Protein 3WRA (pdb70)

Radius of gyration: 26.6 Å; Cα contacts (8 Å, |Δi|>4): 1737; chains: 2; bounding box: 63×64×81 Å

Secondary structure (DSSP, 8-state):
-EEEEEEEE---HHHHHHHHTTTTS-TTTHHHHHTTHHHHHHHHHH--SEEEEEE---SSSSSSEEESEEEE-SSEE-BPP-SS---S-PPEEB-HHHHHHHHHHHHHTT---EEE-SPPB-HHHHHHHHHHS--SSS-SSEEEEEEE--SSBS---HHHHHHHHHHHHHHHHH-SS--EEEEEEE--SS---SSTTTT---HHHHHHHHHHHHH-GGGGTT--HHHHHHHH-TGGGGGHHHHHHHHTS-SS-EEEEEEEE-SSSS-EEEEEEE----SS--SS-HHHHHHHHTTTTTTGGGSTT----BHHHHHHTHHHHHHHHGGGSHHHHHHHHH-HHHHHHHS---HHHHHHHHTT-HHHHHHHT--HHHHHHHHHHTT--HHHHHHHHHT--HHHHHHTSS--/-EEEEEEEE---HHHHHHHHTT-SSSTTHHHHHHHHHHHHHHHHHH--SEEEEEE---SSSSSSEEESEEEE-SSEE-B--SSS---S---EEB-HHHHHHHHHHHHHTT---EEE-SSPB-HHHHHHHHHHS--SSS-SSEEEEEEE--SSBS---HHHHHHHHHHHHHHHHTSSS--EEEEEEE--SS---SSTTTT---HHHHHHHHHHHHH-GGGGTT--HHHHHHHH-TGGGGGHHHHHHHHTS-SSEEEEEEEEE-SSSS-EEEEEEEE---SS--SS-HHHHHHHHHSTTTTGGGSTT----BHHHHHHTHHHHHHHHGGGSHHHHHHHHH-HHHHHHTS---HHHHHHHHTT-HHHHHHHT--HHHHHHHHHHHT--HHHHHHHHHT--HHHHHT-

Sequence (812 aa):
AKIIGGFAVSHTPTIAFAHDANKYDDPVWAPIFQGFEPVKQWLAEQKPDVTFYVYNDHMTSFFEHYSHFALGVGEEYSPADEGGGQRDLPPIKGDPELAKHIAECLVADEFDLAYWQGMGLDHGAFSPLSVLLPHEHGWPCRIVPLQCGVLQHPIPKARRFWNFGRSLRRAIQSYPRDIKVAIAGTGGLSHQVHGERAGFNNTEWDMEFMERLANDPESLLGATVTDLAKKGGWEGAEVVMWLLMRGALSPEVKTLHQSYFLPSMTAIATMLFEDQGDAAPPAESDEALRARAKRELAGVEEIEGTYPFTIDRAVKGFRINHFLHRLIEPDFRKRFVEDPEGLFAESDLTEEEKSLIRNRDWIGMIHYGVIFFMLEKMAAVLGIGNIDVYAAFRGLSVPEFQKTRNAAAKIIGGFAVSHTPTIAFAHDANKYDDPVWAPIFQGFEPVKQWLAEQKPDVTFYVYNDHMTSFFEHYSHFALGVGEEYSPADEGGGQRDLPPIKGDPELAKHIAECLVADEFDLAYWQGMGLDHGAFSPLSVLLPHEHGWPCRIVPLQCGVLQHPIPKARRFWNFGRSLRRAIQSYPRDIKVAIAGTGGLSHQVHGERAGFNNTEWDMEFMERLANDPESLLGATVTDLAKKGGWEGAEVVMWLLMRGALSPEVKTLHQSYFLPSMTAIATMLFEDQGDAAPPAESDEALRARAKRELAGVEEIEGTYPFTIDRAVKGFRINHFLHRLIEPDFRKRFVEDPEGLFAESDLTEEEKSLIRNRDWIGMIHYGVIFFMLEKMAAVLGIGNIDVYAAFRGLSVPEFQKT

Foldseek 3Di:
DAEFWEKEWAQDPVLQVCVVVVCCVPPACVVVLVQLVVLLVVCVVVQFQEEAEEFADPCFQAPPPFDAKEKEQAQWAAEADPPPDGDPFEIAGAHNLLSQLLVLLLVLVPDDYHYDYDHHDYSRCPSSQVSNFDGPPYTSHHYIYIHGRPPDPPHDALVVLLVSLLSSLLSNVLRPDPGYYYYYFYHDAAFACDDPCHLDAAVPLVVVVVVCLQAPVVVCRPDGLVRRCVRRNNSNSSCSSSSNNSSNAENHWDWPHKDWDDPGRGIIIMTITGGDPYPDDDPDDSVVSSCSSCVVCPPVVVDPLDDDQRSVLCNQCVQLQVLLVCLVPVVSLVCCAPPVVVVVVPGPDDPVSSVCLVVLQLLVCVVRRHDVVSSVSSCVSVVHDVLVSVCSSVVHDSVVSVVVDDDD/DAAFFAKEWAQDLVLVVCVVVPCCPPPACVVVLVQLVVLLVVCVVVQFQEEAEEFADDCFQADPHFDAKEKEQAAWAAAADPPPDGDPFDIAGAHNLLSLLLVLLVVLVPDDYHYDYDHHDYSRPVRVQVSRFPTPPHTRHHYIYIHGRLPDPPHDALLVLLVLLQSSLLSNVLRPDPGYYYYYQYHAAAFACDDPCGQDAAVVCVVVCVVCLQQPVVVCRPQGLVNRCVRRNNRNSSCSSVSNRSSNAANHWDWPHWDWDDPGGGITIMTITGGPPDPDADPAHSVRSSCSSCPVCVPVVVVPLDQDQRSVLCNQCVQLLVLLVCLVPVVSLVCCQVPVPVVVVVGPDDPLRSVCLVVVVLLVSSVRRRDVVSSVSSCVSNVHDCLCSVCSSVVHHSVVSVVD

Organism: Sphingobium sp. (strain NBRC 103272 / SYK-6) (NCBI:txid627192)

B-factor: mean 34.46, std 9.22, range [15.15, 71.27]

CATH classification: 3.40.830.10 (+1 more: 1.10.700.10)

Nearest PDB structures (foldseek):
  3wrb-assembly1_A  TM=1.002E+00  e=1.288E-78  Sphingomonas paucimobilis
  3wrc-assembly1_B  TM=9.990E-01  e=1.531E-75  Sphingomonas paucimobilis
  3wpm-assembly1_A  TM=9.984E-01  e=1.036E-73  Sphingobium sp. SYK-6
  3wrc-assembly1_A  TM=9.960E-01  e=9.859E-70  Sphingomonas paucimobilis
  1bou-assembly1_D  TM=9.571E-01  e=2.715E-32  Sphingomonas paucimobilis

Solvent-accessible surface area: 29568 Å² total; per-residue (Å²): 31,135,10,16,0,0,1,0,2,0,6,28,53,57,0,9,146,2,44,82,52,113,81,82,141,31,127,88,30,33,57,3,9,119,6,4,83,39,0,74,95,17,7,66,134,60,155,7,51,0,2,0,0,0,0,0,0,15,1,6,26,0,22,77,11,0,3,1,2,0,2,1,0,2,99,76,2,45,12,13,24,52,3,73,32,126,61,146,21,24,56,1,116,4,11,19,119,0,0,49,18,1,0,34,1,0,5,8,44,51,10,5,3,1,2,1,12,55,18,18,0,1,22,0,0,4,0,1,1,2,4,1,8,87,33,155,164,38,31,79,9,85,0,0,0,0,0,0,0,10,16,9,7,15,9,4,43,4,108,17,0,20,48,2,0,79,15,0,6,42,0,0,27,0,17,70,136,151,28,75,0,0,0,0,0,0,0,1,1,2,15,0,10,7,0,61,44,0,21,52,43,40,48,132,18,2,89,80,3,0,101,56,0,2,83,76,8,115,52,2,7,55,20,14,11,6,55,9,0,89,76,2,0,20,14,2,12,14,6,6,0,0,5,0,0,1,0,0,0,1,82,134,18,125,48,70,37,82,14,36,58,62,53,67,21,11,0,4,0,2,0,4,0,65,18,102,36,64,115,62,124,51,123,49,55,46,116,48,4,54,67,82,11,126,100,22,34,59,36,14,140,140,11,150,16,14,63,26,16,16,0,61,44,6,14,94,0,34,81,0,0,70,14,0,30,95,0,36,64,83,115,9,39,136,77,4,77,122,67,42,90,23,11,5,84,130,32,106,11,56,115,104,0,25,43,23,0,98,106,88,51,18,40,12,0,5,78,31,2,4,14,5,19,0,0,38,12,0,0,67,26,40,71,49,42,47,39,64,0,8,2,42,4,80,69,67,70,56,99,83,0,59,155,64,27,115,29,130,37,135,8,13,0,0,2,0,2,0,4,24,52,60,0,8,143,1,40,82,50,120,62,90,134,38,120,45,25,33,65,4,9,123,7,2,44,48,1,54,92,23,6,57,131,72,146,10,52,0,3,0,0,0,0,0,0,13,1,4,28,0,22,71,11,0,2,2,1,0,2,2,1,1,93,90,3,39,10,14,27,48,3,73,31,122,56,144,17,29,60,2,137,4,12,28,99,0,0,42,18,0,0,23,2,2,5,12,47,54,9,4,4,0,2,1,14,54,20,22,1,2,20,0,0,4,0,1,2,3,5,2,10,85,27,139,174,38,31,77,11,78,0,1,0,1,0,0,0,8,16,8,5,16,6,3,36,5,108,18,0,16,47,1,0,80,15,0,8,43,0,0,25,0,14,86,132,154,23,79,0,0,0,0,0,0,0,1,2,2,16,0,12,7,0,70,37,0,8,54,33,38,46,138,14,2,72,77,5,0,92,56,0,6,97,75,10,118,52,5,14,43,21,18,8,17,56,10,0,119,78,2,0,18,15,3,8,14,6,7,0,0,4,0,0,1,0,0,0,2,78,124,24,111,55,75,28,79,15,41,59,32,14,31,14,9,0,4,0,1,2,3,0,53,20,88,35,75,121,67,123,54,121,54,56,44,122,44,4,69,66,82,10,145,125,27,29,61,21,13,139,130,14,128,2,11,54,24,13,14,0,67,43,5,13,94,0,33,83,0,0,72,12,0,30,92,0,38,64,88,108,9,32,122,90,4,82,128,70,40,90,28,12,4,80,128,32,106,12,56,112,107,1,28,42,26,0,90,99,79,53,18,40,13,0,5,74,24,2,3,13,5,16,0,0,37,9,0,0,64,29,43,66,56,41,43,65,60,1,11,2,41,3,77,62,67,55,50,94,100,16,116,177,118

Structure (mmCIF, N/CA/C/O backbone):
data_3WRA
#
_entry.id   3WRA
#
_cell.length_a   57.372
_cell.length_b   64.857
_cell.length_c   117.656
_cell.angle_alpha   90.00
_cell.angle_beta   96.24
_cell.angle_gamma   90.00
#
_symmetry.space_group_name_H-M   'P 1 21 1'
#
loop_
_entity.id
_entity.type
_entity.pdbx_description
1 polymer 'Gallate dioxygenase'
2 non-polymer 'FE (II) ION'
3 water water
#
loop_
_atom_site.group_PDB
_atom_site.id
_atom_site.type_symbol
_atom_site.label_atom_id
_atom_site.label_alt_id
_atom_site.label_comp_id
_atom_site.label_asym_id
_atom_site.label_entity_id
_atom_site.label_seq_id
_atom_site.pdbx_PDB_ins_code
_atom_site.Cartn_x
_atom_site.Cartn_y
_atom_site.Cartn_z
_atom_site.occupancy
_atom_site.B_iso_or_equiv
_atom_site.auth_seq_id
_atom_site.auth_comp_id
_atom_site.auth_asym_id
_atom_site.auth_atom_id
_atom_site.pdbx_PDB_model_num
ATOM 1 N N . ALA A 1 2 ? 0.678 -5.624 48.963 1.00 37.90 2 ALA A N 1
ATOM 2 C CA . ALA A 1 2 ? 0.129 -6.885 48.391 1.00 37.16 2 ALA A CA 1
ATOM 3 C C . ALA A 1 2 ? -0.635 -7.710 49.431 1.00 37.05 2 ALA A C 1
ATOM 4 O O . ALA A 1 2 ? -0.962 -8.878 49.170 1.00 36.91 2 ALA A O 1
ATOM 6 N N . LYS A 1 3 ? -0.915 -7.125 50.598 1.00 36.32 3 LYS A N 1
ATOM 7 C CA . LYS A 1 3 ? -1.693 -7.835 51.625 1.00 36.70 3 LYS A CA 1
ATOM 8 C C . LYS A 1 3 ? -3.116 -7.302 51.751 1.00 35.58 3 LYS A C 1
ATOM 9 O O . LYS A 1 3 ? -3.323 -6.091 51.820 1.00 35.83 3 LYS A O 1
ATOM 15 N N . ILE A 1 4 ? -4.093 -8.201 51.777 1.00 34.80 4 ILE A N 1
ATOM 16 C CA . ILE A 1 4 ? -5.489 -7.804 51.955 1.00 33.96 4 ILE A CA 1
ATOM 17 C C . ILE A 1 4 ? -5.796 -7.953 53.426 1.00 35.16 4 ILE A C 1
ATOM 18 O O . ILE A 1 4 ? -5.634 -9.032 53.988 1.00 35.40 4 ILE A O 1
ATOM 23 N N . ILE A 1 5 ? -6.229 -6.886 54.072 1.00 35.61 5 ILE A N 1
ATOM 24 C CA . ILE A 1 5 ? -6.412 -6.958 55.523 1.00 36.20 5 ILE A CA 1
ATOM 25 C C . ILE A 1 5 ? -7.815 -7.380 55.929 1.00 36.01 5 ILE A C 1
ATOM 26 O O . ILE A 1 5 ? -8.020 -7.953 57.001 1.00 35.93 5 ILE A O 1
ATOM 31 N N . GLY A 1 6 ? -8.787 -7.120 55.063 1.00 35.88 6 GLY A N 1
ATOM 32 C CA . GLY A 1 6 ? -10.169 -7.378 55.410 1.00 35.28 6 GLY A CA 1
ATOM 33 C C . GLY A 1 6 ? -11.106 -6.613 54.517 1.00 35.37 6 GLY A C 1
ATOM 34 O O . GLY A 1 6 ? -10.676 -5.986 53.543 1.00 35.50 6 GLY A O 1
ATOM 35 N N . GLY A 1 7 ? -12.389 -6.662 54.837 1.00 35.53 7 GLY A N 1
ATOM 36 C CA . GLY A 1 7 ? -13.369 -6.016 53.994 1.00 35.97 7 GLY A CA 1
ATOM 37 C C . GLY A 1 7 ? -14.527 -5.476 54.776 1.00 36.09 7 GLY A C 1
ATOM 38 O O . GLY A 1 7 ? -14.796 -5.940 55.885 1.00 37.81 7 GLY A O 1
ATOM 39 N N . PHE A 1 8 ? -15.213 -4.488 54.212 1.00 35.22 8 PHE A N 1
ATOM 40 C CA . PHE A 1 8 ? -16.403 -3.955 54.843 1.00 34.50 8 PHE A CA 1
ATOM 41 C C . PHE A 1 8 ? -17.529 -3.749 53.859 1.00 34.55 8 PHE A C 1
ATOM 42 O O . PHE A 1 8 ? -17.319 -3.354 52.701 1.00 33.29 8 PHE A O 1
ATOM 50 N N . ALA A 1 9 ? -18.720 -4.063 54.337 1.00 34.10 9 ALA A N 1
ATOM 51 C CA . ALA A 1 9 ? -19.930 -3.898 53.586 1.00 33.88 9 ALA A CA 1
ATOM 52 C C . ALA A 1 9 ? -20.707 -2.805 54.259 1.00 34.19 9 ALA A C 1
ATOM 53 O O . ALA A 1 9 ? -20.819 -2.774 55.489 1.00 34.45 9 ALA A O 1
ATOM 55 N N . VAL A 1 10 ? -21.249 -1.907 53.457 1.00 34.03 10 VAL A N 1
ATOM 56 C CA . VAL A 1 10 ? -22.061 -0.848 53.983 1.00 34.68 10 VAL A CA 1
ATOM 57 C C . VAL A 1 10 ? -23.025 -0.355 52.921 1.00 34.73 10 VAL A C 1
ATOM 58 O O . VAL A 1 10 ? -22.677 -0.287 51.728 1.00 34.14 10 VAL A O 1
ATOM 62 N N . SER A 1 11 ? -24.240 -0.039 53.354 1.00 35.57 11 SER A N 1
ATOM 63 C CA . SER A 1 11 ? -25.278 0.535 52.491 1.00 37.04 11 SER A CA 1
ATOM 64 C C . SER A 1 11 ? -24.762 1.853 51.926 1.00 37.92 11 SER A C 1
ATOM 65 O O . SER A 1 11 ? -23.836 2.427 52.490 1.00 38.07 11 SER A O 1
ATOM 68 N N . HIS A 1 12 ? -25.295 2.322 50.798 1.00 38.75 12 HIS A N 1
ATOM 69 C CA . HIS A 1 12 ? -24.782 3.597 50.281 1.00 39.67 12 HIS A CA 1
ATOM 70 C C . HIS A 1 12 ? -25.797 4.691 49.952 1.00 40.48 12 HIS A C 1
ATOM 71 O O . HIS A 1 12 ? -25.446 5.638 49.247 1.00 39.90 12 HIS A O 1
ATOM 78 N N . THR A 1 13 ? -27.015 4.573 50.510 1.00 41.89 13 THR A N 1
ATOM 79 C CA . THR A 1 13 ? -28.085 5.586 50.387 1.00 43.72 13 THR A CA 1
ATOM 80 C C . THR A 1 13 ? -27.573 7.015 50.542 1.00 44.43 13 THR A C 1
ATOM 81 O O . THR A 1 13 ? -26.708 7.266 51.402 1.00 44.83 13 THR A O 1
ATOM 85 N N . PRO A 1 14 ? -28.119 7.956 49.732 1.00 45.09 14 PRO A N 1
ATOM 86 C CA . PRO A 1 14 ? -27.921 9.404 49.921 1.00 45.64 14 PRO A CA 1
ATOM 87 C C . PRO A 1 14 ? -28.234 9.907 51.351 1.00 45.81 14 PRO A C 1
ATOM 88 O O . PRO A 1 14 ? -27.680 10.949 51.763 1.00 45.66 14 PRO A O 1
ATOM 92 N N . THR A 1 15 ? -29.087 9.175 52.087 1.00 45.81 15 THR A N 1
ATOM 93 C CA . THR A 1 15 ? -29.584 9.614 53.416 1.00 46.15 15 THR A CA 1
ATOM 94 C C . THR A 1 15 ? -28.517 9.602 54.509 1.00 46.80 15 THR A C 1
ATOM 95 O O . THR A 1 15 ? -28.568 10.415 55.429 1.00 47.15 15 THR A O 1
ATOM 99 N N . ILE A 1 16 ? -27.589 8.650 54.418 1.00 47.45 16 ILE A N 1
ATOM 100 C CA . ILE A 1 16 ? -26.388 8.616 55.253 1.00 48.05 16 ILE A CA 1
ATOM 101 C C . ILE A 1 16 ? -25.646 9.964 55.162 1.00 48.70 16 ILE A C 1
ATOM 102 O O . ILE A 1 16 ? -25.427 10.630 56.180 1.00 48.92 16 ILE A O 1
ATOM 107 N N . ALA A 1 17 ? -25.305 10.369 53.939 1.00 49.18 17 ALA A N 1
ATOM 108 C CA . ALA A 1 17 ? -24.678 11.671 53.675 1.00 49.50 17 ALA A CA 1
ATOM 109 C C . ALA A 1 17 ? -25.510 12.857 54.172 1.00 49.75 17 ALA A C 1
ATOM 110 O O . ALA A 1 17 ? -24.957 13.799 54.747 1.00 49.10 17 ALA A O 1
ATOM 112 N N . PHE A 1 18 ? -26.826 12.818 53.951 1.00 50.61 18 PHE A N 1
ATOM 113 C CA . PHE A 1 18 ? -27.689 13.912 54.419 1.00 51.63 18 PHE A CA 1
ATOM 114 C C . PHE A 1 18 ? -27.591 14.045 55.943 1.00 51.52 18 PHE A C 1
ATOM 115 O O . PHE A 1 18 ? -27.349 15.135 56.459 1.00 50.96 18 PHE A O 1
ATOM 123 N N . ALA A 1 19 ? -27.745 12.916 56.632 1.00 51.90 19 ALA A N 1
ATOM 124 C CA . ALA A 1 19 ? -27.660 12.834 58.088 1.00 52.63 19 ALA A CA 1
ATOM 125 C C . ALA A 1 19 ? -26.283 13.239 58.641 1.00 53.11 19 ALA A C 1
ATOM 126 O O . ALA A 1 19 ? -26.181 13.788 59.740 1.00 53.30 19 ALA A O 1
ATOM 128 N N . HIS A 1 20 ? -25.228 12.967 57.885 1.00 53.75 20 HIS A N 1
ATOM 129 C CA . HIS A 1 20 ? -23.895 13.414 58.266 1.00 54.85 20 HIS A CA 1
ATOM 130 C C . HIS A 1 20 ? -23.836 14.943 58.152 1.00 55.51 20 HIS A C 1
ATOM 131 O O . HIS A 1 20 ? -23.429 15.622 59.094 1.00 55.43 20 HIS A O 1
ATOM 138 N N . ASP A 1 21 ? -24.282 15.459 57.004 1.00 56.54 21 ASP A N 1
ATOM 139 C CA . ASP A 1 21 ? -24.230 16.891 56.663 1.00 57.47 21 ASP A CA 1
ATOM 140 C C . ASP A 1 21 ? -25.126 17.779 57.513 1.00 58.24 21 ASP A C 1
ATOM 141 O O . ASP A 1 21 ? -24.782 18.933 57.771 1.00 58.12 21 ASP A O 1
ATOM 146 N N . ALA A 1 22 ? -26.278 17.245 57.920 1.00 59.25 22 ALA A N 1
ATOM 147 C CA . ALA A 1 22 ? -27.205 17.957 58.804 1.00 60.31 22 ALA A CA 1
ATOM 148 C C . ALA A 1 22 ? -26.790 17.806 60.272 1.00 61.14 22 ALA A C 1
ATOM 149 O O . ALA A 1 22 ? -27.494 18.266 61.179 1.00 61.50 22 ALA A O 1
ATOM 151 N N . ASN A 1 23 ? -25.641 17.158 60.483 1.00 61.83 23 ASN A N 1
ATOM 152 C CA . ASN A 1 23 ? -25.033 16.948 61.801 1.00 62.55 23 ASN A CA 1
ATOM 153 C C . ASN A 1 23 ? -25.906 16.171 62.797 1.00 62.69 23 ASN A C 1
ATOM 154 O O . ASN A 1 23 ? -25.846 16.408 64.007 1.00 62.74 23 ASN A O 1
ATOM 159 N N . LYS A 1 24 ? -26.693 15.228 62.275 1.00 62.83 24 LYS A N 1
ATOM 160 C CA . LYS A 1 24 ? -27.671 14.470 63.073 1.00 62.91 24 LYS A CA 1
ATOM 161 C C . LYS A 1 24 ? -27.036 13.360 63.940 1.00 63.07 24 LYS A C 1
ATOM 162 O O . LYS A 1 24 ? -27.653 12.314 64.183 1.00 62.82 24 LYS A O 1
ATOM 168 N N . TYR A 1 25 ? -25.813 13.595 64.412 1.00 63.35 25 TYR A N 1
ATOM 169 C CA . TYR A 1 25 ? -25.126 12.633 65.274 1.00 63.64 25 TYR A CA 1
ATOM 170 C C . TYR A 1 25 ? -25.766 12.489 66.655 1.00 64.04 25 TYR A C 1
ATOM 171 O O . TYR A 1 25 ? -25.727 11.404 67.244 1.00 64.19 25 TYR A O 1
ATOM 180 N N . ASP A 1 26 ? -26.363 13.577 67.147 1.00 64.37 26 ASP A N 1
ATOM 181 C CA . ASP A 1 26 ? -27.056 13.592 68.442 1.00 64.72 26 ASP A CA 1
ATOM 182 C C . ASP A 1 26 ? -28.481 13.058 68.363 1.00 64.50 26 ASP A C 1
ATOM 183 O O . ASP A 1 26 ? -28.987 12.501 69.340 1.00 64.54 26 ASP A O 1
ATOM 188 N N . ASP A 1 27 ? -29.107 13.242 67.198 1.00 64.28 27 ASP A N 1
ATOM 189 C CA . ASP A 1 27 ? -30.473 12.782 66.879 1.00 63.93 27 ASP A CA 1
ATOM 190 C C . ASP A 1 27 ? -30.908 11.472 67.570 1.00 63.67 27 ASP A C 1
ATOM 191 O O . ASP A 1 27 ? -30.131 10.513 67.638 1.00 63.42 27 ASP A O 1
ATOM 196 N N . PRO A 1 28 ? -32.160 11.427 68.077 1.00 63.35 28 PRO A N 1
ATOM 197 C CA . PRO A 1 28 ? -32.713 10.196 68.668 1.00 62.82 28 PRO A CA 1
ATOM 198 C C . PRO A 1 28 ? -32.787 8.982 67.716 1.00 62.11 28 PRO A C 1
ATOM 199 O O . PRO A 1 28 ? -32.637 7.849 68.173 1.00 62.30 28 PRO A O 1
ATOM 203 N N . VAL A 1 29 ? -33.017 9.207 66.422 1.00 61.18 29 VAL A N 1
ATOM 204 C CA . VAL A 1 29 ? -33.117 8.099 65.451 1.00 60.04 29 VAL A CA 1
ATOM 205 C C . VAL A 1 29 ? -31.767 7.783 64.778 1.00 59.15 29 VAL A C 1
ATOM 206 O O . VAL A 1 29 ? -31.422 6.617 64.575 1.00 59.21 29 VAL A O 1
ATOM 210 N N . TRP A 1 30 ? -30.994 8.824 64.480 1.00 58.01 30 TRP A N 1
ATOM 211 C CA . TRP A 1 30 ? -29.699 8.676 63.799 1.00 56.65 30 TRP A CA 1
ATOM 212 C C . TRP A 1 30 ? -28.463 8.373 64.670 1.00 55.67 30 TRP A C 1
ATOM 213 O O . TRP A 1 30 ? -27.436 7.932 64.149 1.00 55.36 30 TRP A O 1
ATOM 224 N N . ALA A 1 31 ? -28.565 8.599 65.979 1.00 54.14 31 ALA A N 1
ATOM 225 C CA . ALA A 1 31 ? -27.462 8.318 66.903 1.00 52.93 31 ALA A CA 1
ATOM 226 C C . ALA A 1 31 ? -27.043 6.841 66.965 1.00 51.78 31 ALA A C 1
ATOM 227 O O . ALA A 1 31 ? -25.851 6.550 66.910 1.00 51.18 31 ALA A O 1
ATOM 229 N N . PRO A 1 32 ? -28.012 5.905 67.093 1.00 50.96 32 PRO A N 1
ATOM 230 C CA . PRO A 1 32 ? -27.574 4.504 67.108 1.00 50.12 32 PRO A CA 1
ATOM 231 C C . PRO A 1 32 ? -27.173 4.013 65.725 1.00 49.14 32 PRO A C 1
ATOM 232 O O . PRO A 1 32 ? -26.462 3.016 65.622 1.00 49.46 32 PRO A O 1
ATOM 236 N N . ILE A 1 33 ? -27.605 4.728 64.684 1.00 48.46 33 ILE A N 1
ATOM 237 C CA . ILE A 1 33 ? -27.222 4.426 63.295 1.00 47.55 33 ILE A CA 1
ATOM 238 C C . ILE A 1 33 ? -25.752 4.745 63.059 1.00 46.72 33 ILE A C 1
ATOM 239 O O . ILE A 1 33 ? -25.002 3.895 62.585 1.00 46.12 33 ILE A O 1
ATOM 244 N N . PHE A 1 34 ? -25.359 5.976 63.386 1.00 46.44 34 PHE A N 1
ATOM 245 C CA . PHE A 1 34 ? -23.963 6.417 63.263 1.00 46.12 34 PHE A CA 1
ATOM 246 C C . PHE A 1 34 ? -23.021 5.600 64.128 1.00 45.73 34 PHE A C 1
ATOM 247 O O . PHE A 1 34 ? -21.920 5.283 63.710 1.00 46.09 34 PHE A O 1
ATOM 255 N N . GLN A 1 35 ? -23.470 5.264 65.332 1.00 45.66 35 GLN A N 1
ATOM 256 C CA . GLN A 1 35 ? -22.760 4.338 66.217 1.00 45.80 35 GLN A CA 1
ATOM 257 C C . GLN A 1 35 ? -22.477 2.987 65.547 1.00 44.70 35 GLN A C 1
ATOM 258 O O . GLN A 1 35 ? -21.391 2.417 65.721 1.00 44.55 35 GLN A O 1
ATOM 264 N N . GLY A 1 36 ? -23.459 2.477 64.797 1.00 44.07 36 GLY A N 1
ATOM 265 C CA . GLY A 1 36 ? -23.278 1.274 63.960 1.00 43.25 36 GLY A CA 1
ATOM 266 C C . GLY A 1 36 ? -22.098 1.316 62.988 1.00 42.38 36 GLY A C 1
ATOM 267 O O . GLY A 1 36 ? -21.564 0.273 62.600 1.00 42.53 36 GLY A O 1
ATOM 268 N N . PHE A 1 37 ? -21.669 2.520 62.618 1.00 42.05 37 PHE A N 1
ATOM 269 C CA . PHE A 1 37 ? -20.544 2.711 61.682 1.00 41.34 37 PHE A CA 1
ATOM 270 C C . PHE A 1 37 ? -19.202 2.810 62.387 1.00 40.77 37 PHE A C 1
ATOM 271 O O . PHE A 1 37 ? -18.156 2.688 61.749 1.00 40.62 37 PHE A O 1
ATOM 279 N N . GLU A 1 38 ? -19.231 3.060 63.695 1.00 40.27 38 GLU A N 1
ATOM 280 C CA . GLU A 1 38 ? -18.005 3.357 64.447 1.00 40.23 38 GLU A CA 1
ATOM 281 C C . GLU A 1 38 ? -16.932 2.267 64.429 1.00 38.88 38 GLU A C 1
ATOM 282 O O . GLU A 1 38 ? -15.745 2.571 64.317 1.00 38.45 38 GLU A O 1
ATOM 288 N N . PRO A 1 39 ? -17.334 0.996 64.564 1.00 37.82 39 PRO A N 1
ATOM 289 C CA . PRO A 1 39 ? -16.274 -0.020 64.523 1.00 37.98 39 PRO A CA 1
ATOM 290 C C . PRO A 1 39 ? -15.518 -0.071 63.173 1.00 36.93 39 PRO A C 1
ATOM 291 O O . PRO A 1 39 ? -14.297 -0.256 63.152 1.00 37.03 39 PRO A O 1
ATOM 295 N N . VAL A 1 40 ? -16.226 0.146 62.067 1.00 36.45 40 VAL A N 1
ATOM 296 C CA . VAL A 1 40 ? -15.566 0.166 60.755 1.00 35.67 40 VAL A CA 1
ATOM 297 C C . VAL A 1 40 ? -14.577 1.326 60.684 1.00 35.14 40 VAL A C 1
ATOM 298 O O . VAL A 1 40 ? -13.418 1.156 60.299 1.00 35.08 40 VAL A O 1
ATOM 302 N N . LYS A 1 41 ? -15.072 2.499 61.059 1.00 35.75 41 LYS A N 1
ATOM 303 C CA . LYS A 1 41 ? -14.298 3.719 61.170 1.00 36.43 41 LYS A CA 1
ATOM 304 C C . LYS A 1 41 ? -13.074 3.493 62.056 1.00 36.35 41 LYS A C 1
ATOM 305 O O . LYS A 1 41 ? -11.962 3.852 61.681 1.00 35.82 41 LYS A O 1
ATOM 311 N N . GLN A 1 42 ? -13.289 2.883 63.225 1.00 36.87 42 GLN A N 1
ATOM 312 C CA . GLN A 1 42 ? -12.188 2.537 64.139 1.00 37.23 42 GLN A CA 1
ATOM 313 C C . GLN A 1 42 ? -11.227 1.564 63.480 1.00 36.69 42 GLN A C 1
ATOM 314 O O . GLN A 1 42 ? -10.021 1.798 63.448 1.00 36.33 42 GLN A O 1
ATOM 320 N N . TRP A 1 43 ? -11.770 0.473 62.940 1.00 36.20 43 TRP A N 1
ATOM 321 C CA . TRP A 1 43 ? -10.959 -0.498 62.217 1.00 36.04 43 TRP A CA 1
ATOM 322 C C . TRP A 1 43 ? -10.107 0.168 61.132 1.00 35.46 43 TRP A C 1
ATOM 323 O O . TRP A 1 43 ? -8.898 -0.110 61.016 1.00 35.45 43 TRP A O 1
ATOM 334 N N . LEU A 1 44 ? -10.715 1.069 60.361 1.00 34.06 44 LEU A N 1
ATOM 335 C CA . LEU A 1 44 ? -9.989 1.726 59.272 1.00 33.60 44 LEU A CA 1
ATOM 336 C C . LEU A 1 44 ? -8.867 2.632 59.744 1.00 33.97 44 LEU A C 1
ATOM 337 O O . LEU A 1 44 ? -7.812 2.688 59.097 1.00 32.95 44 LEU A O 1
ATOM 342 N N . ALA A 1 45 ? -9.102 3.351 60.847 1.00 35.11 45 ALA A N 1
ATOM 343 C CA . ALA A 1 45 ? -8.083 4.251 61.429 1.00 36.65 45 ALA A CA 1
ATOM 344 C C . ALA A 1 45 ? -6.886 3.463 61.954 1.00 37.60 45 ALA A C 1
ATOM 345 O O . ALA A 1 45 ? -5.727 3.831 61.697 1.00 37.91 45 ALA A O 1
ATOM 347 N N . GLU A 1 46 ? -7.175 2.367 62.665 1.00 38.47 46 GLU A N 1
ATOM 348 C CA . GLU A 1 46 ? -6.140 1.500 63.268 1.00 39.29 46 GLU A CA 1
ATOM 349 C C . GLU A 1 46 ? -5.288 0.786 62.239 1.00 38.85 46 GLU A C 1
ATOM 350 O O . GLU A 1 46 ? -4.068 0.696 62.382 1.00 38.46 46 GLU A O 1
ATOM 356 N N . GLN A 1 47 ? -5.948 0.230 61.226 1.00 38.84 47 GLN A N 1
ATOM 357 C CA . GLN A 1 47 ? -5.281 -0.642 60.260 1.00 38.35 47 GLN A CA 1
ATOM 358 C C . GLN A 1 47 ? -4.552 0.154 59.196 1.00 37.92 47 GLN A C 1
ATOM 359 O O . GLN A 1 47 ? -3.538 -0.297 58.653 1.00 38.32 47 GLN A O 1
ATOM 365 N N . LYS A 1 48 ? -5.068 1.347 58.908 1.00 37.35 48 LYS A N 1
ATOM 366 C CA . LYS A 1 48 ? -4.498 2.234 57.893 1.00 36.66 48 LYS A CA 1
ATOM 367 C C . LYS A 1 48 ? -4.188 1.551 56.540 1.00 35.00 48 LYS A C 1
ATOM 368 O O . LYS A 1 48 ? -3.035 1.466 56.141 1.00 33.65 48 LYS A O 1
ATOM 374 N N . PRO A 1 49 ? -5.226 1.059 55.838 1.00 33.49 49 PRO A N 1
ATOM 375 C CA . PRO A 1 49 ? -4.985 0.580 54.476 1.00 33.22 49 PRO A CA 1
ATOM 376 C C . PRO A 1 49 ? -4.399 1.689 53.607 1.00 32.51 49 PRO A C 1
ATOM 377 O O . PRO A 1 49 ? -4.796 2.836 53.734 1.00 32.47 49 PRO A O 1
ATOM 381 N N . ASP A 1 50 ? -3.436 1.345 52.763 1.00 32.24 50 ASP A N 1
ATOM 382 C CA . ASP A 1 50 ? -2.933 2.240 51.732 1.00 32.13 50 ASP A CA 1
ATOM 383 C C . ASP A 1 50 ? -3.997 2.516 50.650 1.00 32.02 50 ASP A C 1
ATOM 384 O O . ASP A 1 50 ? -4.173 3.669 50.202 1.00 30.88 50 ASP A O 1
ATOM 389 N N . VAL A 1 51 ? -4.697 1.450 50.244 1.00 30.99 51 VAL A N 1
ATOM 390 C CA . VAL A 1 51 ? -5.725 1.540 49.214 1.00 30.64 51 VAL A CA 1
ATOM 391 C C . VAL A 1 51 ? -6.991 0.858 49.718 1.00 30.25 51 VAL A C 1
ATOM 392 O O . VAL A 1 51 ? -6.906 -0.181 50.356 1.00 30.32 51 VAL A O 1
ATOM 396 N N . THR A 1 52 ? -8.155 1.452 49.440 1.00 29.97 52 THR A N 1
ATOM 397 C CA . THR A 1 52 ? -9.443 0.740 49.491 1.00 29.51 52 THR A CA 1
ATOM 398 C C . THR A 1 52 ? -9.947 0.462 48.062 1.00 29.44 52 THR A C 1
ATOM 399 O O . THR A 1 52 ? -10.175 1.403 47.258 1.00 29.06 52 THR A O 1
ATOM 403 N N . PHE A 1 53 ? -10.143 -0.819 47.753 1.00 28.39 53 PHE A N 1
ATOM 404 C CA . PHE A 1 53 ? -10.798 -1.209 46.512 1.00 27.85 53 PHE A CA 1
ATOM 405 C C . PHE A 1 53 ? -12.304 -1.131 46.764 1.00 28.20 53 PHE A C 1
ATOM 406 O O . PHE A 1 53 ? -12.882 -1.896 47.552 1.00 26.92 53 PHE A O 1
ATOM 414 N N . TYR A 1 54 ? -12.938 -0.176 46.093 1.00 27.71 54 TYR A N 1
ATOM 415 C CA . TYR A 1 54 ? -14.259 0.228 46.478 1.00 27.53 54 TYR A CA 1
ATOM 416 C C . TYR A 1 54 ? -15.289 -0.087 45.396 1.00 27.68 54 TYR A C 1
ATOM 417 O O . TYR A 1 54 ? -15.225 0.461 44.293 1.00 27.35 54 TYR A O 1
ATOM 426 N N . VAL A 1 55 ? -16.255 -0.950 45.747 1.00 27.93 55 VAL A N 1
ATOM 427 C CA . VAL A 1 55 ? -17.264 -1.488 44.823 1.00 27.89 55 VAL A CA 1
ATOM 428 C C . VAL A 1 55 ? -18.585 -0.803 45.070 1.00 27.44 55 VAL A C 1
ATOM 429 O O . VAL A 1 55 ? -19.109 -0.843 46.193 1.00 27.80 55 VAL A O 1
ATOM 433 N N . TYR A 1 56 ? -19.134 -0.179 44.031 1.00 26.50 56 TYR A N 1
ATOM 434 C CA . TYR A 1 56 ? -20.371 0.572 44.154 1.00 26.42 56 TYR A CA 1
ATOM 435 C C . TYR A 1 56 ? -21.094 0.591 42.814 1.00 26.67 56 TYR A C 1
ATOM 436 O O . TYR A 1 56 ? -20.565 0.100 41.809 1.00 25.08 56 TYR A O 1
ATOM 445 N N . ASN A 1 57 ? -22.307 1.142 42.795 1.00 27.17 57 ASN A N 1
ATOM 446 C CA . ASN A 1 57 ? -22.928 1.483 41.516 1.00 27.87 57 ASN A CA 1
ATOM 447 C C . ASN A 1 57 ? -23.242 2.961 41.454 1.00 27.28 57 ASN A C 1
ATOM 448 O O . ASN A 1 57 ? -23.529 3.594 42.476 1.00 27.90 57 ASN A O 1
ATOM 453 N N . ASP A 1 58 ? -23.110 3.509 40.257 1.00 26.19 58 ASP A N 1
ATOM 454 C CA . ASP A 1 58 ? -23.383 4.903 39.957 1.00 25.93 58 ASP A CA 1
ATOM 455 C C . ASP A 1 58 ? -24.893 4.960 39.749 1.00 25.96 58 ASP A C 1
ATOM 456 O O . ASP A 1 58 ? -25.462 4.052 39.179 1.00 25.34 58 ASP A O 1
ATOM 461 N N . HIS A 1 59 ? -25.548 6.008 40.223 1.00 26.89 59 HIS A N 1
ATOM 462 C CA . HIS A 1 59 ? -27.004 6.027 40.127 1.00 27.90 59 HIS A CA 1
ATOM 463 C C . HIS A 1 59 ? -27.504 6.861 38.947 1.00 28.11 59 HIS A C 1
ATOM 464 O O . HIS A 1 59 ? -28.263 7.837 39.086 1.00 28.38 59 HIS A O 1
ATOM 471 N N . MET A 1 60 ? -27.060 6.425 37.773 1.00 28.28 60 MET A N 1
ATOM 472 C CA . MET A 1 60 ? -27.363 7.066 36.486 1.00 29.23 60 MET A CA 1
ATOM 473 C C . MET A 1 60 ? -26.895 8.502 36.429 1.00 28.47 60 MET A C 1
ATOM 474 O O . MET A 1 60 ? -27.644 9.387 36.008 1.00 29.44 60 MET A O 1
ATOM 479 N N . THR A 1 61 ? -25.662 8.723 36.886 1.00 28.00 61 THR A N 1
ATOM 480 C CA . THR A 1 61 ? -25.067 10.038 36.893 1.00 26.53 61 THR A CA 1
ATOM 481 C C . THR A 1 61 ? -23.901 10.043 35.906 1.00 26.46 61 THR A C 1
ATOM 482 O O . THR A 1 61 ? -23.999 10.657 34.839 1.00 26.76 61 THR A O 1
ATOM 486 N N . SER A 1 62 ? -22.797 9.378 36.262 1.00 24.67 62 SER A N 1
ATOM 487 C CA . SER A 1 62 ? -21.641 9.338 35.389 1.00 24.12 62 SER A CA 1
ATOM 488 C C . SER A 1 62 ? -21.740 8.196 34.390 1.00 23.71 62 SER A C 1
ATOM 489 O O . SER A 1 62 ? -20.949 8.121 33.451 1.00 22.79 62 SER A O 1
ATOM 492 N N . PHE A 1 63 ? -22.702 7.291 34.603 1.00 22.82 63 PHE A N 1
ATOM 493 C CA . PHE A 1 63 ? -22.860 6.136 33.721 1.00 22.80 63 PHE A CA 1
ATOM 494 C C . PHE A 1 63 ? -24.324 6.051 33.275 1.00 24.14 63 PHE A C 1
ATOM 49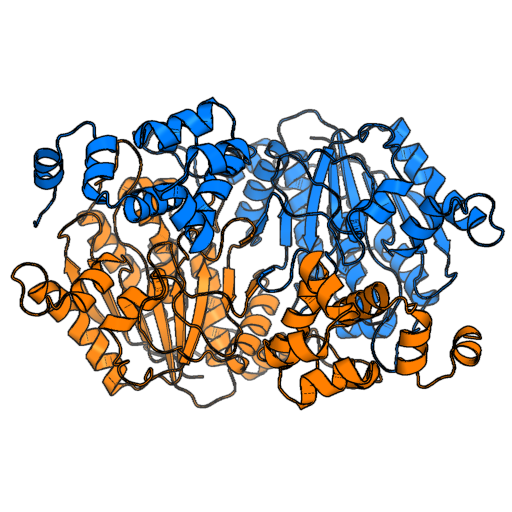5 O O . PHE A 1 63 ? -25.216 5.762 34.103 1.00 23.93 63 PHE A O 1
ATOM 503 N N . PHE A 1 64 ? -24.561 6.365 31.996 1.00 24.30 64 PHE A N 1
ATOM 504 C CA . PHE A 1 64 ? -25.923 6.357 31.433 1.00 25.32 64 PHE A CA 1
ATOM 505 C C . PHE A 1 64 ? -25.985 5.875 29.972 1.00 26.03 64 PHE A C 1
ATOM 506 O O . PHE A 1 64 ? -26.398 4.732 29.690 1.00 25.99 64 PHE A O 1
ATOM 514 N N . GLU A 1 65 ? -25.561 6.747 29.060 1.00 26.10 65 GLU A N 1
ATOM 515 C CA . GLU A 1 65 ? -25.644 6.485 27.623 1.00 26.57 65 GLU A CA 1
ATOM 516 C C . GLU A 1 65 ? -24.703 5.361 27.215 1.00 25.95 65 GLU A C 1
ATOM 517 O O . GLU A 1 65 ? -24.977 4.681 26.231 1.00 25.12 65 GLU A O 1
ATOM 523 N N . HIS A 1 66 ? -23.612 5.166 27.989 1.00 25.38 66 HIS A N 1
ATOM 524 C CA . HIS A 1 66 ? -22.638 4.071 27.798 1.00 24.02 66 HIS A CA 1
ATOM 525 C C . HIS A 1 66 ? -22.480 3.432 29.183 1.00 24.39 66 HIS A C 1
ATOM 526 O O . HIS A 1 66 ? -21.863 4.016 30.104 1.00 23.50 66 HIS A O 1
ATOM 533 N N . TYR A 1 67 ? -23.073 2.247 29.330 1.00 23.06 67 TYR A N 1
ATOM 534 C CA . TYR A 1 67 ? -23.343 1.683 30.628 1.00 23.26 67 TYR A CA 1
ATOM 535 C C . TYR A 1 67 ? -22.717 0.289 30.666 1.00 23.84 67 TYR A C 1
ATOM 536 O O . TYR A 1 67 ? -23.196 -0.642 29.976 1.00 24.30 67 TYR A O 1
ATOM 545 N N . SER A 1 68 ? -21.646 0.153 31.448 1.00 23.18 68 SER A N 1
ATOM 546 C CA . SER A 1 68 ? -20.863 -1.091 31.504 1.00 23.75 68 SER A CA 1
ATOM 547 C C . SER A 1 68 ? -21.067 -1.942 32.752 1.00 23.95 68 SER A C 1
ATOM 548 O O . SER A 1 68 ? -21.433 -1.445 33.806 1.00 22.76 68 SER A O 1
ATOM 551 N N . HIS A 1 69 ? -20.798 -3.237 32.636 1.00 25.12 69 HIS A N 1
ATOM 552 C CA . HIS A 1 69 ? -20.919 -4.132 33.798 1.00 26.07 69 HIS A CA 1
ATOM 553 C C . HIS A 1 69 ? -19.871 -3.896 34.884 1.00 26.11 69 HIS A C 1
ATOM 554 O O . HIS A 1 69 ? -20.227 -3.650 36.038 1.00 26.90 69 HIS A O 1
ATOM 561 N N . PHE A 1 70 ? -18.600 -3.938 34.510 1.00 25.29 70 PHE A N 1
ATOM 562 C CA . PHE A 1 70 ? -17.501 -3.786 35.462 1.00 25.27 70 PHE A CA 1
ATOM 563 C C . PHE A 1 70 ? -16.574 -2.644 35.050 1.00 24.37 70 PHE A C 1
ATOM 564 O O . PHE A 1 70 ? -15.677 -2.848 34.257 1.00 24.95 70 PHE A O 1
ATOM 572 N N . ALA A 1 71 ? -16.789 -1.452 35.599 1.00 24.26 71 ALA A N 1
ATOM 573 C CA . ALA A 1 71 ? -16.012 -0.269 35.207 1.00 23.55 71 ALA A CA 1
ATOM 574 C C . ALA A 1 71 ? -14.915 0.129 36.231 1.00 23.39 71 ALA A C 1
ATOM 575 O O . ALA A 1 71 ? -15.166 0.775 37.254 1.00 24.02 71 ALA A O 1
ATOM 577 N N . LEU A 1 72 ? -13.695 -0.258 35.925 1.00 22.76 72 LEU A N 1
ATOM 578 C CA . LEU A 1 72 ? -12.554 0.016 36.783 1.00 22.14 72 LEU A CA 1
ATOM 579 C C . LEU A 1 72 ? -12.100 1.488 36.609 1.00 21.51 72 LEU A C 1
ATOM 580 O O . LEU A 1 72 ? -11.765 1.904 35.513 1.00 21.17 72 LEU A O 1
ATOM 585 N N . GLY A 1 73 ? -12.136 2.264 37.686 1.00 21.07 73 GLY A N 1
ATOM 586 C CA . GLY A 1 73 ? -11.561 3.614 37.715 1.00 21.48 73 GLY A CA 1
ATOM 587 C C . GLY A 1 73 ? -10.026 3.525 37.767 1.00 21.55 73 GLY A C 1
ATOM 588 O O . GLY A 1 73 ? -9.448 3.001 38.731 1.00 22.69 73 GLY A O 1
ATOM 589 N N . VAL A 1 74 ? -9.356 4.015 36.733 1.00 21.01 74 VAL A N 1
ATOM 590 C CA . VAL A 1 74 ? -7.900 3.879 36.667 1.00 19.76 74 VAL A CA 1
ATOM 591 C C . VAL A 1 74 ? -7.152 5.200 36.926 1.00 21.55 74 VAL A C 1
ATOM 592 O O . VAL A 1 74 ? -5.905 5.259 36.915 1.00 22.55 74 VAL A O 1
ATOM 596 N N . GLY A 1 75 ? -7.910 6.256 37.185 1.00 23.20 75 GLY A N 1
ATOM 597 C CA . GLY A 1 75 ? -7.386 7.617 37.182 1.00 25.21 75 GLY A CA 1
ATOM 598 C C . GLY A 1 75 ? -6.690 8.064 38.448 1.00 26.80 75 GLY A C 1
ATOM 599 O O . GLY A 1 75 ? -6.686 7.353 39.482 1.00 27.25 75 GLY A O 1
ATOM 600 N N . GLU A 1 76 ? -6.106 9.256 38.364 1.00 27.89 76 GLU A N 1
ATOM 601 C CA . GLU A 1 76 ? -5.321 9.825 39.472 1.00 29.47 76 GLU A CA 1
ATOM 602 C C . GLU A 1 76 ? -6.135 10.302 40.680 1.00 29.11 76 GLU A C 1
ATOM 603 O O . GLU A 1 76 ? -5.644 10.281 41.803 1.00 29.88 76 GLU A O 1
ATOM 609 N N . GLU A 1 77 ? -7.380 10.718 40.460 1.00 29.41 77 GLU A N 1
ATOM 610 C CA . GLU A 1 77 ? -8.214 11.243 41.550 1.00 29.09 77 GLU A CA 1
ATOM 611 C C . GLU A 1 77 ? -9.662 11.382 41.121 1.00 28.50 77 GLU A C 1
ATOM 612 O O . GLU A 1 77 ? -9.952 11.454 39.940 1.00 28.32 77 GLU A O 1
ATOM 618 N N . TYR A 1 78 ? -10.558 11.435 42.093 1.00 28.30 78 TYR A N 1
ATOM 619 C CA . TYR A 1 78 ? -11.993 11.529 41.824 1.00 28.98 78 TYR A CA 1
ATOM 620 C C . TYR A 1 78 ? -12.588 12.593 42.725 1.00 29.63 78 TYR A C 1
ATOM 621 O O . TYR A 1 78 ? -12.224 12.674 43.907 1.00 28.78 78 TYR A O 1
ATOM 630 N N . SER A 1 79 ? -13.459 13.432 42.144 1.00 29.52 79 SER A N 1
ATOM 631 C CA . SER A 1 79 ? -14.180 14.466 42.880 1.00 30.10 79 SER A CA 1
ATOM 632 C C . SER A 1 79 ? -15.653 14.058 42.979 1.00 30.10 79 SER A C 1
ATOM 633 O O . SER A 1 79 ? -16.120 13.244 42.169 1.00 29.82 79 SER A O 1
ATOM 636 N N . PRO A 1 80 ? -16.396 14.600 43.963 1.00 29.79 80 PRO A N 1
ATOM 637 C CA . PRO A 1 80 ? -17.790 14.164 44.030 1.00 29.77 80 PRO A CA 1
ATOM 638 C C . PRO A 1 80 ? -18.602 14.631 42.789 1.00 30.09 80 PRO A C 1
ATOM 639 O O . PRO A 1 80 ? -18.490 15.780 42.379 1.00 29.16 80 PRO A O 1
ATOM 643 N N . ALA A 1 81 ? -19.383 13.725 42.190 1.00 30.57 81 ALA A N 1
ATOM 644 C CA . ALA A 1 81 ? -20.169 14.034 40.986 1.00 31.14 81 ALA A CA 1
ATOM 645 C C . ALA A 1 81 ? -21.332 14.980 41.303 1.00 31.86 81 ALA A C 1
ATOM 646 O O . ALA A 1 81 ? -21.908 14.906 42.391 1.00 31.77 81 ALA A O 1
ATOM 648 N N . ASP A 1 82 ? -21.649 15.883 40.372 1.00 32.12 82 ASP A N 1
ATOM 649 C CA . ASP A 1 82 ? -22.871 16.684 40.469 1.00 33.36 82 ASP A CA 1
ATOM 650 C C . ASP A 1 82 ? -24.023 15.768 40.069 1.00 34.02 82 ASP A C 1
ATOM 651 O O . ASP A 1 82 ? -24.059 15.278 38.941 1.00 34.16 82 ASP A O 1
ATOM 656 N N . GLU A 1 83 ? -24.937 15.521 41.000 1.00 34.69 83 GLU A N 1
ATOM 657 C CA . GLU A 1 83 ? -26.035 14.578 40.760 1.00 35.81 83 GLU A CA 1
ATOM 658 C C . GLU A 1 83 ? -27.365 15.298 40.575 1.00 36.56 83 GLU A C 1
ATOM 659 O O . GLU A 1 83 ? -28.428 14.661 40.632 1.00 37.11 83 GLU A O 1
ATOM 665 N N . GLY A 1 84 ? -27.309 16.610 40.342 1.00 36.95 84 GLY A N 1
ATOM 666 C CA . GLY A 1 84 ? -28.520 17.410 40.164 1.00 38.00 84 GLY A CA 1
ATOM 667 C C . GLY A 1 84 ? -28.689 18.539 41.178 1.00 38.64 84 GLY A C 1
ATOM 668 O O . GLY A 1 84 ? -29.579 19.378 41.040 1.00 39.14 84 GLY A O 1
ATOM 669 N N . GLY A 1 85 ? -27.853 18.549 42.210 1.00 39.42 85 GLY A N 1
ATOM 670 C CA . GLY A 1 85 ? -27.920 19.584 43.240 1.00 39.95 85 GLY A CA 1
ATOM 671 C C . GLY A 1 85 ? -26.581 20.234 43.542 1.00 40.10 85 GLY A C 1
ATOM 672 O O . GLY A 1 85 ? -26.333 20.624 44.682 1.00 40.14 85 GLY A O 1
ATOM 673 N N . GLY A 1 86 ? -25.713 20.344 42.537 1.00 40.27 86 GLY A N 1
ATOM 674 C CA . GLY A 1 86 ? -24.373 20.931 42.727 1.00 40.74 86 GLY A CA 1
ATOM 675 C C . GLY A 1 86 ? -23.428 19.909 43.331 1.00 41.19 86 GLY A C 1
ATOM 676 O O . GLY A 1 86 ? -23.860 18.817 43.698 1.00 41.19 86 GLY A O 1
ATOM 677 N N . GLN A 1 87 ? -22.145 20.256 43.428 1.00 41.67 87 GLN A N 1
ATOM 678 C CA . GLN A 1 87 ? -21.105 19.313 43.856 1.00 42.66 87 GLN A CA 1
ATOM 679 C C . GLN A 1 87 ? -20.895 19.363 45.357 1.00 42.93 87 GLN A C 1
ATOM 680 O O . GLN A 1 87 ? -20.612 20.432 45.888 1.00 43.98 87 GLN A O 1
ATOM 686 N N . ARG A 1 88 ? -21.007 18.224 46.042 1.00 42.91 88 ARG A N 1
ATOM 687 C CA . ARG A 1 88 ? -20.810 18.188 47.502 1.00 42.85 88 ARG A CA 1
ATOM 688 C C . ARG A 1 88 ? -19.406 18.697 47.891 1.00 42.51 88 ARG A C 1
ATOM 689 O O . ARG A 1 88 ? -18.420 18.384 47.223 1.00 42.37 88 ARG A O 1
ATOM 697 N N . ASP A 1 89 ? -19.316 19.510 48.941 1.00 41.74 89 ASP A N 1
ATOM 698 C CA . ASP A 1 89 ? -18.011 20.060 49.336 1.00 41.04 89 ASP A CA 1
ATOM 699 C C . ASP A 1 89 ? -17.195 19.026 50.124 1.00 39.42 89 ASP A C 1
ATOM 700 O O . ASP A 1 89 ? -17.243 18.978 51.351 1.00 38.61 89 ASP A O 1
ATOM 705 N N . LEU A 1 90 ? -16.481 18.180 49.386 1.00 37.74 90 LEU A N 1
ATOM 706 C CA . LEU A 1 90 ? -15.586 17.185 49.966 1.00 35.97 90 LEU A CA 1
ATOM 707 C C . LEU A 1 90 ? -14.332 17.246 49.130 1.00 35.01 90 LEU A C 1
ATOM 708 O O . LEU A 1 90 ? -14.415 17.520 47.940 1.00 34.58 90 LEU A O 1
ATOM 713 N N . PRO A 1 91 ? -13.162 16.966 49.734 1.00 34.27 91 PRO A N 1
ATOM 714 C CA . PRO A 1 91 ? -11.959 17.018 48.917 1.00 33.31 91 PRO A CA 1
ATOM 715 C C . PRO A 1 91 ? -11.908 15.805 47.970 1.00 32.80 91 PRO A C 1
ATOM 716 O O . PRO A 1 91 ? -12.598 14.793 48.230 1.00 31.90 91 PRO A O 1
ATOM 720 N N . PRO A 1 92 ? -11.118 15.907 46.876 1.00 32.34 92 PRO A N 1
ATOM 721 C CA . PRO A 1 92 ? -11.041 14.773 45.962 1.00 32.30 92 PRO A CA 1
ATOM 722 C C . PRO A 1 92 ? -10.257 13.667 46.647 1.00 31.68 92 PRO A C 1
ATOM 723 O O . PRO A 1 92 ? -9.415 13.958 47.496 1.00 31.67 92 PRO A O 1
ATOM 727 N N . ILE A 1 93 ? -10.588 12.418 46.332 1.00 31.24 93 ILE A N 1
ATOM 728 C CA . ILE A 1 93 ? -9.882 11.258 46.859 1.00 30.64 93 ILE A CA 1
ATOM 729 C C . ILE A 1 93 ? -8.941 10.746 45.770 1.00 30.89 93 ILE A C 1
ATOM 730 O O . ILE A 1 93 ? -9.331 10.639 44.604 1.00 31.20 93 ILE A O 1
ATOM 735 N N . LYS A 1 94 ? -7.700 10.451 46.146 1.00 29.58 94 LYS A N 1
ATOM 736 C CA . LYS A 1 94 ? -6.713 9.988 45.191 1.00 29.51 94 LYS A CA 1
ATOM 737 C C . LYS A 1 94 ? -7.021 8.562 44.737 1.00 28.01 94 LYS A C 1
ATOM 738 O O . LYS A 1 94 ? -7.500 7.774 45.518 1.00 27.46 94 LYS A O 1
ATOM 744 N N . GLY A 1 95 ? -6.750 8.256 43.471 1.00 26.86 95 GLY A N 1
ATOM 745 C CA . GLY A 1 95 ? -6.878 6.889 42.968 1.00 25.91 95 GLY A CA 1
ATOM 746 C C . GLY A 1 95 ? -5.539 6.171 43.036 1.00 25.22 95 GLY A C 1
ATOM 747 O O . GLY A 1 95 ? -4.592 6.724 43.539 1.00 24.95 95 GLY A O 1
ATOM 748 N N . ASP A 1 96 ? -5.475 4.945 42.510 1.00 25.03 96 ASP A N 1
ATOM 749 C CA . ASP A 1 96 ? -4.209 4.220 42.343 1.00 25.00 96 ASP A CA 1
ATOM 750 C C . ASP A 1 96 ? -4.035 3.621 40.926 1.00 24.95 96 ASP A C 1
ATOM 751 O O . ASP A 1 96 ? -4.306 2.417 40.709 1.00 24.89 96 ASP A O 1
ATOM 756 N N . PRO A 1 97 ? -3.585 4.457 39.949 1.00 24.75 97 PRO A N 1
ATOM 757 C CA . PRO A 1 97 ? -3.428 3.981 38.571 1.00 24.39 97 PRO A CA 1
ATOM 758 C C . PRO A 1 97 ? -2.549 2.751 38.471 1.00 25.09 97 PRO A C 1
ATOM 759 O O . PRO A 1 97 ? -2.807 1.897 37.614 1.00 23.57 97 PRO A O 1
ATOM 763 N N . GLU A 1 98 ? -1.521 2.654 39.322 1.00 25.41 98 GLU A N 1
ATOM 764 C CA . GLU A 1 98 ? -0.614 1.509 39.249 1.00 26.61 98 GLU A CA 1
ATOM 765 C C . GLU A 1 98 ? -1.267 0.237 39.753 1.00 25.21 98 GLU A C 1
ATOM 766 O O . GLU A 1 98 ? -1.249 -0.777 39.079 1.00 25.88 98 GLU A O 1
ATOM 772 N N . LEU A 1 99 ? -1.877 0.278 40.922 1.00 25.19 99 LEU A N 1
ATOM 773 C CA . LEU A 1 99 ? -2.628 -0.900 41.344 1.00 25.45 99 LEU A CA 1
ATOM 774 C C . LEU A 1 99 ? -3.732 -1.236 40.325 1.00 25.33 99 LEU A C 1
ATOM 775 O O . LEU A 1 99 ? -3.923 -2.414 39.990 1.00 25.14 99 LEU A O 1
ATOM 780 N N . ALA A 1 100 ? -4.440 -0.216 39.830 1.00 25.58 100 ALA A N 1
ATOM 781 C CA . ALA A 1 100 ? -5.591 -0.453 38.934 1.00 26.19 100 ALA A CA 1
ATOM 782 C C . ALA A 1 100 ? -5.159 -1.202 37.693 1.00 26.47 100 ALA A C 1
ATOM 783 O O . ALA A 1 100 ? -5.858 -2.124 37.233 1.00 26.34 100 ALA A O 1
ATOM 785 N N . LYS A 1 101 ? -3.994 -0.818 37.172 1.00 25.67 101 LYS A N 1
ATOM 786 C CA . LYS A 1 101 ? -3.455 -1.411 35.962 1.00 25.31 101 LYS A CA 1
ATOM 787 C C . LYS A 1 101 ? -3.031 -2.861 36.199 1.00 25.08 101 LYS A C 1
ATOM 788 O O . LYS A 1 101 ? -3.335 -3.729 35.376 1.00 25.16 101 LYS A O 1
ATOM 794 N N . HIS A 1 102 ? -2.321 -3.109 37.303 1.00 25.02 102 HIS A N 1
ATOM 795 C CA . HIS A 1 102 ? -2.066 -4.498 37.755 1.00 24.93 102 HIS A CA 1
ATOM 796 C C . HIS A 1 102 ? -3.362 -5.285 37.861 1.00 24.00 102 HIS A C 1
ATOM 797 O O . HIS A 1 102 ? -3.438 -6.400 37.363 1.00 25.02 102 HIS A O 1
ATOM 804 N N . ILE A 1 103 ? -4.400 -4.709 38.451 1.00 23.48 103 ILE A N 1
ATOM 805 C CA . ILE A 1 103 ? -5.660 -5.434 38.543 1.00 22.87 103 ILE A CA 1
ATOM 806 C C . ILE A 1 103 ? -6.289 -5.749 37.170 1.00 23.78 103 ILE A C 1
ATOM 807 O O . ILE A 1 103 ? -6.753 -6.868 36.943 1.00 23.76 103 ILE A O 1
ATOM 812 N N . ALA A 1 104 ? -6.266 -4.769 36.253 1.00 23.74 104 ALA A N 1
ATOM 813 C CA . ALA A 1 104 ? -6.798 -4.954 34.915 1.00 23.73 104 ALA A CA 1
ATOM 814 C C . ALA A 1 104 ? -6.100 -6.098 34.200 1.00 23.96 104 ALA A C 1
ATOM 815 O O . ALA A 1 104 ? -6.762 -6.896 33.588 1.00 24.04 104 ALA A O 1
ATOM 817 N N . GLU A 1 105 ? -4.765 -6.143 34.276 1.00 24.24 105 GLU A N 1
ATOM 818 C CA . GLU A 1 105 ? -3.985 -7.173 33.628 1.00 25.63 105 GLU A CA 1
ATOM 819 C C . GLU A 1 105 ? -4.339 -8.560 34.138 1.00 25.93 105 GLU A C 1
ATOM 820 O O . GLU A 1 105 ? -4.539 -9.486 33.328 1.00 25.47 105 GLU A O 1
ATOM 826 N N . CYS A 1 106 ? -4.450 -8.697 35.465 1.00 25.93 106 CYS A N 1
ATOM 827 C CA . CYS A 1 106 ? -4.822 -9.986 36.053 1.00 26.71 106 CYS A CA 1
ATOM 828 C C . CYS A 1 106 ? -6.223 -10.405 35.670 1.00 26.89 106 CYS A C 1
ATOM 829 O O . CYS A 1 106 ? -6.447 -11.579 35.341 1.00 27.51 106 CYS A O 1
ATOM 832 N N . LEU A 1 107 ? -7.154 -9.455 35.676 1.00 26.10 107 LEU A N 1
ATOM 833 C CA . LEU A 1 107 ? -8.557 -9.786 35.430 1.00 26.42 107 LEU A CA 1
ATOM 834 C C . LEU A 1 107 ? -8.839 -10.152 33.960 1.00 26.28 107 LEU A C 1
ATOM 835 O O . LEU A 1 107 ? -9.643 -11.043 33.680 1.00 26.51 107 LEU A O 1
ATOM 840 N N . VAL A 1 108 ? -8.157 -9.474 33.040 1.00 26.11 108 VAL A N 1
ATOM 841 C CA . VAL A 1 108 ? -8.212 -9.818 31.619 1.00 26.01 108 VAL A CA 1
ATOM 842 C C . VAL A 1 108 ? -7.599 -11.197 31.361 1.00 26.97 108 VAL A C 1
ATOM 843 O O . VAL A 1 108 ? -8.153 -11.983 30.589 1.00 27.38 108 VAL A O 1
ATOM 847 N N . ALA A 1 109 ? -6.473 -11.484 32.013 1.00 27.47 109 ALA A N 1
ATOM 848 C CA . ALA A 1 109 ? -5.822 -12.787 31.893 1.00 28.07 109 ALA A CA 1
ATOM 849 C C . ALA A 1 109 ? -6.777 -13.889 32.347 1.00 28.23 109 ALA A C 1
ATOM 850 O O . ALA A 1 109 ? -6.758 -14.984 31.795 1.00 28.74 109 ALA A O 1
ATOM 852 N N . ASP A 1 110 ? -7.659 -13.557 33.291 1.00 28.22 110 ASP A N 1
ATOM 853 C CA . ASP A 1 110 ? -8.672 -14.477 33.791 1.00 28.40 110 ASP A CA 1
ATOM 854 C C . ASP A 1 110 ? -9.981 -14.336 33.038 1.00 28.04 110 ASP A C 1
ATOM 855 O O . ASP A 1 110 ? -10.999 -14.831 33.482 1.00 26.86 110 ASP A O 1
ATOM 860 N N . GLU A 1 111 ? -9.937 -13.631 31.900 1.00 28.70 111 GLU A N 1
ATOM 861 C CA . GLU A 1 111 ? -11.061 -13.527 30.958 1.00 28.70 111 GLU A CA 1
ATOM 862 C C . GLU A 1 111 ? -12.319 -12.863 31.528 1.00 28.30 111 GLU A C 1
ATOM 863 O O . GLU A 1 111 ? -13.447 -13.317 31.307 1.00 27.68 111 GLU A O 1
ATOM 869 N N . PHE A 1 112 ? -12.100 -11.765 32.252 1.00 27.74 112 PHE A N 1
ATOM 870 C CA . PHE A 1 112 ? -13.179 -10.877 32.636 1.00 27.50 112 PHE A CA 1
ATOM 871 C C . PHE A 1 112 ? -13.094 -9.703 31.668 1.00 27.40 112 PHE A C 1
ATOM 872 O O . PHE A 1 112 ? -12.013 -9.349 31.206 1.00 27.21 112 PHE A O 1
ATOM 880 N N . ASP A 1 113 ? -14.228 -9.139 31.312 1.00 27.01 113 ASP A N 1
ATOM 881 C CA . ASP A 1 113 ? -14.221 -8.078 30.306 1.00 27.25 113 ASP A CA 1
ATOM 882 C C . ASP A 1 113 ? -14.545 -6.755 30.977 1.00 27.28 113 ASP A C 1
ATOM 883 O O . ASP A 1 113 ? -15.598 -6.612 31.592 1.00 27.50 113 ASP A O 1
ATOM 888 N N . LEU A 1 114 ? -13.614 -5.810 30.865 1.00 26.69 114 LEU A N 1
ATOM 889 C CA . LEU A 1 114 ? -13.609 -4.593 31.671 1.00 25.87 114 LEU A CA 1
ATOM 890 C C . LEU A 1 114 ? -13.920 -3.341 30.875 1.00 25.73 114 LEU A C 1
ATOM 891 O O . LEU A 1 114 ? -13.890 -3.346 29.639 1.00 25.38 114 LEU A O 1
ATOM 896 N N . ALA A 1 115 ? -14.228 -2.270 31.601 1.00 24.17 115 ALA A N 1
ATOM 897 C CA . ALA A 1 115 ? -14.128 -0.931 31.069 1.00 23.51 115 ALA A CA 1
ATOM 898 C C . ALA A 1 115 ? -13.171 -0.150 31.976 1.00 23.32 115 ALA A C 1
ATOM 899 O O . ALA A 1 115 ? -13.018 -0.480 33.161 1.00 24.01 115 ALA A O 1
ATOM 901 N N . TYR A 1 116 ? -12.510 0.855 31.409 1.00 22.50 116 TYR A N 1
ATOM 902 C CA . TYR A 1 116 ? -11.623 1.743 32.159 1.00 21.07 116 TYR A CA 1
ATOM 903 C C . TYR A 1 116 ? -12.115 3.164 32.073 1.00 21.28 116 TYR A C 1
ATOM 904 O O . TYR A 1 116 ? -12.510 3.617 31.005 1.00 21.82 116 TYR A O 1
ATOM 913 N N . TRP A 1 117 ? -12.060 3.893 33.183 1.00 20.59 117 TRP A N 1
ATOM 914 C CA . TRP A 1 117 ? -12.492 5.274 33.132 1.00 21.30 117 TRP A CA 1
ATOM 915 C C . TRP A 1 117 ? -11.688 6.152 34.056 1.00 20.93 117 TRP A C 1
ATOM 916 O O . TRP A 1 117 ? -11.194 5.701 35.058 1.00 20.88 117 TRP A O 1
ATOM 927 N N . GLN A 1 118 ? -11.658 7.430 33.713 1.00 22.63 118 GLN A N 1
ATOM 928 C CA . GLN A 1 118 ? -10.977 8.496 34.438 1.00 23.84 118 GLN A CA 1
ATOM 929 C C . GLN A 1 118 ? -11.814 9.769 34.302 1.00 24.22 118 GLN A C 1
ATOM 930 O O . GLN A 1 118 ? -12.556 9.936 33.319 1.00 24.77 118 GLN A O 1
ATOM 936 N N . GLY A 1 119 ? -11.652 10.672 35.269 1.00 25.35 119 GLY A N 1
ATOM 937 C CA . GLY A 1 119 ? -12.090 12.069 35.144 1.00 26.33 119 GLY A CA 1
ATOM 938 C C . GLY A 1 119 ? -13.544 12.300 35.490 1.00 27.88 119 GLY A C 1
ATOM 939 O O . GLY A 1 119 ? -13.971 13.437 35.649 1.00 28.36 119 GLY A O 1
ATOM 940 N N . MET A 1 120 ? -14.319 11.229 35.621 1.00 28.16 120 MET A N 1
ATOM 941 C CA . MET A 1 120 ? -15.743 11.393 35.872 1.00 28.99 120 MET A CA 1
ATOM 942 C C . MET A 1 120 ? -15.967 11.468 37.374 1.00 28.99 120 MET A C 1
ATOM 943 O O . MET A 1 120 ? -15.145 10.989 38.152 1.00 29.32 120 MET A O 1
ATOM 948 N N . GLY A 1 121 ? -17.067 12.068 37.799 1.00 29.47 121 GLY A N 1
ATOM 949 C CA . GLY A 1 121 ? -17.300 12.204 39.232 1.00 29.79 121 GLY A CA 1
ATOM 950 C C . GLY A 1 121 ? -17.731 10.863 39.791 1.00 30.44 121 GLY A C 1
ATOM 951 O O . GLY A 1 121 ? -18.335 10.065 39.057 1.00 30.42 121 GLY A O 1
ATOM 952 N N . LEU A 1 122 ? -17.385 10.611 41.061 1.00 30.22 122 LEU A N 1
ATOM 953 C CA . LEU A 1 122 ? -17.903 9.501 41.854 1.00 30.80 122 LEU A CA 1
ATOM 954 C C . LEU A 1 122 ? -19.171 10.004 42.516 1.00 31.03 122 LEU A C 1
ATOM 955 O O . LEU A 1 122 ? -19.169 11.075 43.124 1.00 30.63 122 LEU A O 1
ATOM 960 N N . ASP A 1 123 ? -20.261 9.266 42.406 1.00 31.03 123 ASP A N 1
ATOM 961 C CA . ASP A 1 123 ? -21.496 9.779 43.004 1.00 32.62 123 ASP A CA 1
ATOM 962 C C . ASP A 1 123 ? -21.636 9.328 44.474 1.00 33.01 123 ASP A C 1
ATOM 963 O O . ASP A 1 123 ? -20.679 8.813 45.062 1.00 32.98 123 ASP A O 1
ATOM 968 N N . HIS A 1 124 ? -22.823 9.507 45.056 1.00 34.21 124 HIS A N 1
ATOM 969 C CA . HIS A 1 124 ? -23.071 9.164 46.455 1.00 34.95 124 HIS A CA 1
ATOM 970 C C . HIS A 1 124 ? -22.836 7.676 46.771 1.00 35.38 124 HIS A C 1
ATOM 971 O O . HIS A 1 124 ? -22.813 7.273 47.938 1.00 36.14 124 HIS A O 1
ATOM 978 N N . GLY A 1 125 ? -22.672 6.854 45.745 1.00 35.18 125 GLY A N 1
ATOM 979 C CA . GLY A 1 125 ? -22.411 5.434 45.974 1.00 34.55 125 GLY A CA 1
ATOM 980 C C . GLY A 1 125 ? -21.087 5.271 46.700 1.00 34.82 125 GLY A C 1
ATOM 981 O O . GLY A 1 125 ? -20.910 4.332 47.488 1.00 34.37 125 GLY A O 1
ATOM 982 N N . ALA A 1 126 ? -20.175 6.208 46.432 1.00 34.50 126 ALA A N 1
ATOM 983 C CA . ALA A 1 126 ? -18.858 6.240 47.037 1.00 34.56 126 ALA A CA 1
ATOM 984 C C . ALA A 1 126 ? -18.805 7.247 48.175 1.00 34.55 126 ALA A C 1
ATOM 985 O O . ALA A 1 126 ? -18.565 6.879 49.324 1.00 35.54 126 ALA A O 1
ATOM 987 N N . PHE A 1 127 ? -19.076 8.509 47.870 1.00 33.63 127 PHE A N 1
ATOM 988 C CA . PHE A 1 127 ? -18.951 9.561 48.856 1.00 33.33 127 PHE A CA 1
ATOM 989 C C . PHE A 1 127 ? -19.914 9.580 50.026 1.00 33.68 127 PHE A C 1
ATOM 990 O O . PHE A 1 127 ? -19.653 10.266 50.998 1.00 34.52 127 PHE A O 1
ATOM 998 N N . SER A 1 128 ? -21.020 8.859 49.958 1.00 33.65 128 SER A N 1
ATOM 999 C CA . SER A 1 128 ? -21.911 8.868 51.100 1.00 34.22 128 SER A CA 1
ATOM 1000 C C . SER A 1 128 ? -21.351 8.005 52.234 1.00 34.21 128 SER A C 1
ATOM 1001 O O . SER A 1 128 ? -21.137 8.512 53.330 1.00 34.73 128 SER A O 1
ATOM 1004 N N . PRO A 1 129 ? -21.119 6.700 51.990 1.00 34.02 129 PRO A N 1
ATOM 1005 C CA . PRO A 1 129 ? -20.489 5.971 53.085 1.00 34.49 129 PRO A CA 1
ATOM 1006 C C . PRO A 1 129 ? -19.073 6.439 53.433 1.00 34.72 129 PRO A C 1
ATOM 1007 O O . PRO A 1 129 ? -18.726 6.457 54.614 1.00 34.95 129 PRO A O 1
ATOM 1011 N N . LEU A 1 130 ? -18.271 6.808 52.438 1.00 34.48 130 LEU A N 1
ATOM 1012 C CA . LEU A 1 130 ? -16.884 7.159 52.694 1.00 35.32 130 LEU A CA 1
ATOM 1013 C C . LEU A 1 130 ? -16.731 8.402 53.553 1.00 35.85 130 LEU A C 1
ATOM 1014 O O . LEU A 1 130 ? -15.776 8.514 54.311 1.00 36.85 130 LEU A O 1
ATOM 1019 N N . SER A 1 131 ? -17.676 9.328 53.433 1.00 36.60 131 SER A N 1
ATOM 1020 C CA . SER A 1 131 ? -17.655 10.551 54.217 1.00 37.27 131 SER A CA 1
ATOM 1021 C C . SER A 1 131 ? -17.846 10.233 55.695 1.00 37.34 131 SER A C 1
ATOM 1022 O O . SER A 1 131 ? -17.306 10.924 56.558 1.00 37.16 131 SER A O 1
ATOM 1025 N N . VAL A 1 132 ? -18.612 9.178 55.973 1.00 37.23 132 VAL A N 1
ATOM 1026 C CA . VAL A 1 132 ? -18.913 8.785 57.340 1.00 37.38 132 VAL A CA 1
ATOM 1027 C C . VAL A 1 132 ? -17.852 7.836 57.924 1.00 37.22 132 VAL A C 1
ATOM 1028 O O . VAL A 1 132 ? -17.726 7.734 59.143 1.00 37.58 132 VAL A O 1
ATOM 1032 N N . LEU A 1 133 ? -17.081 7.158 57.072 1.00 36.55 133 LEU A N 1
ATOM 1033 C CA . LEU A 1 133 ? -16.107 6.178 57.547 1.00 36.60 133 LEU A CA 1
ATOM 1034 C C . LEU A 1 133 ? -14.690 6.705 57.613 1.00 36.29 133 LEU A C 1
ATOM 1035 O O . LEU A 1 133 ? -13.818 6.081 58.212 1.00 36.89 133 LEU A O 1
ATOM 1040 N N . LEU A 1 134 ? -14.449 7.839 56.981 1.00 36.22 134 LEU A N 1
ATOM 1041 C CA . LEU A 1 134 ? -13.105 8.374 56.881 1.00 36.03 134 LEU A CA 1
ATOM 1042 C C . LEU A 1 134 ? -13.086 9.887 57.082 1.00 36.33 134 LEU A C 1
ATOM 1043 O O . LEU A 1 134 ? -13.861 10.616 56.461 1.00 36.67 134 LEU A O 1
ATOM 1048 N N . PRO A 1 135 ? -12.213 10.362 57.979 1.00 36.60 135 PRO A N 1
ATOM 1049 C CA . PRO A 1 135 ? -11.952 11.791 58.147 1.00 36.43 135 PRO A CA 1
ATOM 1050 C C . PRO A 1 135 ? -11.375 12.378 56.865 1.00 36.40 135 PRO A C 1
ATOM 1051 O O . PRO A 1 135 ? -10.512 11.768 56.228 1.00 36.40 135 PRO A O 1
ATOM 1055 N N . HIS A 1 136 ? -11.855 13.555 56.495 1.00 36.40 136 HIS A N 1
ATOM 1056 C CA . HIS A 1 136 ? -11.554 14.132 55.187 1.00 37.23 136 HIS A CA 1
ATOM 1057 C C . HIS A 1 136 ? -11.521 15.657 55.297 1.00 37.94 136 HIS A C 1
ATOM 1058 O O . HIS A 1 136 ? -11.995 16.365 54.400 1.00 37.69 136 HIS A O 1
ATOM 1065 N N . GLU A 1 137 ? -10.962 16.162 56.400 1.00 38.68 137 GLU A N 1
ATOM 1066 C CA . GLU A 1 137 ? -10.900 17.602 56.615 1.00 39.64 137 GLU A CA 1
ATOM 1067 C C . GLU A 1 137 ? -10.185 18.227 55.420 1.00 39.15 137 GLU A C 1
ATOM 1068 O O . GLU A 1 137 ? -10.730 19.141 54.798 1.00 39.16 137 GLU A O 1
ATOM 1074 N N . HIS A 1 138 ? -9.000 17.717 55.081 1.00 38.41 138 HIS A N 1
ATOM 1075 C CA . HIS A 1 138 ? -8.266 18.218 53.914 1.00 38.67 138 HIS A CA 1
ATOM 1076 C C . HIS A 1 138 ? -7.995 17.177 52.823 1.00 37.72 138 HIS A C 1
ATOM 1077 O O . HIS A 1 138 ? -7.888 17.508 51.640 1.00 38.38 138 HIS A O 1
ATOM 1084 N N . GLY A 1 139 ? -7.886 15.928 53.213 1.00 36.34 139 GLY A N 1
ATOM 1085 C CA . GLY A 1 139 ? -7.561 14.862 52.273 1.00 35.36 139 GLY A CA 1
ATOM 1086 C C . GLY A 1 139 ? -8.216 13.639 52.845 1.00 34.11 139 GLY A C 1
ATOM 1087 O O . GLY A 1 139 ? -8.930 13.736 53.843 1.00 34.68 139 GLY A O 1
ATOM 1088 N N . TRP A 1 140 ? -7.983 12.490 52.232 1.00 33.03 140 TRP A N 1
ATOM 1089 C CA . TRP A 1 140 ? -8.526 11.245 52.753 1.00 31.34 140 TRP A CA 1
ATOM 1090 C C . TRP A 1 140 ? -7.382 10.383 53.237 1.00 31.12 140 TRP A C 1
ATOM 1091 O O . TRP A 1 140 ? -6.262 10.536 52.761 1.00 31.08 140 TRP A O 1
ATOM 1102 N N . PRO A 1 141 ? -7.651 9.463 54.173 1.00 30.94 141 PRO A N 1
ATOM 1103 C CA . PRO A 1 141 ? -6.511 8.709 54.711 1.00 31.01 141 PRO A CA 1
ATOM 1104 C C . PRO A 1 141 ? -6.006 7.590 53.794 1.00 31.30 141 PRO A C 1
ATOM 1105 O O . PRO A 1 141 ? -4.870 7.129 53.956 1.00 30.48 141 PRO A O 1
ATOM 1109 N N . CYS A 1 142 ? -6.822 7.152 52.830 1.00 31.03 142 CYS A N 1
ATOM 1110 C CA . CYS A 1 142 ? -6.341 6.138 51.868 1.00 30.26 142 CYS A CA 1
ATOM 1111 C C . CYS A 1 142 ? -6.528 6.543 50.398 1.00 29.22 142 CYS A C 1
ATOM 1112 O O . CYS A 1 142 ? -7.317 7.421 50.099 1.00 28.32 142 CYS A O 1
ATOM 1115 N N . ARG A 1 143 ? -5.802 5.892 49.492 1.00 28.87 143 ARG A N 1
ATOM 1116 C CA . ARG A 1 143 ? -6.155 5.935 48.061 1.00 28.97 143 ARG A CA 1
ATOM 1117 C C . ARG A 1 143 ? -7.407 5.087 47.737 1.00 29.38 143 ARG A C 1
ATOM 1118 O O . ARG A 1 143 ? -7.902 4.335 48.592 1.00 29.66 143 ARG A O 1
ATOM 1126 N N . ILE A 1 144 ? -7.949 5.221 46.521 1.00 28.97 144 ILE A N 1
ATOM 1127 C CA . ILE A 1 144 ? -9.129 4.421 46.152 1.00 28.40 144 ILE A CA 1
ATOM 1128 C C . ILE A 1 144 ? -8.959 3.819 44.757 1.00 27.96 144 ILE A C 1
ATOM 1129 O O . ILE A 1 144 ? -8.421 4.451 43.867 1.00 27.86 144 ILE A O 1
ATOM 1134 N N . VAL A 1 145 ? -9.381 2.574 44.573 1.00 27.71 145 VAL A N 1
ATOM 1135 C CA . VAL A 1 145 ? -9.565 2.057 43.220 1.00 26.48 145 VAL A CA 1
ATOM 1136 C C . VAL A 1 145 ? -11.071 1.771 43.098 1.00 26.10 145 VAL A C 1
ATOM 1137 O O . VAL A 1 145 ? -11.556 0.870 43.745 1.00 25.89 145 VAL A O 1
ATOM 1141 N N . PRO A 1 146 ? -11.830 2.612 42.345 1.00 25.70 146 PRO A N 1
ATOM 1142 C CA . PRO A 1 146 ? -13.272 2.368 42.314 1.00 25.60 146 PRO A CA 1
ATOM 1143 C C . PRO A 1 146 ? -13.641 1.313 41.273 1.00 25.86 146 PRO A C 1
ATOM 1144 O O . PRO A 1 146 ? -12.960 1.175 40.257 1.00 26.18 146 PRO A O 1
ATOM 1148 N N . LEU A 1 147 ? -14.666 0.521 41.575 1.00 24.66 147 LEU A N 1
ATOM 1149 C CA . LEU A 1 147 ? -15.190 -0.436 40.612 1.00 24.11 147 LEU A CA 1
ATOM 1150 C C . LEU A 1 147 ? -16.685 -0.214 40.557 1.00 23.97 147 LEU A C 1
ATOM 1151 O O . LEU A 1 147 ? -17.421 -0.544 41.514 1.00 22.35 147 LEU A O 1
ATOM 1156 N N . GLN A 1 148 ? -17.110 0.425 39.472 1.00 23.54 148 GLN A N 1
ATOM 1157 C CA . GLN A 1 148 ? -18.509 0.747 39.280 1.00 24.21 148 GLN A CA 1
ATOM 1158 C C . GLN A 1 148 ? -19.143 -0.436 38.565 1.00 24.62 148 GLN A C 1
ATOM 1159 O O . GLN A 1 148 ? -18.660 -0.893 37.518 1.00 24.60 148 GLN A O 1
ATOM 1165 N N . CYS A 1 149 ? -20.211 -0.940 39.151 1.00 25.45 149 CYS A N 1
ATOM 1166 C CA . CYS A 1 149 ? -20.884 -2.119 38.654 1.00 26.14 149 CYS A CA 1
ATOM 1167 C C . CYS A 1 149 ? -22.210 -1.729 38.090 1.00 26.51 149 CYS A C 1
ATOM 1168 O O . CYS A 1 149 ? -23.016 -1.126 38.787 1.00 25.92 149 CYS A O 1
ATOM 1171 N N . GLY A 1 150 ? -22.440 -2.091 36.821 1.00 28.08 150 GLY A N 1
ATOM 1172 C CA . GLY A 1 150 ? -23.683 -1.788 36.154 1.00 27.95 150 GLY A CA 1
ATOM 1173 C C . GLY A 1 150 ? -24.804 -2.728 36.546 1.00 30.00 150 GLY A C 1
ATOM 1174 O O . GLY A 1 150 ? -25.113 -3.676 35.819 1.00 29.75 150 GLY A O 1
ATOM 1175 N N . VAL A 1 151 ? -25.444 -2.440 37.679 1.00 30.49 151 VAL A N 1
ATOM 1176 C CA . VAL A 1 151 ? -26.411 -3.357 38.288 1.00 31.56 151 VAL A CA 1
ATOM 1177 C C . VAL A 1 151 ? -27.839 -2.973 37.962 1.00 31.44 151 VAL A C 1
ATOM 1178 O O . VAL A 1 151 ? -28.763 -3.679 38.347 1.00 31.71 151 VAL A O 1
ATOM 1182 N N . LEU A 1 152 ? -28.003 -1.851 37.262 1.00 31.18 152 LEU A N 1
ATOM 1183 C CA . LEU A 1 152 ? -29.313 -1.260 37.005 1.00 31.51 152 LEU A CA 1
ATOM 1184 C C . LEU A 1 152 ? -30.019 -1.609 35.667 1.00 32.53 152 LEU A C 1
ATOM 1185 O O . LEU A 1 152 ? -31.260 -1.601 35.602 1.00 32.99 152 LEU A O 1
ATOM 1190 N N . GLN A 1 153 ? -29.244 -1.878 34.610 1.00 32.68 153 GLN A N 1
ATOM 1191 C CA . GLN A 1 153 ? -29.805 -2.168 33.280 1.00 32.68 153 GLN A CA 1
ATOM 1192 C C . GLN A 1 153 ? -29.642 -3.642 32.917 1.00 32.60 153 GLN A C 1
ATOM 1193 O O . GLN A 1 153 ? -28.532 -4.144 32.777 1.00 32.06 153 GLN A O 1
ATOM 1199 N N . HIS A 1 154 ? -30.755 -4.330 32.746 1.00 33.09 154 HIS A N 1
ATOM 1200 C CA . HIS A 1 154 ? -30.701 -5.780 32.542 1.00 33.42 154 HIS A CA 1
ATOM 1201 C C . HIS A 1 154 ? -30.617 -6.153 31.067 1.00 32.90 154 HIS A C 1
ATOM 1202 O O . HIS A 1 154 ? -31.135 -5.434 30.224 1.00 33.48 154 HIS A O 1
ATOM 1209 N N . PRO A 1 155 ? -29.900 -7.246 30.755 1.00 32.28 155 PRO A N 1
ATOM 1210 C CA . PRO A 1 155 ? -29.216 -8.136 31.724 1.00 32.00 155 PRO A CA 1
ATOM 1211 C C . PRO A 1 155 ? -27.912 -7.623 32.378 1.00 31.85 155 PRO A C 1
ATOM 1212 O O . PRO A 1 155 ? -27.138 -6.898 31.746 1.00 31.34 155 PRO A O 1
ATOM 1216 N N . ILE A 1 156 ? -27.680 -8.044 33.625 1.00 31.16 156 ILE A N 1
ATOM 1217 C CA . ILE A 1 156 ? -26.425 -7.788 34.348 1.00 30.74 156 ILE A CA 1
ATOM 1218 C C . ILE A 1 156 ? -25.689 -9.113 34.608 1.00 31.78 156 ILE A C 1
ATOM 1219 O O . ILE A 1 156 ? -26.269 -10.186 34.438 1.00 31.82 156 ILE A O 1
ATOM 1224 N N . PRO A 1 157 ? -24.397 -9.068 34.985 1.00 32.06 157 PRO A N 1
ATOM 1225 C CA . PRO A 1 157 ? -23.788 -10.374 35.213 1.00 32.59 157 PRO A CA 1
ATOM 1226 C C . PRO A 1 157 ? -24.512 -11.108 36.350 1.00 33.64 157 PRO A C 1
ATOM 1227 O O . PRO A 1 157 ? -25.215 -10.483 37.163 1.00 33.20 157 PRO A O 1
ATOM 1231 N N . LYS A 1 158 ? -24.388 -12.425 36.392 1.00 34.13 158 LYS A N 1
ATOM 1232 C CA . LYS A 1 158 ? -25.089 -13.161 37.418 1.00 34.65 158 LYS A CA 1
ATOM 1233 C C . LYS A 1 158 ? -24.236 -13.242 38.684 1.00 34.32 158 LYS A C 1
ATOM 1234 O O . LYS A 1 158 ? -23.040 -12.948 38.661 1.00 34.51 158 LYS A O 1
ATOM 1240 N N . ALA A 1 159 ? -24.861 -13.670 39.778 1.00 34.47 159 ALA A N 1
ATOM 1241 C CA . ALA A 1 159 ? -24.253 -13.646 41.099 1.00 33.89 159 ALA A CA 1
ATOM 1242 C C . ALA A 1 159 ? -22.898 -14.311 41.085 1.00 34.00 159 ALA A C 1
ATOM 1243 O O . ALA A 1 159 ? -21.908 -13.751 41.594 1.00 33.54 159 ALA A O 1
ATOM 1245 N N . ARG A 1 160 ? -22.844 -15.484 40.461 1.00 33.34 160 ARG A N 1
ATOM 1246 C CA . ARG A 1 160 ? -21.621 -16.257 40.419 1.00 33.48 160 ARG A CA 1
ATOM 1247 C C . ARG A 1 160 ? -20.502 -15.508 39.709 1.00 32.34 160 ARG A C 1
ATOM 1248 O O . ARG A 1 160 ? -19.325 -15.662 40.065 1.00 32.26 160 ARG A O 1
ATOM 1256 N N . ARG A 1 161 ? -20.870 -14.697 38.713 1.00 31.61 161 ARG A N 1
ATOM 1257 C CA . ARG A 1 161 ? -19.881 -13.905 37.950 1.00 30.99 161 ARG A CA 1
ATOM 1258 C C . ARG A 1 161 ? -19.272 -12.834 38.851 1.00 30.29 161 ARG A C 1
ATOM 1259 O O . ARG A 1 161 ? -18.051 -12.683 38.914 1.00 30.33 161 ARG A O 1
ATOM 1267 N N . PHE A 1 162 ? -20.142 -12.103 39.547 1.00 30.37 162 PHE A N 1
ATOM 1268 C CA . PHE A 1 162 ? -19.724 -11.142 40.586 1.00 30.68 162 PHE A CA 1
ATOM 1269 C C . PHE A 1 162 ? -18.808 -11.828 41.594 1.00 30.32 162 PHE A C 1
ATOM 1270 O O . PHE A 1 162 ? -17.717 -11.344 41.893 1.00 29.46 162 PHE A O 1
ATOM 1278 N N . TRP A 1 163 ? -19.232 -13.002 42.063 1.00 31.03 163 TRP A N 1
ATOM 1279 C CA . TRP A 1 163 ? -18.384 -13.799 42.965 1.00 31.40 163 TRP A CA 1
ATOM 1280 C C . TRP A 1 163 ? -17.052 -14.150 42.317 1.00 30.58 163 TRP A C 1
ATOM 1281 O O . TRP A 1 163 ? -15.977 -13.938 42.898 1.00 32.17 163 TRP A O 1
ATOM 1292 N N . ASN A 1 164 ? -17.091 -14.677 41.105 1.00 30.45 164 ASN A N 1
ATOM 1293 C CA . ASN A 1 164 ? -15.841 -15.086 40.452 1.00 29.59 164 ASN A CA 1
ATOM 1294 C C . ASN A 1 164 ? -14.927 -13.898 40.176 1.00 28.65 164 ASN A C 1
ATOM 1295 O O . ASN A 1 164 ? -13.703 -14.026 40.190 1.00 28.15 164 ASN A O 1
ATOM 1300 N N . PHE A 1 165 ? -15.520 -12.737 39.944 1.00 27.92 165 PHE A N 1
ATOM 1301 C CA . PHE A 1 165 ? -14.719 -11.524 39.778 1.00 28.08 165 PHE A CA 1
ATOM 1302 C C . PHE A 1 165 ? -13.850 -11.333 41.041 1.00 27.77 165 PHE A C 1
ATOM 1303 O O . PHE A 1 165 ? -12.615 -11.193 40.958 1.00 28.82 165 PHE A O 1
ATOM 1311 N N . GLY A 1 166 ? -14.489 -11.398 42.204 1.00 28.14 166 GLY A N 1
ATOM 1312 C CA . GLY A 1 166 ? -13.809 -11.215 43.489 1.00 28.11 166 GLY A CA 1
ATOM 1313 C C . GLY A 1 166 ? -12.699 -12.213 43.743 1.00 27.87 166 GLY A C 1
ATOM 1314 O O . GLY A 1 166 ? -11.606 -11.843 44.193 1.00 27.43 166 GLY A O 1
ATOM 1315 N N . ARG A 1 167 ? -12.970 -13.481 43.436 1.00 28.58 167 ARG A N 1
ATOM 1316 C CA . ARG A 1 167 ? -11.964 -14.536 43.555 1.00 29.05 167 ARG A CA 1
ATOM 1317 C C . ARG A 1 167 ? -10.746 -14.187 42.733 1.00 29.04 167 ARG A C 1
ATOM 1318 O O . ARG A 1 167 ? -9.612 -14.309 43.202 1.00 28.72 167 ARG A O 1
ATOM 1326 N N . SER A 1 168 ? -10.986 -13.727 41.504 1.00 29.03 168 SER A N 1
ATOM 1327 C CA . SER A 1 168 ? -9.906 -13.290 40.652 1.00 29.60 168 SER A CA 1
ATOM 1328 C C . SER A 1 168 ? -9.228 -12.070 41.240 1.00 28.96 168 SER A C 1
ATOM 1329 O O . SER A 1 168 ? -7.996 -11.973 41.237 1.00 29.19 168 SER A O 1
ATOM 1332 N N . LEU A 1 169 ? -10.042 -11.169 41.785 1.00 29.63 169 LEU A N 1
ATOM 1333 C CA . LEU A 1 169 ? -9.553 -9.891 42.330 1.00 29.31 169 LEU A CA 1
ATOM 1334 C C . LEU A 1 169 ? -8.620 -10.112 43.523 1.00 29.49 169 LEU A C 1
ATOM 1335 O O . LEU A 1 169 ? -7.564 -9.462 43.660 1.00 29.00 169 LEU A O 1
ATOM 1340 N N . ARG A 1 170 ? -8.992 -11.067 44.364 1.00 30.25 170 ARG A N 1
ATOM 1341 C CA . ARG A 1 170 ? -8.130 -11.494 45.464 1.00 30.68 170 ARG A CA 1
ATOM 1342 C C . ARG A 1 170 ? -6.691 -11.783 45.008 1.00 30.46 170 ARG A C 1
ATOM 1343 O O . ARG A 1 170 ? -5.721 -11.202 45.510 1.00 30.47 170 ARG A O 1
ATOM 1351 N N . ARG A 1 171 ? -6.550 -12.673 44.036 1.00 30.33 171 ARG A N 1
ATOM 1352 C CA . ARG A 1 171 ? -5.232 -13.046 43.554 1.00 29.95 171 ARG A CA 1
ATOM 1353 C C . ARG A 1 171 ? -4.529 -11.857 42.866 1.00 29.89 171 ARG A C 1
ATOM 1354 O O . ARG A 1 171 ? -3.325 -11.641 43.021 1.00 30.06 171 ARG A O 1
ATOM 1362 N N . ALA A 1 172 ? -5.301 -11.105 42.092 1.00 30.35 172 ALA A N 1
ATOM 1363 C CA . ALA A 1 172 ? -4.843 -9.858 41.491 1.00 30.35 172 ALA A CA 1
ATOM 1364 C C . ALA A 1 172 ? -4.127 -8.972 42.517 1.00 29.92 172 ALA A C 1
ATOM 1365 O O . ALA A 1 172 ? -2.942 -8.674 42.365 1.00 30.74 172 ALA A O 1
ATOM 1367 N N . ILE A 1 173 ? -4.845 -8.576 43.560 1.00 30.31 173 ILE A N 1
ATOM 1368 C CA . ILE A 1 173 ? -4.286 -7.753 44.666 1.00 30.55 173 ILE A CA 1
ATOM 1369 C C . ILE A 1 173 ? -3.048 -8.378 45.344 1.00 30.82 173 ILE A C 1
ATOM 1370 O O . ILE A 1 173 ? -2.034 -7.699 45.573 1.00 30.36 173 ILE A O 1
ATOM 1375 N N . GLN A 1 174 ? -3.114 -9.677 45.646 1.00 31.00 174 GLN A N 1
ATOM 1376 C CA . GLN A 1 174 ? -2.020 -10.358 46.359 1.00 30.95 174 GLN A CA 1
ATOM 1377 C C . GLN A 1 174 ? -0.770 -10.448 45.527 1.00 30.99 174 GLN A C 1
ATOM 1378 O O . GLN A 1 174 ? 0.320 -10.428 46.067 1.00 31.06 174 GLN A O 1
ATOM 1384 N N . SER A 1 175 ? -0.931 -10.588 44.210 1.00 31.39 175 SER A N 1
ATOM 1385 C CA . SER A 1 175 ? 0.217 -10.626 43.311 1.00 30.65 175 SER A CA 1
ATOM 1386 C C . SER A 1 175 ? 0.792 -9.245 43.024 1.00 30.55 175 SER A C 1
ATOM 1387 O O . SER A 1 175 ? 1.863 -9.160 42.442 1.00 29.69 175 SER A O 1
ATOM 1390 N N . TYR A 1 176 ? 0.099 -8.167 43.419 1.00 31.54 176 TYR A N 1
ATOM 1391 C CA . TYR A 1 176 ? 0.652 -6.803 43.226 1.00 32.32 176 TYR A CA 1
ATOM 1392 C C . TYR A 1 176 ? 2.017 -6.702 43.916 1.00 33.39 176 TYR A C 1
ATOM 1393 O O . TYR A 1 176 ? 2.115 -6.927 45.116 1.00 33.09 176 TYR A O 1
ATOM 1402 N N . PRO A 1 177 ? 3.087 -6.386 43.160 1.00 35.23 177 PRO A N 1
ATOM 1403 C CA . PRO A 1 177 ? 4.401 -6.441 43.791 1.00 36.12 177 PRO A CA 1
ATOM 1404 C C . PRO A 1 177 ? 4.802 -5.252 44.685 1.00 37.34 177 PRO A C 1
ATOM 1405 O O . PRO A 1 177 ? 5.993 -4.962 44.762 1.00 38.12 177 PRO A O 1
ATOM 1409 N N . ARG A 1 178 ? 3.855 -4.590 45.350 1.00 38.04 178 ARG A N 1
ATOM 1410 C CA . ARG A 1 178 ? 4.195 -3.624 46.411 1.00 39.46 178 ARG A CA 1
ATOM 1411 C C . ARG A 1 178 ? 3.728 -4.126 47.773 1.00 39.61 178 ARG A C 1
ATOM 1412 O O . ARG A 1 178 ? 2.690 -4.767 47.899 1.00 39.73 178 ARG A O 1
ATOM 1420 N N . ASP A 1 179 ? 4.484 -3.794 48.803 1.00 40.04 179 ASP A N 1
ATOM 1421 C CA . ASP A 1 179 ? 4.171 -4.265 50.125 1.00 40.11 179 ASP A CA 1
ATOM 1422 C C . ASP A 1 179 ? 3.239 -3.215 50.725 1.00 39.33 179 ASP A C 1
ATOM 1423 O O . ASP A 1 179 ? 3.616 -2.433 51.591 1.00 39.54 179 ASP A O 1
ATOM 1428 N N . ILE A 1 180 ? 2.011 -3.175 50.211 1.00 37.85 180 ILE A N 1
ATOM 1429 C CA . ILE A 1 180 ? 0.994 -2.263 50.732 1.00 35.97 180 ILE A CA 1
ATOM 1430 C C . ILE A 1 180 ? -0.179 -3.047 51.308 1.00 35.03 180 ILE A C 1
ATOM 1431 O O . ILE A 1 180 ? -0.332 -4.235 51.036 1.00 35.02 180 ILE A O 1
ATOM 1436 N N . LYS A 1 181 ? -1.002 -2.370 52.092 1.00 33.74 181 LYS A N 1
ATOM 1437 C CA . LYS A 1 181 ? -2.188 -2.977 52.680 1.00 33.51 181 LYS A CA 1
ATOM 1438 C C . LYS A 1 181 ? -3.453 -2.508 51.951 1.00 32.69 181 LYS A C 1
ATOM 1439 O O . LYS A 1 181 ? -3.644 -1.307 51.703 1.00 31.99 181 LYS A O 1
ATOM 1445 N N . VAL A 1 182 ? -4.325 -3.456 51.615 1.00 31.93 182 VAL A N 1
ATOM 1446 C CA . VAL A 1 182 ? -5.548 -3.127 50.883 1.00 30.89 182 VAL A CA 1
ATOM 1447 C C . VAL A 1 182 ? -6.796 -3.603 51.605 1.00 30.25 182 VAL A C 1
ATOM 1448 O O . VAL A 1 182 ? -6.888 -4.757 52.024 1.00 29.52 182 VAL A O 1
ATOM 1452 N N . ALA A 1 183 ? -7.764 -2.708 51.738 1.00 30.13 183 ALA A N 1
ATOM 1453 C CA . ALA A 1 183 ? -9.095 -3.095 52.167 1.00 30.07 183 ALA A CA 1
ATOM 1454 C C . ALA A 1 183 ? -10.033 -3.193 50.974 1.00 30.45 183 ALA A C 1
ATOM 1455 O O . ALA A 1 183 ? -9.898 -2.438 50.000 1.00 30.70 183 ALA A O 1
ATOM 1457 N N . ILE A 1 184 ? -10.992 -4.113 51.051 1.00 29.86 184 ILE A N 1
ATOM 1458 C CA . ILE A 1 184 ? -11.991 -4.230 50.009 1.00 29.48 184 ILE A CA 1
ATOM 1459 C C . ILE A 1 184 ? -13.359 -3.844 50.574 1.00 29.42 184 ILE A C 1
ATOM 1460 O O . ILE A 1 184 ? -13.762 -4.341 51.641 1.00 28.79 184 ILE A O 1
ATOM 1465 N N . ALA A 1 185 ? -14.030 -2.924 49.879 1.00 28.58 185 ALA A N 1
ATOM 1466 C CA . ALA A 1 185 ? -15.353 -2.433 50.271 1.00 28.75 185 ALA A CA 1
ATOM 1467 C C . ALA A 1 185 ? -16.477 -2.856 49.318 1.00 29.33 185 ALA A C 1
ATOM 1468 O O . ALA A 1 185 ? -16.314 -2.819 48.097 1.00 28.76 185 ALA A O 1
ATOM 1470 N N . GLY A 1 186 ? -17.625 -3.219 49.883 1.00 29.28 186 GLY A N 1
ATOM 1471 C CA . GLY A 1 186 ? -18.771 -3.649 49.120 1.00 29.64 186 GLY A CA 1
ATOM 1472 C C . GLY A 1 186 ? -19.914 -2.784 49.583 1.00 30.44 186 GLY A C 1
ATOM 1473 O O . GLY A 1 186 ? -20.208 -2.760 50.777 1.00 31.05 186 GLY A O 1
ATOM 1474 N N . THR A 1 187 ? -20.557 -2.067 48.668 1.00 30.04 187 THR A N 1
ATOM 1475 C CA . THR A 1 187 ? -21.594 -1.122 49.078 1.00 31.07 187 THR A CA 1
ATOM 1476 C C . THR A 1 187 ? -22.973 -1.311 48.459 1.00 30.84 187 THR A C 1
ATOM 1477 O O . THR A 1 187 ? -23.169 -2.163 47.620 1.00 31.36 187 THR A O 1
ATOM 1481 N N . GLY A 1 188 ? -23.927 -0.499 48.894 1.00 31.45 188 GLY A N 1
ATOM 1482 C CA . GLY A 1 188 ? -25.315 -0.671 48.504 1.00 32.68 188 GLY A CA 1
ATOM 1483 C C . GLY A 1 188 ? -25.980 -1.693 49.413 1.00 33.60 188 GLY A C 1
ATOM 1484 O O . GLY A 1 188 ? -25.351 -2.229 50.348 1.00 33.16 188 GLY A O 1
ATOM 1485 N N . GLY A 1 189 ? -27.247 -1.956 49.127 1.00 33.96 189 GLY A N 1
ATOM 1486 C CA . GLY A 1 189 ? -28.060 -2.852 49.940 1.00 35.94 189 GLY A CA 1
ATOM 1487 C C . GLY A 1 189 ? -28.573 -2.122 51.175 1.00 36.49 189 GLY A C 1
ATOM 1488 O O . GLY A 1 189 ? -28.202 -0.977 51.401 1.00 36.43 189 GLY A O 1
ATOM 1489 N N . LEU A 1 190 ? -29.420 -2.771 51.976 1.00 37.40 190 LEU A N 1
ATOM 1490 C CA . LEU A 1 190 ? -29.907 -4.127 51.710 1.00 37.99 190 LEU A CA 1
ATOM 1491 C C . LEU A 1 190 ? -31.312 -4.072 51.121 1.00 38.55 190 LEU A C 1
ATOM 1492 O O . LEU A 1 190 ? -31.537 -3.357 50.128 1.00 39.08 190 LEU A O 1
ATOM 1497 N N . SER A 1 191 ? -32.267 -4.794 51.714 1.00 38.69 191 SER A N 1
ATOM 1498 C CA . SER A 1 191 ? -33.629 -4.799 51.175 1.00 38.55 191 SER A CA 1
ATOM 1499 C C . SER A 1 191 ? -34.116 -3.382 50.899 1.00 38.48 191 SER A C 1
ATOM 1500 O O . SER A 1 191 ? -33.980 -2.494 51.754 1.00 38.73 191 SER A O 1
ATOM 1503 N N . HIS A 1 192 ? -34.630 -3.169 49.687 1.00 37.73 192 HIS A N 1
ATOM 1504 C CA . HIS A 1 192 ? -35.379 -1.958 49.334 1.00 37.20 192 HIS A CA 1
ATOM 1505 C C . HIS A 1 192 ? -35.896 -1.994 47.895 1.00 37.29 192 HIS A C 1
ATOM 1506 O O . HIS A 1 192 ? -35.349 -2.691 47.030 1.00 37.66 192 HIS A O 1
ATOM 1513 N N . GLN A 1 193 ? -36.938 -1.218 47.656 1.00 36.60 193 GLN A N 1
ATOM 1514 C CA . GLN A 1 193 ? -37.454 -0.977 46.315 1.00 35.99 193 GLN A CA 1
ATOM 1515 C C . GLN A 1 193 ? -37.962 0.444 46.271 1.00 35.59 193 GLN A C 1
ATOM 1516 O O . GLN A 1 193 ? -38.739 0.854 47.137 1.00 34.23 193 GLN A O 1
ATOM 1522 N N . VAL A 1 194 ? -37.510 1.197 45.264 1.00 35.49 194 VAL A N 1
ATOM 1523 C CA . VAL A 1 194 ? -37.752 2.639 45.222 1.00 35.49 194 VAL A CA 1
ATOM 1524 C C . VAL A 1 194 ? -38.557 3.118 44.018 1.00 35.63 194 VAL A C 1
ATOM 1525 O O . VAL A 1 194 ? -38.769 4.317 43.846 1.00 35.91 194 VAL A O 1
ATOM 1529 N N . HIS A 1 195 ? -39.039 2.182 43.203 1.00 35.67 195 HIS A N 1
ATOM 1530 C CA . HIS A 1 195 ? -39.858 2.524 42.049 1.00 35.40 195 HIS A CA 1
ATOM 1531 C C . HIS A 1 195 ? -41.130 1.686 42.000 1.00 35.87 195 HIS A C 1
ATOM 1532 O O . HIS A 1 195 ? -41.162 0.556 42.499 1.00 35.89 195 HIS A O 1
ATOM 1539 N N . GLY A 1 196 ? -42.156 2.241 41.365 1.00 36.77 196 GLY A N 1
ATOM 1540 C CA . GLY A 1 196 ? -43.391 1.498 41.065 1.00 38.46 196 GLY A CA 1
ATOM 1541 C C . GLY A 1 196 ? -44.280 1.320 42.285 1.00 39.09 196 GLY A C 1
ATOM 1542 O O . GLY A 1 196 ? -43.983 1.833 43.359 1.00 38.41 196 GLY A O 1
ATOM 1543 N N . GLU A 1 197 ? -45.372 0.582 42.107 1.00 40.19 197 GLU A N 1
ATOM 1544 C CA . GLU A 1 197 ? -46.361 0.362 43.165 1.00 40.82 197 GLU A CA 1
ATOM 1545 C C . GLU A 1 197 ? -45.837 -0.493 44.323 1.00 40.89 197 GLU A C 1
ATOM 1546 O O . GLU A 1 197 ? -46.387 -0.436 45.430 1.00 41.89 197 GLU A O 1
ATOM 1552 N N . ARG A 1 198 ? -44.793 -1.284 44.079 1.00 39.96 198 ARG A N 1
ATOM 1553 C CA . ARG A 1 198 ? -44.175 -2.071 45.136 1.00 39.55 198 ARG A CA 1
ATOM 1554 C C . ARG A 1 198 ? -43.179 -1.234 45.976 1.00 39.51 198 ARG A C 1
ATOM 1555 O O . ARG A 1 198 ? -42.573 -1.771 46.918 1.00 39.26 198 ARG A O 1
ATOM 1563 N N . ALA A 1 199 ? -43.015 0.055 45.641 1.00 38.99 199 ALA A N 1
ATOM 1564 C CA . ALA A 1 199 ? -42.030 0.953 46.317 1.00 39.48 199 ALA A CA 1
ATOM 1565 C C . ALA A 1 199 ? -42.270 1.067 47.833 1.00 39.68 199 ALA A C 1
ATOM 1566 O O . ALA A 1 199 ? -43.369 1.387 48.278 1.00 39.55 199 ALA A O 1
ATOM 1568 N N . GLY A 1 200 ? -41.241 0.796 48.618 1.00 39.81 200 GLY A N 1
ATOM 1569 C CA . GLY A 1 200 ? -41.375 0.847 50.056 1.00 40.78 200 GLY A CA 1
ATOM 1570 C C . GLY A 1 200 ? -41.223 -0.537 50.625 1.00 41.17 200 GLY A C 1
ATOM 1571 O O . GLY A 1 200 ? -41.303 -0.711 51.834 1.00 41.42 200 GLY A O 1
ATOM 1572 N N . PHE A 1 201 ? -40.994 -1.517 49.748 1.00 41.58 201 PHE A N 1
ATOM 1573 C CA . PHE A 1 201 ? -40.794 -2.906 50.167 1.00 41.98 201 PHE A CA 1
ATOM 1574 C C . PHE A 1 201 ? -39.506 -3.096 50.975 1.00 42.79 201 PHE A C 1
ATOM 1575 O O . PHE A 1 201 ? -38.471 -2.495 50.665 1.00 42.48 201 PHE A O 1
ATOM 1583 N N . ASN A 1 202 ? -39.594 -3.960 51.996 1.00 43.25 202 ASN A N 1
ATOM 1584 C CA . ASN A 1 202 ? -38.457 -4.360 52.822 1.00 43.62 202 ASN A CA 1
ATOM 1585 C C . ASN A 1 202 ? -38.587 -5.785 53.328 1.00 44.10 202 ASN A C 1
ATOM 1586 O O . ASN A 1 202 ? -39.685 -6.314 53.418 1.00 44.39 202 ASN A O 1
ATOM 1591 N N . ASN A 1 203 ? -37.460 -6.398 53.668 1.00 44.76 203 ASN A N 1
ATOM 1592 C CA . ASN A 1 203 ? -37.454 -7.763 54.183 1.00 45.48 203 ASN A CA 1
ATOM 1593 C C . ASN A 1 203 ? -36.316 -8.031 55.162 1.00 45.67 203 ASN A C 1
ATOM 1594 O O . ASN A 1 203 ? -35.288 -8.648 54.804 1.00 45.70 203 ASN A O 1
ATOM 1599 N N . THR A 1 204 ? -36.516 -7.582 56.408 1.00 46.16 204 THR A N 1
ATOM 1600 C CA . THR A 1 204 ? -35.507 -7.721 57.476 1.00 46.15 204 THR A CA 1
ATOM 1601 C C . THR A 1 204 ? -35.008 -9.157 57.641 1.00 46.04 204 THR A C 1
ATOM 1602 O O . THR A 1 204 ? -33.803 -9.390 57.823 1.00 45.93 204 THR A O 1
ATOM 1606 N N . GLU A 1 205 ? -35.939 -10.105 57.548 1.00 46.14 205 GLU A N 1
ATOM 1607 C CA . GLU A 1 205 ? -35.647 -11.539 57.686 1.00 46.63 205 GLU A CA 1
ATOM 1608 C C . GLU A 1 205 ? -34.739 -12.040 56.574 1.00 45.62 205 GLU A C 1
ATOM 1609 O O . GLU A 1 205 ? -33.820 -12.820 56.825 1.00 45.58 205 GLU A O 1
ATOM 1615 N N . TRP A 1 206 ? -34.993 -11.601 55.344 1.00 44.86 206 TRP A N 1
ATOM 1616 C CA . TRP A 1 206 ? -34.046 -11.900 54.263 1.00 44.08 206 TRP A CA 1
ATOM 1617 C C . TRP A 1 206 ? -32.711 -11.172 54.494 1.00 44.00 206 TRP A C 1
ATOM 1618 O O . TRP A 1 206 ? -31.632 -11.734 54.264 1.00 43.60 206 TRP A O 1
ATOM 1629 N N . ASP A 1 207 ? -32.790 -9.932 54.979 1.00 43.88 207 ASP A N 1
ATOM 1630 C CA . ASP A 1 207 ? -31.579 -9.150 55.246 1.00 43.49 207 ASP A CA 1
ATOM 1631 C C . ASP A 1 207 ? -30.678 -9.843 56.244 1.00 43.35 207 ASP A C 1
ATOM 1632 O O . ASP A 1 207 ? -29.475 -9.968 55.990 1.00 42.94 207 ASP A O 1
ATOM 1637 N N . MET A 1 208 ? -31.256 -10.332 57.350 1.00 43.09 208 MET A N 1
ATOM 1638 C CA . MET A 1 208 ? -30.457 -11.026 58.373 1.00 43.41 208 MET A CA 1
ATOM 1639 C C . MET A 1 208 ? -29.854 -12.298 57.831 1.00 43.07 208 MET A C 1
ATOM 1640 O O . MET A 1 208 ? -28.683 -12.597 58.078 1.00 43.45 208 MET A O 1
ATOM 1645 N N . GLU A 1 209 ? -30.664 -13.056 57.097 1.00 43.41 209 GLU A N 1
ATOM 1646 C CA . GLU A 1 209 ? -30.213 -14.314 56.496 1.00 43.37 209 GLU A CA 1
ATOM 1647 C C . GLU A 1 209 ? -29.081 -14.027 55.512 1.00 42.95 209 GLU A C 1
ATOM 1648 O O . GLU A 1 209 ? -28.010 -14.681 55.533 1.00 42.49 209 GLU A O 1
ATOM 1654 N N . PHE A 1 210 ? -29.322 -13.022 54.668 1.00 42.65 210 PHE A N 1
ATOM 1655 C CA . PHE A 1 210 ? -28.332 -12.605 53.690 1.00 42.76 210 PHE A CA 1
ATOM 1656 C C . PHE A 1 210 ? -27.005 -12.291 54.362 1.00 42.35 210 PHE A C 1
ATOM 1657 O O . PHE A 1 210 ? -25.951 -12.731 53.908 1.00 41.89 210 PHE A O 1
ATOM 1665 N N . MET A 1 211 ? -27.066 -11.547 55.463 1.00 43.20 211 MET A N 1
ATOM 1666 C CA . MET A 1 211 ? -25.852 -11.168 56.185 1.00 43.70 211 MET A CA 1
ATOM 1667 C C . MET A 1 211 ? -25.117 -12.393 56.759 1.00 43.85 211 MET A C 1
ATOM 1668 O O . MET A 1 211 ? -23.895 -12.465 56.684 1.00 43.44 211 MET A O 1
ATOM 1673 N N . GLU A 1 212 ? -25.863 -13.362 57.292 1.00 44.40 212 GLU A N 1
ATOM 1674 C CA . GLU A 1 212 ? -25.257 -14.587 57.844 1.00 44.88 212 GLU A CA 1
ATOM 1675 C C . GLU A 1 212 ? -24.568 -15.417 56.756 1.00 44.64 212 GLU A C 1
ATOM 1676 O O . GLU A 1 212 ? -23.401 -15.812 56.882 1.00 44.57 212 GLU A O 1
ATOM 1682 N N . ARG A 1 213 ? -25.305 -15.674 55.686 1.00 45.20 213 ARG A N 1
ATOM 1683 C CA . ARG A 1 213 ? -24.789 -16.457 54.574 1.00 45.04 213 ARG A CA 1
ATOM 1684 C C . ARG A 1 213 ? -23.574 -15.783 53.927 1.00 44.70 213 ARG A C 1
ATOM 1685 O O . ARG A 1 213 ? -22.566 -16.437 53.700 1.00 44.76 213 ARG A O 1
ATOM 1693 N N . LEU A 1 214 ? -23.634 -14.470 53.695 1.00 44.50 214 LEU A N 1
ATOM 1694 C CA . LEU A 1 214 ? -22.486 -13.755 53.093 1.00 44.00 214 LEU A CA 1
ATOM 1695 C C . LEU A 1 214 ? -21.270 -13.866 53.984 1.00 43.72 214 LEU A C 1
ATOM 1696 O O . LEU A 1 214 ? -20.144 -14.077 53.507 1.00 43.32 214 LEU A O 1
ATOM 1701 N N . ALA A 1 215 ? -21.509 -13.770 55.291 1.00 43.72 215 ALA A N 1
ATOM 1702 C CA . ALA A 1 215 ? -20.444 -13.894 56.279 1.00 43.33 215 ALA A CA 1
ATOM 1703 C C . ALA A 1 215 ? -19.799 -15.288 56.302 1.00 43.19 215 ALA A C 1
ATOM 1704 O O . ALA A 1 215 ? -18.568 -15.410 56.209 1.00 43.23 215 ALA A O 1
ATOM 1706 N N . ASN A 1 216 ? -20.625 -16.330 56.386 1.00 43.20 216 ASN A N 1
ATOM 1707 C CA . ASN A 1 216 ? -20.126 -17.675 56.755 1.00 43.61 216 ASN A CA 1
ATOM 1708 C C . ASN A 1 216 ? -20.321 -18.818 55.745 1.00 43.18 216 ASN A C 1
ATOM 1709 O O . ASN A 1 216 ? -19.611 -19.825 55.797 1.00 43.55 216 ASN A O 1
ATOM 1714 N N . ASP A 1 217 ? -21.270 -18.647 54.834 1.00 42.86 217 ASP A N 1
ATOM 1715 C CA . ASP A 1 217 ? -21.503 -19.611 53.756 1.00 43.06 217 ASP A CA 1
ATOM 1716 C C . ASP A 1 217 ? -21.887 -18.870 52.450 1.00 42.58 217 ASP A C 1
ATOM 1717 O O . ASP A 1 217 ? -23.023 -18.964 51.969 1.00 41.82 217 ASP A O 1
ATOM 1722 N N . PRO A 1 218 ? -20.942 -18.082 51.904 1.00 42.37 218 PRO A N 1
ATOM 1723 C CA . PRO A 1 218 ? -21.254 -17.254 50.731 1.00 42.47 218 PRO A CA 1
ATOM 1724 C C . PRO A 1 218 ? -21.567 -18.087 49.482 1.00 42.19 218 PRO A C 1
ATOM 1725 O O . PRO A 1 218 ? -22.405 -17.693 48.671 1.00 42.34 218 PRO A O 1
ATOM 1729 N N . GLU A 1 219 ? -20.937 -19.249 49.360 1.00 42.19 219 GLU A N 1
ATOM 1730 C CA . GLU A 1 219 ? -21.222 -20.145 48.243 1.00 42.48 219 GLU A CA 1
ATOM 1731 C C . GLU A 1 219 ? -22.700 -20.536 48.079 1.00 41.64 219 GLU A C 1
ATOM 1732 O O . GLU A 1 219 ? -23.151 -20.784 46.968 1.00 41.83 219 GLU A O 1
ATOM 1738 N N . SER A 1 220 ? -23.455 -20.549 49.173 1.00 40.84 220 SER A N 1
ATOM 1739 C CA . SER A 1 220 ? -24.872 -20.913 49.141 1.00 40.11 220 SER A CA 1
ATOM 1740 C C . SER A 1 220 ? -25.746 -19.849 48.502 1.00 39.89 220 SER A C 1
ATOM 1741 O O . SER A 1 220 ? -26.936 -20.079 48.235 1.00 39.25 220 SER A O 1
ATOM 1744 N N . LEU A 1 221 ? -25.168 -18.675 48.265 1.00 39.60 221 LEU A N 1
ATOM 1745 C CA . LEU A 1 221 ? -25.888 -17.595 47.581 1.00 39.65 221 LEU A CA 1
ATOM 1746 C C . LEU A 1 221 ? -25.712 -17.605 46.056 1.00 39.59 221 LEU A C 1
ATOM 1747 O O . LEU A 1 221 ? -26.516 -17.045 45.334 1.00 39.48 221 LEU A O 1
ATOM 1752 N N . LEU A 1 222 ? -24.654 -18.243 45.583 1.00 40.20 222 LEU A N 1
ATOM 1753 C CA . LEU A 1 222 ? -24.203 -18.086 44.197 1.00 40.78 222 LEU A CA 1
ATOM 1754 C C . LEU A 1 222 ? -25.162 -18.572 43.104 1.00 41.88 222 LEU A C 1
ATOM 1755 O O . LEU A 1 222 ? -24.955 -18.305 41.907 1.00 42.17 222 LEU A O 1
ATOM 1760 N N . GLY A 1 223 ? -26.214 -19.276 43.518 1.00 42.61 223 GLY A N 1
ATOM 1761 C CA . GLY A 1 223 ? -27.214 -19.792 42.589 1.00 43.01 223 GLY A CA 1
ATOM 1762 C C . GLY A 1 223 ? -28.446 -18.907 42.504 1.00 43.26 223 GLY A C 1
ATOM 1763 O O . GLY A 1 223 ? -29.345 -19.159 41.697 1.00 43.46 223 GLY A O 1
ATOM 1764 N N . ALA A 1 224 ? -28.498 -17.867 43.329 1.00 43.10 224 ALA A N 1
ATOM 1765 C CA . ALA A 1 224 ? -29.643 -16.965 43.299 1.00 43.27 224 ALA A CA 1
ATOM 1766 C C . ALA A 1 224 ? -29.716 -16.221 41.972 1.00 43.24 224 ALA A C 1
ATOM 1767 O O . ALA A 1 224 ? -28.692 -15.821 41.420 1.00 43.48 224 ALA A O 1
ATOM 1769 N N . THR A 1 225 ? -30.937 -16.036 41.488 1.00 43.24 225 THR A N 1
ATOM 1770 C CA . THR A 1 225 ? -31.210 -15.296 40.270 1.00 43.12 225 THR A CA 1
ATOM 1771 C C . THR A 1 225 ? -31.707 -13.894 40.593 1.00 43.04 225 THR A C 1
ATOM 1772 O O . THR A 1 225 ? -32.152 -13.625 41.714 1.00 43.09 225 THR A O 1
ATOM 1776 N N . VAL A 1 226 ? -31.667 -13.008 39.600 1.00 42.60 226 VAL A N 1
ATOM 1777 C CA . VAL A 1 226 ? -32.227 -11.671 39.763 1.00 42.27 226 VAL A CA 1
ATOM 1778 C C . VAL A 1 226 ? -33.666 -11.715 40.300 1.00 42.12 226 VAL A C 1
ATOM 1779 O O . VAL A 1 226 ? -34.001 -10.961 41.207 1.00 42.21 226 VAL A O 1
ATOM 1783 N N . THR A 1 227 ? -34.504 -12.585 39.737 1.00 42.26 227 THR A N 1
ATOM 1784 C CA . THR A 1 227 ? -35.902 -12.722 40.163 1.00 42.24 227 THR A CA 1
ATOM 1785 C C . THR A 1 227 ? -35.981 -13.097 41.652 1.00 42.57 227 THR A C 1
ATOM 1786 O O . THR A 1 227 ? -36.790 -12.533 42.385 1.00 42.76 227 THR A O 1
ATOM 1790 N N . ASP A 1 228 ? -35.134 -14.034 42.081 1.00 42.77 228 ASP A N 1
ATOM 1791 C CA . ASP A 1 228 ? -35.029 -14.419 43.489 1.00 43.25 228 ASP A CA 1
ATOM 1792 C C . ASP A 1 228 ? -34.678 -13.229 44.387 1.00 42.95 228 ASP A C 1
ATOM 1793 O O . ASP A 1 228 ? -35.404 -12.934 45.340 1.00 42.85 228 ASP A O 1
ATOM 1798 N N . LEU A 1 229 ? -33.564 -12.559 44.073 1.00 42.68 229 LEU A N 1
ATOM 1799 C CA . LEU A 1 229 ? -33.050 -11.464 44.890 1.00 42.12 229 LEU A CA 1
ATOM 1800 C C . LEU A 1 229 ? -34.012 -10.318 44.944 1.00 42.27 229 LEU A C 1
ATOM 1801 O O . LEU A 1 229 ? -34.160 -9.695 45.989 1.00 42.79 229 LEU A O 1
ATOM 1806 N N . ALA A 1 230 ? -34.686 -10.042 43.836 1.00 42.08 230 ALA A N 1
ATOM 1807 C CA . ALA A 1 230 ? -35.663 -8.967 43.805 1.00 42.03 230 ALA A CA 1
ATOM 1808 C C . ALA A 1 230 ? -36.971 -9.342 44.522 1.00 42.73 230 ALA A C 1
ATOM 1809 O O . ALA A 1 230 ? -37.687 -8.469 45.039 1.00 42.20 230 ALA A O 1
ATOM 1811 N N . LYS A 1 231 ? -37.295 -10.635 44.530 1.00 43.17 231 LYS A N 1
ATOM 1812 C CA . LYS A 1 231 ? -38.485 -11.111 45.247 1.00 44.12 231 LYS A CA 1
ATOM 1813 C C . LYS A 1 231 ? -38.229 -10.902 46.738 1.00 43.51 231 LYS A C 1
ATOM 1814 O O . LYS A 1 231 ? -39.001 -10.234 47.420 1.00 43.33 231 LYS A O 1
ATOM 1820 N N . LYS A 1 232 ? -37.117 -11.459 47.206 1.00 43.50 232 LYS A N 1
ATOM 1821 C CA . LYS A 1 232 ? -36.688 -11.347 48.597 1.00 43.44 232 LYS A CA 1
ATOM 1822 C C . LYS A 1 232 ? -36.330 -9.925 49.055 1.00 43.26 232 LYS A C 1
ATOM 1823 O O . LYS A 1 232 ? -36.876 -9.447 50.053 1.00 43.18 232 LYS A O 1
ATOM 1829 N N . GLY A 1 233 ? -35.447 -9.240 48.322 1.00 42.50 233 GLY A N 1
ATOM 1830 C CA . GLY A 1 233 ? -34.899 -7.957 48.787 1.00 41.37 233 GLY A CA 1
ATOM 1831 C C . GLY A 1 233 ? -35.348 -6.677 48.096 1.00 41.04 233 GLY A C 1
ATOM 1832 O O . GLY A 1 233 ? -34.719 -5.624 48.261 1.00 40.62 233 GLY A O 1
ATOM 1833 N N . GLY A 1 234 ? -36.439 -6.737 47.334 1.00 40.62 234 GLY A N 1
ATOM 1834 C CA . GLY A 1 234 ? -36.874 -5.567 46.546 1.00 40.28 234 GLY A CA 1
ATOM 1835 C C . GLY A 1 234 ? -36.086 -5.417 45.250 1.00 39.79 234 GLY A C 1
ATOM 1836 O O . GLY A 1 234 ? -35.041 -6.063 45.076 1.00 40.22 234 GLY A O 1
ATOM 1837 N N . TRP A 1 235 ? -36.566 -4.566 44.337 1.00 39.12 235 TRP A N 1
ATOM 1838 C CA . TRP A 1 235 ? -35.920 -4.447 43.029 1.00 38.73 235 TRP A CA 1
ATOM 1839 C C . TRP A 1 235 ? -34.462 -3.955 43.116 1.00 37.98 235 TRP A C 1
ATOM 1840 O O . TRP A 1 235 ? -33.544 -4.637 42.676 1.00 37.33 235 TRP A O 1
ATOM 1851 N N . GLU A 1 236 ? -34.277 -2.779 43.708 1.00 37.52 236 GLU A N 1
ATOM 1852 C CA . GLU A 1 236 ? -32.961 -2.158 43.816 1.00 37.19 236 GLU A CA 1
ATOM 1853 C C . GLU A 1 236 ? -32.126 -2.866 44.891 1.00 36.84 236 GLU A C 1
ATOM 1854 O O . GLU A 1 236 ? -30.892 -2.821 44.876 1.00 36.86 236 GLU A O 1
ATOM 1860 N N . GLY A 1 237 ? -32.813 -3.586 45.777 1.00 36.17 237 GLY A N 1
ATOM 1861 C CA . GLY A 1 237 ? -32.170 -4.401 46.799 1.00 35.73 237 GLY A CA 1
ATOM 1862 C C . GLY A 1 237 ? -31.293 -5.493 46.225 1.00 35.21 237 GLY A C 1
ATOM 1863 O O . GLY A 1 237 ? -30.359 -5.960 46.887 1.00 35.32 237 GLY A O 1
ATOM 1864 N N . ALA A 1 238 ? -31.584 -5.883 44.982 1.00 35.05 238 ALA A N 1
ATOM 1865 C CA . ALA A 1 238 ? -30.803 -6.894 44.252 1.00 34.33 238 ALA A CA 1
ATOM 1866 C C . ALA A 1 238 ? -29.344 -6.485 43.996 1.00 34.04 238 ALA A C 1
ATOM 1867 O O . ALA A 1 238 ? -28.543 -7.290 43.538 1.00 33.75 238 ALA A O 1
ATOM 1869 N N . GLU A 1 239 ? -29.004 -5.235 44.296 1.00 33.84 239 GLU A N 1
ATOM 1870 C CA . GLU A 1 239 ? -27.631 -4.744 44.141 1.00 33.83 239 GLU A CA 1
ATOM 1871 C C . GLU A 1 239 ? -26.658 -5.390 45.131 1.00 33.71 239 GLU A C 1
ATOM 1872 O O . GLU A 1 239 ? -25.453 -5.145 45.062 1.00 34.38 239 GLU A O 1
ATOM 1878 N N . VAL A 1 240 ? -27.168 -6.229 46.038 1.00 33.90 240 VAL A N 1
ATOM 1879 C CA . VAL A 1 240 ? -26.310 -6.939 47.003 1.00 33.31 240 VAL A CA 1
ATOM 1880 C C . VAL A 1 240 ? -25.307 -7.872 46.338 1.00 33.25 240 VAL A C 1
ATOM 1881 O O . VAL A 1 240 ? -24.354 -8.336 46.976 1.00 33.72 240 VAL A O 1
ATOM 1885 N N . VAL A 1 241 ? -25.494 -8.127 45.045 1.00 32.94 241 VAL A N 1
ATOM 1886 C CA . VAL A 1 241 ? -24.503 -8.891 44.281 1.00 31.99 241 VAL A CA 1
ATOM 1887 C C . VAL A 1 241 ? -23.135 -8.290 44.416 1.00 31.36 241 VAL A C 1
ATOM 1888 O O . VAL A 1 241 ? -22.155 -9.006 44.400 1.00 31.39 241 VAL A O 1
ATOM 1892 N N . MET A 1 242 ? -23.088 -6.974 44.585 1.00 31.26 242 MET A N 1
ATOM 1893 C CA . MET A 1 242 ? -21.848 -6.249 44.834 1.00 30.96 242 MET A CA 1
ATOM 1894 C C . MET A 1 242 ? -21.149 -6.666 46.118 1.00 31.07 242 MET A C 1
ATOM 1895 O O . MET A 1 242 ? -19.924 -6.737 46.148 1.00 31.56 242 MET A O 1
ATOM 1900 N N . TRP A 1 243 ? -21.915 -6.947 47.173 1.00 31.48 243 TRP A N 1
ATOM 1901 C CA . TRP A 1 243 ? -21.346 -7.486 48.417 1.00 32.18 243 TRP A CA 1
ATOM 1902 C C . TRP A 1 243 ? -20.692 -8.843 48.159 1.00 32.11 243 TRP A C 1
ATOM 1903 O O . TRP A 1 243 ? -19.631 -9.154 48.727 1.00 32.31 243 TRP A O 1
ATOM 1914 N N . LEU A 1 244 ? -21.324 -9.645 47.304 1.00 32.33 244 LEU A N 1
ATOM 1915 C CA . LEU A 1 244 ? -20.760 -10.948 46.916 1.00 33.23 244 LEU A CA 1
ATOM 1916 C C . LEU A 1 244 ? -19.409 -10.815 46.231 1.00 33.51 244 LEU A C 1
ATOM 1917 O O . LEU A 1 244 ? -18.497 -11.657 46.428 1.00 33.49 244 LEU A O 1
ATOM 1922 N N . LEU A 1 245 ? -19.250 -9.765 45.424 1.00 32.83 245 LEU A N 1
ATOM 1923 C CA . LEU A 1 245 ? -17.954 -9.573 44.775 1.00 32.63 245 LEU A CA 1
ATOM 1924 C C . LEU A 1 245 ? -16.882 -9.230 45.838 1.00 32.17 245 LEU A C 1
ATOM 1925 O O . LEU A 1 245 ? -15.754 -9.745 45.807 1.00 31.59 245 LEU A O 1
ATOM 1930 N N . MET A 1 246 ? -17.241 -8.370 46.788 1.00 32.18 246 MET A N 1
ATOM 1931 C CA . MET A 1 246 ? -16.314 -8.049 47.874 1.00 32.65 246 MET A CA 1
ATOM 1932 C C . MET A 1 246 ? -16.009 -9.304 48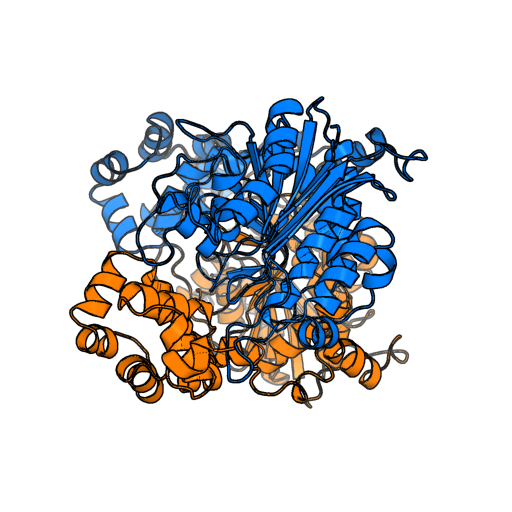.705 1.00 32.14 246 MET A C 1
ATOM 1933 O O . MET A 1 246 ? -14.856 -9.588 49.003 1.00 31.99 246 MET A O 1
ATOM 1938 N N . ARG A 1 247 ? -17.054 -10.038 49.074 1.00 32.64 247 ARG A N 1
ATOM 1939 C CA . ARG A 1 247 ? -16.893 -11.203 49.932 1.00 33.18 247 ARG A CA 1
ATOM 1940 C C . ARG A 1 247 ? -15.991 -12.170 49.222 1.00 32.77 247 ARG A C 1
ATOM 1941 O O . ARG A 1 247 ? -15.045 -12.692 49.815 1.00 34.06 247 ARG A O 1
ATOM 1949 N N . GLY A 1 248 ? -16.225 -12.320 47.921 1.00 31.88 248 GLY A N 1
ATOM 1950 C CA . GLY A 1 248 ? -15.406 -13.162 47.077 1.00 30.50 248 GLY A CA 1
ATOM 1951 C C . GLY A 1 248 ? -13.928 -12.847 47.042 1.00 30.44 248 GLY A C 1
ATOM 1952 O O . GLY A 1 248 ? -13.152 -13.723 46.736 1.00 29.94 248 GLY A O 1
ATOM 1953 N N . ALA A 1 249 ? -13.527 -11.605 47.324 1.00 29.84 249 ALA A N 1
ATOM 1954 C CA . ALA A 1 249 ? -12.090 -11.263 47.348 1.00 29.79 249 ALA A CA 1
ATOM 1955 C C . ALA A 1 249 ? -11.380 -11.533 48.685 1.00 29.87 249 ALA A C 1
ATOM 1956 O O . ALA A 1 249 ? -10.167 -11.372 48.782 1.00 29.18 249 ALA A O 1
ATOM 1958 N N . LEU A 1 250 ? -12.154 -11.897 49.709 1.00 30.97 250 LEU A N 1
ATOM 1959 C CA . LEU A 1 250 ? -11.634 -12.156 51.047 1.00 32.20 250 LEU A CA 1
ATOM 1960 C C . LEU A 1 250 ? -11.269 -13.621 51.189 1.00 33.29 250 LEU A C 1
ATOM 1961 O O . LEU A 1 250 ? -11.657 -14.433 50.353 1.00 32.68 250 LEU A O 1
ATOM 1966 N N . SER A 1 251 ? -10.522 -13.951 52.246 1.00 34.37 251 SER A N 1
ATOM 1967 C CA . SER A 1 251 ? -10.248 -15.353 52.585 1.00 35.94 251 SER A CA 1
ATOM 1968 C C . SER A 1 251 ? -11.553 -16.181 52.639 1.00 36.64 251 SER A C 1
ATOM 1969 O O . SER A 1 251 ? -12.602 -15.651 53.007 1.00 36.48 251 SER A O 1
ATOM 1972 N N . PRO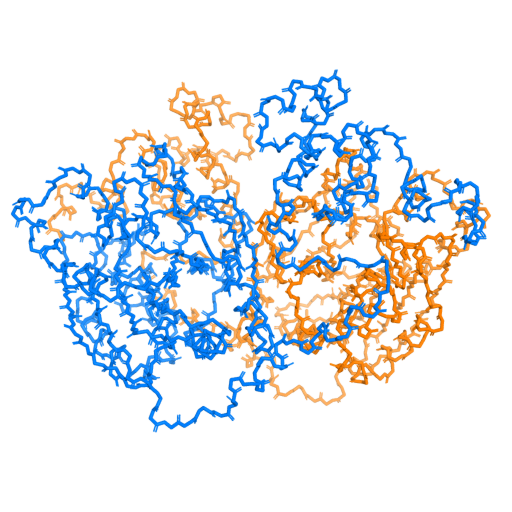 A 1 252 ? -11.498 -17.473 52.222 1.00 38.00 252 PRO A N 1
ATOM 1973 C CA . PRO A 1 252 ? -12.691 -18.346 52.217 1.00 38.72 252 PRO A CA 1
ATOM 1974 C C . PRO A 1 252 ? -13.403 -18.386 53.578 1.00 40.00 252 PRO A C 1
ATOM 1975 O O . PRO A 1 252 ? -14.625 -18.422 53.628 1.00 40.02 252 PRO A O 1
ATOM 1979 N N . GLU A 1 253 ? -12.655 -18.356 54.675 1.00 40.93 253 GLU A N 1
ATOM 1980 C CA . GLU A 1 253 ? -13.312 -18.060 55.958 1.00 42.61 253 GLU A CA 1
ATOM 1981 C C . GLU A 1 253 ? -12.950 -16.681 56.494 1.00 41.82 253 GLU A C 1
ATOM 1982 O O . GLU A 1 253 ? -11.796 -16.277 56.437 1.00 41.88 253 GLU A O 1
ATOM 1988 N N . VAL A 1 254 ? -13.941 -15.969 57.015 1.00 41.88 254 VAL A N 1
ATOM 1989 C CA . VAL A 1 254 ? -13.667 -14.674 57.644 1.00 42.18 254 VAL A CA 1
ATOM 1990 C C . VAL A 1 254 ? -14.138 -14.595 59.100 1.00 42.71 254 VAL A C 1
ATOM 1991 O O . VAL A 1 254 ? -15.086 -15.296 59.497 1.00 43.05 254 VAL A O 1
ATOM 1995 N N . LYS A 1 255 ? -13.463 -13.745 59.882 1.00 42.82 255 LYS A N 1
ATOM 1996 C CA . LYS A 1 255 ? -13.983 -13.329 61.189 1.00 42.78 255 LYS A CA 1
ATOM 1997 C C . LYS A 1 255 ? -14.806 -12.033 61.071 1.00 42.44 255 LYS A C 1
ATOM 1998 O O . LYS A 1 255 ? -14.313 -11.008 60.585 1.00 42.14 255 LYS A O 1
ATOM 2004 N N . THR A 1 256 ? -16.050 -12.107 61.527 1.00 42.05 256 THR A N 1
ATOM 2005 C CA . THR A 1 256 ? -17.007 -11.020 61.445 1.00 42.60 256 THR A CA 1
ATOM 2006 C C . THR A 1 256 ? -16.894 -10.121 62.672 1.00 43.09 256 THR A C 1
ATOM 2007 O O . THR A 1 256 ? -17.586 -10.341 63.672 1.00 43.36 256 THR A O 1
ATOM 2011 N N . LEU A 1 257 ? -16.042 -9.100 62.565 1.00 42.91 257 LEU A N 1
ATOM 2012 C CA . LEU A 1 257 ? -15.662 -8.241 63.678 1.00 42.93 257 LEU A CA 1
ATOM 2013 C C . LEU A 1 257 ? -16.745 -7.283 64.113 1.00 42.91 257 LEU A C 1
ATOM 2014 O O . LEU A 1 257 ? -16.648 -6.719 65.197 1.00 42.76 257 LEU A O 1
ATOM 2019 N N . HIS A 1 258 ? -17.744 -7.074 63.251 1.00 43.18 258 HIS A N 1
ATOM 2020 C CA . HIS A 1 258 ? -18.891 -6.218 63.545 1.00 43.15 258 HIS A CA 1
ATOM 2021 C C . HIS A 1 258 ? -19.962 -6.327 62.466 1.00 43.59 258 HIS A C 1
ATOM 2022 O O . HIS A 1 258 ? -19.648 -6.365 61.276 1.00 43.81 258 HIS A O 1
ATOM 2029 N N . GLN A 1 259 ? -21.220 -6.406 62.889 1.00 43.59 259 GLN A N 1
ATOM 2030 C CA . GLN A 1 259 ? -22.342 -6.189 61.999 1.00 44.25 259 GLN A CA 1
ATOM 2031 C C . GLN A 1 259 ? -23.391 -5.336 62.705 1.00 44.19 259 GLN A C 1
ATOM 2032 O O . GLN A 1 259 ? -23.481 -5.351 63.929 1.00 44.90 259 GLN A O 1
ATOM 2038 N N . SER A 1 260 ? -24.148 -4.566 61.934 1.00 44.27 260 SER A N 1
ATOM 2039 C CA . SER A 1 260 ? -25.216 -3.708 62.472 1.00 44.28 260 SER A CA 1
ATOM 2040 C C . SER A 1 260 ? -26.298 -3.530 61.423 1.00 44.15 260 SER A C 1
ATOM 2041 O O . SER A 1 260 ? -26.022 -3.595 60.223 1.00 43.99 260 SER A O 1
ATOM 2044 N N . TYR A 1 261 ? -27.522 -3.304 61.880 1.00 44.30 261 TYR A N 1
ATOM 2045 C CA . TYR A 1 261 ? -28.671 -3.218 60.996 1.00 44.95 261 TYR A CA 1
ATOM 2046 C C . TYR A 1 261 ? -29.683 -2.235 61.542 1.00 45.24 261 TYR A C 1
ATOM 2047 O O . TYR A 1 261 ? -30.051 -2.305 62.719 1.00 45.62 261 TYR A O 1
ATOM 2056 N N . PHE A 1 262 ? -30.128 -1.316 60.686 1.00 45.63 262 PHE A N 1
ATOM 2057 C CA . PHE A 1 262 ? -31.131 -0.320 61.055 1.00 46.01 262 PHE A CA 1
ATOM 2058 C C . PHE A 1 262 ? -32.031 -0.034 59.871 1.00 46.25 262 PHE A C 1
ATOM 2059 O O . PHE A 1 262 ? -31.564 0.112 58.743 1.00 46.99 262 PHE A O 1
ATOM 2067 N N . LEU A 1 263 ? -33.325 0.064 60.118 1.00 46.07 263 LEU A N 1
ATOM 2068 C CA . LEU A 1 263 ? -34.265 0.295 59.039 1.00 46.02 263 LEU A CA 1
ATOM 2069 C C . LEU A 1 263 ? -35.160 1.487 59.335 1.00 45.85 263 LEU A C 1
ATOM 2070 O O . LEU A 1 263 ? -36.369 1.332 59.516 1.00 46.43 263 LEU A O 1
ATOM 2075 N N . PRO A 1 264 ? -34.571 2.693 59.357 1.00 45.89 264 PRO A N 1
ATOM 2076 C CA . PRO A 1 264 ? -35.305 3.874 59.767 1.00 45.42 264 PRO A CA 1
ATOM 2077 C C . PRO A 1 264 ? -36.273 4.377 58.725 1.00 45.59 264 PRO A C 1
ATOM 2078 O O . PRO A 1 264 ? -37.206 5.098 59.074 1.00 45.93 264 PRO A O 1
ATOM 2082 N N . SER A 1 265 ? -36.070 4.003 57.459 1.00 45.07 265 SER A N 1
ATOM 2083 C CA . SER A 1 265 ? -36.789 4.651 56.364 1.00 44.49 265 SER A CA 1
ATOM 2084 C C . SER A 1 265 ? -37.035 3.708 55.168 1.00 43.93 265 SER A C 1
ATOM 2085 O O . SER A 1 265 ? -37.573 2.614 55.348 1.00 43.82 265 SER A O 1
ATOM 2088 N N . MET A 1 266 ? -36.643 4.114 53.961 1.00 42.97 266 MET A N 1
ATOM 2089 C CA . MET A 1 266 ? -36.812 3.255 52.769 1.00 42.74 266 MET A CA 1
ATOM 2090 C C . MET A 1 266 ? -35.810 2.102 52.711 1.00 42.67 266 MET A C 1
ATOM 2091 O O . MET A 1 266 ? -36.143 0.998 52.279 1.00 42.98 266 MET A O 1
ATOM 2096 N N . THR A 1 267 ? -34.590 2.353 53.174 1.00 42.68 267 THR A N 1
ATOM 2097 C CA . THR A 1 267 ? -33.503 1.402 52.994 1.00 42.79 267 THR A CA 1
ATOM 2098 C C . THR A 1 267 ? -32.937 0.814 54.284 1.00 42.46 267 THR A C 1
ATOM 2099 O O . THR A 1 267 ? -32.686 1.524 55.256 1.00 43.02 267 THR A O 1
ATOM 2103 N N . ALA A 1 268 ? -32.743 -0.500 54.258 1.00 41.78 268 ALA A N 1
ATOM 2104 C CA . ALA A 1 268 ? -32.029 -1.220 55.289 1.00 41.16 268 ALA A CA 1
ATOM 2105 C C . ALA A 1 268 ? -30.566 -0.814 55.309 1.00 40.83 268 ALA A C 1
ATOM 2106 O O . ALA A 1 268 ? -29.803 -1.174 54.398 1.00 40.49 268 ALA A O 1
ATOM 2108 N N . ILE A 1 269 ? -30.191 -0.071 56.357 1.00 40.29 269 ILE A N 1
ATOM 2109 C CA . ILE A 1 269 ? -28.815 0.353 56.588 1.00 39.81 269 ILE A CA 1
ATOM 2110 C C . ILE A 1 269 ? -28.065 -0.686 57.395 1.00 39.93 269 ILE A C 1
ATOM 2111 O O . ILE A 1 269 ? -28.310 -0.885 58.594 1.00 40.30 269 ILE A O 1
ATOM 2116 N N . ALA A 1 270 ? -27.139 -1.345 56.718 1.00 39.46 270 ALA A N 1
ATOM 2117 C CA . ALA A 1 270 ? -26.410 -2.440 57.300 1.00 39.38 270 ALA A CA 1
ATOM 2118 C C . ALA A 1 270 ? -24.941 -2.229 57.127 1.00 39.02 270 ALA A C 1
ATOM 2119 O O . ALA A 1 270 ? -24.499 -1.576 56.181 1.00 39.08 270 ALA A O 1
ATOM 2121 N N . THR A 1 271 ? -24.179 -2.812 58.041 1.00 38.68 271 THR A N 1
ATOM 2122 C CA . THR A 1 271 ? -22.747 -2.867 57.875 1.00 38.24 271 THR A CA 1
ATOM 2123 C C . THR A 1 271 ? -22.190 -4.185 58.405 1.00 37.68 271 THR A C 1
ATOM 2124 O O . THR A 1 271 ? -22.759 -4.810 59.309 1.00 37.56 271 THR A O 1
ATOM 2128 N N . MET A 1 272 ? -21.091 -4.606 57.804 1.00 36.95 272 MET A N 1
ATOM 2129 C CA . MET A 1 272 ? -20.418 -5.834 58.152 1.00 36.63 272 MET A CA 1
ATOM 2130 C C . MET A 1 272 ? -18.935 -5.584 58.035 1.00 36.09 272 MET A C 1
ATOM 2131 O O . MET A 1 272 ? -18.463 -5.011 57.051 1.00 35.62 272 MET A O 1
ATOM 2136 N N . LEU A 1 273 ? -18.188 -6.023 59.031 1.00 35.09 273 LEU A N 1
ATOM 2137 C CA . LEU A 1 273 ? -16.764 -5.818 58.999 1.00 35.01 273 LEU A CA 1
ATOM 2138 C C . LEU A 1 273 ? -16.126 -7.191 59.043 1.00 35.24 273 LEU A C 1
ATOM 2139 O O . LEU A 1 273 ? -16.445 -8.003 59.905 1.00 35.02 273 LEU A O 1
ATOM 2144 N N . PHE A 1 274 ? -15.234 -7.446 58.093 1.00 35.88 274 PHE A N 1
ATOM 2145 C CA . PHE A 1 274 ? -14.579 -8.730 57.987 1.00 36.69 274 PHE A CA 1
ATOM 2146 C C . PHE A 1 274 ? -13.079 -8.640 58.074 1.00 37.39 274 PHE A C 1
ATOM 2147 O O . PHE A 1 274 ? -12.448 -7.841 57.374 1.00 38.12 274 PHE A O 1
ATOM 2155 N N . GLU A 1 275 ? -12.508 -9.500 58.904 1.00 37.73 275 GLU A N 1
ATOM 2156 C CA . GLU A 1 275 ? -11.068 -9.624 59.012 1.00 38.13 275 GLU A CA 1
ATOM 2157 C C . GLU A 1 275 ? -10.629 -10.778 58.125 1.00 38.62 275 GLU A C 1
ATOM 2158 O O . GLU A 1 275 ? -11.128 -11.900 58.263 1.00 38.21 275 GLU A O 1
ATOM 2164 N N . ASP A 1 276 ? -9.723 -10.482 57.197 1.00 38.82 276 ASP A N 1
ATOM 2165 C CA . ASP A 1 276 ? -9.088 -11.510 56.390 1.00 39.67 276 ASP A CA 1
ATOM 2166 C C . ASP A 1 276 ? -8.182 -12.380 57.259 1.00 40.25 276 ASP A C 1
ATOM 2167 O O . ASP A 1 276 ? -7.534 -11.866 58.176 1.00 40.57 276 ASP A O 1
ATOM 2172 N N . GLN A 1 277 ? -8.105 -13.669 56.914 1.00 40.93 277 GLN A N 1
ATOM 2173 C CA . GLN A 1 277 ? -7.371 -14.676 57.694 1.00 41.42 277 GLN A CA 1
ATOM 2174 C C . GLN A 1 277 ? -6.072 -15.155 57.042 1.00 41.97 277 GLN A C 1
ATOM 2175 O O . GLN A 1 277 ? -5.342 -15.960 57.624 1.00 42.04 277 GLN A O 1
ATOM 2181 N N . GLY A 1 278 ? -5.770 -14.631 55.856 1.00 41.98 278 GLY A N 1
ATOM 2182 C CA . GLY A 1 278 ? -4.716 -15.184 55.022 1.00 42.44 278 GLY A CA 1
ATOM 2183 C C . GLY A 1 278 ? -5.268 -16.395 54.291 1.00 42.41 278 GLY A C 1
ATOM 2184 O O . GLY A 1 278 ? -6.456 -16.679 54.341 1.00 42.73 278 GLY A O 1
ATOM 2185 N N . ASP A 1 279 ? -4.404 -17.129 53.623 1.00 42.74 279 ASP A N 1
ATOM 2186 C CA . ASP A 1 279 ? -4.845 -18.330 52.951 1.00 43.35 279 ASP A CA 1
ATOM 2187 C C . ASP A 1 279 ? -4.532 -19.568 53.793 1.00 43.20 279 ASP A C 1
ATOM 2188 O O . ASP A 1 279 ? -3.395 -19.782 54.192 1.00 42.76 279 ASP A O 1
ATOM 2193 N N . ALA A 1 280 ? -5.561 -20.362 54.073 1.00 43.51 280 ALA A N 1
ATOM 2194 C CA . ALA A 1 280 ? -5.395 -21.641 54.764 1.00 43.37 280 ALA A CA 1
ATOM 2195 C C . ALA A 1 280 ? -4.403 -22.574 54.038 1.00 43.60 280 ALA A C 1
ATOM 2196 O O . ALA A 1 280 ? -3.841 -23.488 54.646 1.00 43.38 280 ALA A O 1
ATOM 2198 N N . ALA A 1 281 ? -4.190 -22.327 52.742 1.00 43.57 281 ALA A N 1
ATOM 2199 C CA . ALA A 1 281 ? -3.341 -23.166 51.893 1.00 43.52 281 ALA A CA 1
ATOM 2200 C C . ALA A 1 281 ? -2.782 -22.294 50.790 1.00 43.79 281 ALA A C 1
ATOM 2201 O O . ALA A 1 281 ? -3.396 -21.290 50.459 1.00 43.84 281 ALA A O 1
ATOM 2203 N N . PRO A 1 282 ? -1.621 -22.671 50.210 1.00 43.82 282 PRO A N 1
ATOM 2204 C CA . PRO A 1 282 ? -1.148 -21.933 49.043 1.00 43.76 282 PRO A CA 1
ATOM 2205 C C . PRO A 1 282 ? -2.211 -21.897 47.939 1.00 43.33 282 PRO A C 1
ATOM 2206 O O . PRO A 1 282 ? -2.955 -22.863 47.752 1.00 42.83 282 PRO A O 1
ATOM 2210 N N . PRO A 1 283 ? -2.290 -20.773 47.214 1.00 43.32 283 PRO A N 1
ATOM 2211 C CA . PRO A 1 283 ? -3.222 -20.689 46.101 1.00 42.89 283 PRO A CA 1
ATOM 2212 C C . PRO A 1 283 ? -2.761 -21.588 44.958 1.00 42.17 283 PRO A C 1
ATOM 2213 O O . PRO A 1 283 ? -1.575 -21.926 44.879 1.00 41.86 283 PRO A O 1
ATOM 2217 N N . ALA A 1 284 ? -3.705 -21.956 44.093 1.00 41.43 284 ALA A N 1
ATOM 2218 C CA . ALA A 1 284 ? -3.440 -22.764 42.893 1.00 40.78 284 ALA A CA 1
ATOM 2219 C C . ALA A 1 284 ? -2.263 -22.280 42.041 1.00 40.44 284 ALA A C 1
ATOM 2220 O O . ALA A 1 284 ? -1.495 -23.085 41.518 1.00 40.99 284 ALA A O 1
ATOM 2222 N N . GLU A 1 285 ? -2.111 -20.966 41.917 1.00 39.72 285 GLU A N 1
ATOM 2223 C CA . GLU A 1 285 ? -1.044 -20.390 41.116 1.00 38.50 285 GLU A CA 1
ATOM 2224 C C . GLU A 1 285 ? -0.244 -19.408 41.961 1.00 37.66 285 GLU A C 1
ATOM 2225 O O . GLU A 1 285 ? -0.824 -18.588 42.668 1.00 37.46 285 GLU A O 1
ATOM 2231 N N . SER A 1 286 ? 1.080 -19.478 41.883 1.00 37.10 286 SER A N 1
ATOM 2232 C CA . SER A 1 286 ? 1.933 -18.587 42.686 1.00 37.52 286 SER A CA 1
ATOM 2233 C C . SER A 1 286 ? 1.870 -17.118 42.262 1.00 37.87 286 SER A C 1
ATOM 2234 O O . SER A 1 286 ? 1.570 -16.796 41.105 1.00 37.23 286 SER A O 1
ATOM 2237 N N . ASP A 1 287 ? 2.185 -16.238 43.211 1.00 38.43 287 ASP A N 1
ATOM 2238 C CA . ASP A 1 287 ? 2.211 -14.809 42.953 1.00 38.69 287 ASP A CA 1
ATOM 2239 C C . ASP A 1 287 ? 3.104 -14.531 41.752 1.00 39.10 287 ASP A C 1
ATOM 2240 O O . ASP A 1 287 ? 2.801 -13.674 40.937 1.00 39.59 287 ASP A O 1
ATOM 2245 N N . GLU A 1 288 ? 4.184 -15.292 41.634 1.00 39.36 288 GLU A N 1
ATOM 2246 C CA . GLU A 1 288 ? 5.205 -15.052 40.640 1.00 40.44 288 GLU A CA 1
ATOM 2247 C C . GLU A 1 288 ? 4.704 -15.494 39.290 1.00 40.13 288 GLU A C 1
ATOM 2248 O O . GLU A 1 288 ? 5.038 -14.882 38.270 1.00 40.68 288 GLU A O 1
ATOM 2254 N N . ALA A 1 289 ? 3.939 -16.583 39.274 1.00 39.56 289 ALA A N 1
ATOM 2255 C CA . ALA A 1 289 ? 3.496 -17.147 38.015 1.00 38.77 289 ALA A CA 1
ATOM 2256 C C . ALA A 1 289 ? 2.313 -16.343 37.508 1.00 38.27 289 ALA A C 1
ATOM 2257 O O . ALA A 1 289 ? 2.140 -16.224 36.298 1.00 38.07 289 ALA A O 1
ATOM 2259 N N . LEU A 1 290 ? 1.508 -15.797 38.430 1.00 37.23 290 LEU A N 1
ATOM 2260 C CA . LEU A 1 290 ? 0.378 -14.949 38.038 1.00 36.87 290 LEU A CA 1
ATOM 2261 C C . LEU A 1 290 ? 0.897 -13.644 37.433 1.00 36.75 290 LEU A C 1
ATOM 2262 O O . LEU A 1 290 ? 0.367 -13.164 36.443 1.00 37.40 290 LEU A O 1
ATOM 2267 N N . ARG A 1 291 ? 1.955 -13.105 38.011 1.00 36.64 291 ARG A N 1
ATOM 2268 C CA . ARG A 1 291 ? 2.573 -11.918 37.482 1.00 36.41 291 ARG A CA 1
ATOM 2269 C C . ARG A 1 291 ? 3.043 -12.155 36.059 1.00 36.50 291 ARG A C 1
ATOM 2270 O O . ARG A 1 291 ? 2.645 -11.412 35.168 1.00 36.59 291 ARG A O 1
ATOM 2278 N N . ALA A 1 292 ? 3.853 -13.195 35.835 1.00 35.95 292 ALA A N 1
ATOM 2279 C CA . ALA A 1 292 ? 4.325 -13.539 34.478 1.00 35.42 292 ALA A CA 1
ATOM 2280 C C . ALA A 1 292 ? 3.175 -13.789 33.479 1.00 35.64 292 ALA A C 1
ATOM 2281 O O . ALA A 1 292 ? 3.288 -13.416 32.294 1.00 35.29 292 ALA A O 1
ATOM 2283 N N . ARG A 1 293 ? 2.089 -14.408 33.955 1.00 34.71 293 ARG A N 1
ATOM 2284 C CA . ARG A 1 293 ? 0.889 -14.597 33.139 1.00 34.34 293 ARG A CA 1
ATOM 2285 C C . ARG A 1 293 ? 0.109 -13.294 32.793 1.00 34.43 293 ARG A C 1
ATOM 2286 O O . ARG A 1 293 ? -0.345 -13.129 31.660 1.00 33.93 293 ARG A O 1
ATOM 2294 N N . ALA A 1 294 ? -0.074 -12.398 33.768 1.00 34.18 294 ALA A N 1
ATOM 2295 C CA . ALA A 1 294 ? -0.713 -11.101 33.535 1.00 33.00 294 ALA A CA 1
ATOM 2296 C C . ALA A 1 294 ? 0.075 -10.282 32.518 1.00 32.77 294 ALA A C 1
ATOM 2297 O O . ALA A 1 294 ? -0.504 -9.463 31.787 1.00 32.53 294 ALA A O 1
ATOM 2299 N N . LYS A 1 295 ? 1.382 -10.529 32.480 1.00 31.34 295 LYS A N 1
ATOM 2300 C CA . LYS A 1 295 ? 2.307 -9.873 31.574 1.00 31.81 295 LYS A CA 1
ATOM 2301 C C . LYS A 1 295 ? 2.441 -10.539 30.216 1.00 30.87 295 LYS A C 1
ATOM 2302 O O . LYS A 1 295 ? 3.084 -9.989 29.312 1.00 30.20 295 LYS A O 1
ATOM 2308 N N . ARG A 1 296 ? 1.872 -11.725 30.085 1.00 30.49 296 ARG A N 1
ATOM 2309 C CA . ARG A 1 296 ? 2.064 -12.553 28.895 1.00 31.20 296 ARG A CA 1
ATOM 2310 C C . ARG A 1 296 ? 1.655 -11.897 27.552 1.00 30.46 296 ARG A C 1
ATOM 2311 O O . ARG A 1 296 ? 2.372 -12.000 26.563 1.00 29.59 296 ARG A O 1
ATOM 2319 N N . GLU A 1 297 ? 0.510 -11.224 27.536 1.00 30.91 297 GLU A N 1
ATOM 2320 C CA . GLU A 1 297 ? 0.018 -10.549 26.335 1.00 30.92 297 GLU A CA 1
ATOM 2321 C C . GLU A 1 297 ? 1.012 -9.551 25.758 1.00 30.80 297 GLU A C 1
ATOM 2322 O O . GLU A 1 297 ? 1.207 -9.505 24.540 1.00 30.68 297 GLU A O 1
ATOM 2328 N N . LEU A 1 298 ? 1.650 -8.767 26.623 1.00 29.99 298 LEU A N 1
ATOM 2329 C CA . LEU A 1 298 ? 2.588 -7.751 26.158 1.00 30.00 298 LEU A CA 1
ATOM 2330 C C . LEU A 1 298 ? 4.051 -8.108 26.439 1.00 29.73 298 LEU A C 1
ATOM 2331 O O . LEU A 1 298 ? 4.934 -7.247 26.332 1.00 30.01 298 LEU A O 1
ATOM 2336 N N . ALA A 1 299 ? 4.333 -9.371 26.776 1.00 29.88 299 ALA A N 1
ATOM 2337 C CA . ALA A 1 299 ? 5.749 -9.750 27.022 1.00 29.87 299 ALA A CA 1
ATOM 2338 C C . ALA A 1 299 ? 6.594 -9.522 25.779 1.00 30.02 299 ALA A C 1
ATOM 2339 O O . ALA A 1 299 ? 6.200 -9.873 24.669 1.00 30.13 299 ALA A O 1
ATOM 2341 N N . GLY A 1 300 ? 7.760 -8.922 25.955 1.00 30.44 300 GLY A N 1
ATOM 2342 C CA . GLY A 1 300 ? 8.637 -8.678 24.820 1.00 31.64 300 GLY A CA 1
ATOM 2343 C C . GLY A 1 300 ? 8.125 -7.579 23.889 1.00 31.84 300 GLY A C 1
ATOM 2344 O O . GLY A 1 300 ? 8.591 -7.453 22.763 1.00 32.19 300 GLY A O 1
ATOM 2345 N N . VAL A 1 301 ? 7.169 -6.781 24.346 1.00 32.34 301 VAL A N 1
ATOM 2346 C CA . VAL A 1 301 ? 6.688 -5.677 23.512 1.00 32.38 301 VAL A CA 1
ATOM 2347 C C . VAL A 1 301 ? 7.750 -4.586 23.388 1.00 33.08 301 VAL A C 1
ATOM 2348 O O . VAL A 1 301 ? 7.799 -3.856 22.389 1.00 31.97 301 VAL A O 1
ATOM 2352 N N . GLU A 1 302 ? 8.634 -4.507 24.381 1.00 33.90 302 GLU A N 1
ATOM 2353 C CA . GLU A 1 302 ? 9.665 -3.481 24.391 1.00 34.69 302 GLU A CA 1
ATOM 2354 C C . GLU A 1 302 ? 10.671 -3.662 23.255 1.00 34.52 302 GLU A C 1
ATOM 2355 O O . GLU A 1 302 ? 11.380 -2.721 22.926 1.00 34.37 302 GLU A O 1
ATOM 2361 N N . GLU A 1 303 ? 10.724 -4.849 22.648 1.00 34.92 303 GLU A N 1
ATOM 2362 C CA . GLU A 1 303 ? 11.681 -5.093 21.538 1.00 35.61 303 GLU A CA 1
ATOM 2363 C C . GLU A 1 303 ? 11.186 -4.482 20.234 1.00 34.93 303 GLU A C 1
ATOM 2364 O O . GLU A 1 303 ? 11.943 -4.321 19.281 1.00 35.90 303 GLU A O 1
ATOM 2370 N N . ILE A 1 304 ? 9.904 -4.149 20.184 1.00 34.09 304 ILE A N 1
ATOM 2371 C CA . ILE A 1 304 ? 9.370 -3.442 19.024 1.00 32.90 304 ILE A CA 1
ATOM 2372 C C . ILE A 1 304 ? 9.755 -1.957 19.105 1.00 32.67 304 ILE A C 1
ATOM 2373 O O . ILE A 1 304 ? 9.228 -1.204 19.942 1.00 32.46 304 ILE A O 1
ATOM 2378 N N . GLU A 1 305 ? 10.697 -1.545 18.256 1.00 31.95 305 GLU A N 1
ATOM 2379 C CA . GLU A 1 305 ? 11.199 -0.179 18.304 1.00 32.18 305 GLU A CA 1
ATOM 2380 C C . GLU A 1 305 ? 10.149 0.790 17.734 1.00 30.20 305 GLU A C 1
ATOM 2381 O O . GLU A 1 305 ? 9.282 0.380 16.989 1.00 30.13 305 GLU A O 1
ATOM 2387 N N . GLY A 1 306 ? 10.246 2.068 18.075 1.00 28.96 306 GLY A N 1
ATOM 2388 C CA . GLY A 1 306 ? 9.381 3.109 17.494 1.00 26.72 306 GLY A CA 1
ATOM 2389 C C . GLY A 1 306 ? 7.884 2.942 17.767 1.00 26.31 306 GLY A C 1
ATOM 2390 O O . GLY A 1 306 ? 7.058 3.435 16.981 1.00 26.11 306 GLY A O 1
ATOM 2391 N N . THR A 1 307 ? 7.557 2.299 18.894 1.00 24.15 307 THR A N 1
ATOM 2392 C CA . THR A 1 307 ? 6.191 1.883 19.269 1.00 25.11 307 THR A CA 1
ATOM 2393 C C . THR A 1 307 ? 5.941 2.250 20.743 1.00 24.61 307 THR A C 1
ATOM 2394 O O . THR A 1 307 ? 6.840 2.146 21.581 1.00 25.50 307 THR A O 1
ATOM 2398 N N . TYR A 1 308 ? 4.755 2.768 21.049 1.00 24.08 308 TYR A N 1
ATOM 2399 C CA . TYR A 1 308 ? 4.461 3.245 22.394 1.00 22.72 308 TYR A CA 1
ATOM 2400 C C . TYR A 1 308 ? 3.081 2.733 22.768 1.00 23.03 308 TYR A C 1
ATOM 2401 O O . TYR A 1 308 ? 2.105 3.448 22.678 1.00 23.12 308 TYR A O 1
ATOM 2410 N N . PRO A 1 309 ? 3.007 1.475 23.200 1.00 22.95 309 PRO A N 1
ATOM 2411 C CA . PRO A 1 309 ? 1.709 0.849 23.480 1.00 22.60 309 PRO A CA 1
ATOM 2412 C C . PRO A 1 309 ? 0.879 1.741 24.386 1.00 22.50 309 PRO A C 1
ATOM 2413 O O . PRO A 1 309 ? 1.381 2.255 25.381 1.00 21.79 309 PRO A O 1
ATOM 2417 N N . PHE A 1 310 ? -0.375 1.968 24.036 1.00 23.73 310 PHE A N 1
ATOM 2418 C CA . PHE A 1 310 ? -1.260 2.779 24.893 1.00 23.75 310 PHE A CA 1
ATOM 2419 C C . PHE A 1 310 ? -1.860 1.934 26.023 1.00 24.36 310 PHE A C 1
ATOM 2420 O O . PHE A 1 310 ? -3.028 1.546 25.995 1.00 25.53 310 PHE A O 1
ATOM 2428 N N . THR A 1 311 ? -1.045 1.681 27.031 1.00 25.64 311 THR A N 1
ATOM 2429 C CA . THR A 1 311 ? -1.424 0.922 28.231 1.00 25.83 311 THR A CA 1
ATOM 2430 C C . THR A 1 311 ? -1.976 1.918 29.252 1.00 26.24 311 THR A C 1
ATOM 2431 O O . THR A 1 311 ? -1.758 3.125 29.122 1.00 27.21 311 THR A O 1
ATOM 2435 N N . ILE A 1 312 ? -2.652 1.418 30.282 1.00 25.85 312 ILE A N 1
ATOM 2436 C CA . ILE A 1 312 ? -3.284 2.268 31.297 1.00 26.39 312 ILE A CA 1
ATOM 2437 C C . ILE A 1 312 ? -2.401 3.392 31.838 1.00 26.80 312 ILE A C 1
ATOM 2438 O O . ILE A 1 312 ? -2.846 4.549 31.879 1.00 27.38 312 ILE A O 1
ATOM 2443 N N . ASP A 1 313 ? -1.174 3.063 32.255 1.00 26.26 313 ASP A N 1
ATOM 2444 C CA . ASP A 1 313 ? -0.249 4.067 32.748 1.00 26.50 313 ASP A CA 1
ATOM 2445 C C . ASP A 1 313 ? -0.125 5.239 31.767 1.00 25.60 313 ASP A C 1
ATOM 2446 O O . ASP A 1 313 ? -0.191 6.378 32.162 1.00 26.83 313 ASP A O 1
ATOM 2451 N N . ARG A 1 314 ? 0.011 4.938 30.483 1.00 25.40 314 ARG A N 1
ATOM 2452 C CA . ARG A 1 314 ? 0.084 5.952 29.425 1.00 24.26 314 ARG A CA 1
ATOM 2453 C C . ARG A 1 314 ? -1.224 6.753 29.279 1.00 24.03 314 ARG A C 1
ATOM 2454 O O . ARG A 1 314 ? -1.186 7.964 29.044 1.00 23.42 314 ARG A O 1
ATOM 2462 N N . ALA A 1 315 ? -2.366 6.085 29.444 1.00 23.03 315 ALA A N 1
ATOM 2463 C CA . ALA A 1 315 ? -3.651 6.750 29.375 1.00 24.39 315 ALA A CA 1
ATOM 2464 C C . ALA A 1 315 ? -3.791 7.734 30.531 1.00 24.80 315 ALA A C 1
ATOM 2465 O O . ALA A 1 315 ? -4.310 8.819 30.346 1.00 24.96 315 ALA A O 1
ATOM 2467 N N . VAL A 1 316 ? -3.310 7.345 31.716 1.00 24.48 316 VAL A N 1
ATOM 2468 C CA . VAL A 1 316 ? -3.368 8.210 32.880 1.00 24.05 316 VAL A CA 1
ATOM 2469 C C . VAL A 1 316 ? -2.414 9.381 32.746 1.00 24.17 316 VAL A C 1
ATOM 2470 O O . VAL A 1 316 ? -2.793 10.521 33.029 1.00 23.83 316 VAL A O 1
ATOM 2474 N N . LYS A 1 317 ? -1.187 9.108 32.300 1.00 23.68 317 LYS A N 1
ATOM 2475 C CA . LYS A 1 317 ? -0.210 10.153 32.086 1.00 22.47 317 LYS A CA 1
ATOM 2476 C C . LYS A 1 317 ? -0.668 11.167 31.034 1.00 22.56 317 LYS A C 1
ATOM 2477 O O . LYS A 1 317 ? -0.540 12.367 31.238 1.00 21.92 317 LYS A O 1
ATOM 2483 N N . GLY A 1 318 ? -1.169 10.681 29.895 1.00 22.18 318 GLY A N 1
ATOM 2484 C CA . GLY A 1 318 ? -1.630 11.562 28.828 1.00 21.86 318 GLY A CA 1
ATOM 2485 C C . GLY A 1 318 ? -3.102 12.006 28.943 1.00 22.66 318 GLY A C 1
ATOM 2486 O O . GLY A 1 318 ? -3.656 12.566 27.998 1.00 22.47 318 GLY A O 1
ATOM 2487 N N . PHE A 1 319 ? -3.735 11.801 30.089 1.00 22.11 319 PHE A N 1
ATOM 2488 C CA . PHE A 1 319 ? -5.187 12.063 30.184 1.00 23.22 319 PHE A CA 1
ATOM 2489 C C . PHE A 1 319 ? -5.608 13.526 29.918 1.00 23.69 319 PHE A C 1
ATOM 2490 O O . PHE A 1 319 ? -6.510 13.771 29.122 1.00 23.46 319 PHE A O 1
ATOM 2498 N N . ARG A 1 320 ? -4.971 14.481 30.605 1.00 23.91 320 ARG A N 1
ATOM 2499 C CA . ARG A 1 320 ? -5.309 15.886 30.424 1.00 25.05 320 ARG A CA 1
ATOM 2500 C C . ARG A 1 320 ? -5.196 16.298 28.965 1.00 24.31 320 ARG A C 1
ATOM 2501 O O . ARG A 1 320 ? -6.156 16.824 28.399 1.00 24.75 320 ARG A O 1
ATOM 2509 N N . ILE A 1 321 ? -4.053 16.003 28.343 1.00 23.90 321 ILE A N 1
ATOM 2510 C CA . ILE A 1 321 ? -3.831 16.418 26.972 1.00 23.44 321 ILE A CA 1
ATOM 2511 C C . ILE A 1 321 ? -4.756 15.652 26.028 1.00 23.26 321 ILE A C 1
ATOM 2512 O O . ILE A 1 321 ? -5.333 16.259 25.111 1.00 22.71 321 ILE A O 1
ATOM 2517 N N . ASN A 1 322 ? -4.968 14.354 26.278 1.00 22.49 322 ASN A N 1
ATOM 2518 C CA . ASN A 1 322 ? -5.885 13.577 25.403 1.00 22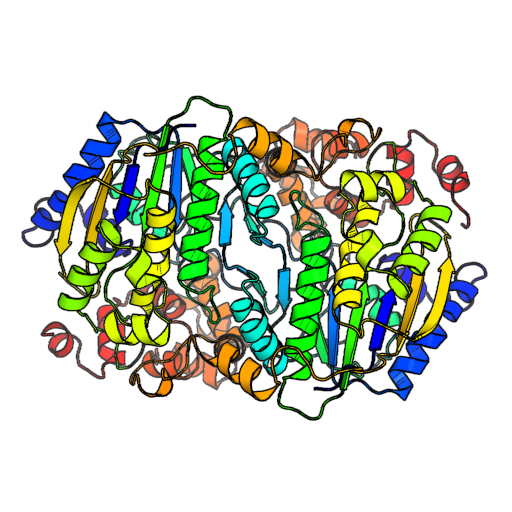.53 322 ASN A CA 1
ATOM 2519 C C . ASN A 1 322 ? -7.328 14.044 25.526 1.00 22.61 322 ASN A C 1
ATOM 2520 O O . ASN A 1 322 ? -8.047 14.107 24.544 1.00 22.86 322 ASN A O 1
ATOM 2525 N N . HIS A 1 323 ? -7.736 14.389 26.739 1.00 23.37 323 HIS A N 1
ATOM 2526 C CA . HIS A 1 323 ? -9.091 14.900 26.987 1.00 23.95 323 HIS A CA 1
ATOM 2527 C C . HIS A 1 323 ? -9.320 16.243 26.260 1.00 23.75 323 HIS A C 1
ATOM 2528 O O . HIS A 1 323 ? -10.356 16.473 25.643 1.00 24.27 323 HIS A O 1
ATOM 2535 N N . PHE A 1 324 ? -8.339 17.121 26.350 1.00 24.74 324 PHE A N 1
ATOM 2536 C CA . PHE A 1 324 ? -8.336 18.415 25.645 1.00 24.49 324 PHE A CA 1
ATOM 2537 C C . PHE A 1 324 ? -8.504 18.253 24.106 1.00 24.65 324 PHE A C 1
ATOM 2538 O O . PHE A 1 324 ? -9.448 18.805 23.519 1.00 23.68 324 PHE A O 1
ATOM 2546 N N . LEU A 1 325 ? -7.646 17.444 23.469 1.00 24.09 325 LEU A N 1
ATOM 2547 C CA . LEU A 1 325 ? -7.707 17.265 22.026 1.00 23.82 325 LEU A CA 1
ATOM 2548 C C . LEU A 1 325 ? -8.954 16.501 21.587 1.00 24.43 325 LEU A C 1
ATOM 2549 O O . LEU A 1 325 ? -9.447 16.650 20.462 1.00 24.18 325 LEU A O 1
ATOM 2554 N N . HIS A 1 326 ? -9.470 15.671 22.484 1.00 24.48 326 HIS A N 1
ATOM 2555 C CA . HIS A 1 326 ? -10.683 14.909 22.201 1.00 24.32 326 HIS A CA 1
ATOM 2556 C C . HIS A 1 326 ? -11.861 15.873 22.003 1.00 24.36 326 HIS A C 1
ATOM 2557 O O . HIS A 1 326 ? -12.740 15.609 21.203 1.00 24.13 326 HIS A O 1
ATOM 2564 N N . ARG A 1 327 ? -11.838 17.000 22.700 1.00 24.36 327 ARG A N 1
ATOM 2565 C CA . ARG A 1 327 ? -12.885 18.025 22.562 1.00 25.07 327 ARG A CA 1
ATOM 2566 C C . ARG A 1 327 ? -12.942 18.737 21.202 1.00 24.50 327 ARG A C 1
ATOM 2567 O O . ARG A 1 327 ? -13.930 19.403 20.922 1.00 24.32 327 ARG A O 1
ATOM 2575 N N . LEU A 1 328 ? -11.916 18.582 20.359 1.00 23.62 328 LEU A N 1
ATOM 2576 C CA . LEU A 1 328 ? -11.975 18.996 18.947 1.00 23.67 328 LEU A CA 1
ATOM 2577 C C . LEU A 1 328 ? -13.135 18.427 18.131 1.00 24.72 328 LEU A C 1
ATOM 2578 O O . LEU A 1 328 ? -13.423 18.919 17.028 1.00 24.27 328 LEU A O 1
ATOM 2583 N N . ILE A 1 329 ? -13.778 17.377 18.648 1.00 25.62 329 ILE A N 1
ATOM 2584 C CA . ILE A 1 329 ? -14.997 16.844 18.024 1.00 26.51 329 ILE A CA 1
ATOM 2585 C C . ILE A 1 329 ? -16.198 17.774 18.260 1.00 27.62 329 ILE A C 1
ATOM 2586 O O . ILE A 1 329 ? -17.266 17.549 17.723 1.00 28.51 329 ILE A O 1
ATOM 2591 N N . GLU A 1 330 ? -16.017 18.786 19.101 1.00 28.51 330 GLU A N 1
ATOM 2592 C CA . GLU A 1 330 ? -17.042 19.806 19.345 1.00 30.35 330 GLU A CA 1
ATOM 2593 C C . GLU A 1 330 ? -16.805 21.015 18.410 1.00 30.03 330 GLU A C 1
ATOM 2594 O O . GLU A 1 330 ? -15.725 21.629 18.441 1.00 30.19 330 GLU A O 1
ATOM 2600 N N . PRO A 1 331 ? -17.802 21.347 17.572 1.00 30.64 331 PRO A N 1
ATOM 2601 C CA . PRO A 1 331 ? -17.662 22.493 16.666 1.00 30.96 331 PRO A CA 1
ATOM 2602 C C . PRO A 1 331 ? -17.170 23.776 17.349 1.00 30.84 331 PRO A C 1
ATOM 2603 O O . PRO A 1 331 ? -16.286 24.423 16.816 1.00 31.42 331 PRO A O 1
ATOM 2607 N N . ASP A 1 332 ? -17.708 24.144 18.512 1.00 30.95 332 ASP A N 1
ATOM 2608 C CA . ASP A 1 332 ? -17.308 25.424 19.117 1.00 31.36 332 ASP A CA 1
ATOM 2609 C C . ASP A 1 332 ? -15.865 25.334 19.592 1.00 30.93 332 ASP A C 1
ATOM 2610 O O . ASP A 1 332 ? -15.068 26.266 19.389 1.00 30.13 332 ASP A O 1
ATOM 2615 N N . PHE A 1 333 ? -15.540 24.219 20.246 1.00 29.91 333 PHE A N 1
ATOM 2616 C CA . PHE A 1 333 ? -14.211 24.042 20.787 1.00 30.28 333 PHE A CA 1
ATOM 2617 C C . PHE A 1 333 ? -13.164 24.092 19.665 1.00 30.69 333 PHE A C 1
ATOM 2618 O O . PHE A 1 333 ? -12.161 24.775 19.804 1.00 32.17 333 PHE A O 1
ATOM 2626 N N . ARG A 1 334 ? -13.407 23.416 18.549 1.00 30.78 334 ARG A N 1
ATOM 2627 C CA . ARG A 1 334 ? -12.409 23.381 17.489 1.00 31.77 334 ARG A CA 1
ATOM 2628 C C . ARG A 1 334 ? -12.261 24.729 16.758 1.00 32.37 334 ARG A C 1
ATOM 2629 O O . ARG A 1 334 ? -11.159 25.090 16.319 1.00 31.04 334 ARG A O 1
ATOM 2637 N N . LYS A 1 335 ? -13.382 25.449 16.629 1.00 32.80 335 LYS A N 1
ATOM 2638 C CA . LYS A 1 335 ? -13.369 26.808 16.100 1.00 33.40 335 LYS A CA 1
ATOM 2639 C C . LYS A 1 335 ? -12.423 27.625 16.959 1.00 33.51 335 LYS A C 1
ATOM 2640 O O . LYS A 1 335 ? -11.489 28.219 16.434 1.00 34.23 335 LYS A O 1
ATOM 2646 N N . ARG A 1 336 ? -12.618 27.596 18.280 1.00 33.85 336 ARG A N 1
ATOM 2647 C CA . ARG A 1 336 ? -11.722 28.282 19.219 1.00 34.20 336 ARG A CA 1
ATOM 2648 C C . ARG A 1 336 ? -10.272 27.789 19.142 1.00 34.09 336 ARG A C 1
ATOM 2649 O O . ARG A 1 336 ? -9.338 28.559 19.382 1.00 34.32 336 ARG A O 1
ATOM 2657 N N . PHE A 1 337 ? -10.074 26.508 18.854 1.00 33.53 337 PHE A N 1
ATOM 2658 C CA . PHE A 1 337 ? -8.712 25.981 18.812 1.00 33.44 337 PHE A CA 1
ATOM 2659 C C . PHE A 1 337 ? -7.901 26.646 17.693 1.00 33.50 337 PHE A C 1
ATOM 2660 O O . PHE A 1 337 ? -6.706 26.848 17.844 1.00 33.50 337 PHE A O 1
ATOM 2668 N N . VAL A 1 338 ? -8.559 26.966 16.586 1.00 34.19 338 VAL A N 1
ATOM 2669 C CA . VAL A 1 338 ? -7.906 27.535 15.409 1.00 35.01 338 VAL A CA 1
ATOM 2670 C C . VAL A 1 338 ? -7.768 29.057 15.529 1.00 36.57 338 VAL A C 1
ATOM 2671 O O . VAL A 1 338 ? -6.736 29.625 15.186 1.00 36.97 338 VAL A O 1
ATOM 2675 N N . GLU A 1 339 ? -8.805 29.705 16.048 1.00 38.32 339 GLU A N 1
ATOM 2676 C CA . GLU A 1 339 ? -8.908 31.181 16.044 1.00 39.72 339 GLU A CA 1
ATOM 2677 C C . GLU A 1 339 ? -8.311 31.858 17.277 1.00 39.83 339 GLU A C 1
ATOM 2678 O O . GLU A 1 339 ? -7.737 32.950 17.181 1.00 40.42 339 GLU A O 1
ATOM 2684 N N . ASP A 1 340 ? -8.458 31.207 18.425 1.00 39.98 340 ASP A N 1
ATOM 2685 C CA . ASP A 1 340 ? -8.067 31.770 19.710 1.00 40.41 340 ASP A CA 1
ATOM 2686 C C . ASP A 1 340 ? -7.441 30.690 20.613 1.00 40.39 340 ASP A C 1
ATOM 2687 O O . ASP A 1 340 ? -7.938 30.443 21.719 1.00 40.06 340 ASP A O 1
ATOM 2692 N N . PRO A 1 341 ? -6.340 30.050 20.156 1.00 40.39 341 PRO A N 1
ATOM 2693 C CA . PRO A 1 341 ? -5.837 28.899 20.925 1.00 40.18 341 PRO A CA 1
ATOM 2694 C C . PRO A 1 341 ? -5.318 29.275 22.322 1.00 39.90 341 PRO A C 1
ATOM 2695 O O . PRO A 1 341 ? -5.508 28.520 23.278 1.00 39.21 341 PRO A O 1
ATOM 2699 N N . GLU A 1 342 ? -4.696 30.444 22.436 1.00 39.52 342 GLU A N 1
ATOM 2700 C CA . GLU A 1 342 ? -4.115 30.880 23.699 1.00 39.83 342 GLU A CA 1
ATOM 2701 C C . GLU A 1 342 ? -5.162 31.109 24.797 1.00 39.45 342 GLU A C 1
ATOM 2702 O O . GLU A 1 342 ? -4.914 30.773 25.959 1.00 39.90 342 GLU A O 1
ATOM 2708 N N . GLY A 1 343 ? -6.319 31.658 24.423 1.00 38.81 343 GLY A N 1
ATOM 2709 C CA . GLY A 1 343 ? -7.473 31.786 25.330 1.00 37.91 343 GLY A CA 1
ATOM 2710 C C . GLY A 1 343 ? -8.027 30.443 25.794 1.00 37.33 343 GLY A C 1
ATOM 2711 O O . GLY A 1 343 ? -8.465 30.291 26.941 1.00 37.28 343 GLY A O 1
ATOM 2712 N N . LEU A 1 344 ? -8.008 29.464 24.895 1.00 36.39 344 LEU A N 1
ATOM 2713 C CA . LEU A 1 344 ? -8.402 28.113 25.230 1.00 35.70 344 LEU A CA 1
ATOM 2714 C C . LEU A 1 344 ? -7.389 27.433 26.161 1.00 35.65 344 LEU A C 1
ATOM 2715 O O . LEU A 1 344 ? -7.779 26.677 27.044 1.00 35.44 344 LEU A O 1
ATOM 2720 N N . PHE A 1 345 ? -6.096 27.708 25.962 1.00 35.50 345 PHE A N 1
ATOM 2721 C CA . PHE A 1 345 ? -5.059 27.179 26.843 1.00 35.88 345 PHE A CA 1
ATOM 2722 C C . PHE A 1 345 ? -5.179 27.737 28.249 1.00 36.72 345 PHE A C 1
ATOM 2723 O O . PHE A 1 345 ? -5.029 27.004 29.235 1.00 35.91 345 PHE A O 1
ATOM 2731 N N . ALA A 1 346 ? -5.473 29.038 28.332 1.00 37.75 346 ALA A N 1
ATOM 2732 C CA . ALA A 1 346 ? -5.444 29.746 29.613 1.00 38.40 346 ALA A CA 1
ATOM 2733 C C . ALA A 1 346 ? -6.627 29.333 30.469 1.00 38.71 346 ALA A C 1
ATOM 2734 O O . ALA A 1 346 ? -6.551 29.374 31.689 1.00 39.23 346 ALA A O 1
ATOM 2736 N N . GLU A 1 347 ? -7.705 28.883 29.833 1.00 39.17 347 GLU A N 1
ATOM 2737 C CA . GLU A 1 347 ? -8.828 28.336 30.589 1.00 39.30 347 GLU A CA 1
ATOM 2738 C C . GLU A 1 347 ? -8.591 26.895 31.011 1.00 38.82 347 GLU A C 1
ATOM 2739 O O . GLU A 1 347 ? -9.226 26.422 31.959 1.00 38.74 347 GLU A O 1
ATOM 2745 N N . SER A 1 348 ? -7.665 26.215 30.328 1.00 37.74 348 SER A N 1
ATOM 2746 C CA . SER A 1 348 ? -7.490 24.769 30.488 1.00 36.66 348 SER A CA 1
ATOM 2747 C C . SER A 1 348 ? -6.703 24.379 31.729 1.00 36.05 348 SER A C 1
ATOM 2748 O O . SER A 1 348 ? -6.149 25.219 32.435 1.00 35.94 348 SER A O 1
ATOM 2751 N N . ASP A 1 349 ? -6.661 23.084 31.993 1.00 35.30 349 ASP A N 1
ATOM 2752 C CA . ASP A 1 349 ? -5.839 22.579 33.070 1.00 35.44 349 ASP A CA 1
ATOM 2753 C C . ASP A 1 349 ? -4.519 21.958 32.559 1.00 34.18 349 ASP A C 1
ATOM 2754 O O . ASP A 1 349 ? -3.908 21.163 33.257 1.00 34.10 349 ASP A O 1
ATOM 2759 N N . LEU A 1 350 ? -4.110 22.312 31.339 1.00 33.70 350 LEU A N 1
ATOM 2760 C CA . LEU A 1 350 ? -2.878 21.771 30.728 1.00 33.33 350 LEU A CA 1
ATOM 2761 C C . LEU A 1 350 ? -1.627 22.306 31.425 1.00 33.29 350 LEU A C 1
ATOM 2762 O O . LEU A 1 350 ? -1.618 23.457 31.871 1.00 32.66 350 LEU A O 1
ATOM 2767 N N . THR A 1 351 ? -0.568 21.496 31.507 1.00 33.49 351 THR A N 1
ATOM 2768 C CA . THR A 1 351 ? 0.723 22.009 31.990 1.00 33.29 351 THR A CA 1
ATOM 2769 C C . THR A 1 351 ? 1.328 22.887 30.899 1.00 33.09 351 THR A C 1
ATOM 2770 O O . THR A 1 351 ? 0.911 22.813 29.746 1.00 32.00 351 THR A O 1
ATOM 2774 N N . GLU A 1 352 ? 2.302 23.723 31.257 1.00 33.36 352 GLU A N 1
ATOM 2775 C CA . GLU A 1 352 ? 2.987 24.553 30.267 1.00 33.52 352 GLU A CA 1
ATOM 2776 C C . GLU A 1 352 ? 3.647 23.681 29.214 1.00 32.77 352 GLU A C 1
ATOM 2777 O O . GLU A 1 352 ? 3.754 24.048 28.043 1.00 32.15 352 GLU A O 1
ATOM 2783 N N . GLU A 1 353 ? 4.087 22.516 29.649 1.00 32.63 353 GLU A N 1
ATOM 2784 C CA . GLU A 1 353 ? 4.745 21.569 28.757 1.00 32.56 353 GLU A CA 1
ATOM 2785 C C . GLU A 1 353 ? 3.760 20.956 27.769 1.00 31.36 353 GLU A C 1
ATOM 2786 O O . GLU A 1 353 ? 4.061 20.825 26.582 1.00 31.36 353 GLU A O 1
ATOM 2792 N N . GLU A 1 354 ? 2.565 20.620 28.245 1.00 30.86 354 GLU A N 1
ATOM 2793 C CA . GLU A 1 354 ? 1.506 20.144 27.352 1.00 29.81 354 GLU A CA 1
ATOM 2794 C C . GLU A 1 354 ? 1.103 21.237 26.344 1.00 29.95 354 GLU A C 1
ATOM 2795 O O . GLU A 1 354 ? 0.964 20.974 25.137 1.00 29.14 354 GLU A O 1
ATOM 2801 N N . LYS A 1 355 ? 0.962 22.477 26.820 1.00 29.63 355 LYS A N 1
ATOM 2802 C CA . LYS A 1 355 ? 0.594 23.575 25.915 1.00 30.13 355 LYS A CA 1
ATOM 2803 C C . LYS A 1 355 ? 1.652 23.699 24.840 1.00 30.08 355 LYS A C 1
ATOM 2804 O O . LYS A 1 355 ? 1.348 23.872 23.661 1.00 30.56 355 LYS A O 1
ATOM 2810 N N . SER A 1 356 ? 2.898 23.552 25.269 1.00 30.04 356 SER A N 1
ATOM 2811 C CA . SER A 1 356 ? 4.065 23.726 24.410 1.00 30.46 356 SER A CA 1
ATOM 2812 C C . SER A 1 356 ? 4.114 22.688 23.280 1.00 29.32 356 SER A C 1
ATOM 2813 O O . SER A 1 356 ? 4.360 23.037 22.108 1.00 28.98 356 SER A O 1
ATOM 2816 N N . LEU A 1 357 ? 3.850 21.426 23.634 1.00 28.89 357 LEU A N 1
ATOM 2817 C CA . LEU A 1 357 ? 3.730 20.332 22.654 1.00 28.22 357 LEU A CA 1
ATOM 2818 C C . LEU A 1 357 ? 2.689 20.650 21.602 1.00 27.61 357 LEU A C 1
ATOM 2819 O O . LEU A 1 357 ? 2.939 20.458 20.417 1.00 27.55 357 LEU A O 1
ATOM 2824 N N . ILE A 1 358 ? 1.535 21.159 22.025 1.00 26.88 358 ILE A N 1
ATOM 2825 C CA . ILE A 1 358 ? 0.497 21.540 21.062 1.00 27.10 358 ILE A CA 1
ATOM 2826 C C . ILE A 1 358 ? 0.885 22.722 20.173 1.00 27.64 358 ILE A C 1
ATOM 2827 O O . ILE A 1 358 ? 0.772 22.640 18.948 1.00 27.66 358 ILE A O 1
ATOM 2832 N N . ARG A 1 359 ? 1.366 23.799 20.785 1.00 28.25 359 ARG A N 1
ATOM 2833 C CA . ARG A 1 359 ? 1.797 24.993 20.038 1.00 28.96 359 ARG A CA 1
ATOM 2834 C C . ARG A 1 359 ? 2.871 24.721 19.000 1.00 28.74 359 ARG A C 1
ATOM 2835 O O . ARG A 1 359 ? 2.882 25.365 17.955 1.00 28.27 359 ARG A O 1
ATOM 2843 N N . ASN A 1 360 ? 3.801 23.816 19.309 1.00 29.37 360 ASN A N 1
ATOM 2844 C CA . ASN A 1 360 ? 4.889 23.490 18.370 1.00 30.40 360 ASN A CA 1
ATOM 2845 C C . ASN A 1 360 ? 4.537 22.425 17.360 1.00 29.87 360 ASN A C 1
ATOM 2846 O O . ASN A 1 360 ? 5.391 22.046 16.558 1.00 29.92 360 ASN A O 1
ATOM 2851 N N . ARG A 1 361 ? 3.295 21.930 17.402 1.00 30.09 361 ARG A N 1
ATOM 2852 C CA . ARG A 1 361 ? 2.859 20.812 16.553 1.00 29.33 361 ARG A CA 1
ATOM 2853 C C . ARG A 1 361 ? 3.921 19.689 16.608 1.00 29.13 361 ARG A C 1
ATOM 2854 O O . ARG A 1 361 ? 4.349 19.154 15.575 1.00 29.51 361 ARG A O 1
ATOM 2862 N N . ASP A 1 362 ? 4.368 19.365 17.820 1.00 27.81 362 ASP A N 1
ATOM 2863 C CA . ASP A 1 362 ? 5.437 18.390 17.997 1.00 27.63 362 ASP A CA 1
ATOM 2864 C C . ASP A 1 362 ? 4.833 17.004 17.982 1.00 26.93 362 ASP A C 1
ATOM 2865 O O . ASP A 1 362 ? 4.491 16.445 19.028 1.00 26.33 362 ASP A O 1
ATOM 2870 N N . TRP A 1 363 ? 4.639 16.491 16.774 1.00 26.04 363 TRP A N 1
ATOM 2871 C CA . TRP A 1 363 ? 3.895 15.248 16.616 1.00 25.60 363 TRP A CA 1
ATOM 2872 C C . TRP A 1 363 ? 4.568 14.096 17.341 1.00 25.60 363 TRP A C 1
ATOM 2873 O O . TRP A 1 363 ? 3.944 13.466 18.207 1.00 26.47 363 TRP A O 1
ATOM 2884 N N . ILE A 1 364 ? 5.849 13.838 17.052 1.00 24.03 364 ILE A N 1
ATOM 2885 C CA . ILE A 1 364 ? 6.532 12.733 17.723 1.00 24.14 364 ILE A CA 1
ATOM 2886 C C . ILE A 1 364 ? 6.592 12.967 19.236 1.00 23.80 364 ILE A C 1
ATOM 2887 O O . ILE A 1 364 ? 6.384 12.047 20.040 1.00 24.22 364 ILE A O 1
ATOM 2892 N N . GLY A 1 365 ? 6.797 14.218 19.624 1.00 22.80 365 GLY A N 1
ATOM 2893 C CA . GLY A 1 365 ? 6.921 14.543 21.018 1.00 22.16 365 GLY A CA 1
ATOM 2894 C C . GLY A 1 365 ? 5.644 14.263 21.765 1.00 22.26 365 GLY A C 1
ATOM 2895 O O . GLY A 1 365 ? 5.677 13.909 22.933 1.00 22.00 365 GLY A O 1
ATOM 2896 N N . MET A 1 366 ? 4.511 14.465 21.094 1.00 22.77 366 MET A N 1
ATOM 2897 C CA . MET A 1 366 ? 3.212 14.125 21.692 1.00 23.83 366 MET A CA 1
ATOM 2898 C C . MET A 1 366 ? 3.037 12.607 21.811 1.00 23.51 366 MET A C 1
ATOM 2899 O O . MET A 1 366 ? 2.579 12.103 22.845 1.00 23.94 366 MET A O 1
ATOM 2904 N N . ILE A 1 367 ? 3.452 11.880 20.781 1.00 23.62 367 ILE A N 1
ATOM 2905 C CA . ILE A 1 367 ? 3.487 10.406 20.875 1.00 24.33 367 ILE A CA 1
ATOM 2906 C C . ILE A 1 367 ? 4.317 9.948 22.067 1.00 24.77 367 ILE A C 1
ATOM 2907 O O . ILE A 1 367 ? 3.870 9.084 22.853 1.00 25.30 367 ILE A O 1
ATOM 2912 N N . HIS A 1 368 ? 5.507 10.548 22.235 1.00 24.75 368 HIS A N 1
ATOM 2913 C CA . HIS A 1 368 ? 6.397 10.182 23.337 1.00 25.40 368 HIS A CA 1
ATOM 2914 C C . HIS A 1 368 ? 5.770 10.466 24.707 1.00 25.76 368 HIS A C 1
ATOM 2915 O O . HIS A 1 368 ? 5.871 9.673 25.655 1.00 25.10 368 HIS A O 1
ATOM 2922 N N . TYR A 1 369 ? 5.089 11.599 24.782 1.00 25.76 369 TYR A N 1
ATOM 2923 C CA . TYR A 1 369 ? 4.526 12.074 26.034 1.00 25.78 369 TYR A CA 1
ATOM 2924 C C . TYR A 1 369 ? 3.345 11.237 26.491 1.00 25.40 369 TYR A C 1
ATOM 2925 O O . TYR A 1 369 ? 3.074 11.162 27.675 1.00 25.55 369 TYR A O 1
ATOM 2934 N N . GLY A 1 370 ? 2.657 10.597 25.554 1.00 25.69 370 GLY A N 1
ATOM 2935 C CA . GLY A 1 370 ? 1.475 9.797 25.896 1.00 24.99 370 GLY A CA 1
ATOM 2936 C C . GLY A 1 370 ? 0.198 10.244 25.228 1.00 24.96 370 GLY A C 1
ATOM 2937 O O . GLY A 1 370 ? -0.880 9.809 25.617 1.00 25.29 370 GLY A O 1
ATOM 2938 N N . VAL A 1 371 ? 0.297 11.102 24.212 1.00 24.48 371 VAL A N 1
ATOM 2939 C CA . VAL A 1 371 ? -0.883 11.447 23.410 1.00 23.63 371 VAL A CA 1
ATOM 2940 C C . VAL A 1 371 ? -1.184 10.261 22.508 1.00 22.82 371 VAL A C 1
ATOM 2941 O O . VAL A 1 371 ? -0.286 9.764 21.830 1.00 21.55 371 VAL A O 1
ATOM 2945 N N . ILE A 1 372 ? -2.428 9.766 22.494 1.00 22.58 372 ILE A N 1
ATOM 2946 C CA . ILE A 1 372 ? -2.722 8.630 21.582 1.00 22.11 372 ILE A CA 1
ATOM 2947 C C . ILE A 1 372 ? -2.844 9.204 20.160 1.00 22.52 372 ILE A C 1
ATOM 2948 O O . ILE A 1 372 ? -3.294 10.331 19.981 1.00 23.09 372 ILE A O 1
ATOM 2953 N N . PHE A 1 373 ? -2.397 8.455 19.161 1.00 22.49 373 PHE A N 1
ATOM 2954 C CA . PHE A 1 373 ? -2.393 8.932 17.798 1.00 22.50 373 PHE A CA 1
ATOM 2955 C C . PHE A 1 373 ? -3.725 9.523 17.330 1.00 22.82 373 PHE A C 1
ATOM 2956 O O . PHE A 1 373 ? -3.746 10.553 16.672 1.00 22.52 373 PHE A O 1
ATOM 2964 N N . PHE A 1 374 ? -4.832 8.874 17.668 1.00 23.44 374 PHE A N 1
ATOM 2965 C CA . PHE A 1 374 ? -6.144 9.364 17.187 1.00 24.38 374 PHE A CA 1
ATOM 2966 C C . PHE A 1 374 ? -6.507 10.771 17.658 1.00 24.18 374 PHE A C 1
ATOM 2967 O O . PHE A 1 374 ? -7.267 11.451 16.995 1.00 25.46 374 PHE A O 1
ATOM 2975 N N . MET A 1 375 ? -5.951 11.214 18.777 1.00 23.92 375 MET A N 1
ATOM 2976 C CA . MET A 1 375 ? -6.201 12.578 19.225 1.00 23.75 375 MET A CA 1
ATOM 2977 C C . MET A 1 375 ? -5.358 13.546 18.451 1.00 24.02 375 MET A C 1
ATOM 2978 O O . MET A 1 375 ? -5.817 14.640 18.159 1.00 23.13 375 MET A O 1
ATOM 2983 N N . LEU A 1 376 ? -4.126 13.144 18.134 1.00 25.40 376 LEU A N 1
ATOM 2984 C CA . LEU A 1 376 ? -3.231 13.946 17.294 1.00 27.54 376 LEU A CA 1
ATOM 2985 C C . LEU A 1 376 ? -3.795 14.129 15.917 1.00 27.95 376 LEU A C 1
ATOM 2986 O O . LEU A 1 376 ? -3.611 15.188 15.283 1.00 28.55 376 LEU A O 1
ATOM 2991 N N . GLU A 1 377 ? -4.438 13.071 15.437 1.00 28.13 377 GLU A N 1
ATOM 2992 C CA . GLU A 1 377 ? -5.035 13.044 14.111 1.00 29.19 377 GLU A CA 1
ATOM 2993 C C . GLU A 1 377 ? -6.224 14.005 13.977 1.00 28.71 377 GLU A C 1
ATOM 2994 O O . GLU A 1 377 ? -6.437 14.570 12.891 1.00 27.77 377 GLU A O 1
ATOM 3000 N N . LYS A 1 378 ? -7.008 14.153 15.059 1.00 27.77 378 LYS A N 1
ATOM 3001 C CA . LYS A 1 378 ? -8.022 15.214 15.143 1.00 26.75 378 LYS A CA 1
ATOM 3002 C C . LYS A 1 378 ? -7.366 16.592 15.088 1.00 26.49 378 LYS A C 1
ATOM 3003 O O . LYS A 1 378 ? -7.842 17.477 14.404 1.00 26.21 378 LYS A O 1
ATOM 3009 N N . MET A 1 379 ? -6.271 16.772 15.816 1.00 26.21 379 MET A N 1
ATOM 3010 C CA . MET A 1 379 ? -5.572 18.048 15.832 1.00 26.58 379 MET A CA 1
ATOM 3011 C C . MET A 1 379 ? -5.064 18.401 14.417 1.00 27.36 379 MET A C 1
ATOM 3012 O O . MET A 1 379 ? -5.290 19.515 13.924 1.00 27.25 379 MET A O 1
ATOM 3017 N N . ALA A 1 380 ? -4.436 17.434 13.752 1.00 26.85 380 ALA A N 1
ATOM 3018 C CA . ALA A 1 380 ? -3.959 17.625 12.379 1.00 27.08 380 ALA A CA 1
ATOM 3019 C C . ALA A 1 380 ? -5.084 18.053 11.411 1.00 26.97 380 ALA A C 1
ATOM 3020 O O . ALA A 1 380 ? -4.988 19.096 10.763 1.00 26.75 380 ALA A O 1
ATOM 3022 N N . ALA A 1 381 ? -6.146 17.257 11.330 1.00 27.04 381 ALA A N 1
ATOM 3023 C CA . ALA A 1 381 ? -7.303 17.579 10.487 1.00 27.55 381 ALA A CA 1
ATOM 3024 C C . ALA A 1 381 ? -7.850 19.004 10.751 1.00 27.53 381 ALA A C 1
ATOM 3025 O O . ALA A 1 381 ? -8.098 19.755 9.816 1.00 27.93 381 ALA A O 1
ATOM 3027 N N . VAL A 1 382 ? -7.999 19.369 12.016 1.00 27.26 382 VAL A N 1
ATOM 3028 C CA . VAL A 1 382 ? -8.545 20.660 12.404 1.00 27.62 382 VAL A CA 1
ATOM 3029 C C . VAL A 1 382 ? -7.650 21.816 11.882 1.00 28.37 382 VAL A C 1
ATOM 3030 O O . VAL A 1 382 ? -8.174 22.845 11.395 1.00 27.61 382 VAL A O 1
ATOM 3034 N N . LEU A 1 383 ? -6.326 21.608 11.945 1.00 28.14 383 LEU A N 1
ATOM 3035 C CA . LEU A 1 383 ? -5.310 22.542 11.452 1.00 28.34 383 LEU A CA 1
ATOM 3036 C C . LEU A 1 383 ? -5.045 22.481 9.936 1.00 28.68 383 LEU A C 1
ATOM 3037 O O . LEU A 1 383 ? -4.160 23.176 9.441 1.00 28.69 383 LEU A O 1
ATOM 3042 N N . GLY A 1 384 ? -5.799 21.657 9.212 1.00 29.04 384 GLY A N 1
ATOM 3043 C CA . GLY A 1 384 ? -5.560 21.399 7.792 1.00 29.69 384 GLY A CA 1
ATOM 3044 C C . GLY A 1 384 ? -4.253 20.693 7.421 1.00 31.15 384 GLY A C 1
ATOM 3045 O O . GLY A 1 384 ? -3.799 20.818 6.285 1.00 31.61 384 GLY A O 1
ATOM 3046 N N . ILE A 1 385 ? -3.637 19.952 8.351 1.00 31.36 385 ILE A N 1
ATOM 3047 C CA . ILE A 1 385 ? -2.355 19.261 8.084 1.00 31.51 385 ILE A CA 1
ATOM 3048 C C . ILE A 1 385 ? -2.611 17.786 7.724 1.00 31.35 385 ILE A C 1
ATOM 3049 O O . ILE A 1 385 ? -3.233 17.068 8.493 1.00 31.20 385 ILE A O 1
ATOM 3054 N N . GLY A 1 386 ? -2.186 17.344 6.541 1.00 31.01 386 GLY A N 1
ATOM 3055 C CA . GLY A 1 386 ? -2.425 15.942 6.127 1.00 30.63 386 GLY A CA 1
ATOM 3056 C C . GLY A 1 386 ? -1.795 14.923 7.085 1.00 30.14 386 GLY A C 1
ATOM 3057 O O . GLY A 1 386 ? -0.797 15.212 7.739 1.00 30.12 386 GLY A O 1
ATOM 3058 N N . ASN A 1 387 ? -2.389 13.739 7.199 1.00 30.22 387 ASN A N 1
ATOM 3059 C CA . ASN A 1 387 ? -1.790 12.661 8.003 1.00 29.90 387 ASN A CA 1
ATOM 3060 C C . ASN A 1 387 ? -0.362 12.345 7.544 1.00 29.92 387 ASN A C 1
ATOM 3061 O O . ASN A 1 387 ? 0.497 12.028 8.354 1.00 29.79 387 ASN A O 1
ATOM 3066 N N . ILE A 1 388 ? -0.129 12.458 6.237 1.00 29.99 388 ILE A N 1
ATOM 3067 C CA . ILE A 1 388 ? 1.164 12.191 5.620 1.00 30.43 388 ILE A CA 1
ATOM 3068 C C . ILE A 1 388 ? 2.251 13.067 6.237 1.00 30.49 388 ILE A C 1
ATOM 3069 O O . ILE A 1 388 ? 3.342 12.590 6.540 1.00 31.00 388 ILE A O 1
ATOM 3074 N N . ASP A 1 389 ? 1.939 14.337 6.472 1.00 29.71 389 ASP A N 1
ATOM 3075 C CA . ASP A 1 389 ? 2.867 15.210 7.180 1.00 29.86 389 ASP A CA 1
ATOM 3076 C C . ASP A 1 389 ? 3.226 14.679 8.584 1.00 28.91 389 ASP A C 1
ATOM 3077 O O . ASP A 1 389 ? 4.355 14.838 9.054 1.00 28.45 389 ASP A O 1
ATOM 3082 N N . VAL A 1 390 ? 2.242 14.089 9.265 1.00 28.24 390 VAL A N 1
ATOM 3083 C CA . VAL A 1 390 ? 2.417 13.563 10.623 1.00 26.53 390 VAL A CA 1
ATOM 3084 C C . VAL A 1 390 ? 3.331 12.330 10.576 1.00 25.98 390 VAL A C 1
ATOM 3085 O O . VAL A 1 390 ? 4.270 12.196 11.377 1.00 25.64 390 VAL A O 1
ATOM 3089 N N . TYR A 1 391 ? 3.055 11.439 9.626 1.00 25.21 391 TYR A N 1
ATOM 3090 C CA . TYR A 1 391 ? 3.850 10.224 9.463 1.00 24.54 391 TYR A CA 1
ATOM 3091 C C . TYR A 1 391 ? 5.300 10.570 9.097 1.00 24.77 391 TYR A C 1
ATOM 3092 O O . TYR A 1 391 ? 6.225 10.042 9.681 1.00 24.85 391 TYR A O 1
ATOM 3101 N N . ALA A 1 392 ? 5.483 11.486 8.156 1.00 24.68 392 ALA A N 1
ATOM 3102 C CA . ALA A 1 392 ? 6.820 11.954 7.803 1.00 25.13 392 ALA A CA 1
ATOM 3103 C C . ALA A 1 392 ? 7.532 12.538 9.013 1.00 24.96 392 ALA A C 1
ATOM 3104 O O . ALA A 1 392 ? 8.708 12.245 9.239 1.00 25.26 392 ALA A O 1
ATOM 3106 N N . ALA A 1 393 ? 6.823 13.344 9.809 1.00 25.25 393 ALA A N 1
ATOM 3107 C CA . ALA A 1 393 ? 7.379 13.855 11.056 1.00 25.76 393 ALA A CA 1
ATOM 3108 C C . ALA A 1 393 ? 7.868 12.686 11.923 1.00 26.28 393 ALA A C 1
ATOM 3109 O O . ALA A 1 393 ? 9.043 12.642 12.330 1.00 25.58 393 ALA A O 1
ATOM 3111 N N . PHE A 1 394 ? 6.969 11.738 12.187 1.00 26.26 394 PHE A N 1
ATOM 3112 C CA . PHE A 1 394 ? 7.311 10.586 13.036 1.00 25.77 394 PHE A CA 1
ATOM 3113 C C . PHE A 1 394 ? 8.598 9.955 12.514 1.00 25.74 394 PHE A C 1
ATOM 3114 O O . PHE A 1 394 ? 9.416 9.508 13.284 1.00 25.15 394 PHE A O 1
ATOM 3122 N N . ARG A 1 395 ? 8.739 9.896 11.198 1.00 25.93 395 ARG A N 1
ATOM 3123 C CA . ARG A 1 395 ? 9.794 9.095 10.607 1.00 26.89 395 ARG A CA 1
ATOM 3124 C C . ARG A 1 395 ? 11.072 9.888 10.439 1.00 26.95 395 ARG A C 1
ATOM 3125 O O . ARG A 1 395 ? 12.068 9.332 10.020 1.00 27.91 395 ARG A O 1
ATOM 3133 N N . GLY A 1 396 ? 11.029 11.185 10.739 1.00 27.24 396 GLY A N 1
ATOM 3134 C CA . GLY A 1 396 ? 12.166 12.071 10.505 1.00 28.17 396 GLY A CA 1
ATOM 3135 C C . GLY A 1 396 ? 12.446 12.245 9.017 1.00 28.23 396 GLY A C 1
ATOM 3136 O O . GLY A 1 396 ? 13.588 12.412 8.619 1.00 28.00 396 GLY A O 1
ATOM 3137 N N . LEU A 1 397 ? 11.413 12.182 8.182 1.00 27.51 397 LEU A N 1
ATOM 3138 C CA . LEU A 1 397 ? 11.640 12.304 6.749 1.00 27.03 397 LEU A CA 1
ATOM 3139 C C . LEU A 1 397 ? 10.893 13.496 6.167 1.00 27.46 397 LEU A C 1
ATOM 3140 O O . LEU A 1 397 ? 9.938 14.008 6.775 1.00 27.51 397 LEU A O 1
ATOM 3145 N N . SER A 1 398 ? 11.322 13.919 4.980 1.00 27.29 398 SER A N 1
ATOM 3146 C CA . SER A 1 398 ? 10.527 14.815 4.165 1.00 27.49 398 SER A CA 1
ATOM 3147 C C . SER A 1 398 ? 9.261 14.088 3.677 1.00 27.56 398 SER A C 1
ATOM 3148 O O . SER A 1 398 ? 9.193 12.838 3.593 1.00 27.49 398 SER A O 1
ATOM 3151 N N . VAL A 1 399 ? 8.234 14.878 3.387 1.00 27.43 399 VAL A N 1
ATOM 3152 C CA . VAL A 1 399 ? 6.968 14.319 2.940 1.00 26.45 399 VAL A CA 1
ATOM 3153 C C . VAL A 1 399 ? 7.159 13.453 1.691 1.00 26.36 399 VAL A C 1
ATOM 3154 O O . VAL A 1 399 ? 6.759 12.293 1.699 1.00 26.65 399 VAL A O 1
ATOM 3158 N N . PRO A 1 400 ? 7.798 13.989 0.629 1.00 25.98 400 PRO A N 1
ATOM 3159 C CA . PRO A 1 400 ? 8.007 13.115 -0.512 1.00 25.83 400 PRO A CA 1
ATOM 3160 C C . PRO A 1 400 ? 8.805 11.850 -0.161 1.00 26.08 400 PRO A C 1
ATOM 3161 O O . PRO A 1 400 ? 8.500 10.777 -0.692 1.00 25.30 400 PRO A O 1
ATOM 3165 N N . GLU A 1 401 ? 9.797 11.957 0.720 1.00 26.09 401 GLU A N 1
ATOM 3166 C CA . GLU A 1 401 ? 10.615 10.771 1.004 1.00 26.73 401 GLU A CA 1
ATOM 3167 C C . GLU A 1 401 ? 9.791 9.773 1.794 1.00 27.18 401 GLU A C 1
ATOM 3168 O O . GLU A 1 401 ? 9.839 8.571 1.498 1.00 26.94 401 GLU A O 1
ATOM 3174 N N . PHE A 1 402 ? 8.960 10.249 2.731 1.00 27.41 402 PHE A N 1
ATOM 3175 C CA . PHE A 1 402 ? 7.983 9.321 3.312 1.00 28.44 402 PHE A CA 1
ATOM 3176 C C . PHE A 1 402 ? 7.068 8.731 2.263 1.00 28.86 402 PHE A C 1
ATOM 3177 O O . PHE A 1 402 ? 6.840 7.517 2.255 1.00 29.25 402 PHE A O 1
ATOM 3185 N N . GLN A 1 403 ? 6.547 9.572 1.369 1.00 29.89 403 GLN A N 1
ATOM 3186 C CA . GLN A 1 403 ? 5.638 9.091 0.317 1.00 30.22 403 GLN A CA 1
ATOM 3187 C C . GLN A 1 403 ? 6.274 8.033 -0.575 1.00 29.59 403 GLN A C 1
ATOM 3188 O O . GLN A 1 403 ? 5.579 7.127 -1.041 1.00 27.76 403 GLN A O 1
ATOM 3194 N N . LYS A 1 404 ? 7.583 8.157 -0.803 1.00 29.41 404 LYS A N 1
ATOM 3195 C CA . LYS A 1 404 ? 8.353 7.130 -1.524 1.00 30.43 404 LYS A CA 1
ATOM 3196 C C . LYS A 1 404 ? 8.245 5.730 -0.901 1.00 30.52 404 LYS A C 1
ATOM 3197 O O . LYS A 1 404 ? 8.386 4.732 -1.613 1.00 30.16 404 LYS A O 1
ATOM 3203 N N . THR A 1 405 ? 8.056 5.662 0.424 1.00 31.28 405 THR A N 1
ATOM 3204 C CA . THR A 1 405 ? 7.960 4.369 1.133 1.00 31.89 405 THR A CA 1
ATOM 3205 C C . THR A 1 405 ? 6.631 3.692 0.898 1.00 33.43 405 THR A C 1
ATOM 3206 O O . THR A 1 405 ? 6.492 2.496 1.195 1.00 34.17 405 THR A O 1
ATOM 3210 N N . ARG A 1 406 ? 5.660 4.460 0.385 1.00 34.75 406 ARG A N 1
ATOM 3211 C CA . ARG A 1 406 ? 4.342 3.946 0.004 1.00 36.49 406 ARG A CA 1
ATOM 3212 C C . ARG A 1 406 ? 4.360 3.285 -1.400 1.00 38.79 406 ARG A C 1
ATOM 3213 O O . ARG A 1 406 ? 5.399 3.247 -2.086 1.00 39.05 406 ARG A O 1
ATOM 3221 N N . ASN A 1 407 ? 3.207 2.759 -1.808 1.00 41.13 407 ASN A N 1
ATOM 3222 C CA . ASN A 1 407 ? 3.047 2.170 -3.135 1.00 43.78 407 ASN A CA 1
ATOM 3223 C C . ASN A 1 407 ? 2.433 3.095 -4.182 1.00 45.42 407 ASN A C 1
ATOM 3224 O O . ASN A 1 407 ? 2.799 3.019 -5.361 1.00 46.06 407 ASN A O 1
ATOM 3229 N N . ALA A 1 408 ? 1.513 3.964 -3.754 1.00 46.74 408 ALA A N 1
ATOM 3230 C CA . ALA A 1 408 ? 0.768 4.822 -4.672 1.00 48.02 408 ALA A CA 1
ATOM 3231 C C . ALA A 1 408 ? 0.526 6.226 -4.098 1.00 49.13 408 ALA A C 1
ATOM 3232 O O . ALA A 1 408 ? 0.371 6.411 -2.870 1.00 49.59 408 ALA A O 1
ATOM 3234 N N . ALA A 1 409 ? 0.499 7.209 -4.998 1.00 49.87 409 ALA A N 1
ATOM 3235 C CA . ALA A 1 409 ? 0.373 8.609 -4.617 1.00 50.23 409 ALA A CA 1
ATOM 3236 C C . ALA A 1 409 ? -1.050 8.912 -4.132 1.00 50.46 409 ALA A C 1
ATOM 3237 O O . ALA A 1 409 ? -1.343 8.821 -2.931 1.00 50.30 409 ALA A O 1
ATOM 3239 N N . ALA B 1 2 ? -32.520 -15.476 13.027 1.00 34.40 2 ALA B N 1
ATOM 3240 C CA . ALA B 1 2 ? -32.119 -16.894 13.238 1.00 34.28 2 ALA B CA 1
ATOM 3241 C C . ALA B 1 2 ? -31.238 -17.554 12.162 1.00 33.97 2 ALA B C 1
ATOM 3242 O O . ALA B 1 2 ? -30.611 -18.578 12.459 1.00 33.89 2 ALA B O 1
ATOM 3244 N N . LYS B 1 3 ? -31.146 -17.010 10.945 1.00 32.86 3 LYS B N 1
ATOM 3245 C CA . LYS B 1 3 ? -30.176 -17.613 10.016 1.00 32.59 3 LYS B CA 1
ATOM 3246 C C . LYS B 1 3 ? -28.925 -16.772 9.729 1.00 31.47 3 LYS B C 1
ATOM 3247 O O . LYS B 1 3 ? -29.024 -15.628 9.270 1.00 30.96 3 LYS B O 1
ATOM 3253 N N . ILE B 1 4 ? -27.758 -17.356 9.984 1.00 30.51 4 ILE B N 1
ATOM 3254 C CA . ILE B 1 4 ? -26.489 -16.686 9.653 1.00 30.37 4 ILE B CA 1
ATOM 3255 C C . ILE B 1 4 ? -26.076 -17.043 8.211 1.00 30.27 4 ILE B C 1
ATOM 3256 O O . ILE B 1 4 ? -25.742 -18.188 7.917 1.00 30.97 4 ILE B O 1
ATOM 3261 N N . ILE B 1 5 ? -26.144 -16.072 7.311 1.00 29.37 5 ILE B N 1
ATOM 3262 C CA . ILE B 1 5 ? -25.870 -16.352 5.903 1.00 30.10 5 ILE B CA 1
ATOM 3263 C C . ILE B 1 5 ? -24.375 -16.402 5.618 1.00 30.06 5 ILE B C 1
ATOM 3264 O O . ILE B 1 5 ? -23.930 -17.070 4.688 1.00 31.22 5 ILE B O 1
ATOM 3269 N N . GLY B 1 6 ? -23.603 -15.705 6.445 1.00 29.43 6 GLY B N 1
ATOM 3270 C CA . GLY B 1 6 ? -22.171 -15.574 6.239 1.00 28.88 6 GLY B CA 1
ATOM 3271 C C . GLY B 1 6 ? -21.644 -14.304 6.871 1.00 28.97 6 GLY B C 1
ATOM 3272 O O . GLY B 1 6 ? -22.356 -13.604 7.592 1.00 27.74 6 GLY B O 1
ATOM 3273 N N . GLY B 1 7 ? -20.375 -14.013 6.600 1.00 29.30 7 GLY B N 1
ATOM 3274 C CA . GLY B 1 7 ? -19.759 -12.807 7.084 1.00 29.13 7 GLY B CA 1
ATOM 3275 C C . GLY B 1 7 ? -18.797 -12.219 6.092 1.00 29.36 7 GLY B C 1
ATOM 3276 O O . GLY B 1 7 ? -18.310 -12.918 5.188 1.00 29.83 7 GLY B O 1
ATOM 3277 N N . PHE B 1 8 ? -18.526 -10.928 6.250 1.00 28.52 8 PHE B N 1
ATOM 3278 C CA . PHE B 1 8 ? -17.430 -10.333 5.520 1.00 27.61 8 PHE B CA 1
ATOM 3279 C C . PHE B 1 8 ? -16.439 -9.735 6.493 1.00 27.28 8 PHE B C 1
ATOM 3280 O O . PHE B 1 8 ? -16.785 -9.380 7.636 1.00 26.90 8 PHE B O 1
ATOM 3288 N N . ALA B 1 9 ? -15.196 -9.695 6.034 1.00 26.27 9 ALA B N 1
ATOM 3289 C CA . ALA B 1 9 ? -14.106 -9.046 6.719 1.00 25.72 9 ALA B CA 1
ATOM 3290 C C . ALA B 1 9 ? -13.683 -7.910 5.772 1.00 25.39 9 ALA B C 1
ATOM 3291 O O . ALA B 1 9 ? -13.597 -8.121 4.569 1.00 24.95 9 ALA B O 1
ATOM 3293 N N . VAL B 1 10 ? -13.453 -6.711 6.306 1.00 25.52 10 VAL B N 1
ATOM 3294 C CA . VAL B 1 10 ? -13.076 -5.570 5.473 1.00 25.10 10 VAL B CA 1
ATOM 3295 C C . VAL B 1 10 ? -12.335 -4.517 6.293 1.00 25.02 10 VAL B C 1
ATOM 3296 O O . VAL B 1 10 ? -12.642 -4.291 7.473 1.00 24.76 10 VAL B O 1
ATOM 3300 N N . SER B 1 11 ? -11.350 -3.890 5.667 1.00 23.88 11 SER B N 1
ATOM 3301 C CA . SER B 1 11 ? -10.597 -2.826 6.293 1.00 24.13 11 SER B CA 1
ATOM 3302 C C . SER B 1 11 ? -11.567 -1.685 6.618 1.00 24.94 11 SER B C 1
ATOM 3303 O O . SER B 1 11 ? -12.619 -1.566 5.979 1.00 24.03 11 SER B O 1
ATOM 3306 N N . HIS B 1 12 ? -11.265 -0.893 7.649 1.00 24.96 12 HIS B N 1
ATOM 3307 C CA . HIS B 1 12 ? -12.147 0.226 7.931 1.00 26.14 12 HIS B CA 1
ATOM 3308 C C . HIS B 1 12 ? -11.524 1.637 7.997 1.00 26.72 12 HIS B C 1
ATOM 3309 O O . HIS B 1 12 ? -12.153 2.556 8.542 1.00 26.15 12 HIS B O 1
ATOM 3316 N N . THR B 1 13 ? -10.319 1.796 7.420 1.00 27.80 13 THR B N 1
ATOM 3317 C CA . THR B 1 13 ? -9.682 3.116 7.207 1.00 29.54 13 THR B CA 1
ATOM 3318 C C . THR B 1 13 ? -10.683 4.153 6.726 1.00 29.89 13 THR B C 1
ATOM 3319 O O . THR B 1 13 ? -11.478 3.848 5.818 1.00 29.63 13 THR B O 1
ATOM 3323 N N . PRO B 1 14 ? -10.599 5.400 7.258 1.00 30.46 14 PRO B N 1
ATOM 3324 C CA . PRO B 1 14 ? -11.425 6.446 6.665 1.00 30.91 14 PRO B CA 1
ATOM 3325 C C . PRO B 1 14 ? -10.996 6.781 5.210 1.00 31.48 14 PRO B C 1
ATOM 3326 O O . PRO B 1 14 ? -11.790 7.373 4.471 1.00 32.12 14 PRO B O 1
ATOM 3330 N N . THR B 1 15 ? -9.784 6.397 4.784 1.00 30.54 15 THR B N 1
ATOM 3331 C CA . THR B 1 15 ? -9.357 6.675 3.400 1.00 29.77 15 THR B CA 1
ATOM 3332 C C . THR B 1 15 ? -10.345 6.102 2.359 1.00 30.52 15 THR B C 1
ATOM 3333 O O . THR B 1 15 ? -10.538 6.679 1.296 1.00 30.70 15 THR B O 1
ATOM 3337 N N . ILE B 1 16 ? -10.974 4.974 2.684 1.00 30.37 16 ILE B N 1
ATOM 3338 C CA . ILE B 1 16 ? -12.031 4.386 1.841 1.00 31.10 16 ILE B CA 1
ATOM 3339 C C . ILE B 1 16 ? -13.212 5.354 1.621 1.00 31.90 16 ILE B C 1
ATOM 3340 O O . ILE B 1 16 ? -13.629 5.570 0.485 1.00 32.08 16 ILE B O 1
ATOM 3345 N N . ALA B 1 17 ? -13.717 5.931 2.711 1.00 32.26 17 ALA B N 1
ATOM 3346 C CA . ALA B 1 17 ? -14.802 6.901 2.680 1.00 32.76 17 ALA B CA 1
ATOM 3347 C C . ALA B 1 17 ? -14.354 8.152 1.936 1.00 33.14 17 ALA B C 1
ATOM 3348 O O . ALA B 1 17 ? -15.111 8.722 1.141 1.00 32.79 17 ALA B O 1
ATOM 3350 N N . PHE B 1 18 ? -13.123 8.573 2.199 1.00 33.50 18 PHE B N 1
ATOM 3351 C CA . PHE B 1 18 ? -12.580 9.756 1.548 1.00 34.78 18 PHE B CA 1
ATOM 3352 C C . PHE B 1 18 ? -12.524 9.552 0.046 1.00 34.93 18 PHE B C 1
ATOM 3353 O O . PHE B 1 18 ? -12.884 10.443 -0.688 1.00 34.68 18 PHE B O 1
ATOM 3361 N N . ALA B 1 19 ? -12.061 8.381 -0.402 1.00 35.05 19 ALA B N 1
ATOM 3362 C CA . ALA B 1 19 ? -12.007 8.062 -1.839 1.00 35.61 19 ALA B CA 1
ATOM 3363 C C . ALA B 1 19 ? -13.393 7.975 -2.462 1.00 36.24 19 ALA B C 1
ATOM 3364 O O . ALA B 1 19 ? -13.598 8.425 -3.590 1.00 36.76 19 ALA B O 1
ATOM 3366 N N . HIS B 1 20 ? -14.337 7.387 -1.729 1.00 36.86 20 HIS B N 1
ATOM 3367 C CA . HIS B 1 20 ? -15.724 7.248 -2.196 1.00 38.10 20 HIS B CA 1
ATOM 3368 C C . HIS B 1 20 ? -16.426 8.606 -2.310 1.00 39.09 20 HIS B C 1
ATOM 3369 O O . HIS B 1 20 ? -17.129 8.881 -3.284 1.00 39.73 20 HIS B O 1
ATOM 3376 N N . ASP B 1 21 ? -16.221 9.449 -1.314 1.00 40.32 21 ASP B N 1
ATOM 3377 C CA . ASP B 1 21 ? -16.811 10.776 -1.272 1.00 41.55 21 ASP B CA 1
ATOM 3378 C C . ASP B 1 21 ? -16.192 11.720 -2.306 1.00 43.28 21 ASP B C 1
ATOM 3379 O O . ASP B 1 21 ? -16.840 12.659 -2.740 1.00 43.77 21 ASP B O 1
ATOM 3384 N N . ALA B 1 22 ? -14.942 11.478 -2.695 1.00 45.09 22 ALA B N 1
ATOM 3385 C CA . ALA B 1 22 ? -14.263 12.342 -3.662 1.00 46.92 22 ALA B CA 1
ATOM 3386 C C . ALA B 1 22 ? -14.438 11.895 -5.123 1.00 48.22 22 ALA B C 1
ATOM 3387 O O . ALA B 1 22 ? -13.906 12.531 -6.032 1.00 48.41 22 ALA B O 1
ATOM 3389 N N . ASN B 1 23 ? -15.190 10.813 -5.332 1.00 49.86 23 ASN B N 1
ATOM 3390 C CA . ASN B 1 23 ? -15.390 10.208 -6.667 1.00 51.50 23 ASN B CA 1
ATOM 3391 C C . ASN B 1 23 ? -14.113 9.695 -7.314 1.00 52.15 23 ASN B C 1
ATOM 3392 O O . ASN B 1 23 ? -13.592 10.312 -8.254 1.00 52.32 23 ASN B O 1
ATOM 3397 N N . LYS B 1 24 ? -13.612 8.568 -6.807 1.00 52.93 24 LYS B N 1
ATOM 3398 C CA . LYS B 1 24 ? -12.393 7.955 -7.353 1.00 53.62 24 LYS B CA 1
ATOM 3399 C C . LYS B 1 24 ? -12.611 6.547 -7.912 1.00 53.42 24 LYS B C 1
ATOM 3400 O O . LYS B 1 24 ? -11.654 5.787 -8.076 1.00 53.79 24 LYS B O 1
ATOM 3406 N N . TYR B 1 25 ? -13.858 6.208 -8.233 1.00 53.37 25 TYR B N 1
ATOM 3407 C CA . TYR B 1 25 ? -14.161 4.939 -8.906 1.00 53.01 25 TYR B CA 1
ATOM 3408 C C . TYR B 1 25 ? -13.506 4.928 -10.274 1.00 53.05 25 TYR B C 1
ATOM 3409 O O . TYR B 1 25 ? -13.348 3.880 -10.903 1.00 52.75 25 TYR B O 1
ATOM 3418 N N . ASP B 1 26 ? -13.109 6.131 -10.683 1.00 53.14 26 ASP B N 1
ATOM 3419 C CA . ASP B 1 26 ? -12.461 6.450 -11.951 1.00 53.32 26 ASP B CA 1
ATOM 3420 C C . ASP B 1 26 ? -10.919 6.342 -11.900 1.00 52.29 26 ASP B C 1
ATOM 3421 O O . ASP B 1 26 ? -10.283 5.967 -12.886 1.00 52.34 26 ASP B O 1
ATOM 3426 N N . ASP B 1 27 ? -10.343 6.652 -10.736 1.00 50.96 27 ASP B N 1
ATOM 3427 C CA . ASP B 1 27 ? -8.905 6.895 -10.546 1.00 49.70 27 ASP B CA 1
ATOM 3428 C C . ASP B 1 27 ? -7.999 5.642 -10.688 1.00 48.44 27 ASP B C 1
ATOM 3429 O O . ASP B 1 27 ? -8.397 4.558 -10.294 1.00 48.58 27 ASP B O 1
ATOM 3434 N N . PRO B 1 28 ? -6.783 5.800 -11.261 1.00 47.25 28 PRO B N 1
ATOM 3435 C CA . PRO B 1 28 ? -5.820 4.703 -11.475 1.00 45.92 28 PRO B CA 1
ATOM 3436 C C . PRO B 1 28 ? -5.518 3.860 -10.218 1.00 44.57 28 PRO B C 1
ATOM 3437 O O . PRO B 1 28 ? -5.382 2.638 -10.297 1.00 44.31 28 PRO B O 1
ATOM 3441 N N . VAL B 1 29 ? -5.413 4.522 -9.071 1.00 42.68 29 VAL B N 1
ATOM 3442 C CA . VAL B 1 29 ? -5.127 3.851 -7.811 1.00 40.77 29 VAL B CA 1
ATOM 3443 C C . VAL B 1 29 ? -6.380 3.164 -7.265 1.00 39.06 29 VAL B C 1
ATOM 3444 O O . VAL B 1 29 ? -6.369 1.956 -7.007 1.00 37.60 29 VAL B O 1
ATOM 3448 N N . TRP B 1 30 ? -7.452 3.936 -7.128 1.00 36.94 30 TRP B N 1
ATOM 3449 C CA . TRP B 1 30 ? -8.639 3.479 -6.423 1.00 36.40 30 TRP B CA 1
ATOM 3450 C C . TRP B 1 30 ? -9.620 2.609 -7.195 1.00 35.40 30 TRP B C 1
ATOM 3451 O O . TRP B 1 30 ? -10.415 1.912 -6.575 1.00 35.28 30 TRP B O 1
ATOM 3462 N N . ALA B 1 31 ? -9.543 2.615 -8.527 1.00 34.12 31 ALA B N 1
ATOM 3463 C CA . ALA B 1 31 ? -10.447 1.806 -9.348 1.00 32.64 31 ALA B CA 1
ATOM 3464 C C . ALA B 1 31 ? -10.332 0.296 -9.111 1.00 31.37 31 ALA B C 1
ATOM 3465 O O . ALA B 1 31 ? -11.344 -0.326 -8.855 1.00 31.54 31 ALA B O 1
ATOM 3467 N N . PRO B 1 32 ? -9.113 -0.291 -9.189 1.00 30.56 32 PRO B N 1
ATOM 3468 C CA . PRO B 1 32 ? -8.933 -1.688 -8.753 1.00 29.91 32 PRO B CA 1
ATOM 3469 C C . PRO B 1 32 ? -9.412 -1.912 -7.310 1.00 29.47 32 PRO B C 1
ATOM 3470 O O . PRO B 1 32 ? -10.008 -2.942 -7.032 1.00 29.90 32 PRO B O 1
ATOM 3474 N N . ILE B 1 33 ? -9.171 -0.959 -6.406 1.00 28.63 33 ILE B N 1
ATOM 3475 C CA . ILE B 1 33 ? -9.538 -1.177 -5.008 1.00 28.82 33 ILE B CA 1
ATOM 3476 C C . ILE B 1 33 ? -11.057 -1.266 -4.878 1.00 29.04 33 ILE B C 1
ATOM 3477 O O . ILE B 1 33 ? -11.568 -2.193 -4.246 1.00 27.95 33 ILE B O 1
ATOM 3482 N N . PHE B 1 34 ? -11.779 -0.347 -5.517 1.00 29.68 34 PHE B N 1
ATOM 3483 C CA . PHE B 1 34 ? -13.243 -0.429 -5.501 1.00 31.63 34 PHE B CA 1
ATOM 3484 C C . PHE B 1 34 ? -13.792 -1.710 -6.154 1.00 32.02 34 PHE B C 1
ATOM 3485 O O . PHE B 1 34 ? -14.763 -2.291 -5.676 1.00 33.16 34 PHE B O 1
ATOM 3493 N N . GLN B 1 35 ? -13.165 -2.163 -7.236 1.00 32.63 35 GLN B N 1
ATOM 3494 C CA . GLN B 1 35 ? -13.584 -3.417 -7.879 1.00 33.17 35 GLN B CA 1
ATOM 3495 C C . GLN B 1 35 ? -13.453 -4.581 -6.887 1.00 32.19 35 GLN B C 1
ATOM 3496 O O . GLN B 1 35 ? -14.220 -5.559 -6.938 1.00 32.14 35 GLN B O 1
ATOM 3502 N N . GLY B 1 36 ? -12.511 -4.440 -5.958 1.00 31.15 36 GLY B N 1
ATOM 3503 C CA . GLY B 1 36 ? -12.290 -5.423 -4.898 1.00 31.00 36 GLY B CA 1
ATOM 3504 C C . GLY B 1 36 ? -13.440 -5.562 -3.909 1.00 30.73 36 GLY B C 1
ATOM 3505 O O . GLY B 1 36 ? -13.592 -6.619 -3.282 1.00 30.91 36 GLY B O 1
ATOM 3506 N N . PHE B 1 37 ? -14.232 -4.496 -3.756 1.00 29.82 37 PHE B N 1
ATOM 3507 C CA . PHE B 1 37 ? -15.369 -4.486 -2.824 1.00 29.50 37 PHE B CA 1
ATOM 3508 C C . PHE B 1 37 ? -16.598 -5.045 -3.498 1.00 29.43 37 PHE B C 1
ATOM 3509 O O . PHE B 1 37 ? -17.560 -5.443 -2.831 1.00 27.90 37 PHE B O 1
ATOM 3517 N N . GLU B 1 38 ? -16.560 -5.072 -4.833 1.00 30.00 38 GLU B N 1
ATOM 3518 C CA . GLU B 1 38 ? -17.758 -5.377 -5.610 1.00 30.76 38 GLU B CA 1
ATOM 3519 C C . GLU B 1 38 ? -18.349 -6.769 -5.296 1.00 30.41 38 GLU B C 1
ATOM 3520 O O . GLU B 1 38 ? -19.554 -6.890 -5.161 1.00 30.36 38 GLU B O 1
ATOM 3526 N N . PRO B 1 39 ? -17.512 -7.813 -5.162 1.00 30.17 39 PRO B N 1
ATOM 3527 C CA . PRO B 1 39 ? -18.139 -9.103 -4.833 1.00 30.29 39 PRO B CA 1
ATOM 3528 C C . PRO B 1 39 ? -18.897 -9.107 -3.499 1.00 30.25 39 PRO B C 1
ATOM 3529 O O . PRO B 1 39 ? -19.907 -9.797 -3.378 1.00 29.65 39 PRO B O 1
ATOM 3533 N N . VAL B 1 40 ? -18.413 -8.354 -2.511 1.00 29.87 40 VAL B N 1
ATOM 3534 C CA . VAL B 1 40 ? -19.125 -8.254 -1.234 1.00 29.54 40 VAL B CA 1
ATOM 3535 C C . VAL B 1 40 ? -20.409 -7.435 -1.406 1.00 29.16 40 VAL B C 1
ATOM 3536 O O . VAL B 1 40 ? -21.477 -7.837 -0.942 1.00 28.23 40 VAL B O 1
ATOM 3540 N N . LYS B 1 41 ? -20.296 -6.297 -2.083 1.00 29.49 41 LYS B N 1
ATOM 3541 C CA . LYS B 1 41 ? -21.456 -5.448 -2.368 1.00 30.42 41 LYS B CA 1
ATOM 3542 C C . LYS B 1 41 ? -22.589 -6.231 -3.074 1.00 30.87 41 LYS B C 1
ATOM 3543 O O . LYS B 1 41 ? -23.768 -6.140 -2.681 1.00 30.97 41 LYS B O 1
ATOM 3549 N N . GLN B 1 42 ? -22.236 -7.004 -4.097 1.00 30.89 42 GLN B N 1
ATOM 3550 C CA . GLN B 1 42 ? -23.250 -7.738 -4.852 1.00 32.21 42 GLN B CA 1
ATOM 3551 C C . GLN B 1 42 ? -23.843 -8.826 -4.005 1.00 31.36 42 GLN B C 1
ATOM 3552 O O . GLN B 1 42 ? -25.048 -9.075 -4.077 1.00 31.24 42 GLN B O 1
ATOM 3558 N N . TRP B 1 43 ? -22.996 -9.457 -3.195 1.00 30.40 43 TRP B N 1
ATOM 3559 C CA . TRP B 1 43 ? -23.424 -10.527 -2.321 1.00 30.05 43 TRP B CA 1
ATOM 3560 C C . TRP B 1 43 ? -24.426 -10.008 -1.308 1.00 30.35 43 TRP B C 1
ATOM 3561 O O . TRP B 1 43 ? -25.425 -10.674 -1.034 1.00 29.96 43 TRP B O 1
ATOM 3572 N N . LEU B 1 44 ? -24.172 -8.817 -0.764 1.00 30.13 44 LEU B N 1
ATOM 3573 C CA . LEU B 1 44 ? -25.089 -8.266 0.230 1.00 30.67 44 LEU B CA 1
ATOM 3574 C C . LEU B 1 44 ? -26.383 -7.850 -0.439 1.00 31.06 44 LEU B C 1
ATOM 3575 O O . LEU B 1 44 ? -27.441 -8.005 0.152 1.00 31.02 44 LEU B O 1
ATOM 3580 N N . ALA B 1 45 ? -26.286 -7.327 -1.667 1.00 31.92 45 ALA B N 1
ATOM 3581 C CA . ALA B 1 45 ? -27.466 -6.866 -2.406 1.00 33.63 45 ALA B CA 1
ATOM 3582 C C . ALA B 1 45 ? -28.344 -8.040 -2.880 1.00 34.42 45 ALA B C 1
ATOM 3583 O O . ALA B 1 45 ? -29.568 -7.908 -2.936 1.00 34.28 45 ALA B O 1
ATOM 3585 N N . GLU B 1 46 ? -27.716 -9.184 -3.167 1.00 35.83 46 GLU B N 1
ATOM 3586 C CA . GLU B 1 46 ? -28.420 -10.403 -3.602 1.00 37.03 46 GLU B CA 1
ATOM 3587 C C . GLU B 1 46 ? -29.000 -11.142 -2.411 1.00 37.09 46 GLU B C 1
ATOM 3588 O O . GLU B 1 46 ? -30.135 -11.596 -2.466 1.00 36.98 46 GLU B O 1
ATOM 3594 N N . GLN B 1 47 ? -28.218 -11.268 -1.333 1.00 36.80 47 GLN B N 1
ATOM 3595 C CA . GLN B 1 47 ? -28.642 -12.082 -0.189 1.00 36.76 47 GLN B CA 1
ATOM 3596 C C . GLN B 1 47 ? -29.653 -11.390 0.728 1.00 36.18 47 GLN B C 1
ATOM 3597 O O . GLN B 1 47 ? -30.372 -12.054 1.463 1.00 35.77 47 GLN B O 1
ATOM 3603 N N . LYS B 1 48 ? -29.693 -10.061 0.674 1.00 35.94 48 LYS B N 1
ATOM 3604 C CA . LYS B 1 48 ? -30.649 -9.234 1.432 1.00 36.08 48 LYS B CA 1
ATOM 3605 C C . LYS B 1 48 ? -30.706 -9.544 2.949 1.00 35.07 48 LYS B C 1
ATOM 3606 O O . LYS B 1 48 ? -31.727 -10.005 3.453 1.00 34.33 48 LYS B O 1
ATOM 3612 N N . PRO B 1 49 ? -29.597 -9.312 3.677 1.00 34.62 49 PRO B N 1
ATOM 3613 C CA . PRO B 1 49 ? -29.692 -9.505 5.141 1.00 33.99 49 PRO B CA 1
ATOM 3614 C C . PRO B 1 49 ? -30.647 -8.503 5.777 1.00 33.45 49 PRO B C 1
ATOM 3615 O O . PRO B 1 49 ? -30.693 -7.338 5.374 1.00 32.52 49 PRO B O 1
ATOM 3619 N N . ASP B 1 50 ? -31.449 -8.977 6.729 1.00 33.10 50 ASP B N 1
ATOM 3620 C CA . ASP B 1 50 ? -32.312 -8.094 7.518 1.00 32.12 50 ASP B CA 1
ATOM 3621 C C . ASP B 1 50 ? -31.441 -7.234 8.449 1.00 31.74 50 ASP B C 1
ATOM 3622 O O . ASP B 1 50 ? -31.701 -6.035 8.664 1.00 31.39 50 ASP B O 1
ATOM 3627 N N . VAL B 1 51 ? -30.387 -7.853 8.972 1.00 31.60 51 VAL B N 1
ATOM 3628 C CA . VAL B 1 51 ? -29.524 -7.219 9.969 1.00 31.30 51 VAL B CA 1
ATOM 3629 C C . VAL B 1 51 ? -28.074 -7.603 9.686 1.00 31.25 51 VAL B C 1
ATOM 3630 O O . VAL B 1 51 ? -27.784 -8.757 9.346 1.00 30.97 51 VAL B O 1
ATOM 3634 N N . THR B 1 52 ? -27.167 -6.643 9.843 1.00 30.60 52 THR B N 1
ATOM 3635 C CA . THR B 1 52 ? -25.739 -6.983 9.962 1.00 30.06 52 THR B CA 1
ATOM 3636 C C . THR B 1 52 ? -25.292 -6.804 11.405 1.00 29.32 52 THR B C 1
ATOM 3637 O O . THR B 1 52 ? -25.395 -5.697 11.930 1.00 29.62 52 THR B O 1
ATOM 3641 N N . PHE B 1 53 ? -24.791 -7.865 12.043 1.00 28.33 53 PHE B N 1
ATOM 3642 C CA . PHE B 1 53 ? -24.099 -7.689 13.327 1.00 28.00 53 PHE B CA 1
ATOM 3643 C C . P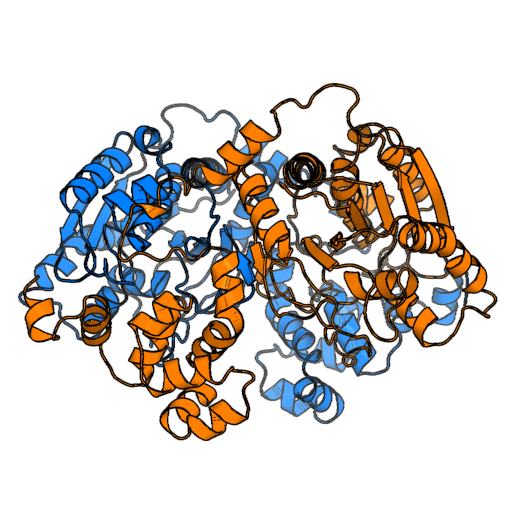HE B 1 53 ? -22.745 -7.108 12.984 1.00 27.39 53 PHE B C 1
ATOM 3644 O O . PHE B 1 53 ? -21.950 -7.740 12.260 1.00 28.20 53 PHE B O 1
ATOM 3652 N N . TYR B 1 54 ? -22.458 -5.919 13.497 1.00 26.32 54 TYR B N 1
ATOM 3653 C CA . TYR B 1 54 ? -21.328 -5.163 12.955 1.00 25.16 54 TYR B CA 1
ATOM 3654 C C . TYR B 1 54 ? -20.168 -4.943 13.938 1.00 23.86 54 TYR B C 1
ATOM 3655 O O . TYR B 1 54 ? -20.248 -4.112 14.824 1.00 23.79 54 TYR B O 1
ATOM 3664 N N . VAL B 1 55 ? -19.064 -5.645 13.750 1.00 24.21 55 VAL B N 1
ATOM 3665 C CA . VAL B 1 55 ? -17.938 -5.544 14.678 1.00 22.74 55 VAL B CA 1
ATOM 3666 C C . VAL B 1 55 ? -16.898 -4.512 14.215 1.00 22.91 55 VAL B C 1
ATOM 3667 O O . VAL B 1 55 ? -16.286 -4.671 13.156 1.00 22.25 55 VAL B O 1
ATOM 3671 N N . TYR B 1 56 ? -16.694 -3.463 15.018 1.00 22.83 56 TYR B N 1
ATOM 3672 C CA . TYR B 1 56 ? -15.719 -2.388 14.710 1.00 22.20 56 TYR B CA 1
ATOM 3673 C C . TYR B 1 56 ? -15.064 -1.863 15.992 1.00 22.13 56 TYR B C 1
ATOM 3674 O O . TYR B 1 56 ? -15.442 -2.268 17.095 1.00 21.22 56 TYR B O 1
ATOM 3683 N N . ASN B 1 57 ? -14.070 -0.971 15.856 1.00 21.79 57 ASN B N 1
ATOM 3684 C CA . ASN B 1 57 ? -13.660 -0.150 16.991 1.00 21.21 57 ASN B CA 1
ATOM 3685 C C . ASN B 1 57 ? -13.848 1.323 16.658 1.00 22.10 57 ASN B C 1
ATOM 3686 O O . ASN B 1 57 ? -13.754 1.717 15.510 1.00 22.05 57 ASN B O 1
ATOM 3691 N N . ASP B 1 58 ? -14.186 2.100 17.675 1.00 22.66 58 ASP B N 1
ATOM 3692 C CA . ASP B 1 58 ? -14.315 3.535 17.600 1.00 22.56 58 ASP B CA 1
ATOM 3693 C C . ASP B 1 58 ? -12.921 4.107 17.828 1.00 23.22 58 ASP B C 1
ATOM 3694 O O . ASP B 1 58 ? -12.147 3.569 18.612 1.00 23.22 58 ASP B O 1
ATOM 3699 N N . HIS B 1 59 ? -12.616 5.211 17.159 1.00 23.65 59 HIS B N 1
ATOM 3700 C CA . HIS B 1 59 ? -11.259 5.738 17.122 1.00 23.53 59 HIS B CA 1
ATOM 3701 C C . HIS B 1 59 ? -11.126 6.992 17.956 1.00 23.34 59 HIS B C 1
ATOM 3702 O O . HIS B 1 59 ? -10.768 8.058 17.466 1.00 22.61 59 HIS B O 1
ATOM 3709 N N . MET B 1 60 ? -11.386 6.792 19.250 1.00 23.15 60 MET B N 1
ATOM 3710 C CA . MET B 1 60 ? -11.368 7.811 20.279 1.00 23.56 60 MET B CA 1
ATOM 3711 C C . MET B 1 60 ? -12.280 8.967 19.913 1.00 23.28 60 MET B C 1
ATOM 3712 O O . MET B 1 60 ? -11.864 10.118 19.942 1.00 22.56 60 MET B O 1
ATOM 3717 N N . THR B 1 61 ? -13.523 8.642 19.569 1.00 21.92 61 THR B N 1
ATOM 3718 C CA . THR B 1 61 ? -14.511 9.672 19.324 1.00 22.16 61 THR B CA 1
ATOM 3719 C C . THR B 1 61 ? -15.623 9.541 20.365 1.00 21.68 61 THR B C 1
ATOM 3720 O O . THR B 1 61 ? -15.684 10.328 21.312 1.00 22.19 61 THR B O 1
ATOM 3724 N N . SER B 1 62 ? -16.449 8.513 20.233 1.00 20.83 62 SER B N 1
ATOM 3725 C CA . SER B 1 62 ? -17.567 8.333 21.133 1.00 21.37 62 SER B CA 1
ATOM 3726 C C . SER B 1 62 ? -17.157 7.522 22.354 1.00 20.66 62 SER B C 1
ATOM 3727 O O . SER B 1 62 ? -17.881 7.492 23.339 1.00 19.48 62 SER B O 1
ATOM 3730 N N . PHE B 1 63 ? -15.985 6.856 22.274 1.00 20.66 63 PHE B N 1
ATOM 3731 C CA . PHE B 1 63 ? -15.441 6.093 23.402 1.00 20.83 63 PHE B CA 1
ATOM 3732 C C . PHE B 1 63 ? -14.055 6.649 23.792 1.00 21.59 63 PHE B C 1
ATOM 3733 O O . PHE B 1 63 ? -13.115 6.556 22.995 1.00 19.95 63 PHE B O 1
ATOM 3741 N N . PHE B 1 64 ? -13.952 7.245 24.986 1.00 22.15 64 PHE B N 1
ATOM 3742 C CA . PHE B 1 64 ? -12.667 7.796 25.443 1.00 23.83 64 PHE B CA 1
ATOM 3743 C C . PHE B 1 64 ? -12.491 7.805 26.950 1.00 24.11 64 PHE B C 1
ATOM 3744 O O . PHE B 1 64 ? -11.688 7.043 27.463 1.00 24.15 64 PHE B O 1
ATOM 3752 N N . GLU B 1 65 ? -13.217 8.671 27.654 1.00 25.18 65 GLU B N 1
ATOM 3753 C CA . GLU B 1 65 ? -13.123 8.745 29.111 1.00 25.89 65 GLU B CA 1
ATOM 3754 C C . GLU B 1 65 ? -13.678 7.499 29.781 1.00 25.36 65 GLU B C 1
ATOM 3755 O O . GLU B 1 65 ? -13.317 7.173 30.905 1.00 25.56 65 GLU B O 1
ATOM 3761 N N . HIS B 1 66 ? -14.579 6.822 29.093 1.00 25.48 66 HIS B N 1
ATOM 3762 C CA . HIS B 1 66 ? -15.141 5.587 29.592 1.00 24.47 66 HIS B CA 1
ATOM 3763 C C . HIS B 1 66 ? -15.071 4.594 28.444 1.00 24.20 66 HIS B C 1
ATOM 3764 O O . HIS B 1 66 ? -15.841 4.695 27.483 1.00 23.83 66 HIS B O 1
ATOM 3771 N N . TYR B 1 67 ? -14.139 3.641 28.567 1.00 22.85 67 TYR B N 1
ATOM 3772 C CA . TYR B 1 67 ? -13.673 2.822 27.465 1.00 22.07 67 TYR B CA 1
ATOM 3773 C C . TYR B 1 67 ? -13.896 1.343 27.789 1.00 21.92 67 TYR B C 1
ATOM 3774 O O . TYR B 1 67 ? -13.277 0.801 28.699 1.00 21.60 67 TYR B O 1
ATOM 3783 N N . SER B 1 68 ? -14.780 0.684 27.052 1.00 21.46 68 SER B N 1
ATOM 3784 C CA . SER B 1 68 ? -15.183 -0.676 27.438 1.00 22.06 68 SER B CA 1
ATOM 3785 C C . SER B 1 68 ? -14.690 -1.726 26.447 1.00 21.54 68 SER B C 1
ATOM 3786 O O . SER B 1 68 ? -14.354 -1.425 25.317 1.00 21.03 68 SER B O 1
ATOM 3789 N N . HIS B 1 69 ? -14.664 -2.972 26.871 1.00 22.65 69 HIS B N 1
ATOM 3790 C CA . HIS B 1 69 ? -14.187 -4.031 25.986 1.00 23.22 69 HIS B CA 1
ATOM 3791 C C . HIS B 1 69 ? -15.178 -4.455 24.895 1.00 23.12 69 HIS B C 1
ATOM 3792 O O . HIS B 1 69 ? -14.837 -4.482 23.712 1.00 23.98 69 HIS B O 1
ATOM 3799 N N . PHE B 1 70 ? -16.408 -4.746 25.275 1.00 23.08 70 PHE B N 1
ATOM 3800 C CA . PHE B 1 70 ? -17.398 -5.148 24.302 1.00 22.98 70 PHE B CA 1
ATOM 3801 C C . PHE B 1 70 ? -18.635 -4.307 24.489 1.00 22.97 70 PHE B C 1
ATOM 3802 O O . PHE B 1 70 ? -19.463 -4.600 25.354 1.00 24.08 70 PHE B O 1
ATOM 3810 N N . ALA B 1 71 ? -18.772 -3.274 23.668 1.00 23.43 71 ALA B N 1
ATOM 3811 C CA . ALA B 1 71 ? -19.856 -2.300 23.801 1.00 24.09 71 ALA B CA 1
ATOM 3812 C C . ALA B 1 71 ? -20.931 -2.546 22.758 1.00 24.61 71 ALA B C 1
ATOM 3813 O O . ALA B 1 71 ? -20.737 -2.279 21.558 1.00 24.43 71 ALA B O 1
ATOM 3815 N N . LEU B 1 72 ? -22.062 -3.070 23.220 1.00 25.03 72 LEU B N 1
ATOM 3816 C CA . LEU B 1 72 ? -23.161 -3.467 22.331 1.00 25.00 72 LEU B CA 1
ATOM 3817 C C . LEU B 1 72 ? -24.097 -2.290 22.110 1.00 24.54 72 LEU B C 1
ATOM 3818 O O . LEU B 1 72 ? -24.606 -1.708 23.058 1.00 23.95 72 LEU B O 1
ATOM 3823 N N . GLY B 1 73 ? -24.298 -1.922 20.845 1.00 24.14 73 GLY B N 1
ATOM 3824 C CA . GLY B 1 73 ? -25.172 -0.827 20.511 1.00 24.71 73 GLY B CA 1
ATOM 3825 C C . GLY B 1 73 ? -26.603 -1.363 20.513 1.00 24.58 73 GLY B C 1
ATOM 3826 O O . GLY B 1 73 ? -26.933 -2.229 19.727 1.00 25.14 73 GLY B O 1
ATOM 3827 N N . VAL B 1 74 ? -27.435 -0.883 21.427 1.00 26.33 74 VAL B N 1
ATOM 3828 C CA . VAL B 1 74 ? -28.792 -1.453 21.589 1.00 26.65 74 VAL B CA 1
ATOM 3829 C C . VAL B 1 74 ? -29.878 -0.479 21.137 1.00 28.14 74 VAL B C 1
ATOM 3830 O O . VAL B 1 74 ? -31.093 -0.761 21.262 1.00 28.82 74 VAL B O 1
ATOM 3834 N N . GLY B 1 75 ? -29.459 0.652 20.581 1.00 28.43 75 GLY B N 1
ATOM 3835 C CA . GLY B 1 75 ? -30.387 1.754 20.278 1.00 29.86 75 GLY B CA 1
ATOM 3836 C C . GLY B 1 75 ? -31.185 1.646 18.984 1.00 30.71 75 GLY B C 1
ATOM 3837 O O . GLY B 1 75 ? -30.996 0.703 18.202 1.00 30.50 75 GLY B O 1
ATOM 3838 N N . GLU B 1 76 ? -32.064 2.630 18.756 1.00 31.00 76 GLU B N 1
ATOM 3839 C CA . GLU B 1 76 ? -32.959 2.611 17.619 1.00 32.51 76 GLU B CA 1
ATOM 3840 C C . GLU B 1 76 ? -32.266 2.954 16.311 1.00 31.84 76 GLU B C 1
ATOM 3841 O O . GLU B 1 76 ? -32.538 2.339 15.283 1.00 31.99 76 GLU B O 1
ATOM 3847 N N . GLU B 1 77 ? -31.389 3.946 16.341 1.00 31.37 77 GLU B N 1
ATOM 3848 C CA . GLU B 1 77 ? -30.685 4.346 15.124 1.00 31.10 77 GLU B CA 1
ATOM 3849 C C . GLU B 1 77 ? -29.306 4.925 15.420 1.00 30.32 77 GLU B C 1
ATOM 3850 O O . GLU B 1 77 ? -29.043 5.340 16.549 1.00 30.41 77 GLU B O 1
ATOM 3856 N N . TYR B 1 78 ? -28.449 4.952 14.397 1.00 28.77 78 TYR B N 1
ATOM 3857 C CA . TYR B 1 78 ? -27.124 5.569 14.478 1.00 28.56 78 TYR B CA 1
ATOM 3858 C C . TYR B 1 78 ? -26.832 6.480 13.306 1.00 28.23 78 TYR B C 1
ATOM 3859 O O . TYR B 1 78 ? -27.034 6.122 12.153 1.00 28.74 78 TYR B O 1
ATOM 3868 N N . SER B 1 79 ? -26.293 7.640 13.624 1.00 28.10 79 SER B N 1
ATOM 3869 C CA . SER B 1 79 ? -25.918 8.631 12.634 1.00 28.39 79 SER B CA 1
ATOM 3870 C C . SER B 1 79 ? -24.407 8.819 12.664 1.00 27.70 79 SER B C 1
ATOM 3871 O O . SER B 1 79 ? -23.790 8.492 13.681 1.00 27.94 79 SER B O 1
ATOM 3874 N N . PRO B 1 80 ? -23.800 9.335 11.574 1.00 27.48 80 PRO B N 1
ATOM 3875 C CA . PRO B 1 80 ? -22.337 9.560 11.631 1.00 27.96 80 PRO B CA 1
ATOM 3876 C C . PRO B 1 80 ? -21.900 10.489 12.761 1.00 27.70 80 PRO B C 1
ATOM 3877 O O . PRO B 1 80 ? -22.503 11.558 12.981 1.00 28.95 80 PRO B O 1
ATOM 3881 N N . ALA B 1 81 ? -20.863 10.083 13.481 1.00 27.77 81 ALA B N 1
ATOM 3882 C CA . ALA B 1 81 ? -20.244 10.943 14.487 1.00 26.68 81 ALA B CA 1
ATOM 3883 C C . ALA B 1 81 ? -19.355 12.009 13.868 1.00 26.45 81 ALA B C 1
ATOM 3884 O O . ALA B 1 81 ? -18.738 11.822 12.807 1.00 25.59 81 ALA B O 1
ATOM 3886 N N . ASP B 1 82 ? -19.335 13.149 14.537 1.00 26.17 82 ASP B N 1
ATOM 3887 C CA . ASP B 1 82 ? -18.378 14.169 14.268 1.00 26.74 82 ASP B CA 1
ATOM 3888 C C . ASP B 1 82 ? -17.080 13.741 14.941 1.00 26.70 82 ASP B C 1
ATOM 3889 O O . ASP B 1 82 ? -17.010 13.622 16.179 1.00 26.90 82 ASP B O 1
ATOM 3894 N N . GLU B 1 83 ? -16.074 13.485 14.110 1.00 27.79 83 GLU B N 1
ATOM 3895 C CA . GLU B 1 83 ? -14.736 13.019 14.541 1.00 27.68 83 GLU B CA 1
ATOM 3896 C C . GLU B 1 83 ? -13.790 14.196 14.571 1.00 28.45 83 GLU B C 1
ATOM 3897 O O . GLU B 1 83 ? -12.557 14.046 14.744 1.00 28.25 83 GLU B O 1
ATOM 3903 N N . GLY B 1 84 ? -14.356 15.384 14.374 1.00 28.06 84 GLY B N 1
ATOM 3904 C CA . GLY B 1 84 ? -13.554 16.591 14.396 1.00 28.93 84 GLY B CA 1
ATOM 3905 C C . GLY B 1 84 ? -13.568 17.345 13.078 1.00 29.63 84 GLY B C 1
ATOM 3906 O O . GLY B 1 84 ? -13.066 18.471 13.012 1.00 29.86 84 GLY B O 1
ATOM 3907 N N . GLY B 1 85 ? -14.128 16.720 12.043 1.00 30.03 85 GLY B N 1
ATOM 3908 C CA . GLY B 1 85 ? -14.280 17.335 10.716 1.00 31.10 85 GLY B CA 1
ATOM 3909 C C . GLY B 1 85 ? -15.740 17.467 10.261 1.00 31.69 85 GLY B C 1
ATOM 3910 O O . GLY B 1 85 ? -16.029 17.502 9.066 1.00 31.53 85 GLY B O 1
ATOM 3911 N N . GLY B 1 86 ? -16.669 17.526 11.209 1.00 31.57 86 GLY B N 1
ATOM 3912 C CA . GLY B 1 86 ? -18.087 17.623 10.852 1.00 32.00 86 GLY B CA 1
ATOM 3913 C C . GLY B 1 86 ? -18.744 16.278 10.659 1.00 32.20 86 GLY B C 1
ATOM 3914 O O . GLY B 1 86 ? -18.070 15.247 10.657 1.00 32.03 86 GLY B O 1
ATOM 3915 N N . GLN B 1 87 ? -20.070 16.301 10.518 1.00 32.45 87 GLN B N 1
ATOM 3916 C CA . GLN B 1 87 ? -20.896 15.106 10.361 1.00 32.89 87 GLN B CA 1
ATOM 3917 C C . GLN B 1 87 ? -21.059 14.714 8.898 1.00 33.11 87 GLN B C 1
ATOM 3918 O O . GLN B 1 87 ? -21.795 15.384 8.150 1.00 33.37 87 GLN B O 1
ATOM 3924 N N . ARG B 1 88 ? -20.454 13.592 8.511 1.00 32.57 88 ARG B N 1
ATOM 3925 C CA . ARG B 1 88 ? -20.559 13.082 7.147 1.00 32.79 88 ARG B CA 1
ATOM 3926 C C . ARG B 1 88 ? -22.028 12.965 6.720 1.00 32.67 88 ARG B C 1
ATOM 3927 O O . ARG B 1 88 ? -22.888 12.565 7.510 1.00 31.82 88 ARG B O 1
ATOM 3935 N N . ASP B 1 89 ? -22.299 13.317 5.471 1.00 32.66 89 ASP B N 1
ATOM 3936 C CA . ASP B 1 89 ? -23.670 13.328 4.983 1.00 33.41 89 ASP B CA 1
ATOM 3937 C C . ASP B 1 89 ? -24.158 11.940 4.550 1.00 32.24 89 ASP B C 1
ATOM 3938 O O . ASP B 1 89 ? -24.122 11.582 3.383 1.00 32.53 89 ASP B O 1
ATOM 3943 N N . LEU B 1 90 ? -24.640 11.173 5.512 1.00 31.44 90 LEU B N 1
ATOM 3944 C CA . LEU B 1 90 ? -25.226 9.857 5.247 1.00 30.88 90 LEU B CA 1
ATOM 3945 C C . LEU B 1 90 ? -26.491 9.777 6.085 1.00 30.13 90 LEU B C 1
ATOM 3946 O O . LEU B 1 90 ? -26.547 10.394 7.121 1.00 30.25 90 LEU B O 1
ATOM 3951 N N . PRO B 1 91 ? -27.493 8.992 5.672 1.00 30.81 91 PRO B N 1
ATOM 3952 C CA . PRO B 1 91 ? -28.688 8.921 6.524 1.00 31.18 91 PRO B CA 1
ATOM 3953 C C . PRO B 1 91 ? -28.412 8.043 7.732 1.00 31.98 91 PRO B C 1
ATOM 3954 O O . PRO B 1 91 ? -27.480 7.230 7.670 1.00 31.98 91 PRO B O 1
ATOM 3958 N N . PRO B 1 92 ? -29.179 8.234 8.838 1.00 31.95 92 PRO B N 1
ATOM 3959 C CA . PRO B 1 92 ? -29.124 7.333 9.982 1.00 31.62 92 PRO B CA 1
ATOM 3960 C C . PRO B 1 92 ? -29.355 5.900 9.517 1.00 31.22 92 PRO B C 1
ATOM 3961 O O . PRO B 1 92 ? -30.130 5.677 8.599 1.00 31.94 92 PRO B O 1
ATOM 3965 N N . ILE B 1 93 ? -28.684 4.943 10.136 1.00 30.31 93 ILE B N 1
ATOM 3966 C CA . ILE B 1 93 ? -28.946 3.537 9.855 1.00 29.78 93 ILE B CA 1
ATOM 3967 C C . ILE B 1 93 ? -29.687 3.009 11.065 1.00 29.85 93 ILE B C 1
ATOM 3968 O O . ILE B 1 93 ? -29.429 3.439 12.177 1.00 30.09 93 ILE B O 1
ATOM 3973 N N . LYS B 1 94 ? -30.615 2.101 10.851 1.00 29.34 94 LYS B N 1
ATOM 3974 C CA . LYS B 1 94 ? -31.418 1.596 11.948 1.00 30.28 94 LYS B CA 1
ATOM 3975 C C . LYS B 1 94 ? -30.748 0.454 12.714 1.00 29.51 94 LYS B C 1
ATOM 3976 O O . LYS B 1 94 ? -30.143 -0.455 12.144 1.00 29.47 94 LYS B O 1
ATOM 3982 N N . GLY B 1 95 ? -30.894 0.498 14.023 1.00 28.92 95 GLY B N 1
ATOM 3983 C CA . GLY B 1 95 ? -30.475 -0.592 14.834 1.00 28.95 95 GLY B CA 1
ATOM 3984 C C . GLY B 1 95 ? -31.534 -1.660 14.898 1.00 29.72 95 GLY B C 1
ATOM 3985 O O . GLY B 1 95 ? -32.531 -1.628 14.167 1.00 29.14 95 GLY B O 1
ATOM 3986 N N . ASP B 1 96 ? -31.291 -2.627 15.766 1.00 30.00 96 ASP B N 1
ATOM 3987 C CA . ASP B 1 96 ? -32.275 -3.654 16.063 1.00 31.06 96 ASP B CA 1
ATOM 3988 C C . ASP B 1 96 ? -32.244 -3.924 17.566 1.00 30.30 96 ASP B C 1
ATOM 3989 O O . ASP B 1 96 ? -31.454 -4.733 18.025 1.00 30.90 96 ASP B O 1
ATOM 3994 N N . PRO B 1 97 ? -33.071 -3.197 18.336 1.00 30.26 97 PRO B N 1
ATOM 3995 C CA . PRO B 1 97 ? -33.067 -3.350 19.787 1.00 30.37 97 PRO B CA 1
ATOM 3996 C C . PRO B 1 97 ? -33.493 -4.713 20.257 1.00 30.82 97 PRO B C 1
ATOM 3997 O O . PRO B 1 97 ? -33.001 -5.157 21.293 1.00 30.01 97 PRO B O 1
ATOM 4001 N N . GLU B 1 98 ? -34.370 -5.380 19.492 1.00 30.91 98 GLU B N 1
ATOM 4002 C CA . GLU B 1 98 ? -34.884 -6.690 19.886 1.00 31.71 98 GLU B CA 1
ATOM 4003 C C . GLU B 1 98 ? -33.820 -7.755 19.745 1.00 30.87 98 GLU B C 1
ATOM 4004 O O . GLU B 1 98 ? -33.684 -8.618 20.608 1.00 31.38 98 GLU B O 1
ATOM 4010 N N . LEU B 1 99 ? -33.066 -7.712 18.652 1.00 29.74 99 LEU B N 1
ATOM 4011 C CA . LEU B 1 99 ? -31.994 -8.696 18.464 1.00 29.20 99 LEU B CA 1
ATOM 4012 C C . LEU B 1 99 ? -30.815 -8.438 19.426 1.00 27.82 99 LEU B C 1
ATOM 4013 O O . LEU B 1 99 ? -30.202 -9.372 19.949 1.00 26.81 99 LEU B O 1
ATOM 4018 N N . ALA B 1 100 ? -30.523 -7.160 19.636 1.00 27.45 100 ALA B N 1
ATOM 4019 C CA . ALA B 1 100 ? -29.506 -6.712 20.589 1.00 26.99 100 ALA B CA 1
ATOM 4020 C C . ALA B 1 100 ? -29.815 -7.226 22.003 1.00 26.94 100 ALA B C 1
ATOM 4021 O O . ALA B 1 100 ? -28.945 -7.756 22.685 1.00 26.68 100 ALA B O 1
ATOM 4023 N N . LYS B 1 101 ? -31.071 -7.074 22.415 1.00 28.15 101 LYS B N 1
ATOM 4024 C CA . LYS B 1 101 ? -31.560 -7.544 23.718 1.00 28.44 101 LYS B CA 1
ATOM 4025 C C . LYS B 1 101 ? -31.317 -9.058 23.819 1.00 28.96 101 LYS B C 1
ATOM 4026 O O . LYS B 1 101 ? -30.669 -9.538 24.752 1.00 29.36 101 LYS B O 1
ATOM 4032 N N . HIS B 1 102 ? -31.825 -9.804 22.835 1.00 28.89 102 HIS B N 1
ATOM 4033 C CA . HIS B 1 102 ? -31.596 -11.237 22.795 1.00 29.21 102 HIS B CA 1
ATOM 4034 C C . HIS B 1 102 ? -30.106 -11.586 22.900 1.00 28.65 102 HIS B C 1
ATOM 4035 O O . HIS B 1 102 ? -29.706 -12.425 23.703 1.00 28.95 102 HIS B O 1
ATOM 4042 N N . ILE B 1 103 ? -29.283 -10.951 22.076 1.00 28.39 103 ILE B N 1
ATOM 4043 C CA . ILE B 1 103 ? -27.849 -11.234 22.085 1.00 27.74 103 ILE B CA 1
ATOM 4044 C C . ILE B 1 103 ? -27.210 -11.015 23.478 1.00 27.41 103 ILE B C 1
ATOM 4045 O O . ILE B 1 103 ? -26.400 -11.828 23.967 1.00 28.16 103 ILE B O 1
ATOM 4050 N N . ALA B 1 104 ? -27.590 -9.924 24.115 1.00 27.20 104 ALA B N 1
ATOM 4051 C CA . ALA B 1 104 ? -27.076 -9.583 25.430 1.00 27.57 104 ALA B CA 1
ATOM 4052 C C . ALA B 1 104 ? -27.446 -10.648 26.481 1.00 27.79 104 ALA B C 1
ATOM 4053 O O . ALA B 1 104 ? -26.605 -11.091 27.234 1.00 27.37 104 ALA B O 1
ATOM 4055 N N . GLU B 1 105 ? -28.712 -11.040 26.522 1.00 28.87 105 GLU B N 1
ATOM 4056 C CA . GLU B 1 105 ? -29.163 -12.096 27.418 1.00 29.89 105 GLU B CA 1
ATOM 4057 C C . GLU B 1 105 ? -28.352 -13.383 27.218 1.00 30.18 105 GLU B C 1
ATOM 4058 O O . GLU B 1 105 ? -27.957 -14.034 28.182 1.00 31.27 105 GLU B O 1
ATOM 4064 N N . CYS B 1 106 ? -28.047 -13.738 25.977 1.00 30.17 106 CYS B N 1
ATOM 4065 C CA . CYS B 1 106 ? -27.321 -14.977 25.724 1.00 29.97 106 CYS B CA 1
ATOM 4066 C C . CYS B 1 106 ? -25.869 -14.877 26.153 1.00 29.64 106 CYS B C 1
ATOM 4067 O O . CYS B 1 106 ? -25.350 -15.745 26.863 1.00 30.40 106 CYS B O 1
ATOM 4070 N N . LEU B 1 107 ? -25.208 -13.821 25.707 1.00 28.28 107 LEU B N 1
ATOM 4071 C CA . LEU B 1 107 ? -23.801 -13.623 26.028 1.00 27.85 107 LEU B CA 1
ATOM 4072 C C . LEU B 1 107 ? -23.549 -13.477 27.551 1.00 27.05 107 LEU B C 1
ATOM 4073 O O . LEU B 1 107 ? -22.573 -14.006 28.070 1.00 26.69 107 LEU B O 1
ATOM 4078 N N . VAL B 1 108 ? -24.435 -12.773 28.249 1.00 26.99 108 VAL B N 1
ATOM 4079 C CA . VAL B 1 108 ? -24.354 -12.693 29.730 1.00 27.40 108 VAL B CA 1
ATOM 4080 C C . VAL B 1 108 ? -24.516 -14.068 30.386 1.00 28.20 108 VAL B C 1
ATOM 4081 O O . VAL B 1 108 ? -23.712 -14.435 31.260 1.00 28.47 108 VAL B O 1
ATOM 4085 N N . ALA B 1 109 ? -25.490 -14.861 29.911 1.00 28.52 109 ALA B N 1
ATOM 4086 C CA . ALA B 1 109 ? -25.640 -16.251 30.380 1.00 28.52 109 ALA B CA 1
ATOM 4087 C C . ALA B 1 109 ? -24.363 -17.037 30.170 1.00 28.81 109 ALA B C 1
ATOM 4088 O O . ALA B 1 109 ? -24.060 -17.937 30.959 1.00 28.76 109 ALA B O 1
ATOM 4090 N N . ASP B 1 110 ? -23.580 -16.649 29.151 1.00 29.36 110 ASP B N 1
ATOM 4091 C CA . ASP B 1 110 ? -22.321 -17.317 28.801 1.00 29.80 110 ASP B CA 1
ATOM 4092 C C . ASP B 1 110 ? -21.126 -16.646 29.453 1.00 29.45 110 ASP B C 1
ATOM 4093 O O . ASP B 1 110 ? -19.963 -16.939 29.117 1.00 29.33 110 ASP B O 1
ATOM 4098 N N . GLU B 1 111 ? -21.433 -15.728 30.371 1.00 29.25 111 GLU B N 1
ATOM 4099 C CA . GLU B 1 111 ? -20.459 -15.066 31.244 1.00 28.70 111 GLU B CA 1
ATOM 4100 C C . GLU B 1 111 ? -19.468 -14.206 30.472 1.00 28.04 111 GLU B C 1
ATOM 4101 O O . GLU B 1 111 ? -18.270 -14.269 30.679 1.00 27.54 111 GLU B O 1
ATOM 4107 N N . PHE B 1 112 ? -20.010 -13.376 29.582 1.00 28.35 112 PHE B N 1
ATOM 4108 C CA . PHE B 1 112 ? -19.235 -12.309 28.945 1.00 27.63 112 PHE B CA 1
ATOM 4109 C C . PHE B 1 112 ? -19.774 -11.055 29.583 1.00 27.36 112 PHE B C 1
ATOM 4110 O O . PHE B 1 112 ? -20.985 -10.965 29.835 1.00 26.52 112 PHE B O 1
ATOM 4118 N N . ASP B 1 113 ? -18.889 -10.103 29.865 1.00 26.25 113 ASP B N 1
ATOM 4119 C CA . ASP B 1 113 ? -19.335 -8.878 30.507 1.00 26.15 113 ASP B CA 1
ATOM 4120 C C . ASP B 1 113 ? -19.383 -7.787 29.440 1.00 25.82 113 ASP B C 1
ATOM 4121 O O . ASP B 1 113 ? -18.404 -7.564 28.694 1.00 24.87 113 ASP B O 1
ATOM 4126 N N . LEU B 1 114 ? -20.511 -7.097 29.391 1.00 25.33 114 LEU B N 1
ATOM 4127 C CA . LEU B 1 114 ? -20.845 -6.247 28.256 1.00 25.43 114 LEU B CA 1
ATOM 4128 C C . LEU B 1 114 ? -21.002 -4.806 28.664 1.00 24.90 114 LEU B C 1
ATOM 4129 O O . LEU B 1 114 ? -20.973 -4.462 29.847 1.00 25.75 114 LEU B O 1
ATOM 4134 N N . ALA B 1 115 ? -21.108 -3.948 27.666 1.00 24.13 115 ALA B N 1
ATOM 4135 C CA . ALA B 1 115 ? -21.545 -2.603 27.898 1.00 22.77 115 ALA B CA 1
ATOM 4136 C C . ALA B 1 115 ? -22.696 -2.367 26.946 1.00 22.41 115 ALA B C 1
ATOM 4137 O O . ALA B 1 115 ? -22.727 -2.933 25.854 1.00 23.23 115 ALA B O 1
ATOM 4139 N N . TYR B 1 116 ? -23.652 -1.541 27.351 1.00 22.37 116 TYR B N 1
ATOM 4140 C CA . TYR B 1 116 ? -24.771 -1.164 26.475 1.00 21.65 116 TYR B CA 1
ATOM 4141 C C . TYR B 1 116 ? -24.715 0.325 26.192 1.00 21.40 116 TYR B C 1
ATOM 4142 O O . TYR B 1 116 ? -24.534 1.111 27.106 1.00 21.07 116 TYR B O 1
ATOM 4151 N N . TRP B 1 117 ? -24.894 0.712 24.933 1.00 20.87 117 TRP B N 1
ATOM 4152 C CA . TRP B 1 117 ? -24.858 2.118 24.577 1.00 21.43 117 TRP B CA 1
ATOM 4153 C C . TRP B 1 117 ? -25.872 2.475 23.529 1.00 21.68 117 TRP B C 1
ATOM 4154 O O . TRP B 1 117 ? -26.145 1.662 22.670 1.00 22.66 117 TRP B O 1
ATOM 4165 N N . GLN B 1 118 ? -26.422 3.691 23.621 1.00 22.30 118 GLN B N 1
ATOM 4166 C CA . GLN B 1 118 ? -27.385 4.247 22.649 1.00 23.70 118 GLN B CA 1
ATOM 4167 C C . GLN B 1 118 ? -27.054 5.683 22.399 1.00 23.75 118 GLN B C 1
ATOM 4168 O O . GLN B 1 118 ? -26.684 6.409 23.326 1.00 25.08 118 GLN B O 1
ATOM 4174 N N . GLY B 1 119 ? -27.231 6.117 21.165 1.00 25.21 119 GLY B N 1
ATOM 4175 C CA . GLY B 1 119 ? -27.420 7.532 20.899 1.00 26.59 119 GLY B CA 1
ATOM 4176 C C . GLY B 1 119 ? -26.165 8.259 20.511 1.00 27.88 119 GLY B C 1
ATOM 4177 O O . GLY B 1 119 ? -26.245 9.353 19.986 1.00 29.18 119 GLY B O 1
ATOM 4178 N N . MET B 1 120 ? -25.007 7.652 20.746 1.00 28.23 120 MET B N 1
ATOM 4179 C CA . MET B 1 120 ? -23.718 8.271 20.402 1.00 28.01 120 MET B CA 1
ATOM 4180 C C . MET B 1 120 ? -23.393 8.050 18.933 1.00 28.04 120 MET B C 1
ATOM 4181 O O . MET B 1 120 ? -23.859 7.097 18.351 1.00 28.59 120 MET B O 1
ATOM 4186 N N . GLY B 1 121 ? -22.620 8.927 18.309 1.00 28.20 121 GLY B N 1
ATOM 4187 C CA . GLY B 1 121 ? -22.307 8.733 16.879 1.00 29.29 121 GLY B CA 1
ATOM 4188 C C . GLY B 1 121 ? -21.570 7.435 16.539 1.00 30.01 121 GLY B C 1
ATOM 4189 O O . GLY B 1 121 ? -20.738 6.957 17.344 1.00 30.67 121 GLY B O 1
ATOM 4190 N N . LEU B 1 122 ? -21.869 6.837 15.381 1.00 29.24 122 LEU B N 1
ATOM 4191 C CA . LEU B 1 122 ? -20.997 5.788 14.847 1.00 28.89 122 LEU B CA 1
ATOM 4192 C C . LEU B 1 122 ? -19.889 6.458 14.069 1.00 27.93 122 LEU B C 1
ATOM 4193 O O . LEU B 1 122 ? -20.154 7.253 13.169 1.00 27.80 122 LEU B O 1
ATOM 4198 N N . ASP B 1 123 ? -18.636 6.147 14.393 1.00 27.06 123 ASP B N 1
ATOM 4199 C CA . ASP B 1 123 ? -17.541 6.819 13.716 1.00 25.44 123 ASP B CA 1
ATOM 4200 C C . ASP B 1 123 ? -17.237 6.124 12.373 1.00 25.36 123 ASP B C 1
ATOM 4201 O O . ASP B 1 123 ? -18.023 5.294 11.916 1.00 23.77 123 ASP B O 1
ATOM 4206 N N . HIS B 1 124 ? -16.096 6.436 11.752 1.00 24.31 124 HIS B N 1
ATOM 4207 C CA . HIS B 1 124 ? -15.793 5.852 10.453 1.00 24.49 124 HIS B CA 1
ATOM 4208 C C . HIS B 1 124 ? -15.523 4.338 10.469 1.00 24.40 124 HIS B C 1
ATOM 4209 O O . HIS B 1 124 ? -15.596 3.704 9.409 1.00 24.98 124 HIS B O 1
ATOM 4216 N N . GLY B 1 125 ? -15.188 3.771 11.631 1.00 23.84 125 GLY B N 1
ATOM 4217 C CA . GLY B 1 125 ? -15.065 2.304 11.758 1.00 25.13 125 GLY B CA 1
ATOM 4218 C C . GLY B 1 125 ? -16.297 1.558 11.218 1.00 24.88 125 GLY B C 1
ATOM 4219 O O . GLY B 1 125 ? -16.223 0.407 10.756 1.00 25.10 125 GLY B O 1
ATOM 4220 N N . ALA B 1 126 ? -17.441 2.217 11.285 1.00 24.56 126 ALA B N 1
ATOM 4221 C CA . ALA B 1 126 ? -18.648 1.690 10.666 1.00 24.65 126 ALA B CA 1
ATOM 4222 C C . ALA B 1 126 ? -18.902 2.326 9.303 1.00 24.86 126 ALA B C 1
ATOM 4223 O O . ALA B 1 126 ? -18.909 1.623 8.298 1.00 24.89 126 ALA B O 1
ATOM 4225 N N . PHE B 1 127 ? -19.059 3.657 9.262 1.00 24.99 127 PHE B N 1
ATOM 4226 C CA . PHE B 1 127 ? -19.517 4.334 8.050 1.00 25.31 127 PHE B CA 1
ATOM 4227 C C . PHE B 1 127 ? -18.581 4.330 6.846 1.00 25.65 127 PHE B C 1
ATOM 4228 O O . PHE B 1 127 ? -19.020 4.489 5.706 1.00 24.91 127 PHE B O 1
ATOM 4236 N N . SER B 1 128 ? -17.297 4.130 7.084 1.00 26.25 128 SER B N 1
ATOM 4237 C CA . SER B 1 128 ? -16.370 4.043 5.970 1.00 26.56 128 SER B CA 1
ATOM 4238 C C . SER B 1 128 ? -16.651 2.836 5.057 1.00 26.40 128 SER B C 1
ATOM 4239 O O . SER B 1 128 ? -17.086 3.013 3.905 1.00 26.54 128 SER B O 1
ATOM 4242 N N . PRO B 1 129 ? -16.407 1.603 5.541 1.00 27.06 129 PRO B N 1
ATOM 4243 C CA . PRO B 1 129 ? -16.671 0.509 4.602 1.00 27.00 129 PRO B CA 1
ATOM 4244 C C . PRO B 1 129 ? -18.166 0.334 4.245 1.00 27.68 129 PRO B C 1
ATOM 4245 O O . PRO B 1 129 ? -18.479 -0.134 3.146 1.00 26.89 129 PRO B O 1
ATOM 4249 N N . LEU B 1 130 ? -19.068 0.668 5.175 1.00 27.89 130 LEU B N 1
ATOM 4250 C CA . LEU B 1 130 ? -20.500 0.456 4.934 1.00 28.11 130 LEU B CA 1
ATOM 4251 C C . LEU B 1 130 ? -20.994 1.279 3.731 1.00 28.18 130 LEU B C 1
ATOM 4252 O O . LEU B 1 130 ? -21.863 0.845 2.966 1.00 27.21 130 LEU B O 1
ATOM 4257 N N . SER B 1 131 ? -20.422 2.473 3.589 1.00 28.66 131 SER B N 1
ATOM 4258 C CA . SER B 1 131 ? -20.876 3.431 2.594 1.00 29.00 131 SER B CA 1
ATOM 4259 C C . SER B 1 131 ? -20.422 3.016 1.189 1.00 29.24 131 SER B C 1
ATOM 4260 O O . SER B 1 131 ? -20.997 3.461 0.191 1.00 29.15 131 SER B O 1
ATOM 4263 N N . VAL B 1 132 ? -19.405 2.154 1.133 1.00 28.63 132 VAL B N 1
ATOM 4264 C CA . VAL B 1 132 ? -18.970 1.533 -0.113 1.00 28.34 132 VAL B CA 1
ATOM 4265 C C . VAL B 1 132 ? -19.678 0.198 -0.351 1.00 27.50 132 VAL B C 1
ATOM 4266 O O . VAL B 1 132 ? -19.801 -0.236 -1.481 1.00 27.62 132 VAL B O 1
ATOM 4270 N N . LEU B 1 133 ? -20.149 -0.467 0.696 1.00 26.54 133 LEU B N 1
ATOM 4271 C CA . LEU B 1 133 ? -20.730 -1.802 0.486 1.00 26.31 133 LEU B CA 1
ATOM 4272 C C . LEU B 1 133 ? -22.249 -1.815 0.353 1.00 27.26 133 LEU B C 1
ATOM 4273 O O . LEU B 1 133 ? -22.850 -2.836 -0.011 1.00 27.55 133 LEU B O 1
ATOM 4278 N N . LEU B 1 134 ? -22.878 -0.711 0.708 1.00 28.43 134 LEU B N 1
ATOM 4279 C CA . LEU B 1 134 ? -24.341 -0.653 0.718 1.00 29.79 134 LEU B CA 1
ATOM 4280 C C . LEU B 1 134 ? -24.799 0.630 0.065 1.00 30.89 134 LEU B C 1
ATOM 4281 O O . LEU B 1 134 ? -24.167 1.657 0.256 1.00 30.17 134 LEU B O 1
ATOM 4286 N N . PRO B 1 135 ? -25.898 0.566 -0.721 1.00 32.66 135 PRO B N 1
ATOM 4287 C CA . PRO B 1 135 ? -26.573 1.788 -1.216 1.00 33.77 135 PRO B CA 1
ATOM 4288 C C . PRO B 1 135 ? -27.158 2.542 -0.027 1.00 34.66 135 PRO B C 1
ATOM 4289 O O . PRO B 1 135 ? -27.670 1.922 0.903 1.00 34.60 135 PRO B O 1
ATOM 4293 N N . HIS B 1 136 ? -27.104 3.862 -0.059 1.00 36.42 136 HIS B N 1
ATOM 4294 C CA . HIS B 1 136 ? -27.449 4.661 1.119 1.00 37.65 136 HIS B CA 1
ATOM 4295 C C . HIS B 1 136 ? -27.926 6.054 0.735 1.00 39.29 136 HIS B C 1
ATOM 4296 O O . HIS B 1 136 ? -27.965 6.958 1.569 1.00 39.82 136 HIS B O 1
ATOM 4303 N N . GLU B 1 137 ? -28.267 6.245 -0.535 1.00 41.14 137 GLU B N 1
ATOM 4304 C CA . GLU B 1 137 ? -28.805 7.532 -0.998 1.00 42.74 137 GLU B CA 1
ATOM 4305 C C . GLU B 1 137 ? -29.923 8.060 -0.096 1.00 43.25 137 GLU B C 1
ATOM 4306 O O . GLU B 1 137 ? -29.902 9.221 0.340 1.00 42.88 137 GLU B O 1
ATOM 4312 N N . HIS B 1 138 ? -30.886 7.190 0.189 1.00 44.09 138 HIS B N 1
ATOM 4313 C CA . HIS B 1 138 ? -32.116 7.597 0.880 1.00 45.32 138 HIS B CA 1
ATOM 4314 C C . HIS B 1 138 ? -32.279 6.882 2.225 1.00 44.59 138 HIS B C 1
ATOM 4315 O O . HIS B 1 138 ? -32.745 7.473 3.215 1.00 45.32 138 HIS B O 1
ATOM 4322 N N . GLY B 1 139 ? -31.837 5.633 2.259 1.00 42.91 139 GLY B N 1
ATOM 4323 C CA . GLY B 1 139 ? -31.652 4.908 3.504 1.00 40.42 139 GLY B CA 1
ATOM 4324 C C . GLY B 1 139 ? -30.801 3.681 3.247 1.00 38.67 139 GLY B C 1
ATOM 4325 O O . GLY B 1 139 ? -30.398 3.410 2.118 1.00 38.82 139 GLY B O 1
ATOM 4326 N N . TRP B 1 140 ? -30.545 2.918 4.294 1.00 36.85 140 TRP B N 1
ATOM 4327 C CA . TRP B 1 140 ? -29.693 1.748 4.189 1.00 34.59 140 TRP B CA 1
ATOM 4328 C C . TRP B 1 140 ? -30.544 0.507 3.936 1.00 33.89 140 TRP B C 1
ATOM 4329 O O . TRP B 1 140 ? -31.684 0.456 4.376 1.00 33.68 140 TRP B O 1
ATOM 4340 N N . PRO B 1 141 ? -29.997 -0.500 3.230 1.00 33.46 141 PRO B N 1
ATOM 4341 C CA . PRO B 1 141 ? -30.827 -1.683 2.974 1.00 33.38 141 PRO B CA 1
ATOM 4342 C C . PRO B 1 141 ? -31.099 -2.589 4.182 1.00 33.31 141 PRO B C 1
ATOM 4343 O O . PRO B 1 141 ? -32.084 -3.302 4.165 1.00 33.33 141 PRO B O 1
ATOM 4347 N N . CYS B 1 142 ? -30.240 -2.605 5.200 1.00 33.31 142 CYS B N 1
ATOM 4348 C CA . CYS B 1 142 ? -30.468 -3.499 6.364 1.00 33.19 142 CYS B CA 1
ATOM 4349 C C . CYS B 1 142 ? -30.309 -2.765 7.673 1.00 32.30 142 CYS B C 1
ATOM 4350 O O . CYS B 1 142 ? -29.892 -1.614 7.678 1.00 32.18 142 CYS B O 1
ATOM 4353 N N . ARG B 1 143 ? -30.648 -3.440 8.776 1.00 31.73 143 ARG B N 1
ATOM 4354 C CA . ARG B 1 143 ? -30.479 -2.887 10.106 1.00 31.02 143 ARG B CA 1
ATOM 4355 C C . ARG B 1 143 ? -29.093 -3.281 10.603 1.00 30.60 143 ARG B C 1
ATOM 4356 O O . ARG B 1 143 ? -28.452 -4.159 10.040 1.00 30.19 143 ARG B O 1
ATOM 4364 N N . ILE B 1 144 ? -28.646 -2.637 11.673 1.00 29.98 144 ILE B N 1
ATOM 4365 C CA . ILE B 1 144 ? -27.313 -2.887 12.200 1.00 29.57 144 ILE B CA 1
ATOM 4366 C C . ILE B 1 144 ? -27.385 -3.135 13.706 1.00 28.37 144 ILE B C 1
ATOM 4367 O O . ILE B 1 144 ? -28.162 -2.483 14.426 1.00 28.19 144 ILE B O 1
ATOM 4372 N N . VAL B 1 145 ? -26.613 -4.112 14.164 1.00 26.71 145 VAL B N 1
ATOM 4373 C CA . VAL B 1 145 ? -26.329 -4.223 15.585 1.00 25.26 145 VAL B CA 1
ATOM 4374 C C . VAL B 1 145 ? -24.821 -4.021 15.742 1.00 24.46 145 VAL B C 1
ATOM 4375 O O . VAL B 1 145 ? -24.040 -4.887 15.391 1.00 23.53 145 VAL B O 1
ATOM 4379 N N . PRO B 1 146 ? -24.405 -2.843 16.230 1.00 24.58 146 PRO B N 1
ATOM 4380 C CA . PRO B 1 146 ? -22.951 -2.678 16.289 1.00 24.48 146 PRO B CA 1
ATOM 4381 C C . PRO B 1 146 ? -22.319 -3.169 17.602 1.00 24.43 146 PRO B C 1
ATOM 4382 O O . PRO B 1 146 ? -22.889 -3.076 18.685 1.00 23.60 146 PRO B O 1
ATOM 4386 N N . LEU B 1 147 ? -21.136 -3.728 17.466 1.00 23.94 147 LEU B N 1
ATOM 4387 C CA . LEU B 1 147 ? -20.377 -4.078 18.594 1.00 22.92 147 LEU B CA 1
ATOM 4388 C C . LEU B 1 147 ? -19.051 -3.337 18.466 1.00 23.44 147 LEU B C 1
ATOM 4389 O O . LEU B 1 147 ? -18.205 -3.651 17.606 1.00 22.10 147 LEU B O 1
ATOM 4394 N N . GLN B 1 148 ? -18.922 -2.312 19.305 1.00 23.79 148 GLN B N 1
ATOM 4395 C CA . GLN B 1 148 ? -17.699 -1.555 19.439 1.00 24.29 148 GLN B CA 1
ATOM 4396 C C . GLN B 1 148 ? -16.782 -2.330 20.363 1.00 24.70 148 GLN B C 1
ATOM 4397 O O . GLN B 1 148 ? -17.143 -2.640 21.501 1.00 25.44 148 GLN B O 1
ATOM 4403 N N . CYS B 1 149 ? -15.605 -2.652 19.858 1.00 24.89 149 CYS B N 1
ATOM 4404 C CA . CYS B 1 149 ? -14.602 -3.373 20.636 1.00 25.22 149 CYS B CA 1
ATOM 4405 C C . CYS B 1 149 ? -13.498 -2.432 21.094 1.00 24.86 149 CYS B C 1
ATOM 4406 O O . CYS B 1 149 ? -12.950 -1.676 20.300 1.00 25.09 149 CYS B O 1
ATOM 4409 N N . GLY B 1 150 ? -13.171 -2.488 22.384 1.00 24.91 150 GLY B N 1
ATOM 4410 C CA . GLY B 1 150 ? -12.157 -1.604 22.946 1.00 23.78 150 GLY B CA 1
ATOM 4411 C C . GLY B 1 150 ? -10.747 -2.110 22.764 1.00 24.10 150 GLY B C 1
ATOM 4412 O O . GLY B 1 150 ? -10.145 -2.573 23.719 1.00 24.89 150 GLY B O 1
ATOM 4413 N N . VAL B 1 151 ? -10.214 -1.991 21.552 1.00 23.92 151 VAL B N 1
ATOM 4414 C CA . VAL B 1 151 ? -8.932 -2.606 21.184 1.00 23.70 151 VAL B CA 1
ATOM 4415 C C . VAL B 1 151 ? -7.732 -1.658 21.344 1.00 24.39 151 VAL B C 1
ATOM 4416 O O . VAL B 1 151 ? -6.616 -2.024 21.020 1.00 24.31 151 VAL B O 1
ATOM 4420 N N . LEU B 1 152 ? -7.963 -0.443 21.834 1.00 23.69 152 LEU B N 1
ATOM 4421 C CA . LEU B 1 152 ? -6.944 0.594 21.724 1.00 24.33 152 LEU B CA 1
ATOM 4422 C C . LEU B 1 152 ? -6.226 0.898 23.036 1.00 24.21 152 LEU B C 1
ATOM 4423 O O . LEU B 1 152 ? -5.171 1.494 23.014 1.00 25.00 152 LEU B O 1
ATOM 4428 N N . GLN B 1 153 ? -6.822 0.504 24.156 1.00 24.20 153 GLN B N 1
ATOM 4429 C CA . GLN B 1 153 ? -6.292 0.814 25.471 1.00 24.85 153 GLN B CA 1
ATOM 4430 C C . GLN B 1 153 ? -6.012 -0.487 26.215 1.00 24.65 153 GLN B C 1
ATOM 4431 O O . GLN B 1 153 ? -6.936 -1.185 26.658 1.00 24.17 153 GLN B O 1
ATOM 4437 N N . HIS B 1 154 ? -4.728 -0.803 26.359 1.00 23.22 154 HIS B N 1
ATOM 4438 C CA . HIS B 1 154 ? -4.358 -2.078 26.908 1.00 23.12 154 HIS B CA 1
ATOM 4439 C C . HIS B 1 154 ? -4.330 -2.051 28.444 1.00 22.69 154 HIS B C 1
ATOM 4440 O O . HIS B 1 154 ? -4.013 -1.040 29.041 1.00 21.97 154 HIS B O 1
ATOM 4447 N N . PRO B 1 155 ? -4.685 -3.163 29.082 1.00 23.26 155 PRO B N 1
ATOM 4448 C CA . PRO B 1 155 ? -4.926 -4.476 28.457 1.00 23.61 155 PRO B CA 1
ATOM 4449 C C . PRO B 1 155 ? -6.327 -4.641 27.822 1.00 24.06 155 PRO B C 1
ATOM 4450 O O . PRO B 1 155 ? -7.323 -4.083 28.311 1.00 23.69 155 PRO B O 1
ATOM 4454 N N . ILE B 1 156 ? -6.365 -5.373 26.709 1.00 23.51 156 ILE B N 1
ATOM 4455 C CA . ILE B 1 156 ? -7.603 -5.629 25.978 1.00 23.63 156 ILE B CA 1
ATOM 4456 C C . ILE B 1 156 ? -7.838 -7.142 26.045 1.00 24.61 156 ILE B C 1
ATOM 4457 O O . ILE B 1 156 ? -6.916 -7.875 26.410 1.00 24.28 156 ILE B O 1
ATOM 4462 N N . PRO B 1 157 ? -9.049 -7.619 25.685 1.00 25.23 157 PRO B N 1
ATOM 4463 C CA . PRO B 1 157 ? -9.282 -9.071 25.737 1.00 25.49 157 PRO B CA 1
ATOM 4464 C C . PRO B 1 157 ? -8.253 -9.877 24.917 1.00 26.80 157 PRO B C 1
ATOM 4465 O O . PRO B 1 157 ? -7.764 -9.418 23.884 1.00 27.14 157 PRO B O 1
ATOM 4469 N N . LYS B 1 158 ? -7.897 -11.056 25.412 1.00 27.31 158 LYS B N 1
ATOM 4470 C CA . LYS B 1 158 ? -7.013 -11.960 24.702 1.00 27.44 158 LYS B CA 1
ATOM 4471 C C . LYS B 1 158 ? -7.653 -12.354 23.366 1.00 26.44 158 LYS B C 1
ATOM 4472 O O . LYS B 1 158 ? -8.873 -12.300 23.217 1.00 25.38 158 LYS B O 1
ATOM 4478 N N . ALA B 1 159 ? -6.831 -12.736 22.398 1.00 25.48 159 ALA B N 1
ATOM 4479 C CA . ALA B 1 159 ? -7.344 -13.246 21.125 1.00 25.39 159 ALA B CA 1
ATOM 4480 C C . ALA B 1 159 ? -8.404 -14.350 21.299 1.00 25.68 159 ALA B C 1
ATOM 4481 O O . ALA B 1 159 ? -9.485 -14.281 20.690 1.00 25.95 159 ALA B O 1
ATOM 4483 N N . ARG B 1 160 ? -8.111 -15.357 22.127 1.00 26.07 160 ARG B N 1
ATOM 4484 C CA . ARG B 1 160 ? -9.081 -16.450 22.364 1.00 26.54 160 ARG B CA 1
ATOM 4485 C C . ARG B 1 160 ? -10.393 -15.940 22.907 1.00 25.90 160 ARG B C 1
ATOM 4486 O O . ARG B 1 160 ? -11.451 -16.507 22.626 1.00 25.94 160 ARG B O 1
ATOM 4494 N N . ARG B 1 161 ? -10.337 -14.852 23.665 1.00 26.35 161 ARG B N 1
ATOM 4495 C CA . ARG B 1 161 ? -11.557 -14.247 24.212 1.00 26.49 161 ARG B CA 1
ATOM 4496 C C . ARG B 1 161 ? -12.466 -13.648 23.131 1.00 26.94 161 ARG B C 1
ATOM 4497 O O . ARG B 1 161 ? -13.689 -13.813 23.167 1.00 27.32 161 ARG B O 1
ATOM 4505 N N . PHE B 1 162 ? -11.865 -12.936 22.181 1.00 27.61 162 PHE B N 1
ATOM 4506 C CA . PHE B 1 162 ? -12.571 -12.497 20.963 1.00 28.09 162 PHE B CA 1
ATOM 4507 C C . PHE B 1 162 ? -13.230 -13.674 20.221 1.00 28.29 162 PHE B C 1
ATOM 4508 O O . PHE B 1 162 ? -14.444 -13.671 19.956 1.00 27.17 162 PHE B O 1
ATOM 4516 N N . TRP B 1 163 ? -12.412 -14.675 19.907 1.00 28.98 163 TRP B N 1
ATOM 4517 C CA . TRP B 1 163 ? -12.880 -15.905 19.277 1.00 29.92 163 TRP B CA 1
ATOM 4518 C C . TRP B 1 163 ? -14.035 -16.508 20.093 1.00 29.87 163 TRP B C 1
ATOM 4519 O O . TRP B 1 163 ? -15.114 -16.769 19.541 1.00 29.42 163 TRP B O 1
ATOM 4530 N N . ASN B 1 164 ? -13.826 -16.702 21.400 1.00 30.05 164 ASN B N 1
ATOM 4531 C CA . ASN B 1 164 ? -14.890 -17.257 22.253 1.00 30.41 164 ASN B CA 1
ATOM 4532 C C . ASN B 1 164 ? -16.150 -16.427 22.223 1.00 29.55 164 ASN B C 1
ATOM 4533 O O . ASN B 1 164 ? -17.229 -16.990 22.110 1.00 29.65 164 ASN B O 1
ATOM 4538 N N . PHE B 1 165 ? -16.021 -15.096 22.280 1.00 28.37 165 PHE B N 1
ATOM 4539 C CA . PHE B 1 165 ? -17.183 -14.195 22.074 1.00 27.14 165 PHE B CA 1
ATOM 4540 C C . PHE B 1 165 ? -17.934 -14.545 20.789 1.00 27.06 165 PHE B C 1
ATOM 4541 O O . PHE B 1 165 ? -19.164 -14.593 20.782 1.00 26.23 165 PHE B O 1
ATOM 4549 N N . GLY B 1 166 ? -17.185 -14.737 19.695 1.00 26.46 166 GLY B N 1
ATOM 4550 C CA . GLY B 1 166 ? -17.770 -15.097 18.417 1.00 26.63 166 GLY B CA 1
ATOM 4551 C C . GLY B 1 166 ? -18.571 -16.380 18.507 1.00 27.48 166 GLY B C 1
ATOM 4552 O O . GLY B 1 166 ? -19.680 -16.436 18.019 1.00 27.85 166 GLY B O 1
ATOM 4553 N N . ARG B 1 167 ? -18.001 -17.405 19.150 1.00 28.13 167 ARG B N 1
ATOM 4554 C CA . ARG B 1 167 ? -18.672 -18.694 19.353 1.00 28.92 167 ARG B CA 1
ATOM 4555 C C . ARG B 1 167 ? -20.056 -18.555 20.017 1.00 28.85 167 ARG B C 1
ATOM 4556 O O . ARG B 1 167 ? -21.013 -19.128 19.526 1.00 28.33 167 ARG B O 1
ATOM 4564 N N . SER B 1 168 ? -20.150 -17.784 21.108 1.00 28.92 168 SER B N 1
ATOM 4565 C CA . SER B 1 168 ? -21.419 -17.581 21.817 1.00 29.69 168 SER B CA 1
ATOM 4566 C C . SER B 1 168 ? -22.353 -16.713 21.027 1.00 29.25 168 SER B C 1
ATOM 4567 O O . SER B 1 168 ? -23.575 -16.932 21.051 1.00 28.98 168 SER B O 1
ATOM 4570 N N . LEU B 1 169 ? -21.793 -15.705 20.355 1.00 28.63 169 LEU B N 1
ATOM 4571 C CA . LEU B 1 169 ? -22.602 -14.872 19.464 1.00 29.00 169 LEU B CA 1
ATOM 4572 C C . LEU B 1 169 ? -23.344 -15.724 18.406 1.00 28.80 169 LEU B C 1
ATOM 4573 O O . LEU B 1 169 ? -24.525 -15.485 18.127 1.00 27.72 169 LEU B O 1
ATOM 4578 N N . ARG B 1 170 ? -22.645 -16.702 17.817 1.00 29.41 170 ARG B N 1
ATOM 4579 C CA . ARG B 1 170 ? -23.264 -17.566 16.790 1.00 30.93 170 ARG B CA 1
ATOM 4580 C C . ARG B 1 170 ? -24.527 -18.202 17.353 1.00 31.12 170 ARG B C 1
ATOM 4581 O O . ARG B 1 170 ? -25.591 -18.100 16.757 1.00 31.64 170 ARG B O 1
ATOM 4589 N N . ARG B 1 171 ? -24.394 -18.821 18.528 1.00 31.86 171 ARG B N 1
ATOM 4590 C CA . ARG B 1 171 ? -25.522 -19.466 19.197 1.00 32.69 171 ARG B CA 1
ATOM 4591 C C . ARG B 1 171 ? -26.633 -18.475 19.551 1.00 32.67 171 ARG B C 1
ATOM 4592 O O . ARG B 1 171 ? -27.819 -18.776 19.370 1.00 32.53 171 ARG B O 1
ATOM 4600 N N . ALA B 1 172 ? -26.253 -17.275 19.999 1.00 32.70 172 ALA B N 1
ATOM 4601 C CA . ALA B 1 172 ? -27.228 -16.208 20.332 1.00 32.18 172 ALA B CA 1
ATOM 4602 C C . ALA B 1 172 ? -28.052 -15.770 19.145 1.00 32.35 172 ALA B C 1
ATOM 4603 O O . ALA B 1 172 ? -29.262 -15.576 19.256 1.00 32.97 172 ALA B O 1
ATOM 4605 N N . ILE B 1 173 ? -27.405 -15.584 18.001 1.00 32.38 173 ILE B N 1
ATOM 4606 C CA . ILE B 1 173 ? -28.142 -15.165 16.798 1.00 32.11 173 ILE B CA 1
ATOM 4607 C C . ILE B 1 173 ? -29.007 -16.324 16.256 1.00 32.34 173 ILE B C 1
ATOM 4608 O O . ILE B 1 173 ? -30.144 -16.131 15.837 1.00 31.29 173 ILE B O 1
ATOM 4613 N N . GLN B 1 174 ? -28.445 -17.526 16.257 1.00 32.70 174 GLN B N 1
ATOM 4614 C CA . GLN B 1 174 ? -29.192 -18.676 15.765 1.00 33.74 174 GLN B CA 1
ATOM 4615 C C . GLN B 1 174 ? -30.499 -18.852 16.540 1.00 34.53 174 GLN B C 1
ATOM 4616 O O . GLN B 1 174 ? -31.588 -18.867 15.947 1.00 34.89 174 GLN B O 1
ATOM 4622 N N . SER B 1 175 ? -30.382 -18.882 17.866 1.00 35.01 175 SER B N 1
ATOM 4623 C CA . SER B 1 175 ? -31.494 -19.175 18.759 1.00 35.63 175 SER B CA 1
ATOM 4624 C C . SER B 1 175 ? -32.509 -18.049 18.805 1.00 35.89 175 SER B C 1
ATOM 4625 O O . SER B 1 175 ? -33.536 -18.164 19.470 1.00 36.02 175 SER B O 1
ATOM 4628 N N . TYR B 1 176 ? -32.226 -16.960 18.098 1.00 35.85 176 TYR B N 1
ATOM 4629 C CA . TYR B 1 176 ? -33.116 -15.812 18.097 1.00 35.94 176 TYR B CA 1
ATOM 4630 C C . TYR B 1 176 ? -34.428 -16.185 17.423 1.00 37.17 176 TYR B C 1
ATOM 4631 O O . TYR B 1 176 ? -34.450 -16.404 16.215 1.00 36.11 176 TYR B O 1
ATOM 4640 N N . PRO B 1 177 ? -35.532 -16.233 18.196 1.00 38.39 177 PRO B N 1
ATOM 4641 C CA . PRO B 1 177 ? -36.782 -16.821 17.687 1.00 39.26 177 PRO B CA 1
ATOM 4642 C C . PRO B 1 177 ? -37.496 -16.019 16.585 1.00 40.50 177 PRO B C 1
ATOM 4643 O O . PRO B 1 177 ? -38.685 -15.732 16.709 1.00 41.27 177 PRO B O 1
ATOM 4647 N N . ARG B 1 178 ? -36.783 -15.691 15.508 1.00 41.36 178 ARG B N 1
ATOM 4648 C CA . ARG B 1 178 ? -37.357 -14.995 14.346 1.00 42.61 178 ARG B CA 1
ATOM 4649 C C . ARG B 1 178 ? -36.782 -15.549 13.042 1.00 42.63 178 ARG B C 1
ATOM 4650 O O . ARG B 1 178 ? -35.609 -15.939 12.984 1.00 42.79 178 ARG B O 1
ATOM 4658 N N . ASP B 1 179 ? -37.611 -15.587 12.002 1.00 42.69 179 ASP B N 1
ATOM 4659 C CA . ASP B 1 179 ? -37.174 -16.048 10.690 1.00 42.88 179 ASP B CA 1
ATOM 4660 C C . ASP B 1 179 ? -36.554 -14.853 9.949 1.00 41.56 179 ASP B C 1
ATOM 4661 O O . ASP B 1 179 ? -37.186 -14.253 9.082 1.00 41.90 179 ASP B O 1
ATOM 4666 N N . ILE B 1 180 ? -35.334 -14.480 10.340 1.00 39.84 180 ILE B N 1
ATOM 4667 C CA . ILE B 1 180 ? -34.606 -13.396 9.667 1.00 37.69 180 ILE B CA 1
ATOM 4668 C C . ILE B 1 180 ? -33.230 -13.856 9.205 1.00 37.05 180 ILE B C 1
ATOM 4669 O O . ILE B 1 180 ? -32.714 -14.861 9.669 1.00 37.09 180 ILE B O 1
ATOM 4674 N N . LYS B 1 181 ? -32.644 -13.107 8.281 1.00 36.66 181 LYS B N 1
ATOM 4675 C CA . LYS B 1 181 ? -31.315 -13.415 7.766 1.00 36.09 181 LYS B CA 1
ATOM 4676 C C . LYS B 1 181 ? -30.308 -12.432 8.343 1.00 34.77 181 LYS B C 1
ATOM 4677 O O . LYS B 1 181 ? -30.526 -11.224 8.344 1.00 34.75 181 LYS B O 1
ATOM 4683 N N . VAL B 1 182 ? -29.211 -12.948 8.861 1.00 34.00 182 VAL B N 1
ATOM 4684 C CA . VAL B 1 182 ? -28.263 -12.080 9.552 1.00 33.05 182 VAL B CA 1
ATOM 4685 C C . VAL B 1 182 ? -26.894 -12.309 8.953 1.00 32.13 182 VAL B C 1
ATOM 4686 O O . VAL B 1 182 ? -26.464 -13.440 8.812 1.00 31.89 182 VAL B O 1
ATOM 4690 N N . ALA B 1 183 ? -26.227 -11.221 8.589 1.00 31.26 183 ALA B N 1
ATOM 4691 C CA . ALA B 1 183 ? -24.829 -11.292 8.170 1.00 31.34 183 ALA B CA 1
ATOM 4692 C C . ALA B 1 183 ? -23.916 -10.689 9.261 1.00 30.22 183 ALA B C 1
ATOM 4693 O O . ALA B 1 183 ? -24.282 -9.706 9.908 1.00 30.77 183 ALA B O 1
ATOM 4695 N N . ILE B 1 184 ? -22.739 -11.280 9.439 1.00 29.79 184 ILE B N 1
ATOM 4696 C CA . ILE B 1 184 ? -21.742 -10.807 10.409 1.00 29.73 184 ILE B CA 1
ATOM 4697 C C . ILE B 1 184 ? -20.548 -10.107 9.757 1.00 29.31 184 ILE B C 1
ATOM 4698 O O . ILE B 1 184 ? -19.919 -10.631 8.839 1.00 28.69 184 ILE B O 1
ATOM 4703 N N . ALA B 1 185 ? -20.257 -8.911 10.252 1.00 28.65 185 ALA B N 1
ATOM 4704 C CA . ALA B 1 185 ? -19.164 -8.105 9.727 1.00 28.06 185 ALA B CA 1
ATOM 4705 C C . ALA B 1 185 ? -18.061 -7.950 10.778 1.00 27.51 185 ALA B C 1
ATOM 4706 O O . ALA B 1 185 ? -18.326 -7.552 11.916 1.00 27.02 185 ALA B O 1
ATOM 4708 N N . GLY B 1 186 ? -16.837 -8.272 10.390 1.00 27.29 186 GLY B N 1
ATOM 4709 C CA . GLY B 1 186 ? -15.664 -8.007 11.229 1.00 27.34 186 GLY B CA 1
ATOM 4710 C C . GLY B 1 186 ? -14.756 -7.082 10.455 1.00 26.73 186 GLY B C 1
ATOM 4711 O O . GLY B 1 186 ? -14.410 -7.384 9.323 1.00 26.81 186 GLY B O 1
ATOM 4712 N N . THR B 1 187 ? -14.384 -5.952 11.049 1.00 26.01 187 THR B N 1
ATOM 4713 C CA . THR B 1 187 ? -13.746 -4.874 10.296 1.00 25.33 187 THR B CA 1
ATOM 4714 C C . THR B 1 187 ? -12.489 -4.338 10.998 1.00 25.39 187 THR B C 1
ATOM 4715 O O . THR B 1 187 ? -12.247 -4.653 12.156 1.00 25.20 187 THR B O 1
ATOM 4719 N N . GLY B 1 188 ? -11.732 -3.482 10.314 1.00 24.53 188 GLY B N 1
ATOM 4720 C CA . GLY B 1 188 ? -10.402 -3.083 10.774 1.00 23.84 188 GLY B CA 1
ATOM 4721 C C . GLY B 1 188 ? -9.335 -3.843 10.035 1.00 23.51 188 GLY B C 1
ATOM 4722 O O . GLY B 1 188 ? -9.646 -4.696 9.212 1.00 24.31 188 GLY B O 1
ATOM 4723 N N . GLY B 1 189 ? -8.074 -3.529 10.303 1.00 23.31 189 GLY B N 1
ATOM 4724 C CA . GLY B 1 189 ? -6.950 -4.210 9.638 1.00 23.22 189 GLY B CA 1
ATOM 4725 C C . GLY B 1 189 ? -6.741 -3.826 8.173 1.00 23.75 189 GLY B C 1
ATOM 4726 O O . GLY B 1 189 ? -7.400 -2.904 7.656 1.00 23.09 189 GLY B O 1
ATOM 4727 N N . LEU B 1 190 ? -5.798 -4.496 7.499 1.00 22.50 190 LEU B N 1
ATOM 4728 C CA . LEU B 1 190 ? -4.912 -5.470 8.124 1.00 22.17 190 LEU B CA 1
ATOM 4729 C C . LEU B 1 190 ? -3.643 -4.819 8.670 1.00 22.20 190 LEU B C 1
ATOM 4730 O O . LEU B 1 190 ? -3.743 -3.958 9.546 1.00 22.05 190 LEU B O 1
ATOM 4735 N N . SER B 1 191 ? -2.459 -5.200 8.178 1.00 21.99 191 SER B N 1
ATOM 4736 C CA . SER B 1 191 ? -1.243 -4.601 8.737 1.00 22.95 191 SER B CA 1
ATOM 4737 C C . SER B 1 191 ? -1.213 -3.076 8.549 1.00 22.83 191 SER B C 1
ATOM 4738 O O . SER B 1 191 ? -1.487 -2.568 7.461 1.00 22.72 191 SER B O 1
ATOM 4741 N N . HIS B 1 192 ? -0.899 -2.371 9.633 1.00 23.48 192 HIS B N 1
ATOM 4742 C CA . HIS B 1 192 ? -0.559 -0.950 9.597 1.00 23.64 192 HIS B CA 1
ATOM 4743 C C . HIS B 1 192 ? -0.038 -0.532 10.939 1.00 23.93 192 HIS B C 1
ATOM 4744 O O . HIS B 1 192 ? -0.384 -1.139 11.967 1.00 23.71 192 HIS B O 1
ATOM 4751 N N . GLN B 1 193 ? 0.817 0.490 10.937 1.00 23.83 193 GLN B N 1
ATOM 4752 C CA . GLN B 1 193 ? 1.182 1.202 12.158 1.00 24.11 193 GLN B CA 1
ATOM 4753 C C . GLN B 1 193 ? 1.198 2.713 11.859 1.00 24.12 193 GLN B C 1
ATOM 4754 O O . GLN B 1 193 ? 1.943 3.167 10.993 1.00 22.85 193 GLN B O 1
ATOM 4760 N N . VAL B 1 194 ? 0.376 3.470 12.589 1.00 25.16 194 VAL B N 1
ATOM 4761 C CA . VAL B 1 194 ? 0.171 4.893 12.298 1.00 25.42 194 VAL B CA 1
ATOM 4762 C C . VAL B 1 194 ? 0.766 5.817 13.351 1.00 25.50 194 VAL B C 1
ATOM 4763 O O . VAL B 1 194 ? 0.592 7.043 13.280 1.00 27.04 194 VAL B O 1
ATOM 4767 N N . HIS B 1 195 ? 1.476 5.256 14.325 1.00 25.58 195 HIS B N 1
ATOM 4768 C CA . HIS B 1 195 ? 2.183 6.082 15.305 1.00 24.82 195 HIS B CA 1
ATOM 4769 C C . HIS B 1 195 ? 3.643 5.669 15.482 1.00 24.99 195 HIS B C 1
ATOM 4770 O O . HIS B 1 195 ? 4.032 4.541 15.136 1.00 25.07 195 HIS B O 1
ATOM 4777 N N . GLY B 1 196 ? 4.427 6.573 16.077 1.00 24.89 196 GLY B N 1
ATOM 4778 C CA . GLY B 1 196 ? 5.805 6.305 16.440 1.00 24.21 196 GLY B CA 1
ATOM 4779 C C . GLY B 1 196 ? 6.758 6.275 15.270 1.00 24.88 196 GLY B C 1
ATOM 4780 O O . GLY B 1 196 ? 6.364 6.465 14.112 1.00 26.51 196 GLY B O 1
ATOM 4781 N N . GLU B 1 197 ? 8.035 6.028 15.558 1.00 25.32 197 GLU B N 1
ATOM 4782 C CA . GLU B 1 197 ? 9.051 6.071 14.516 1.00 25.28 197 GLU B CA 1
ATOM 4783 C C . GLU B 1 197 ? 8.879 4.860 13.607 1.00 24.50 197 GLU B C 1
ATOM 4784 O O . GLU B 1 197 ? 9.417 4.822 12.493 1.00 25.95 197 GLU B O 1
ATOM 4790 N N . ARG B 1 198 ? 8.106 3.876 14.058 1.00 23.21 198 ARG B N 1
ATOM 4791 C CA . ARG B 1 198 ? 7.805 2.704 13.213 1.00 21.93 198 ARG B CA 1
ATOM 4792 C C . ARG B 1 198 ? 6.590 2.909 12.267 1.00 22.20 198 ARG B C 1
ATOM 4793 O O . ARG B 1 198 ? 6.230 1.999 11.499 1.00 21.68 198 ARG B O 1
ATOM 4801 N N . ALA B 1 199 ? 5.960 4.087 12.320 1.00 22.26 199 ALA B N 1
ATOM 4802 C CA . ALA B 1 199 ? 4.817 4.399 11.446 1.00 21.82 199 ALA B CA 1
ATOM 4803 C C . ALA B 1 199 ? 5.120 4.124 9.991 1.00 22.32 199 ALA B C 1
ATOM 4804 O O . ALA B 1 199 ? 6.158 4.573 9.466 1.00 23.79 199 ALA B O 1
ATOM 4806 N N . GLY B 1 200 ? 4.200 3.407 9.344 1.00 20.83 200 GLY B N 1
ATOM 4807 C CA . GLY B 1 200 ? 4.289 3.046 7.944 1.00 20.95 200 GLY B CA 1
ATOM 4808 C C . GLY B 1 200 ? 4.613 1.568 7.708 1.00 21.66 200 GLY B C 1
ATOM 4809 O O . GLY B 1 200 ? 4.737 1.136 6.564 1.00 21.23 200 GLY B O 1
ATOM 4810 N N . PHE B 1 201 ? 4.790 0.822 8.797 1.00 22.06 201 PHE B N 1
ATOM 4811 C CA . PHE B 1 201 ? 5.029 -0.627 8.771 1.00 23.03 201 PHE B CA 1
ATOM 4812 C C . PHE B 1 201 ? 3.844 -1.368 8.179 1.00 22.94 201 PHE B C 1
ATOM 4813 O O . PHE B 1 201 ? 2.701 -1.108 8.544 1.00 22.48 201 PHE B O 1
ATOM 4821 N N . ASN B 1 202 ? 4.137 -2.296 7.276 1.00 23.19 202 ASN B N 1
ATOM 4822 C CA . ASN B 1 202 ? 3.172 -3.297 6.821 1.00 23.39 202 ASN B CA 1
ATOM 4823 C C . ASN B 1 202 ? 3.871 -4.631 6.668 1.00 24.27 202 ASN B C 1
ATOM 4824 O O . ASN B 1 202 ? 5.100 -4.717 6.596 1.00 24.71 202 ASN B O 1
ATOM 4829 N N . ASN B 1 203 ? 3.096 -5.690 6.586 1.00 24.96 203 ASN B N 1
ATOM 4830 C CA . ASN B 1 203 ? 3.706 -6.989 6.367 1.00 25.74 203 ASN B CA 1
ATOM 4831 C C . ASN B 1 203 ? 2.751 -7.869 5.566 1.00 26.23 203 ASN B C 1
ATOM 4832 O O . ASN B 1 203 ? 1.912 -8.577 6.123 1.00 26.68 203 ASN B O 1
ATOM 4837 N N . THR B 1 204 ? 2.880 -7.778 4.242 1.00 26.28 204 THR B N 1
ATOM 4838 C CA . THR B 1 204 ? 1.956 -8.399 3.320 1.00 27.19 204 THR B CA 1
ATOM 4839 C C . THR B 1 204 ? 1.950 -9.924 3.489 1.00 27.81 204 THR B C 1
ATOM 4840 O O . THR B 1 204 ? 0.889 -10.550 3.437 1.00 27.23 204 THR B O 1
ATOM 4844 N N . GLU B 1 205 ? 3.132 -10.496 3.712 1.00 28.13 205 GLU B N 1
ATOM 4845 C CA . GLU B 1 205 ? 3.277 -11.941 3.947 1.00 29.83 205 GLU B CA 1
ATOM 4846 C C . GLU B 1 205 ? 2.380 -12.367 5.108 1.00 28.64 205 GLU B C 1
ATOM 4847 O O . GLU B 1 205 ? 1.557 -13.263 4.966 1.00 28.93 205 GLU B O 1
ATOM 4853 N N . TRP B 1 206 ? 2.525 -11.703 6.249 1.00 28.57 206 TRP B N 1
ATOM 4854 C CA . TRP B 1 206 ? 1.641 -11.929 7.384 1.00 28.15 206 TRP B CA 1
ATOM 4855 C C . TRP B 1 206 ? 0.162 -11.703 7.045 1.00 27.93 206 TRP B C 1
ATOM 4856 O O . TRP B 1 206 ? -0.678 -12.504 7.425 1.00 28.42 206 TRP B O 1
ATOM 4867 N N . ASP B 1 207 ? -0.169 -10.619 6.346 1.00 28.02 207 ASP B N 1
ATOM 4868 C CA . ASP B 1 207 ? -1.568 -10.342 5.997 1.00 27.53 207 ASP B CA 1
ATOM 4869 C C . ASP B 1 207 ? -2.203 -11.497 5.226 1.00 28.01 207 ASP B C 1
ATOM 4870 O O . ASP B 1 207 ? -3.361 -11.887 5.493 1.00 27.47 207 ASP B O 1
ATOM 4875 N N . MET B 1 208 ? -1.451 -12.024 4.261 1.00 27.99 208 MET B N 1
ATOM 4876 C CA . MET B 1 208 ? -1.937 -13.114 3.440 1.00 28.35 208 MET B CA 1
ATOM 4877 C C . MET B 1 208 ? -1.990 -14.374 4.292 1.00 28.26 208 MET B C 1
ATOM 4878 O O . MET B 1 208 ? -2.963 -15.153 4.219 1.00 28.53 208 MET B O 1
ATOM 4883 N N . GLU B 1 209 ? -0.971 -14.575 5.123 1.00 27.25 209 GLU B N 1
ATOM 4884 C CA . GLU B 1 209 ? -0.977 -15.760 6.000 1.00 28.19 209 GLU B CA 1
ATOM 4885 C C . GLU B 1 209 ? -2.125 -15.692 7.015 1.00 27.62 209 GLU B C 1
ATOM 4886 O O . GLU B 1 209 ? -2.837 -16.685 7.236 1.00 27.66 209 GLU B O 1
ATOM 4892 N N . PHE B 1 210 ? -2.319 -14.509 7.599 1.00 27.00 210 PHE B N 1
ATOM 4893 C CA . PHE B 1 210 ? -3.372 -14.310 8.573 1.00 26.45 210 PHE B CA 1
ATOM 4894 C C . PHE B 1 210 ? -4.701 -14.635 7.924 1.00 26.33 210 PHE B C 1
ATOM 4895 O O . PHE B 1 210 ? -5.546 -15.287 8.538 1.00 26.58 210 PHE B O 1
ATOM 4903 N N . MET B 1 211 ? -4.888 -14.162 6.693 1.00 25.47 211 MET B N 1
ATOM 4904 C CA . MET B 1 211 ? -6.173 -14.313 6.035 1.00 25.64 211 MET B CA 1
ATOM 4905 C C . MET B 1 211 ? -6.495 -15.778 5.733 1.00 26.52 211 MET B C 1
ATOM 4906 O O . MET B 1 211 ? -7.628 -16.230 5.934 1.00 25.61 211 MET B O 1
ATOM 4911 N N . GLU B 1 212 ? -5.482 -16.509 5.273 1.00 27.26 212 GLU B N 1
ATOM 4912 C CA . GLU B 1 212 ? -5.618 -17.927 4.922 1.00 29.14 212 GLU B CA 1
ATOM 4913 C C . GLU B 1 212 ? -5.926 -18.744 6.176 1.00 28.69 212 GLU B C 1
ATOM 4914 O O . GLU B 1 212 ? -6.794 -19.637 6.158 1.00 29.10 212 GLU B O 1
ATOM 4920 N N . ARG B 1 213 ? -5.183 -18.439 7.244 1.00 28.27 213 ARG B N 1
ATOM 4921 C CA . ARG B 1 213 ? -5.350 -19.104 8.530 1.00 28.03 213 ARG B CA 1
ATOM 4922 C C . ARG B 1 213 ? -6.699 -18.752 9.150 1.00 27.23 213 ARG B C 1
ATOM 4923 O O . ARG B 1 213 ? -7.296 -19.609 9.769 1.00 26.20 213 ARG B O 1
ATOM 4931 N N . LEU B 1 214 ? -7.195 -17.522 8.945 1.00 26.55 214 LEU B N 1
ATOM 4932 C CA . LEU B 1 214 ? -8.547 -17.139 9.420 1.00 26.15 214 LEU B CA 1
ATOM 4933 C C . LEU B 1 214 ? -9.657 -17.920 8.710 1.00 26.78 214 LEU B C 1
ATOM 4934 O O . LEU B 1 214 ? -10.627 -18.370 9.350 1.00 26.95 214 LEU B O 1
ATOM 4939 N N . ALA B 1 215 ? -9.545 -18.050 7.384 1.00 27.16 215 ALA B N 1
ATOM 4940 C CA . ALA B 1 215 ? -10.534 -18.795 6.606 1.00 27.36 215 ALA B CA 1
ATOM 4941 C C . ALA B 1 215 ? -10.569 -20.300 6.934 1.00 28.02 215 ALA B C 1
ATOM 4942 O O . ALA B 1 215 ? -11.639 -20.857 7.191 1.00 28.64 215 ALA B O 1
ATOM 4944 N N . ASN B 1 216 ? -9.410 -20.937 6.983 1.00 28.47 216 ASN B N 1
ATOM 4945 C CA . ASN B 1 216 ? -9.352 -22.413 6.939 1.00 29.81 216 ASN B CA 1
ATOM 4946 C C . ASN B 1 216 ? -8.939 -23.111 8.231 1.00 31.20 216 ASN B C 1
ATOM 4947 O O . ASN B 1 216 ? -9.153 -24.321 8.382 1.00 31.25 216 ASN B O 1
ATOM 4952 N N . ASP B 1 217 ? -8.314 -22.360 9.141 1.00 32.02 217 ASP B N 1
ATOM 4953 C CA . ASP B 1 217 ? -7.792 -22.929 10.380 1.00 32.61 217 ASP B CA 1
ATOM 4954 C C . ASP B 1 217 ? -7.690 -21.850 11.462 1.00 31.97 217 ASP B C 1
ATOM 4955 O O . ASP B 1 217 ? -6.597 -21.599 11.989 1.00 31.99 217 ASP B O 1
ATOM 4960 N N . PRO B 1 218 ? -8.828 -21.199 11.792 1.00 31.66 218 PRO B N 1
ATOM 4961 C CA . PRO B 1 218 ? -8.749 -20.049 12.684 1.00 31.91 218 PRO B CA 1
ATOM 4962 C C . PRO B 1 218 ? -8.303 -20.386 14.111 1.00 32.74 218 PRO B C 1
ATOM 4963 O O . PRO B 1 218 ? -7.764 -19.516 14.799 1.00 33.15 218 PRO B O 1
ATOM 4967 N N . GLU B 1 219 ? -8.467 -21.638 14.536 1.00 33.70 219 GLU B N 1
ATOM 4968 C CA . GLU B 1 219 ? -8.029 -22.036 15.876 1.00 34.76 219 GLU B CA 1
ATOM 4969 C C . GLU B 1 219 ? -6.513 -22.004 16.023 1.00 34.67 219 GLU B C 1
ATOM 4970 O O . GLU B 1 219 ? -6.010 -21.784 17.116 1.00 34.99 219 GLU B O 1
ATOM 4976 N N . SER B 1 220 ? -5.784 -22.149 14.915 1.00 34.45 220 SER B N 1
ATOM 4977 C CA . SER B 1 220 ? -4.330 -21.958 14.915 1.00 34.30 220 SER B CA 1
ATOM 4978 C C . SER B 1 220 ? -3.892 -20.548 15.310 1.00 34.43 220 SER B C 1
ATOM 4979 O O . SER B 1 220 ? -2.708 -20.336 15.602 1.00 35.03 220 SER B O 1
ATOM 4982 N N . LEU B 1 221 ? -4.806 -19.576 15.278 1.00 33.62 221 LEU B N 1
ATOM 4983 C CA . LEU B 1 221 ? -4.444 -18.193 15.640 1.00 33.17 221 LEU B CA 1
ATOM 4984 C C . LEU B 1 221 ? -4.658 -17.833 17.110 1.00 33.18 221 LEU B C 1
ATOM 4985 O O . LEU B 1 221 ? -4.230 -16.775 17.568 1.00 33.30 221 LEU B O 1
ATOM 4990 N N . LEU B 1 222 ? -5.323 -18.713 17.852 1.00 33.65 222 LEU B N 1
ATOM 4991 C CA . LEU B 1 222 ? -5.912 -18.350 19.145 1.00 33.01 222 LEU B CA 1
ATOM 4992 C C . LEU B 1 222 ? -4.914 -18.143 20.270 1.00 33.07 222 LEU B C 1
ATOM 4993 O O . LEU B 1 222 ? -5.293 -17.668 21.348 1.00 33.71 222 LEU B O 1
ATOM 4998 N N . GLY B 1 223 ? -3.654 -18.497 20.022 1.00 32.31 223 GLY B N 1
ATOM 4999 C CA . GLY B 1 223 ? -2.585 -18.291 20.997 1.00 31.90 223 GLY B CA 1
ATOM 5000 C C . GLY B 1 223 ? -1.698 -17.084 20.727 1.00 31.37 223 GLY B C 1
ATOM 5001 O O . GLY B 1 223 ? -0.733 -16.837 21.449 1.00 31.00 223 GLY B O 1
ATOM 5002 N N . ALA B 1 224 ? -2.021 -16.329 19.683 1.00 31.08 224 ALA B N 1
ATOM 5003 C CA . ALA B 1 224 ? -1.286 -15.109 19.353 1.00 30.16 224 ALA B CA 1
ATOM 5004 C C . ALA B 1 224 ? -1.472 -14.042 20.448 1.00 29.55 224 ALA B C 1
ATOM 5005 O O . ALA B 1 224 ? -2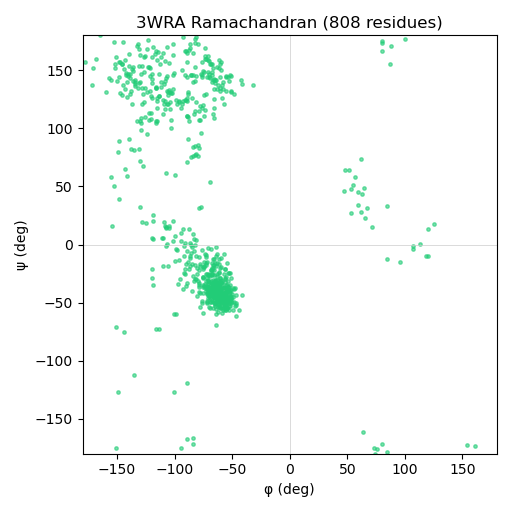.605 -13.703 20.805 1.00 30.04 224 ALA B O 1
ATOM 5007 N N . THR B 1 225 ? -0.356 -13.540 20.979 1.00 28.87 225 THR B N 1
ATOM 5008 C CA . THR B 1 225 ? -0.338 -12.454 21.969 1.00 28.03 225 THR B CA 1
ATOM 5009 C C . THR B 1 225 ? -0.422 -11.087 21.241 1.00 27.59 225 THR B C 1
ATOM 5010 O O . THR B 1 225 ? -0.228 -11.015 20.033 1.00 27.16 225 THR B O 1
ATOM 5014 N N . VAL B 1 226 ? -0.720 -10.020 21.975 1.00 27.34 226 VAL B N 1
ATOM 5015 C CA . VAL B 1 226 ? -0.660 -8.661 21.424 1.00 26.63 226 VAL B CA 1
ATOM 5016 C C . VAL B 1 226 ? 0.730 -8.377 20.872 1.00 27.08 226 VAL B C 1
ATOM 5017 O O . VAL B 1 226 ? 0.872 -7.886 19.744 1.00 27.30 226 VAL B O 1
ATOM 5021 N N . THR B 1 227 ? 1.766 -8.747 21.616 1.00 27.20 227 THR B N 1
ATOM 5022 C CA . THR B 1 227 ? 3.115 -8.597 21.083 1.00 27.61 227 THR B CA 1
ATOM 5023 C C . THR B 1 227 ? 3.249 -9.304 19.736 1.00 28.01 227 THR B C 1
ATOM 5024 O O . THR B 1 227 ? 3.796 -8.736 18.808 1.00 28.87 227 THR B O 1
ATOM 5028 N N . ASP B 1 228 ? 2.719 -10.523 19.605 1.00 28.60 228 ASP B N 1
ATOM 5029 C CA . ASP B 1 228 ? 2.884 -11.285 18.352 1.00 29.18 228 ASP B CA 1
ATOM 5030 C C . ASP B 1 228 ? 2.236 -10.522 17.194 1.00 28.42 228 ASP B C 1
ATOM 5031 O O . ASP B 1 228 ? 2.828 -10.343 16.139 1.00 28.77 228 ASP B O 1
ATOM 5036 N N . LEU B 1 229 ? 1.005 -10.082 17.426 1.00 27.87 229 LEU B N 1
ATOM 5037 C CA . LEU B 1 229 ? 0.181 -9.440 16.406 1.00 27.18 229 LEU B CA 1
ATOM 5038 C C . LEU B 1 229 ? 0.732 -8.084 15.981 1.00 26.29 229 LEU B C 1
ATOM 5039 O O . LEU B 1 229 ? 0.717 -7.758 14.802 1.00 26.77 229 LEU B O 1
ATOM 5044 N N . ALA B 1 230 ? 1.251 -7.323 16.941 1.00 26.16 230 ALA B N 1
ATOM 5045 C CA . ALA B 1 230 ? 1.853 -6.003 16.684 1.00 26.18 230 ALA B CA 1
ATOM 5046 C C . ALA B 1 230 ? 3.223 -6.089 16.005 1.00 26.58 230 ALA B C 1
ATOM 5047 O O . ALA B 1 230 ? 3.602 -5.218 15.209 1.00 26.47 230 ALA B O 1
ATOM 5049 N N . LYS B 1 231 ? 3.968 -7.132 16.350 1.00 26.54 231 LYS B N 1
ATOM 5050 C CA . LYS B 1 231 ? 5.258 -7.420 15.731 1.00 26.56 231 LYS B CA 1
ATOM 5051 C C . LYS B 1 231 ? 5.023 -7.729 14.264 1.00 26.32 231 LYS B C 1
ATOM 5052 O O . LYS B 1 231 ? 5.556 -7.069 13.390 1.00 26.54 231 LYS B O 1
ATOM 5058 N N . LYS B 1 232 ? 4.156 -8.698 13.998 1.00 27.26 232 LYS B N 1
ATOM 5059 C CA . LYS B 1 232 ? 3.863 -9.116 12.643 1.00 26.71 232 LYS B CA 1
ATOM 5060 C C . LYS B 1 232 ? 3.027 -8.108 11.849 1.00 26.43 232 LYS B C 1
ATOM 5061 O O . LYS B 1 232 ? 3.234 -7.949 10.650 1.00 25.62 232 LYS B O 1
ATOM 5067 N N . GLY B 1 233 ? 2.098 -7.416 12.500 1.00 26.48 233 GLY B N 1
ATOM 5068 C CA . GLY B 1 233 ? 1.149 -6.573 11.749 1.00 26.59 233 GLY B CA 1
ATOM 5069 C C . GLY B 1 233 ? 1.130 -5.086 12.027 1.00 26.60 233 GLY B C 1
ATOM 5070 O O . GLY B 1 233 ? 0.275 -4.360 11.514 1.00 27.22 233 GLY B O 1
ATOM 5071 N N . GLY B 1 234 ? 2.051 -4.620 12.854 1.00 26.41 234 GLY B N 1
ATOM 5072 C CA . GLY B 1 234 ? 2.059 -3.212 13.256 1.00 25.75 234 GLY B CA 1
ATOM 5073 C C . GLY B 1 234 ? 1.178 -3.016 14.465 1.00 25.06 234 GLY B C 1
ATOM 5074 O O . GLY B 1 234 ? 0.267 -3.798 14.682 1.00 25.71 234 GLY B O 1
ATOM 5075 N N . TRP B 1 235 ? 1.445 -1.974 15.256 1.00 24.35 235 TRP B N 1
ATOM 5076 C CA . TRP B 1 235 ? 0.700 -1.793 16.507 1.00 23.41 235 TRP B CA 1
ATOM 5077 C C . TRP B 1 235 ? -0.847 -1.728 16.291 1.00 23.55 235 TRP B C 1
ATOM 5078 O O . TRP B 1 235 ? -1.611 -2.453 16.929 1.00 21.77 235 TRP B O 1
ATOM 5089 N N . GLU B 1 236 ? -1.290 -0.875 15.369 1.00 22.67 236 GLU B N 1
ATOM 5090 C CA . GLU B 1 236 ? -2.746 -0.738 15.123 1.00 23.18 236 GLU B CA 1
ATOM 5091 C C . GLU B 1 236 ? -3.301 -1.960 14.324 1.00 23.24 236 GLU B C 1
ATOM 5092 O O . GLU B 1 236 ? -4.460 -2.360 14.478 1.00 23.30 236 GLU B O 1
ATOM 5098 N N . GLY B 1 237 ? -2.452 -2.581 13.512 1.00 23.63 237 GLY B N 1
ATOM 5099 C CA . GLY B 1 237 ? -2.818 -3.817 12.792 1.00 23.15 237 GLY B CA 1
ATOM 5100 C C . GLY B 1 237 ? -3.291 -4.945 13.694 1.00 23.18 237 GLY B C 1
ATOM 5101 O O . GLY B 1 237 ? -3.981 -5.852 13.245 1.00 24.17 237 GLY B O 1
ATOM 5102 N N . ALA B 1 238 ? -2.934 -4.879 14.966 1.00 22.90 238 ALA B N 1
ATOM 5103 C CA . ALA B 1 238 ? -3.369 -5.848 15.968 1.00 22.96 238 ALA B CA 1
ATOM 5104 C C . ALA B 1 238 ? -4.878 -5.927 16.168 1.00 23.15 238 ALA B C 1
ATOM 5105 O O . ALA B 1 238 ? -5.348 -6.911 16.718 1.00 23.17 238 ALA B O 1
ATOM 5107 N N . GLU B 1 239 ? -5.610 -4.882 15.766 1.00 23.24 239 GLU B N 1
ATOM 5108 C CA . GLU B 1 239 ? -7.095 -4.832 15.853 1.00 23.82 239 GLU B CA 1
ATOM 5109 C C . GLU B 1 239 ? -7.768 -5.999 15.107 1.00 24.35 239 GLU B C 1
ATOM 5110 O O . GLU B 1 239 ? -8.980 -6.207 15.211 1.00 25.24 239 GLU B O 1
ATOM 5116 N N . VAL B 1 240 ? -6.982 -6.774 14.361 1.00 25.42 240 VAL B N 1
ATOM 5117 C CA . VAL B 1 240 ? -7.534 -7.914 13.612 1.00 24.71 240 VAL B CA 1
ATOM 5118 C C . VAL B 1 240 ? -8.123 -9.019 14.487 1.00 24.62 240 VAL B C 1
ATOM 5119 O O . VAL B 1 240 ? -8.635 -10.003 13.957 1.00 25.10 240 VAL B O 1
ATOM 5123 N N . VAL B 1 241 ? -8.040 -8.873 15.811 1.00 23.35 241 VAL B N 1
ATOM 5124 C CA . VAL B 1 241 ? -8.697 -9.809 16.720 1.00 22.97 241 VAL B CA 1
ATOM 5125 C C . VAL B 1 241 ? -10.205 -9.728 16.495 1.00 23.56 241 VAL B C 1
ATOM 5126 O O . VAL B 1 241 ? -10.948 -10.677 16.741 1.00 23.35 241 VAL B O 1
ATOM 5130 N N . MET B 1 242 ? -10.649 -8.564 16.035 1.00 23.84 242 MET B N 1
ATOM 5131 C CA . MET B 1 242 ? -12.025 -8.349 15.649 1.00 23.50 242 MET B CA 1
ATOM 5132 C C . MET B 1 242 ? -12.457 -9.247 14.476 1.00 23.86 242 MET B C 1
ATOM 5133 O O . MET B 1 242 ? -13.594 -9.680 14.437 1.00 23.71 242 MET B O 1
ATOM 5138 N N . TRP B 1 243 ? -11.551 -9.513 13.525 1.00 24.11 243 TRP B N 1
ATOM 5139 C CA . TRP B 1 243 ? -11.850 -10.439 12.425 1.00 25.12 243 TRP B CA 1
ATOM 5140 C C . TRP B 1 243 ? -12.065 -11.848 13.001 1.00 25.75 243 TRP B C 1
ATOM 5141 O O . TRP B 1 243 ? -12.965 -12.581 12.577 1.00 26.20 243 TRP B O 1
ATOM 5152 N N . LEU B 1 244 ? -11.251 -12.200 13.991 1.00 26.63 244 LEU B N 1
ATOM 5153 C CA . LEU B 1 244 ? -11.413 -13.449 14.737 1.00 27.07 244 LEU B CA 1
ATOM 5154 C C . LEU B 1 244 ? -12.782 -13.610 15.368 1.00 27.01 244 LEU B C 1
ATOM 5155 O O . LEU B 1 244 ? -13.354 -14.707 15.366 1.00 26.77 244 LEU B O 1
ATOM 5160 N N . LEU B 1 245 ? -13.300 -12.530 15.951 1.00 27.04 245 LEU B N 1
ATOM 5161 C CA . LEU B 1 245 ? -14.568 -12.603 16.654 1.00 26.88 245 LEU B CA 1
ATOM 5162 C C . LEU B 1 245 ? -15.633 -12.960 15.632 1.00 26.79 245 LEU B C 1
ATOM 5163 O O . LEU B 1 245 ? -16.440 -13.873 15.839 1.00 26.84 245 LEU B O 1
ATOM 5168 N N . MET B 1 246 ? -15.616 -12.241 14.518 1.00 26.22 246 MET B N 1
ATOM 5169 C CA . MET B 1 246 ? -16.540 -12.485 13.401 1.00 26.07 246 MET B CA 1
ATOM 5170 C C . MET B 1 246 ? -16.452 -13.943 12.935 1.00 25.65 246 MET B C 1
ATOM 5171 O O . MET B 1 246 ? -17.472 -14.642 12.775 1.00 25.00 246 MET B O 1
ATOM 5176 N N . ARG B 1 247 ? -15.217 -14.379 12.714 1.00 24.61 247 ARG B N 1
ATOM 5177 C CA . ARG B 1 247 ? -14.945 -15.690 12.186 1.00 25.21 247 ARG B CA 1
ATOM 5178 C C . ARG B 1 247 ? -15.381 -16.800 13.137 1.00 26.04 247 ARG B C 1
ATOM 5179 O O . ARG B 1 247 ? -15.758 -17.890 12.693 1.00 26.32 247 ARG B O 1
ATOM 5187 N N . GLY B 1 248 ? -15.262 -16.539 14.436 1.00 26.34 248 GLY B N 1
ATOM 5188 C CA . GLY B 1 248 ? -15.788 -17.432 15.481 1.00 26.98 248 GLY B CA 1
ATOM 5189 C C . GLY B 1 248 ? -17.299 -17.598 15.457 1.00 27.34 248 GLY B C 1
ATOM 5190 O O . GLY B 1 248 ? -17.814 -18.623 15.903 1.00 27.53 248 GLY B O 1
ATOM 5191 N N . ALA B 1 249 ? -17.988 -16.596 14.915 1.00 26.44 249 ALA B N 1
ATOM 5192 C CA . ALA B 1 249 ? -19.438 -16.565 14.813 1.00 27.58 249 ALA B CA 1
ATOM 5193 C C . ALA B 1 249 ? -20.009 -17.352 13.620 1.00 28.29 249 ALA B C 1
ATOM 5194 O O . ALA B 1 249 ? -21.222 -17.522 13.503 1.00 28.80 249 ALA B O 1
ATOM 5196 N N . LEU B 1 250 ? -19.131 -17.788 12.727 1.00 29.61 250 LEU B N 1
ATOM 5197 C CA . LEU B 1 250 ? -19.532 -18.441 11.483 1.00 29.71 250 LEU B CA 1
ATOM 5198 C C . LEU B 1 250 ? -19.355 -19.928 11.680 1.00 30.17 250 LEU B C 1
ATOM 5199 O O . LEU B 1 250 ? -18.795 -20.328 12.687 1.00 30.92 250 LEU B O 1
ATOM 5204 N N . SER B 1 251 ? -19.814 -20.742 10.722 1.00 30.89 251 SER B N 1
ATOM 5205 C CA . SER B 1 251 ? -19.541 -22.185 10.718 1.00 30.98 251 SER B CA 1
ATOM 5206 C C . SER B 1 251 ? -18.054 -22.502 10.862 1.00 31.99 251 SER B C 1
ATOM 5207 O O . SER B 1 251 ? -17.208 -21.761 10.351 1.00 32.51 251 SER B O 1
ATOM 5210 N N . PRO B 1 252 ? -17.719 -23.613 11.555 1.00 33.01 252 PRO B N 1
ATOM 5211 C CA . PRO B 1 252 ? -16.303 -24.012 11.664 1.00 33.32 252 PRO B CA 1
ATOM 5212 C C . PRO B 1 252 ? -15.636 -24.113 10.286 1.00 34.00 252 PRO B C 1
ATOM 5213 O O . PRO B 1 252 ? -14.462 -23.711 10.124 1.00 33.79 252 PRO B O 1
ATOM 5217 N N . GLU B 1 253 ? -16.385 -24.639 9.319 1.00 34.22 253 GLU B N 1
ATOM 5218 C CA . GLU B 1 253 ? -15.998 -24.622 7.908 1.00 35.27 253 GLU B CA 1
ATOM 5219 C C . GLU B 1 253 ? -16.778 -23.526 7.197 1.00 34.50 253 GLU B C 1
ATOM 5220 O O . GLU B 1 253 ? -17.999 -23.425 7.343 1.00 33.53 253 GLU B O 1
ATOM 5226 N N . VAL B 1 254 ? -16.060 -22.699 6.444 1.00 33.32 254 VAL B N 1
ATOM 5227 C CA . VAL B 1 254 ? -16.689 -21.737 5.564 1.00 32.64 254 VAL B CA 1
ATOM 5228 C C . VAL B 1 254 ? -16.220 -21.908 4.110 1.00 32.44 254 VAL B C 1
ATOM 5229 O O . VAL B 1 254 ? -15.246 -22.618 3.832 1.00 32.15 254 VAL B O 1
ATOM 5233 N N . LYS B 1 255 ? -16.924 -21.238 3.198 1.00 31.96 255 LYS B N 1
ATOM 5234 C CA . LYS B 1 255 ? -16.533 -21.126 1.791 1.00 31.45 255 LYS B CA 1
ATOM 5235 C C . LYS B 1 255 ? -16.117 -19.682 1.580 1.00 30.30 255 LYS B C 1
ATOM 5236 O O . LYS B 1 255 ? -16.944 -18.766 1.684 1.00 30.06 255 LYS B O 1
ATOM 5242 N N . THR B 1 256 ? -14.824 -19.478 1.337 1.00 29.25 256 THR B N 1
ATOM 5243 C CA . THR B 1 256 ? -14.300 -18.160 1.022 1.00 28.33 256 THR B CA 1
ATOM 5244 C C . THR B 1 256 ? -14.635 -17.822 -0.434 1.00 28.26 256 THR B C 1
ATOM 5245 O O . THR B 1 256 ? -13.935 -18.237 -1.361 1.00 27.56 256 THR B O 1
ATOM 5249 N N . LEU B 1 257 ? -15.732 -17.091 -0.612 1.00 28.81 257 LEU B N 1
ATOM 5250 C CA . LEU B 1 257 ? -16.188 -16.663 -1.919 1.00 29.34 257 LEU B CA 1
ATOM 5251 C C . LEU B 1 257 ? -15.278 -15.628 -2.532 1.00 29.63 257 LEU B C 1
ATOM 5252 O O . LEU B 1 257 ? -15.152 -15.579 -3.739 1.00 30.21 257 LEU B O 1
ATOM 5257 N N . HIS B 1 258 ? -14.661 -14.790 -1.701 1.00 30.27 258 HIS B N 1
ATOM 5258 C CA . HIS B 1 258 ? -13.850 -13.682 -2.183 1.00 30.21 258 HIS B CA 1
ATOM 5259 C C . HIS B 1 258 ? -12.711 -13.322 -1.216 1.00 30.39 258 HIS B C 1
ATOM 5260 O O . HIS B 1 258 ? -12.879 -13.333 0.015 1.00 29.97 258 HIS B O 1
ATOM 5267 N N . GLN B 1 259 ? -11.551 -13.008 -1.788 1.00 30.11 259 GLN B N 1
ATOM 5268 C CA . GLN B 1 259 ? -10.484 -12.324 -1.062 1.00 30.22 259 GLN B CA 1
ATOM 5269 C C . GLN B 1 259 ? -9.806 -11.310 -1.967 1.00 30.51 259 GLN B C 1
ATOM 5270 O O . GLN B 1 259 ? -9.337 -11.659 -3.049 1.00 31.30 259 GLN B O 1
ATOM 5276 N N . SER B 1 260 ? -9.712 -10.062 -1.526 1.00 30.09 260 SER B N 1
ATOM 5277 C CA . SER B 1 260 ? -8.864 -9.116 -2.235 1.00 28.98 260 SER B CA 1
ATOM 5278 C C . SER B 1 260 ? -7.943 -8.392 -1.264 1.00 28.28 260 SER B C 1
ATOM 5279 O O . SER B 1 260 ? -8.124 -8.460 -0.020 1.00 28.01 260 SER B O 1
ATOM 5282 N N . TYR B 1 261 ? -6.967 -7.687 -1.826 1.00 27.10 261 TYR B N 1
ATOM 5283 C CA . TYR B 1 261 ? -5.909 -7.058 -1.039 1.00 26.67 261 TYR B CA 1
ATOM 5284 C C . TYR B 1 261 ? -5.253 -5.948 -1.838 1.00 26.40 261 TYR B C 1
ATOM 5285 O O . TYR B 1 261 ? -4.883 -6.168 -2.990 1.00 25.99 261 TYR B O 1
ATOM 5294 N N . PHE B 1 262 ? -5.107 -4.771 -1.225 1.00 26.61 262 PHE B N 1
ATOM 5295 C CA . PHE B 1 262 ? -4.385 -3.645 -1.842 1.00 26.65 262 PHE B CA 1
ATOM 5296 C C . PHE B 1 262 ? -3.705 -2.811 -0.777 1.00 26.62 262 PHE B C 1
ATOM 5297 O O . PHE B 1 262 ? -4.255 -2.607 0.313 1.00 26.55 262 PHE B O 1
ATOM 5305 N N . LEU B 1 263 ? -2.528 -2.293 -1.116 1.00 26.06 263 LEU B N 1
ATOM 5306 C CA . LEU B 1 263 ? -1.741 -1.473 -0.192 1.00 26.31 263 LEU B CA 1
ATOM 5307 C C . LEU B 1 263 ? -1.271 -0.151 -0.812 1.00 26.49 263 LEU B C 1
ATOM 5308 O O . LEU B 1 263 ? -0.077 0.011 -1.121 1.00 27.85 263 LEU B O 1
ATOM 5313 N N . PRO B 1 264 ? -2.209 0.795 -1.017 1.00 26.24 264 PRO B N 1
ATOM 5314 C CA . PRO B 1 264 ? -1.794 2.028 -1.670 1.00 26.10 264 PRO B CA 1
ATOM 5315 C C . PRO B 1 264 ? -1.017 2.918 -0.724 1.00 26.57 264 PRO B C 1
ATOM 5316 O O . PRO B 1 264 ? -0.095 3.614 -1.155 1.00 27.12 264 PRO B O 1
ATOM 5320 N N . SER B 1 265 ? -1.383 2.912 0.560 1.00 26.74 265 SER B N 1
ATOM 5321 C CA . SER B 1 265 ? -0.825 3.886 1.478 1.00 26.49 265 SER B CA 1
ATOM 5322 C C . SER B 1 265 ? -0.383 3.307 2.831 1.00 26.92 265 SER B C 1
ATOM 5323 O O . SER B 1 265 ? 0.588 2.550 2.872 1.00 27.64 265 SER B O 1
ATOM 5326 N N . MET B 1 266 ? -1.063 3.658 3.927 1.00 25.96 266 MET B N 1
ATOM 5327 C CA . MET B 1 266 ? -0.647 3.179 5.251 1.00 25.12 266 MET B CA 1
ATOM 5328 C C . MET B 1 266 ? -1.153 1.782 5.623 1.00 25.34 266 MET B C 1
ATOM 5329 O O . MET B 1 266 ? -0.497 1.081 6.396 1.00 25.03 266 MET B O 1
ATOM 5334 N N . THR B 1 267 ? -2.331 1.403 5.126 1.00 25.44 267 THR B N 1
ATOM 5335 C CA . THR B 1 267 ? -3.032 0.227 5.620 1.00 25.70 267 THR B CA 1
ATOM 5336 C C . THR B 1 267 ? -3.250 -0.798 4.532 1.00 25.83 267 THR B C 1
ATOM 5337 O O . THR B 1 267 ? -3.560 -0.437 3.411 1.00 25.44 267 THR B O 1
ATOM 5341 N N . ALA B 1 268 ? -3.145 -2.078 4.870 1.00 26.62 268 ALA B N 1
ATOM 5342 C CA . ALA B 1 268 ? -3.475 -3.112 3.917 1.00 26.71 268 ALA B CA 1
ATOM 5343 C C . ALA B 1 268 ? -5.001 -3.155 3.802 1.00 27.22 268 ALA B C 1
ATOM 5344 O O . ALA B 1 268 ? -5.703 -3.570 4.746 1.00 27.56 268 ALA B O 1
ATOM 5346 N N . ILE B 1 269 ? -5.502 -2.737 2.644 1.00 26.54 269 ILE B N 1
ATOM 5347 C CA . ILE B 1 269 ? -6.933 -2.744 2.400 1.00 27.01 269 ILE B CA 1
ATOM 5348 C C . ILE B 1 269 ? -7.367 -4.079 1.851 1.00 27.07 269 ILE B C 1
ATOM 5349 O O . ILE B 1 269 ? -7.127 -4.407 0.680 1.00 27.68 269 ILE B O 1
ATOM 5354 N N . ALA B 1 270 ? -8.028 -4.831 2.718 1.00 27.56 270 ALA B N 1
ATOM 5355 C CA . ALA B 1 270 ? -8.310 -6.237 2.502 1.00 27.62 270 ALA B CA 1
ATOM 5356 C C . ALA B 1 270 ? -9.781 -6.533 2.729 1.00 27.97 270 ALA B C 1
ATOM 5357 O O . ALA B 1 270 ? -10.427 -5.887 3.556 1.00 27.96 270 ALA B O 1
ATOM 5359 N N . THR B 1 271 ? -10.306 -7.488 1.968 1.00 28.11 271 THR B N 1
ATOM 5360 C CA . THR B 1 271 ? -11.685 -7.939 2.116 1.00 29.10 271 THR B CA 1
ATOM 5361 C C . THR B 1 271 ? -11.739 -9.457 1.943 1.00 29.33 271 THR B C 1
ATOM 5362 O O . THR B 1 271 ? -10.957 -10.047 1.203 1.00 29.27 271 THR B O 1
ATOM 5366 N N . MET B 1 272 ? -12.658 -10.075 2.665 1.00 29.26 272 MET B N 1
ATOM 5367 C CA . MET B 1 272 ? -12.897 -11.491 2.589 1.00 29.19 272 MET B CA 1
ATOM 5368 C C . MET B 1 272 ? -14.398 -11.589 2.620 1.00 29.08 272 MET B C 1
ATOM 5369 O O . MET B 1 272 ? -15.057 -10.754 3.238 1.00 28.85 272 MET B O 1
ATOM 5374 N N . LEU B 1 273 ? -14.929 -12.580 1.912 1.00 29.54 273 LEU B N 1
ATOM 5375 C CA . LEU B 1 273 ? -16.346 -12.912 1.973 1.00 29.66 273 LEU B CA 1
ATOM 5376 C C . LEU B 1 273 ? -16.460 -14.390 2.259 1.00 30.19 273 LEU B C 1
ATOM 5377 O O . LEU B 1 273 ? -15.949 -15.204 1.484 1.00 30.81 273 LEU B O 1
ATOM 5382 N N . PHE B 1 274 ? -17.118 -14.727 3.371 1.00 30.52 274 PHE B N 1
ATOM 5383 C CA . PHE B 1 274 ? -17.281 -16.107 3.826 1.00 31.24 274 PHE B CA 1
ATOM 5384 C C . PHE B 1 274 ? -18.747 -16.515 3.802 1.00 32.14 274 PHE B C 1
ATOM 5385 O O . PHE B 1 274 ? -19.587 -15.858 4.428 1.00 31.99 274 PHE B O 1
ATOM 5393 N N . GLU B 1 275 ? -19.041 -17.624 3.126 1.00 32.74 275 GLU B N 1
ATOM 5394 C CA . GLU B 1 275 ? -20.390 -18.194 3.088 1.00 33.50 275 GLU B CA 1
ATOM 5395 C C . GLU B 1 275 ? -20.577 -19.194 4.226 1.00 33.21 275 GLU B C 1
ATOM 5396 O O . GLU B 1 275 ? -19.791 -20.140 4.379 1.00 32.98 275 GLU B O 1
ATOM 5402 N N . ASP B 1 276 ? -21.602 -18.983 5.041 1.00 34.18 276 ASP B N 1
ATOM 5403 C CA . ASP B 1 276 ? -21.818 -19.901 6.145 1.00 35.63 276 ASP B CA 1
ATOM 5404 C C . ASP B 1 276 ? -22.232 -21.253 5.567 1.00 36.49 276 ASP B C 1
ATOM 5405 O O . ASP B 1 276 ? -22.990 -21.285 4.606 1.00 36.70 276 ASP B O 1
ATOM 5410 N N . GLN B 1 277 ? -21.728 -22.341 6.151 1.00 37.84 277 GLN B N 1
ATOM 5411 C CA . GLN B 1 277 ? -22.074 -23.704 5.735 1.00 39.60 277 GLN B CA 1
ATOM 5412 C C . GLN B 1 277 ? -23.042 -24.408 6.701 1.00 40.74 277 GLN B C 1
ATOM 5413 O O . GLN B 1 277 ? -23.189 -25.634 6.637 1.00 41.17 277 GLN B O 1
ATOM 5419 N N . GLY B 1 278 ? -23.704 -23.642 7.575 1.00 41.86 278 GLY B N 1
ATOM 5420 C CA . GLY B 1 278 ? -24.622 -24.189 8.581 1.00 42.66 278 GLY B CA 1
ATOM 5421 C C . GLY B 1 278 ? -23.955 -25.099 9.607 1.00 43.86 278 GLY B C 1
ATOM 5422 O O . GLY B 1 278 ? -22.734 -25.081 9.793 1.00 43.50 278 GLY B O 1
ATOM 5423 N N . ASP B 1 279 ? -24.760 -25.911 10.282 1.00 45.17 279 ASP B N 1
ATOM 5424 C CA . ASP B 1 279 ? -24.225 -26.815 11.295 1.00 46.28 279 ASP B CA 1
ATOM 5425 C C . ASP B 1 279 ? -24.160 -28.250 10.808 1.00 46.97 279 ASP B C 1
ATOM 5426 O O . ASP B 1 279 ? -25.183 -28.862 10.508 1.00 46.96 279 ASP B O 1
ATOM 5431 N N . ALA B 1 280 ? -22.940 -28.765 10.729 1.00 48.26 280 ALA B N 1
ATOM 5432 C CA . ALA B 1 280 ? -22.672 -30.160 10.362 1.00 49.66 280 ALA B CA 1
ATOM 5433 C C . ALA B 1 280 ? -23.421 -31.162 11.269 1.00 50.41 280 ALA B C 1
ATOM 5434 O O . ALA B 1 280 ? -24.183 -31.994 10.780 1.00 50.58 280 ALA B O 1
ATOM 5436 N N . ALA B 1 281 ? -23.207 -31.060 12.582 1.00 51.23 281 ALA B N 1
ATOM 5437 C CA . ALA B 1 281 ? -23.920 -31.865 13.582 1.00 51.86 281 ALA B CA 1
ATOM 5438 C C . ALA B 1 281 ? -24.924 -30.973 14.311 1.00 52.14 281 ALA B C 1
ATOM 5439 O O . ALA B 1 281 ? -24.884 -29.753 14.144 1.00 52.54 281 ALA B O 1
ATOM 5441 N N . PRO B 1 282 ? -25.824 -31.562 15.129 1.00 52.34 282 PRO B N 1
ATOM 5442 C CA . PRO B 1 282 ? -26.650 -30.701 15.998 1.00 52.25 282 PRO B CA 1
ATOM 5443 C C . PRO B 1 282 ? -25.792 -29.918 17.024 1.00 51.90 282 PRO B C 1
ATOM 5444 O O . PRO B 1 282 ? -24.713 -30.393 17.404 1.00 51.68 282 PRO B O 1
ATOM 5448 N N . PRO B 1 283 ? -26.267 -28.733 17.473 1.00 51.37 283 PRO B N 1
ATOM 5449 C CA . PRO B 1 283 ? -25.485 -27.925 18.415 1.00 51.11 283 PRO B CA 1
ATOM 5450 C C . PRO B 1 283 ? -25.386 -28.559 19.810 1.00 50.83 283 PRO B C 1
ATOM 5451 O O . PRO B 1 283 ? -26.260 -29.349 20.199 1.00 50.38 283 PRO B O 1
ATOM 5455 N N . ALA B 1 284 ? -24.329 -28.193 20.540 1.00 50.54 284 ALA B N 1
ATOM 5456 C CA . ALA B 1 284 ? -24.060 -28.698 21.892 1.00 50.27 284 ALA B CA 1
ATOM 5457 C C . ALA B 1 284 ? -25.257 -28.543 22.821 1.00 50.09 284 ALA B C 1
ATOM 5458 O O . ALA B 1 284 ? -25.573 -29.455 23.585 1.00 50.14 284 ALA B O 1
ATOM 5460 N N . GLU B 1 285 ? -25.917 -27.391 22.728 1.00 49.47 285 GLU B N 1
ATOM 5461 C CA . GLU B 1 285 ? -27.098 -27.068 23.513 1.00 48.84 285 GLU B CA 1
ATOM 5462 C C . GLU B 1 285 ? -28.140 -26.606 22.508 1.00 48.44 285 GLU B C 1
ATOM 5463 O O . GLU B 1 285 ? -27.825 -25.827 21.605 1.00 48.37 285 GLU B O 1
ATOM 5469 N N . SER B 1 286 ? -29.369 -27.093 22.657 1.00 47.78 286 SER B N 1
ATOM 5470 C CA . SER B 1 286 ? -30.432 -26.858 21.671 1.00 47.53 286 SER B CA 1
ATOM 5471 C C . SER B 1 286 ? -30.907 -25.413 21.676 1.00 47.24 286 SER B C 1
ATOM 5472 O O . SER B 1 286 ? -30.694 -24.694 22.643 1.00 47.34 286 SER B O 1
ATOM 5475 N N . ASP B 1 287 ? -31.582 -25.014 20.604 1.00 47.35 287 ASP B N 1
ATOM 5476 C CA . ASP B 1 287 ? -32.082 -23.662 20.466 1.00 47.21 287 ASP B CA 1
ATOM 5477 C C . ASP B 1 287 ? -33.108 -23.323 21.544 1.00 47.58 287 ASP B C 1
ATOM 5478 O O . ASP B 1 287 ? -33.124 -22.191 22.042 1.00 47.34 287 ASP B O 1
ATOM 5483 N N . GLU B 1 288 ? -33.953 -24.291 21.917 1.00 47.50 288 GLU B N 1
ATOM 5484 C CA . GLU B 1 288 ? -34.971 -24.048 22.955 1.00 47.59 288 GLU B CA 1
ATOM 5485 C C . GLU B 1 288 ? -34.341 -23.925 24.337 1.00 46.63 288 GLU B C 1
ATOM 5486 O O . GLU B 1 288 ? -34.716 -23.044 25.103 1.00 47.08 288 GLU B O 1
ATOM 5492 N N . ALA B 1 289 ? -33.394 -24.802 24.652 1.00 45.87 289 ALA B N 1
ATOM 5493 C CA . ALA B 1 289 ? -32.659 -24.720 25.919 1.00 45.62 289 ALA B CA 1
ATOM 5494 C C . ALA B 1 289 ? -31.982 -23.347 26.080 1.00 45.15 289 ALA B C 1
ATOM 5495 O O . ALA B 1 289 ? -32.200 -22.664 27.083 1.00 45.09 289 ALA B O 1
ATOM 5497 N N . LEU B 1 290 ? -31.189 -22.951 25.077 1.00 44.81 290 LEU B N 1
ATOM 5498 C CA . LEU B 1 290 ? -30.438 -21.692 25.122 1.00 44.09 290 LEU B CA 1
ATOM 5499 C C . LEU B 1 290 ? -31.350 -20.495 25.356 1.00 43.74 290 LEU B C 1
ATOM 5500 O O . LEU B 1 290 ? -31.011 -19.609 26.138 1.00 43.16 290 LEU B O 1
ATOM 5505 N N . ARG B 1 291 ? -32.515 -20.495 24.709 1.00 43.05 291 ARG B N 1
ATOM 5506 C CA . ARG B 1 291 ? -33.514 -19.469 24.955 1.00 43.30 291 ARG B CA 1
ATOM 5507 C C . ARG B 1 291 ? -33.958 -19.443 26.417 1.00 43.71 291 ARG B C 1
ATOM 5508 O O . ARG B 1 291 ? -34.161 -18.370 26.992 1.00 42.95 291 ARG B O 1
ATOM 5516 N N . ALA B 1 292 ? -34.078 -20.624 27.019 1.00 44.11 292 ALA B N 1
ATOM 5517 C CA . ALA B 1 292 ? -34.491 -20.723 28.426 1.00 44.72 292 ALA B CA 1
ATOM 5518 C C . ALA B 1 292 ? -33.337 -20.412 29.395 1.00 44.62 292 ALA B C 1
ATOM 5519 O O . ALA B 1 292 ? -33.559 -19.859 30.477 1.00 45.22 292 ALA B O 1
ATOM 5521 N N . ARG B 1 293 ? -32.106 -20.752 29.020 1.00 44.79 293 ARG B N 1
ATOM 5522 C CA . ARG B 1 293 ? -30.950 -20.357 29.838 1.00 44.11 293 ARG B CA 1
ATOM 5523 C C . ARG B 1 293 ? -30.783 -18.814 29.854 1.00 43.96 293 ARG B C 1
ATOM 5524 O O . ARG B 1 293 ? -30.477 -18.220 30.903 1.00 43.78 293 ARG B O 1
ATOM 5532 N N . ALA B 1 294 ? -31.032 -18.178 28.710 1.00 43.41 294 ALA B N 1
ATOM 5533 C CA . ALA B 1 294 ? -30.999 -16.710 28.601 1.00 43.34 294 ALA B CA 1
ATOM 5534 C C . ALA B 1 294 ? -32.043 -16.023 29.469 1.00 43.29 294 ALA B C 1
ATOM 5535 O O . ALA B 1 294 ? -31.742 -15.017 30.118 1.00 43.32 294 ALA B O 1
ATOM 5537 N N . LYS B 1 295 ? -33.263 -16.562 29.474 1.00 43.50 295 LYS B N 1
ATOM 5538 C CA . LYS B 1 295 ? -34.405 -15.905 30.129 1.00 44.06 295 LYS B CA 1
ATOM 5539 C C . LYS B 1 295 ? -34.491 -16.169 31.618 1.00 43.78 295 LYS B C 1
ATOM 5540 O O . LYS B 1 295 ? -35.314 -15.582 32.303 1.00 43.78 295 LYS B O 1
ATOM 5546 N N . ARG B 1 296 ? -33.613 -17.039 32.088 1.00 44.01 296 ARG B N 1
ATOM 5547 C CA . ARG B 1 296 ? -33.614 -17.572 33.435 1.00 45.39 296 ARG B CA 1
ATOM 5548 C C . ARG B 1 296 ? -33.494 -16.514 34.531 1.00 45.61 296 ARG B C 1
ATOM 5549 O O . ARG B 1 296 ? -34.374 -16.402 35.397 1.00 45.42 296 ARG B O 1
ATOM 5557 N N . GLU B 1 297 ? -32.402 -15.748 34.489 1.00 45.43 297 GLU B N 1
ATOM 5558 C CA . GLU B 1 297 ? -32.142 -14.689 35.462 1.00 44.88 297 GLU B CA 1
ATOM 5559 C C . GLU B 1 297 ? -33.396 -13.889 35.792 1.00 44.60 297 GLU B C 1
ATOM 5560 O O . GLU B 1 297 ? -33.654 -13.614 36.968 1.00 45.15 297 GLU B O 1
ATOM 5566 N N . LEU B 1 298 ? -34.186 -13.538 34.772 1.00 44.16 298 LEU B N 1
ATOM 5567 C CA . LEU B 1 298 ? -35.457 -12.825 34.986 1.00 43.35 298 LEU B CA 1
ATOM 5568 C C . LEU B 1 298 ? -36.744 -13.673 34.818 1.00 43.55 298 LEU B C 1
ATOM 5569 O O . LEU B 1 298 ? -37.840 -13.122 34.714 1.00 42.80 298 LEU B O 1
ATOM 5574 N N . ALA B 1 299 ? -36.620 -14.998 34.792 1.00 43.99 299 ALA B N 1
ATOM 5575 C CA . ALA B 1 299 ? -37.803 -15.857 34.722 1.00 45.27 299 ALA B CA 1
ATOM 5576 C C . ALA B 1 299 ? -38.611 -15.714 36.003 1.00 46.05 299 ALA B C 1
ATOM 5577 O O . ALA B 1 299 ? -38.106 -16.025 37.078 1.00 46.73 299 ALA B O 1
ATOM 5579 N N . GLY B 1 300 ? -39.845 -15.233 35.895 1.00 46.79 300 GLY B N 1
ATOM 5580 C CA . GLY B 1 300 ? -40.729 -15.135 37.059 1.00 47.99 300 GLY B CA 1
ATOM 5581 C C . GLY B 1 300 ? -40.938 -13.717 37.563 1.00 48.96 300 GLY B C 1
ATOM 5582 O O . GLY B 1 300 ? -41.734 -13.485 38.481 1.00 48.80 300 GLY B O 1
ATOM 5583 N N . VAL B 1 301 ? -40.235 -12.767 36.942 1.00 49.39 301 VAL B N 1
ATOM 5584 C CA . VAL B 1 301 ? -40.272 -11.357 37.333 1.00 49.86 301 VAL B CA 1
ATOM 5585 C C . VAL B 1 301 ? -41.631 -10.706 37.049 1.00 50.50 301 VAL B C 1
ATOM 5586 O O . VAL B 1 301 ? -41.995 -9.685 37.647 1.00 50.75 301 VAL B O 1
ATOM 5590 N N . GLU B 1 302 ? -42.379 -11.307 36.129 1.00 51.32 302 GLU B N 1
ATOM 5591 C CA . GLU B 1 302 ? -43.728 -10.858 35.784 1.00 51.80 302 GLU B CA 1
ATOM 5592 C C . GLU B 1 302 ? -44.715 -11.065 36.954 1.00 51.80 302 GLU B C 1
ATOM 5593 O O . GLU B 1 302 ? -45.774 -10.423 37.006 1.00 51.42 302 GLU B O 1
ATOM 5599 N N . GLU B 1 303 ? -44.361 -11.951 37.887 1.00 51.93 303 GLU B N 1
ATOM 5600 C CA . GLU B 1 303 ? -45.154 -12.149 39.108 1.00 52.62 303 GLU B CA 1
ATOM 5601 C C . GLU B 1 303 ? -45.048 -10.971 40.067 1.00 52.20 303 GLU B C 1
ATOM 5602 O O . GLU B 1 303 ? -45.975 -10.693 40.826 1.00 52.34 303 GLU B O 1
ATOM 5608 N N . ILE B 1 304 ? -43.903 -10.296 40.046 1.00 51.76 304 ILE B N 1
ATOM 5609 C CA . ILE B 1 304 ? -43.623 -9.235 41.003 1.00 50.79 304 ILE B CA 1
ATOM 5610 C C . ILE B 1 304 ? -44.359 -7.979 40.563 1.00 50.75 304 ILE B C 1
ATOM 5611 O O . ILE B 1 304 ? -44.022 -7.349 39.558 1.00 50.81 304 ILE B O 1
ATOM 5616 N N . GLU B 1 305 ? -45.411 -7.639 41.292 1.00 50.00 305 GLU B N 1
ATOM 5617 C CA . GLU B 1 305 ? -46.259 -6.579 40.827 1.00 49.66 305 GLU B CA 1
ATOM 5618 C C . GLU B 1 305 ? -45.674 -5.280 41.337 1.00 48.62 305 GLU B C 1
ATOM 5619 O O . GLU B 1 305 ? -44.710 -5.309 42.087 1.00 48.76 305 GLU B O 1
ATOM 5625 N N . GLY B 1 306 ? -46.219 -4.153 40.893 1.00 47.78 306 GLY B N 1
ATOM 5626 C CA . GLY B 1 306 ? -45.685 -2.833 41.221 1.00 47.48 306 GLY B CA 1
ATOM 5627 C C . GLY B 1 306 ? -44.202 -2.670 40.908 1.00 47.13 306 GLY B C 1
ATOM 5628 O O . GLY B 1 306 ? -43.512 -1.848 41.522 1.00 47.19 306 GLY B O 1
ATOM 5629 N N . THR B 1 307 ? -43.734 -3.445 39.931 1.00 46.67 307 THR B N 1
ATOM 5630 C CA . THR B 1 307 ? -42.311 -3.588 39.610 1.00 45.97 307 THR B CA 1
ATOM 5631 C C . THR B 1 307 ? -42.111 -3.586 38.089 1.00 45.24 307 THR B C 1
ATOM 5632 O O . THR B 1 307 ? -42.813 -4.289 37.360 1.00 44.64 307 THR B O 1
ATOM 5636 N N . TYR B 1 308 ? -41.144 -2.788 37.623 1.00 44.40 308 TYR B N 1
ATOM 5637 C CA . TYR B 1 308 ? -40.960 -2.509 36.198 1.00 42.79 308 TYR B CA 1
ATOM 5638 C C . TYR B 1 308 ? -39.481 -2.550 35.852 1.00 41.49 308 TYR B C 1
ATOM 5639 O O . TYR B 1 308 ? -38.830 -1.518 35.787 1.00 40.87 308 TYR B O 1
ATOM 5648 N N . PRO B 1 309 ? -38.951 -3.763 35.640 1.00 40.40 309 PRO B N 1
ATOM 5649 C CA . PRO B 1 309 ? -37.527 -4.019 35.436 1.00 39.43 309 PRO B CA 1
ATOM 5650 C C . PRO B 1 309 ? -36.940 -3.196 34.278 1.00 38.54 309 PRO B C 1
ATOM 5651 O O . PRO B 1 309 ? -37.537 -3.152 33.191 1.00 37.29 309 PRO B O 1
ATOM 5655 N N . PHE B 1 310 ? -35.797 -2.547 34.520 1.00 37.61 310 PHE B N 1
ATOM 5656 C CA . PHE B 1 310 ? -35.125 -1.729 33.481 1.00 36.93 310 PHE B CA 1
ATOM 5657 C C . PHE B 1 310 ? -34.304 -2.623 32.549 1.00 36.68 310 PHE B C 1
ATOM 5658 O O . PHE B 1 310 ? -33.073 -2.744 32.655 1.00 37.18 310 PHE B O 1
ATOM 5666 N N . THR B 1 311 ? -35.017 -3.268 31.643 1.00 35.91 311 THR B N 1
ATOM 5667 C CA . THR B 1 311 ? -34.425 -4.155 30.652 1.00 35.46 311 THR B CA 1
ATOM 5668 C C . THR B 1 311 ? -34.002 -3.334 29.440 1.00 34.07 311 THR B C 1
ATOM 5669 O O . THR B 1 311 ? -34.365 -2.182 29.312 1.00 33.95 311 THR B O 1
ATOM 5673 N N . ILE B 1 312 ? -33.244 -3.933 28.540 1.00 33.88 312 ILE B N 1
ATOM 5674 C CA . ILE B 1 312 ? -32.790 -3.199 27.346 1.00 33.27 312 ILE B CA 1
ATOM 5675 C C . ILE B 1 312 ? -33.952 -2.637 26.534 1.00 32.72 312 ILE B C 1
ATOM 5676 O O . ILE B 1 312 ? -33.894 -1.496 26.067 1.00 33.83 312 ILE B O 1
ATOM 5681 N N . ASP B 1 313 ? -35.006 -3.431 26.357 1.00 32.71 313 ASP B N 1
ATOM 5682 C CA . ASP B 1 313 ? -36.220 -2.928 25.675 1.00 32.09 313 ASP B CA 1
ATOM 5683 C C . ASP B 1 313 ? -36.780 -1.681 26.330 1.00 31.67 313 ASP B C 1
ATOM 5684 O O . ASP B 1 313 ? -37.216 -0.753 25.631 1.00 31.73 313 ASP B O 1
ATOM 5689 N N . ARG B 1 314 ? -36.773 -1.663 27.665 1.00 31.04 314 ARG B N 1
ATOM 5690 C CA . ARG B 1 314 ? -37.283 -0.506 28.409 1.00 31.09 314 ARG B CA 1
ATOM 5691 C C . ARG B 1 314 ? -36.343 0.697 28.349 1.00 30.24 314 ARG B C 1
ATOM 5692 O O . ARG B 1 314 ? -36.805 1.833 28.292 1.00 29.89 314 ARG B O 1
ATOM 5700 N N . ALA B 1 315 ? -35.034 0.452 28.377 1.00 30.12 315 ALA B N 1
ATOM 5701 C CA . ALA B 1 315 ? -34.056 1.547 28.246 1.00 29.71 315 ALA B CA 1
ATOM 5702 C C . ALA B 1 315 ? -34.135 2.186 26.869 1.00 30.00 315 ALA B C 1
ATOM 5703 O O . ALA B 1 315 ? -33.903 3.399 26.708 1.00 31.36 315 ALA B O 1
ATOM 5705 N N . VAL B 1 316 ? -34.442 1.374 25.861 1.00 29.68 316 VAL B N 1
ATOM 5706 C CA . VAL B 1 316 ? -34.595 1.893 24.502 1.00 29.59 316 VAL B CA 1
ATOM 5707 C C . VAL B 1 316 ? -35.857 2.757 24.405 1.00 29.54 316 VAL B C 1
ATOM 5708 O O . VAL B 1 316 ? -35.824 3.899 23.913 1.00 28.81 316 VAL B O 1
ATOM 5712 N N . LYS B 1 317 ? -36.969 2.210 24.902 1.00 30.14 317 LYS B N 1
ATOM 5713 C CA . LYS B 1 317 ? -38.229 2.952 24.918 1.00 29.91 317 LYS B CA 1
ATOM 5714 C C . LYS B 1 317 ? -38.066 4.286 25.670 1.00 29.27 317 LYS B C 1
ATOM 5715 O O . LYS B 1 317 ? -38.443 5.334 25.168 1.00 28.61 317 LYS B O 1
ATOM 5721 N N . GLY B 1 318 ? -37.515 4.253 26.883 1.00 29.15 318 GLY B N 1
ATOM 5722 C CA . GLY B 1 318 ? -37.421 5.474 27.668 1.00 28.79 318 GLY B CA 1
ATOM 5723 C C . GLY B 1 318 ? -36.211 6.364 27.364 1.00 29.70 318 GLY B C 1
ATOM 5724 O O . GLY B 1 318 ? -35.985 7.343 28.081 1.00 29.43 318 GLY B O 1
ATOM 5725 N N . PHE B 1 319 ? -35.456 6.064 26.300 1.00 29.93 319 PHE B N 1
ATOM 5726 C CA . PHE B 1 319 ? -34.148 6.753 26.086 1.00 30.48 319 PHE B CA 1
ATOM 5727 C C . PHE B 1 319 ? -34.201 8.284 25.946 1.00 30.63 319 PHE B C 1
ATOM 5728 O O . PHE B 1 319 ? -33.449 8.963 26.627 1.00 30.75 319 PHE B O 1
ATOM 5736 N N . ARG B 1 320 ? -35.069 8.834 25.088 1.00 30.93 320 ARG B N 1
ATOM 5737 C CA . ARG B 1 320 ? -35.148 10.313 24.925 1.00 31.28 320 ARG B CA 1
ATOM 5738 C C . ARG B 1 320 ? -35.467 11.042 26.238 1.00 30.41 320 ARG B C 1
ATOM 5739 O O . ARG B 1 320 ? -34.868 12.068 26.534 1.00 30.09 320 ARG B O 1
ATOM 5747 N N . ILE B 1 321 ? -36.415 10.514 27.014 1.0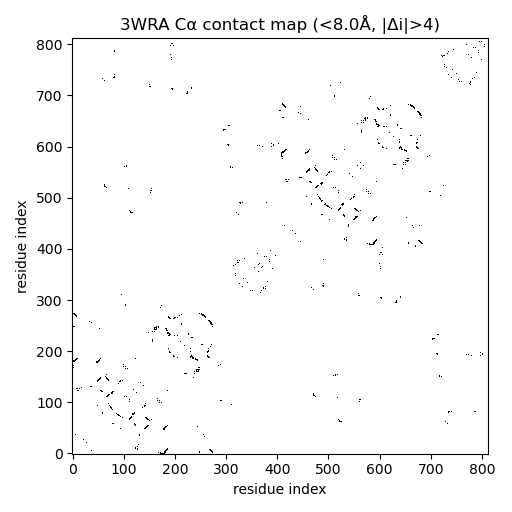0 30.10 321 ILE B N 1
ATOM 5748 C CA . ILE B 1 321 ? -36.838 11.179 28.267 1.00 30.11 321 ILE B CA 1
ATOM 5749 C C . ILE B 1 321 ? -35.844 10.928 29.392 1.00 29.32 321 ILE B C 1
ATOM 5750 O O . ILE B 1 321 ? -35.525 11.842 30.131 1.00 29.81 321 ILE B O 1
ATOM 5755 N N . ASN B 1 322 ? -35.336 9.704 29.497 1.00 28.99 322 ASN B N 1
ATOM 5756 C CA . ASN B 1 322 ? -34.208 9.443 30.402 1.00 29.28 322 ASN B CA 1
ATOM 5757 C C . ASN B 1 322 ? -32.993 10.346 30.113 1.00 28.67 322 ASN B C 1
ATOM 5758 O O . ASN B 1 322 ? -32.426 10.951 31.030 1.00 29.01 322 ASN B O 1
ATOM 5763 N N . HIS B 1 323 ? -32.628 10.465 28.839 1.00 28.41 323 HIS B N 1
ATOM 5764 C CA . HIS B 1 323 ? -31.498 11.309 28.416 1.00 29.26 323 HIS B CA 1
ATOM 5765 C C . HIS B 1 323 ? -31.777 12.772 28.696 1.00 29.35 323 HIS B C 1
ATOM 5766 O O . HIS B 1 323 ? -30.886 13.534 29.049 1.00 29.46 323 HIS B O 1
ATOM 5773 N N . PHE B 1 324 ? -33.028 13.177 28.518 1.00 29.94 324 PHE B N 1
ATOM 5774 C CA . PHE B 1 324 ? -33.438 14.531 28.847 1.00 30.29 324 PHE B CA 1
ATOM 5775 C C . PHE B 1 324 ? -33.293 14.858 30.337 1.00 30.15 324 PHE B C 1
ATOM 5776 O O . PHE B 1 324 ? -32.739 15.900 30.699 1.00 29.93 324 PHE B O 1
ATOM 5784 N N . LEU B 1 325 ? -33.813 13.989 31.200 1.00 29.04 325 LEU B N 1
ATOM 5785 C CA . LEU B 1 325 ? -33.744 14.240 32.650 1.00 28.92 325 LEU B CA 1
ATOM 5786 C C . LEU B 1 325 ? -32.347 13.987 33.214 1.00 28.29 325 LEU B C 1
ATOM 5787 O O . LEU B 1 325 ? -31.975 14.559 34.219 1.00 28.15 325 LEU B O 1
ATOM 5792 N N . HIS B 1 326 ? -31.580 13.104 32.591 1.00 28.44 326 HIS B N 1
ATOM 5793 C CA . HIS B 1 326 ? -30.148 13.010 32.939 1.00 28.64 326 HIS B CA 1
ATOM 5794 C C . HIS B 1 326 ? -29.431 14.367 32.889 1.00 28.64 326 HIS B C 1
ATOM 5795 O O . HIS B 1 326 ? -28.537 14.653 33.685 1.00 28.71 326 HIS B O 1
ATOM 5802 N N . ARG B 1 327 ? -29.833 15.206 31.951 1.00 29.05 327 ARG B N 1
ATOM 5803 C CA . ARG B 1 327 ? -29.165 16.477 31.722 1.00 29.34 327 ARG B CA 1
ATOM 5804 C C . ARG B 1 327 ? -29.325 17.426 32.898 1.00 29.52 327 ARG B C 1
ATOM 5805 O O . ARG B 1 327 ? -28.626 18.443 32.980 1.00 29.23 327 ARG B O 1
ATOM 5813 N N . LEU B 1 328 ? -30.227 17.092 33.822 1.00 29.61 328 LEU B N 1
ATOM 5814 C CA . LEU B 1 328 ? -30.378 17.870 35.060 1.00 30.24 328 LEU B CA 1
ATOM 5815 C C . LEU B 1 328 ? -29.111 17.925 35.906 1.00 30.86 328 LEU B C 1
ATOM 5816 O O . LEU B 1 328 ? -29.005 18.805 36.766 1.00 31.12 328 LEU B O 1
ATOM 5821 N N . ILE B 1 329 ? -28.168 16.997 35.684 1.00 31.08 329 ILE B N 1
ATOM 5822 C CA . ILE B 1 329 ? -26.827 17.072 36.325 1.00 31.82 329 ILE B CA 1
ATOM 5823 C C . ILE B 1 329 ? -26.006 18.278 35.874 1.00 32.80 329 ILE B C 1
ATOM 5824 O O . ILE B 1 329 ? -25.007 18.628 36.514 1.00 33.31 329 ILE B O 1
ATOM 5829 N N . GLU B 1 330 ? -26.412 18.895 34.768 1.00 33.38 330 GLU B N 1
ATOM 5830 C CA . GLU B 1 330 ? -25.726 20.080 34.264 1.00 34.87 330 GLU B CA 1
ATOM 5831 C C . GLU B 1 330 ? -26.345 21.313 34.927 1.00 35.84 330 GLU B C 1
ATOM 5832 O O . GLU B 1 330 ? -27.576 21.451 34.933 1.00 35.77 330 GLU B O 1
ATOM 5838 N N . PRO B 1 331 ? -25.512 22.219 35.476 1.00 36.76 331 PRO B N 1
ATOM 5839 C CA . PRO B 1 331 ? -26.106 23.354 36.206 1.00 37.51 331 PRO B CA 1
ATOM 5840 C C . PRO B 1 331 ? -26.970 24.259 35.323 1.00 38.37 331 PRO B C 1
ATOM 5841 O O . PRO B 1 331 ? -28.029 24.726 35.771 1.00 37.98 331 PRO B O 1
ATOM 5845 N N . ASP B 1 332 ? -26.543 24.466 34.077 1.00 39.25 332 ASP B N 1
ATOM 5846 C CA . ASP B 1 332 ? -27.282 25.337 33.157 1.00 40.16 332 ASP B CA 1
ATOM 5847 C C . ASP B 1 332 ? -28.631 24.735 32.759 1.00 39.72 332 ASP B C 1
ATOM 5848 O O . ASP B 1 332 ? -29.642 25.438 32.737 1.00 39.41 332 ASP B O 1
ATOM 5853 N N . PHE B 1 333 ? -28.631 23.435 32.467 1.00 39.36 333 PHE B N 1
ATOM 5854 C CA . PHE B 1 333 ? -29.831 22.739 32.009 1.00 39.05 333 PHE B CA 1
ATOM 5855 C C . PHE B 1 333 ? -30.883 22.743 33.124 1.00 39.39 333 PHE B C 1
ATOM 5856 O O . PHE B 1 333 ? -32.066 23.006 32.865 1.00 39.25 333 PHE B O 1
ATOM 5864 N N . ARG B 1 334 ? -30.445 22.522 34.364 1.00 39.44 334 ARG B N 1
ATOM 5865 C CA . ARG B 1 334 ? -31.383 22.411 35.486 1.00 40.59 334 ARG B CA 1
ATOM 5866 C C . ARG B 1 334 ? -32.006 23.753 35.908 1.00 41.51 334 ARG B C 1
ATOM 5867 O O . ARG B 1 334 ? -33.147 23.782 36.373 1.00 41.36 334 ARG B O 1
ATOM 5875 N N . LYS B 1 335 ? -31.249 24.841 35.744 1.00 42.33 335 LYS B N 1
ATOM 5876 C CA . LYS B 1 335 ? -31.774 26.180 35.950 1.00 43.83 335 LYS B CA 1
ATOM 5877 C C . LYS B 1 335 ? -32.902 26.432 34.952 1.00 44.19 335 LYS B C 1
ATOM 5878 O O . LYS B 1 335 ? -34.014 26.774 35.355 1.00 44.00 335 LYS B O 1
ATOM 5884 N N . ARG B 1 336 ? -32.616 26.239 33.665 1.00 44.60 336 ARG B N 1
ATOM 5885 C CA . ARG B 1 336 ? -33.627 26.392 32.616 1.00 45.01 336 ARG B CA 1
ATOM 5886 C C . ARG B 1 336 ? -34.884 25.545 32.869 1.00 45.18 336 ARG B C 1
ATOM 5887 O O . ARG B 1 336 ? -36.005 25.996 32.634 1.00 44.63 336 ARG B O 1
ATOM 5895 N N . PHE B 1 337 ? -34.688 24.322 33.352 1.00 44.79 337 PHE B N 1
ATOM 5896 C CA . PHE B 1 337 ? -35.795 23.413 33.619 1.00 44.76 337 PHE B CA 1
ATOM 5897 C C . PHE B 1 337 ? -36.787 23.996 34.633 1.00 45.39 337 PHE B C 1
ATOM 5898 O O . PHE B 1 337 ? -38.013 23.858 34.461 1.00 45.30 337 PHE B O 1
ATOM 5906 N N . VAL B 1 338 ? -36.263 24.647 35.670 1.00 45.20 338 VAL B N 1
ATOM 5907 C CA . VAL B 1 338 ? -37.097 25.229 36.710 1.00 45.84 338 VAL B CA 1
ATOM 5908 C C . VAL B 1 338 ? -37.703 26.543 36.208 1.00 46.46 338 VAL B C 1
ATOM 5909 O O . VAL B 1 338 ? -38.891 26.795 36.405 1.00 46.21 338 VAL B O 1
ATOM 5913 N N . GLU B 1 339 ? -36.888 27.341 35.517 1.00 47.06 339 GLU B N 1
ATOM 5914 C CA . GLU B 1 339 ? -37.279 28.668 35.027 1.00 47.85 339 GLU B CA 1
ATOM 5915 C C . GLU B 1 339 ? -38.033 28.726 33.693 1.00 47.87 339 GLU B C 1
ATOM 5916 O O . GLU B 1 339 ? -38.782 29.677 33.453 1.00 48.17 339 GLU B O 1
ATOM 5922 N N . ASP B 1 340 ? -37.814 27.745 32.822 1.00 47.87 340 ASP B N 1
ATOM 5923 C CA . ASP B 1 340 ? -38.320 27.791 31.450 1.00 47.98 340 ASP B CA 1
ATOM 5924 C C . ASP B 1 340 ? -38.557 26.391 30.876 1.00 47.77 340 ASP B C 1
ATOM 5925 O O . ASP B 1 340 ? -38.115 26.090 29.758 1.00 47.85 340 ASP B O 1
ATOM 5930 N N . PRO B 1 341 ? -39.282 25.530 31.621 1.00 47.59 341 PRO B N 1
ATOM 5931 C CA . PRO B 1 341 ? -39.527 24.165 31.135 1.00 47.52 341 PRO B CA 1
ATOM 5932 C C . PRO B 1 341 ? -40.098 24.092 29.705 1.00 47.76 341 PRO B C 1
ATOM 5933 O O . PRO B 1 341 ? -39.628 23.280 28.897 1.00 47.53 341 PRO B O 1
ATOM 5937 N N . GLU B 1 342 ? -41.081 24.948 29.396 1.00 47.76 342 GLU B N 1
ATOM 5938 C CA . GLU B 1 342 ? -41.797 24.876 28.120 1.00 47.73 342 GLU B CA 1
ATOM 5939 C C . GLU B 1 342 ? -40.884 25.225 26.928 1.00 48.20 342 GLU B C 1
ATOM 5940 O O . GLU B 1 342 ? -40.919 24.541 25.899 1.00 48.23 342 GLU B O 1
ATOM 5946 N N . GLY B 1 343 ? -40.053 26.260 27.091 1.00 48.53 343 GLY B N 1
ATOM 5947 C CA . GLY B 1 343 ? -39.004 26.610 26.122 1.00 48.87 343 GLY B CA 1
ATOM 5948 C C . GLY B 1 343 ? -37.975 25.503 25.927 1.00 49.33 343 GLY B C 1
ATOM 5949 O O . GLY B 1 343 ? -37.503 25.270 24.804 1.00 49.39 343 GLY B O 1
ATOM 5950 N N . LEU B 1 344 ? -37.633 24.810 27.016 1.00 49.42 344 LEU B N 1
ATOM 5951 C CA . LEU B 1 344 ? -36.739 23.657 26.949 1.00 49.60 344 LEU B CA 1
ATOM 5952 C C . LEU B 1 344 ? -37.397 22.462 26.244 1.00 50.31 344 LEU B C 1
ATOM 5953 O O . LEU B 1 344 ? -36.717 21.738 25.513 1.00 49.69 344 LEU B O 1
ATOM 5958 N N . PHE B 1 345 ? -38.712 22.273 26.461 1.00 50.98 345 PHE B N 1
ATOM 5959 C CA . PHE B 1 345 ? -39.505 21.200 25.807 1.00 51.92 345 PHE B CA 1
ATOM 5960 C C . PHE B 1 345 ? -39.577 21.321 24.270 1.00 52.00 345 PHE B C 1
ATOM 5961 O O . PHE B 1 345 ? -39.418 20.333 23.544 1.00 51.77 345 PHE B O 1
ATOM 5969 N N . ALA B 1 346 ? -39.819 22.539 23.791 1.00 52.62 346 ALA B N 1
ATOM 5970 C CA . ALA B 1 346 ? -39.914 22.819 22.357 1.00 52.70 346 ALA B CA 1
ATOM 5971 C C . ALA B 1 346 ? -38.574 22.588 21.645 1.00 52.94 346 ALA B C 1
ATOM 5972 O O . ALA B 1 346 ? -38.557 22.120 20.499 1.00 52.79 346 ALA B O 1
ATOM 5974 N N . GLU B 1 347 ? -37.470 22.899 22.336 1.00 52.82 347 GLU B N 1
ATOM 5975 C CA . GLU B 1 347 ? -36.110 22.743 21.784 1.00 53.26 347 GLU B CA 1
ATOM 5976 C C . GLU B 1 347 ? -35.530 21.346 21.942 1.00 52.44 347 GLU B C 1
ATOM 5977 O O . GLU B 1 347 ? -34.406 21.086 21.512 1.00 52.60 347 GLU B O 1
ATOM 5983 N N . SER B 1 348 ? -36.299 20.469 22.581 1.00 51.65 348 SER B N 1
ATOM 5984 C CA . SER B 1 348 ? -35.935 19.074 22.797 1.00 50.39 348 SER B CA 1
ATOM 5985 C C . SER B 1 348 ? -36.490 18.217 21.670 1.00 49.50 348 SER B C 1
ATOM 5986 O O . SER B 1 348 ? -37.170 18.729 20.782 1.00 49.86 348 SER B O 1
ATOM 5989 N N . ASP B 1 349 ? -36.219 16.917 21.711 1.00 47.95 349 ASP B N 1
ATOM 5990 C CA . ASP B 1 349 ? -36.831 15.992 20.775 1.00 47.30 349 ASP B CA 1
ATOM 5991 C C . ASP B 1 349 ? -37.866 15.077 21.464 1.00 46.11 349 ASP B C 1
ATOM 5992 O O . ASP B 1 349 ? -38.220 14.024 20.948 1.00 45.31 349 ASP B O 1
ATOM 5997 N N . LEU B 1 350 ? -38.341 15.495 22.635 1.00 45.21 350 LEU B N 1
ATOM 5998 C CA . LEU B 1 350 ? -39.371 14.758 23.370 1.00 44.47 350 LEU B CA 1
ATOM 5999 C C . LEU B 1 350 ? -40.694 14.700 22.594 1.00 43.94 350 LEU B C 1
ATOM 6000 O O . LEU B 1 350 ? -41.075 15.671 21.935 1.00 43.40 350 LEU B O 1
ATOM 6005 N N . THR B 1 351 ? -41.371 13.555 22.673 1.00 44.01 351 THR B N 1
ATOM 6006 C CA . THR B 1 351 ? -42.769 13.435 22.211 1.00 43.80 351 THR B CA 1
ATOM 6007 C C . THR B 1 351 ? -43.692 14.185 23.178 1.00 43.61 351 THR B C 1
ATOM 6008 O O . THR B 1 351 ? -43.322 14.445 24.337 1.00 43.41 351 THR B O 1
ATOM 6012 N N . GLU B 1 352 ? -44.882 14.546 22.696 1.00 43.22 352 GLU B N 1
ATOM 6013 C CA . GLU B 1 352 ? -45.885 15.194 23.535 1.00 42.90 352 GLU B CA 1
ATOM 6014 C C . GLU B 1 352 ? -46.246 14.371 24.760 1.00 41.75 352 GLU B C 1
ATOM 6015 O O . GLU B 1 352 ? -46.334 14.919 25.853 1.00 41.28 352 GLU B O 1
ATOM 6021 N N . GLU B 1 353 ? -46.427 13.061 24.562 1.00 41.06 353 GLU B N 1
ATOM 6022 C CA . GLU B 1 353 ? -46.551 12.085 25.645 1.00 40.96 353 GLU B CA 1
ATOM 6023 C C . GLU B 1 353 ? -45.465 12.295 26.717 1.00 40.95 353 GLU B C 1
ATOM 6024 O O . GLU B 1 353 ? -45.769 12.277 27.915 1.00 41.02 353 GLU B O 1
ATOM 6030 N N . GLU B 1 354 ? -44.219 12.531 26.277 1.00 40.21 354 GLU B N 1
ATOM 6031 C CA . GLU B 1 354 ? -43.066 12.688 27.184 1.00 39.54 354 GLU B CA 1
ATOM 6032 C C . GLU B 1 354 ? -43.044 13.993 27.973 1.00 39.32 354 GLU B C 1
ATOM 6033 O O . GLU B 1 354 ? -42.852 13.975 29.187 1.00 38.74 354 GLU B O 1
ATOM 6039 N N . LYS B 1 355 ? -43.240 15.118 27.298 1.00 39.05 355 LYS B N 1
ATOM 6040 C CA . LYS B 1 355 ? -43.301 16.398 27.991 1.00 39.44 355 LYS B CA 1
ATOM 6041 C C . LYS B 1 355 ? -44.466 16.443 28.992 1.00 39.59 355 LYS B C 1
ATOM 6042 O O . LYS B 1 355 ? -44.357 17.053 30.043 1.00 39.68 355 LYS B O 1
ATOM 6048 N N . SER B 1 356 ? -45.578 15.803 28.637 1.00 39.52 356 SER B N 1
ATOM 6049 C CA . SER B 1 356 ? -46.788 15.807 29.456 1.00 39.20 356 SER B CA 1
ATOM 6050 C C . SER B 1 356 ? -46.534 15.050 30.744 1.00 39.09 356 SER B C 1
ATOM 6051 O O . SER B 1 356 ? -46.964 15.481 31.809 1.00 38.65 356 SER B O 1
ATOM 6054 N N . LEU B 1 357 ? -45.812 13.932 30.636 1.00 39.07 357 LEU B N 1
ATOM 6055 C CA . LEU B 1 357 ? -45.432 13.156 31.806 1.00 38.68 357 LEU B CA 1
ATOM 6056 C C . LEU B 1 357 ? -44.579 13.967 32.775 1.00 38.72 357 LEU B C 1
ATOM 6057 O O . LEU B 1 357 ? -44.786 13.904 33.995 1.00 37.97 357 LEU B O 1
ATOM 6062 N N . ILE B 1 358 ? -43.656 14.754 32.229 1.00 38.41 358 ILE B N 1
ATOM 6063 C CA . ILE B 1 358 ? -42.779 15.576 33.055 1.00 38.69 358 ILE B CA 1
ATOM 6064 C C . ILE B 1 358 ? -43.552 16.782 33.576 1.00 39.46 358 ILE B C 1
ATOM 6065 O O . ILE B 1 358 ? -43.511 17.098 34.775 1.00 39.55 358 ILE B O 1
ATOM 6070 N N . ARG B 1 359 ? -44.253 17.444 32.655 1.00 39.91 359 ARG B N 1
ATOM 6071 C CA . ARG B 1 359 ? -45.052 18.638 32.948 1.00 40.85 359 ARG B CA 1
ATOM 6072 C C . ARG B 1 359 ? -46.031 18.397 34.109 1.00 40.71 359 ARG B C 1
ATOM 6073 O O . ARG B 1 359 ? -46.215 19.258 34.950 1.00 40.51 359 ARG B O 1
ATOM 6081 N N . ASN B 1 360 ? -46.642 17.221 34.147 1.00 41.22 360 ASN B N 1
ATOM 6082 C CA . ASN B 1 360 ? -47.620 16.899 35.197 1.00 41.74 360 ASN B CA 1
ATOM 6083 C C . ASN B 1 360 ? -47.017 16.218 36.437 1.00 41.60 360 ASN B C 1
ATOM 6084 O O . ASN B 1 360 ? -47.727 15.954 37.428 1.00 41.77 360 ASN B O 1
ATOM 6089 N N . ARG B 1 361 ? -45.699 15.984 36.385 1.00 41.41 361 ARG B N 1
ATOM 6090 C CA . ARG B 1 361 ? -44.954 15.248 37.414 1.00 40.52 361 ARG B CA 1
ATOM 6091 C C . ARG B 1 361 ? -45.655 13.907 37.624 1.00 40.54 361 ARG B C 1
ATOM 6092 O O . ARG B 1 361 ? -45.958 13.480 38.746 1.00 40.08 361 ARG B O 1
ATOM 6100 N N . ASP B 1 362 ? -45.945 13.252 36.513 1.00 40.57 362 ASP B N 1
ATOM 6101 C CA . ASP B 1 362 ? -46.669 12.001 36.585 1.00 41.33 362 ASP B CA 1
ATOM 6102 C C . ASP B 1 362 ? -45.724 10.844 36.960 1.00 41.20 362 ASP B C 1
ATOM 6103 O O . ASP B 1 362 ? -45.346 10.010 36.120 1.00 40.57 362 ASP B O 1
ATOM 6108 N N . TRP B 1 363 ? -45.381 10.795 38.254 1.00 41.36 363 TRP B N 1
ATOM 6109 C CA . TRP B 1 363 ? -44.320 9.913 38.736 1.00 41.08 363 TRP B CA 1
ATOM 6110 C C . TRP B 1 363 ? -44.563 8.490 38.326 1.00 40.86 363 TRP B C 1
ATOM 6111 O O . TRP B 1 363 ? -43.698 7.876 37.695 1.00 41.12 363 TRP B O 1
ATOM 6122 N N . ILE B 1 364 ? -45.732 7.949 38.660 1.00 40.33 364 ILE B N 1
ATOM 6123 C CA . ILE B 1 364 ? -45.981 6.535 38.330 1.00 39.41 364 ILE B CA 1
ATOM 6124 C C . ILE B 1 364 ? -46.064 6.304 36.823 1.00 38.79 364 ILE B C 1
ATOM 6125 O O . ILE B 1 364 ? -45.597 5.268 36.323 1.00 39.45 364 ILE B O 1
ATOM 6130 N N . GLY B 1 365 ? -46.642 7.275 36.117 1.00 37.80 365 GLY B N 1
ATOM 6131 C CA . GLY B 1 365 ? -46.776 7.221 34.680 1.00 37.14 365 GLY B CA 1
ATOM 6132 C C . GLY B 1 365 ? -45.396 7.113 34.062 1.00 36.56 365 GL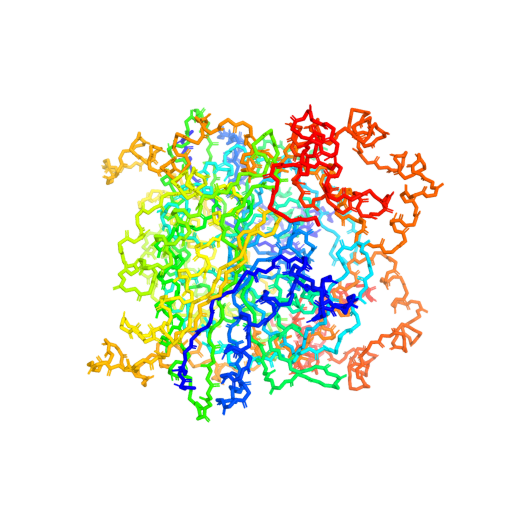Y B C 1
ATOM 6133 O O . GLY B 1 365 ? -45.185 6.347 33.119 1.00 36.00 365 GLY B O 1
ATOM 6134 N N . MET B 1 366 ? -44.455 7.877 34.611 1.00 35.74 366 MET B N 1
ATOM 6135 C CA . MET B 1 366 ? -43.094 7.854 34.113 1.00 35.30 366 MET B CA 1
ATOM 6136 C C . MET B 1 366 ? -42.489 6.489 34.323 1.00 34.76 366 MET B C 1
ATOM 6137 O O . MET B 1 366 ? -41.859 5.953 33.419 1.00 34.61 366 MET B O 1
ATOM 6142 N N . ILE B 1 367 ? -42.717 5.902 35.492 1.00 34.41 367 ILE B N 1
ATOM 6143 C CA . ILE B 1 367 ? -42.196 4.559 35.744 1.00 34.80 367 ILE B CA 1
ATOM 6144 C C . ILE B 1 367 ? -42.807 3.508 34.798 1.00 34.89 367 ILE B C 1
ATOM 6145 O O . ILE B 1 367 ? -42.102 2.619 34.297 1.00 34.75 367 ILE B O 1
ATOM 6150 N N . HIS B 1 368 ? -44.117 3.613 34.564 1.00 34.98 368 HIS B N 1
ATOM 6151 C CA . HIS B 1 368 ? -44.791 2.788 33.563 1.00 35.35 368 HIS B CA 1
ATOM 6152 C C . HIS B 1 368 ? -44.177 2.991 32.178 1.00 34.69 368 HIS B C 1
ATOM 6153 O O . HIS B 1 368 ? -43.917 2.029 31.475 1.00 34.56 368 HIS B O 1
ATOM 6160 N N . TYR B 1 369 ? -43.970 4.246 31.810 1.00 34.64 369 TYR B N 1
ATOM 6161 C CA . TYR B 1 369 ? -43.434 4.604 30.516 1.00 36.26 369 TYR B CA 1
ATOM 6162 C C . TYR B 1 369 ? -42.027 4.027 30.257 1.00 36.42 369 TYR B C 1
ATOM 6163 O O . TYR B 1 369 ? -41.754 3.530 29.155 1.00 36.79 369 TYR B O 1
ATOM 6172 N N . GLY B 1 370 ? -41.164 4.066 31.271 1.00 35.62 370 GLY B N 1
ATOM 6173 C CA . GLY B 1 370 ? -39.800 3.550 31.131 1.00 36.05 370 GLY B CA 1
ATOM 6174 C C . GLY B 1 370 ? -38.734 4.571 31.506 1.00 35.86 370 GLY B C 1
ATOM 6175 O O . GLY B 1 370 ? -37.579 4.428 31.111 1.00 35.97 370 GLY B O 1
ATOM 6176 N N . VAL B 1 371 ? -39.125 5.622 32.232 1.00 35.70 371 VAL B N 1
ATOM 6177 C CA . VAL B 1 371 ? -38.160 6.496 32.896 1.00 34.86 371 VAL B CA 1
ATOM 6178 C C . VAL B 1 371 ? -37.616 5.696 34.066 1.00 34.38 371 VAL B C 1
ATOM 6179 O O . VAL B 1 371 ? -38.393 5.100 34.812 1.00 34.51 371 VAL B O 1
ATOM 6183 N N . ILE B 1 372 ? -36.289 5.625 34.202 1.00 33.84 372 ILE B N 1
ATOM 6184 C CA . ILE B 1 372 ? -35.692 4.915 35.340 1.00 32.78 372 ILE B CA 1
ATOM 6185 C C . ILE B 1 372 ? -35.824 5.803 36.583 1.00 32.73 372 ILE B C 1
ATOM 6186 O O . ILE B 1 372 ? -35.769 7.031 36.469 1.00 31.99 372 ILE B O 1
ATOM 6191 N N . PHE B 1 373 ? -36.015 5.195 37.760 1.00 32.92 373 PHE B N 1
ATOM 6192 C CA . PHE B 1 373 ? -36.237 5.986 38.992 1.00 32.86 373 PHE B CA 1
ATOM 6193 C C . PHE B 1 373 ? -35.138 7.019 39.272 1.00 32.47 373 PHE B C 1
ATOM 6194 O O . PHE B 1 373 ? -35.419 8.119 39.732 1.00 32.68 373 PHE B O 1
ATOM 6202 N N . PHE B 1 374 ? -33.886 6.676 39.005 1.00 32.30 374 PHE B N 1
ATOM 6203 C CA . PHE B 1 374 ? -32.780 7.617 39.328 1.00 32.29 374 PHE B CA 1
ATOM 6204 C C . PHE B 1 374 ? -32.819 8.927 38.540 1.00 32.06 374 PHE B C 1
ATOM 6205 O O . PHE B 1 374 ? -32.220 9.928 38.957 1.00 32.84 374 PHE B O 1
ATOM 6213 N N . MET B 1 375 ? -33.553 8.924 37.429 1.00 31.58 375 MET B N 1
ATOM 6214 C CA . MET B 1 375 ? -33.860 10.153 36.687 1.00 31.72 375 MET B CA 1
ATOM 6215 C C . MET B 1 375 ? -34.991 10.975 37.305 1.00 31.84 375 MET B C 1
ATOM 6216 O O . MET B 1 375 ? -34.962 12.198 37.222 1.00 30.55 375 MET B O 1
ATOM 6221 N N . LEU B 1 376 ? -35.994 10.309 37.895 1.00 33.08 376 LEU B N 1
ATOM 6222 C CA . LEU B 1 376 ? -37.074 11.018 38.596 1.00 34.29 376 LEU B CA 1
ATOM 6223 C C . LEU B 1 376 ? -36.540 11.568 39.892 1.00 34.91 376 LEU B C 1
ATOM 6224 O O . LEU B 1 376 ? -36.891 12.674 40.289 1.00 35.33 376 LEU B O 1
ATOM 6229 N N . GLU B 1 377 ? -35.709 10.776 40.564 1.00 36.08 377 GLU B N 1
ATOM 6230 C CA . GLU B 1 377 ? -34.962 11.240 41.741 1.00 37.06 377 GLU B CA 1
ATOM 6231 C C . GLU B 1 377 ? -34.318 12.605 41.463 1.00 36.86 377 GLU B C 1
ATOM 6232 O O . GLU B 1 377 ? -34.509 13.543 42.226 1.00 37.49 377 GLU B O 1
ATOM 6238 N N . LYS B 1 378 ? -33.582 12.705 40.357 1.00 36.29 378 LYS B N 1
ATOM 6239 C CA . LYS B 1 378 ? -32.996 13.964 39.922 1.00 36.09 378 LYS B CA 1
ATOM 6240 C C . LYS B 1 378 ? -34.037 15.058 39.741 1.00 36.28 378 LYS B C 1
ATOM 6241 O O . LYS B 1 378 ? -33.846 16.183 40.213 1.00 35.97 378 LYS B O 1
ATOM 6247 N N . MET B 1 379 ? -35.129 14.719 39.057 1.00 36.14 379 MET B N 1
ATOM 6248 C CA . MET B 1 379 ? -36.164 15.685 38.751 1.00 37.14 379 MET B CA 1
ATOM 6249 C C . MET B 1 379 ? -36.738 16.246 40.054 1.00 37.67 379 MET B C 1
ATOM 6250 O O . MET B 1 379 ? -36.760 17.463 40.258 1.00 38.04 379 MET B O 1
ATOM 6255 N N . ALA B 1 380 ? -37.179 15.345 40.928 1.00 38.07 380 ALA B N 1
ATOM 6256 C CA . ALA B 1 380 ? -37.718 15.707 42.236 1.00 38.84 380 ALA B CA 1
ATOM 6257 C C . ALA B 1 380 ? -36.750 16.631 42.983 1.00 39.53 380 ALA B C 1
ATOM 6258 O O . ALA B 1 380 ? -37.136 17.728 43.403 1.00 40.16 380 ALA B O 1
ATOM 6260 N N . ALA B 1 381 ? -35.490 16.207 43.112 1.00 39.96 381 ALA B N 1
ATOM 6261 C CA . ALA B 1 381 ? -34.479 17.018 43.785 1.00 40.33 381 ALA B CA 1
ATOM 6262 C C . ALA B 1 381 ? -34.418 18.447 43.235 1.00 40.20 381 ALA B C 1
ATOM 6263 O O . ALA B 1 381 ? -34.483 19.402 44.014 1.00 40.64 381 ALA B O 1
ATOM 6265 N N . VAL B 1 382 ? -34.346 18.606 41.914 1.00 39.75 382 VAL B N 1
ATOM 6266 C CA . VAL B 1 382 ? -34.247 19.945 41.318 1.00 39.86 382 VAL B CA 1
ATOM 6267 C C . VAL B 1 382 ? -35.511 20.775 41.573 1.00 39.77 382 VAL B C 1
ATOM 6268 O O . VAL B 1 382 ? -35.431 21.973 41.823 1.00 39.37 382 VAL B O 1
ATOM 6272 N N . LEU B 1 383 ? -36.673 20.131 41.485 1.00 40.51 383 LEU B N 1
ATOM 6273 C CA . LEU B 1 383 ? -37.950 20.796 41.742 1.00 41.26 383 LEU B CA 1
ATOM 6274 C C . LEU B 1 383 ? -38.182 21.086 43.230 1.00 41.59 383 LEU B C 1
ATOM 6275 O O . LEU B 1 383 ? -39.051 21.871 43.571 1.00 41.92 383 LEU B O 1
ATOM 6280 N N . GLY B 1 384 ? -37.417 20.435 44.101 1.00 41.80 384 GLY B N 1
ATOM 6281 C CA . GLY B 1 384 ? -37.514 20.654 45.541 1.00 42.66 384 GLY B CA 1
ATOM 6282 C C . GLY B 1 384 ? -38.611 19.838 46.189 1.00 43.23 384 GLY B C 1
ATOM 6283 O O . GLY B 1 384 ? -39.229 20.286 47.152 1.00 43.40 384 GLY B O 1
ATOM 6284 N N . ILE B 1 385 ? -38.848 18.640 45.653 1.00 43.85 385 ILE B N 1
ATOM 6285 C CA . ILE B 1 385 ? -39.869 17.714 46.159 1.00 44.06 385 ILE B CA 1
ATOM 6286 C C . ILE B 1 385 ? -39.163 16.473 46.689 1.00 44.42 385 ILE B C 1
ATOM 6287 O O . ILE B 1 385 ? -38.403 15.835 45.954 1.00 44.46 385 ILE B O 1
ATOM 6292 N N . GLY B 1 386 ? -39.397 16.136 47.959 1.00 44.66 386 GLY B N 1
ATOM 6293 C CA . GLY B 1 386 ? -38.738 14.976 48.586 1.00 44.83 386 GLY B CA 1
ATOM 6294 C C . GLY B 1 386 ? -39.159 13.643 47.991 1.00 44.88 386 GLY B C 1
ATOM 6295 O O . GLY B 1 386 ? -40.268 13.509 47.470 1.00 45.09 386 GLY B O 1
ATOM 6296 N N . ASN B 1 387 ? -38.274 12.656 48.056 1.00 44.90 387 ASN B N 1
ATOM 6297 C CA . ASN B 1 387 ? -38.585 11.323 47.551 1.00 45.32 387 ASN B CA 1
ATOM 6298 C C . ASN B 1 387 ? -39.881 10.733 48.109 1.00 45.93 387 ASN B C 1
ATOM 6299 O O . ASN B 1 387 ? -40.494 9.871 47.486 1.00 45.55 387 ASN B O 1
ATOM 6304 N N . ILE B 1 388 ? -40.284 11.206 49.288 1.00 46.50 388 ILE B N 1
ATOM 6305 C CA . ILE B 1 388 ? -41.435 10.653 50.002 1.00 47.38 388 ILE B CA 1
ATOM 6306 C C . ILE B 1 388 ? -42.739 10.894 49.247 1.00 47.47 388 ILE B C 1
ATOM 6307 O O . ILE B 1 388 ? -43.588 10.002 49.179 1.00 47.95 388 ILE B O 1
ATOM 6312 N N . ASP B 1 389 ? -42.896 12.093 48.687 1.00 47.50 389 ASP B N 1
ATOM 6313 C CA . ASP B 1 389 ? -44.065 12.422 47.862 1.00 47.33 389 ASP B CA 1
ATOM 6314 C C . ASP B 1 389 ? -44.064 11.583 46.600 1.00 46.95 389 ASP B C 1
ATOM 6315 O O . ASP B 1 389 ? -45.122 11.194 46.097 1.00 47.05 389 ASP B O 1
ATOM 6320 N N . VAL B 1 390 ? -42.863 11.319 46.094 1.00 46.24 390 VAL B N 1
ATOM 6321 C CA . VAL B 1 390 ? -42.691 10.474 44.939 1.00 46.04 390 VAL B CA 1
ATOM 6322 C C . VAL B 1 390 ? -43.157 9.065 45.302 1.00 46.03 390 VAL B C 1
ATOM 6323 O O . VAL B 1 390 ? -44.115 8.549 44.699 1.00 45.97 390 VAL B O 1
ATOM 6327 N N . TYR B 1 391 ? -42.515 8.471 46.309 1.00 45.62 391 TYR B N 1
ATOM 6328 C CA . TYR B 1 391 ? -42.868 7.134 46.780 1.00 45.41 391 TYR B CA 1
ATOM 6329 C C . TYR B 1 391 ? -44.360 7.009 47.156 1.00 46.00 391 TYR B C 1
ATOM 6330 O O . TYR B 1 391 ? -44.966 5.958 46.941 1.00 45.99 391 TYR B O 1
ATOM 6339 N N . ALA B 1 392 ? -44.936 8.066 47.728 1.00 46.33 392 ALA B N 1
ATOM 6340 C CA . ALA B 1 392 ? -46.349 8.067 48.081 1.00 46.87 392 ALA B CA 1
ATOM 6341 C C . ALA B 1 392 ? -47.173 7.977 46.799 1.00 47.51 392 ALA B C 1
ATOM 6342 O O . ALA B 1 392 ? -48.042 7.104 46.672 1.00 47.53 392 ALA B O 1
ATOM 6344 N N . ALA B 1 393 ? -46.877 8.861 45.848 1.00 47.85 393 ALA B N 1
ATOM 6345 C CA . ALA B 1 393 ? -47.524 8.825 44.538 1.00 48.45 393 ALA B CA 1
ATOM 6346 C C . ALA B 1 393 ? -47.465 7.428 43.892 1.00 48.68 393 ALA B C 1
ATOM 6347 O O . ALA B 1 393 ? -48.496 6.893 43.476 1.00 48.43 393 ALA B O 1
ATOM 6349 N N . PHE B 1 394 ? -46.273 6.835 43.852 1.00 49.14 394 PHE B N 1
ATOM 6350 C CA . PHE B 1 394 ? -46.083 5.453 43.400 1.00 49.68 394 PHE B CA 1
ATOM 6351 C C . PHE B 1 394 ? -47.076 4.485 44.048 1.00 50.84 394 PHE B C 1
ATOM 6352 O O . PHE B 1 394 ? -47.745 3.697 43.366 1.00 50.70 394 PHE B O 1
ATOM 6360 N N . ARG B 1 395 ? -47.124 4.537 45.381 1.00 51.56 395 ARG B N 1
ATOM 6361 C CA . ARG B 1 395 ? -47.945 3.651 46.195 1.00 52.05 395 ARG B CA 1
ATOM 6362 C C . ARG B 1 395 ? -49.418 4.039 46.157 1.00 52.79 395 ARG B C 1
ATOM 6363 O O . ARG B 1 395 ? -50.265 3.320 46.713 1.00 52.70 395 ARG B O 1
ATOM 6371 N N . GLY B 1 396 ? -49.708 5.157 45.486 1.00 53.41 396 GLY B N 1
ATOM 6372 C CA . GLY B 1 396 ? -51.053 5.706 45.425 1.00 54.50 396 GLY B CA 1
ATOM 6373 C C . GLY B 1 396 ? -51.520 5.934 46.848 1.00 55.58 396 GLY B C 1
ATOM 6374 O O . GLY B 1 396 ? -52.509 5.357 47.278 1.00 55.74 396 GLY B O 1
ATOM 6375 N N . LEU B 1 397 ? -50.772 6.740 47.596 1.00 56.52 397 LEU B N 1
ATOM 6376 C CA . LEU B 1 397 ? -51.130 7.081 48.964 1.00 57.42 397 LEU B CA 1
ATOM 6377 C C . LEU B 1 397 ? -50.827 8.543 49.194 1.00 58.16 397 LEU B C 1
ATOM 6378 O O . LEU B 1 397 ? -49.972 9.122 48.519 1.00 58.54 397 LEU B O 1
ATOM 6383 N N . SER B 1 398 ? -51.539 9.155 50.133 1.00 58.93 398 SER B N 1
ATOM 6384 C CA . SER B 1 398 ? -51.145 10.472 50.604 1.00 59.54 398 SER B CA 1
ATOM 6385 C C . SER B 1 398 ? -49.819 10.291 51.346 1.00 59.91 398 SER B C 1
ATOM 6386 O O . SER B 1 398 ? -49.570 9.228 51.942 1.00 59.78 398 SER B O 1
ATOM 6389 N N . VAL B 1 399 ? -48.969 11.318 51.287 1.00 60.28 399 VAL B N 1
ATOM 6390 C CA . VAL B 1 399 ? -47.718 11.327 52.037 1.00 60.69 399 VAL B CA 1
ATOM 6391 C C . VAL B 1 399 ? -47.926 10.837 53.486 1.00 61.19 399 VAL B C 1
ATOM 6392 O O . VAL B 1 399 ? -47.277 9.871 53.886 1.00 61.01 399 VAL B O 1
ATOM 6396 N N . PRO B 1 400 ? -48.847 11.477 54.259 1.00 61.86 400 PRO B N 1
ATOM 6397 C CA . PRO B 1 400 ? -49.100 11.021 55.647 1.00 62.54 400 PRO B CA 1
ATOM 6398 C C . PRO B 1 400 ? -49.395 9.510 55.798 1.00 63.24 400 PRO B C 1
ATOM 6399 O O . PRO B 1 400 ? -48.801 8.847 56.663 1.00 62.86 400 PRO B O 1
ATOM 6403 N N . GLU B 1 401 ? -50.285 8.982 54.953 1.00 64.09 401 GLU B N 1
ATOM 6404 C CA . GLU B 1 401 ? -50.649 7.566 54.984 1.00 65.06 401 GLU B CA 1
ATOM 6405 C C . GLU B 1 401 ? -49.503 6.630 54.585 1.00 65.52 401 GLU B C 1
ATOM 6406 O O . GLU B 1 401 ? -49.399 5.514 55.116 1.00 65.70 401 GLU B O 1
ATOM 6412 N N . PHE B 1 402 ? -48.645 7.074 53.663 1.00 65.92 402 PHE B N 1
ATOM 6413 C CA . PHE B 1 402 ? -47.430 6.313 53.345 1.00 66.31 402 PHE B CA 1
ATOM 6414 C C . PHE B 1 402 ? -46.481 6.254 54.545 1.00 66.87 402 PHE B C 1
ATOM 6415 O O . PHE B 1 402 ? -45.946 5.188 54.861 1.00 66.68 402 PHE B O 1
ATOM 6423 N N . GLN B 1 403 ? -46.287 7.405 55.197 1.00 67.68 403 GLN B N 1
ATOM 6424 C CA . GLN B 1 403 ? -45.423 7.546 56.382 1.00 68.40 403 GLN B CA 1
ATOM 6425 C C . GLN B 1 403 ? -45.665 6.472 57.449 1.00 68.62 403 GLN B C 1
ATOM 6426 O O . GLN B 1 403 ? -44.720 5.995 58.074 1.00 68.62 403 GLN B O 1
ATOM 6432 N N . LYS B 1 404 ? -46.932 6.096 57.637 1.00 68.90 404 LYS B N 1
ATOM 6433 C CA . LYS B 1 404 ? -47.341 5.032 58.570 1.00 69.28 404 LYS B CA 1
ATOM 6434 C C . LYS B 1 404 ? -46.557 3.718 58.432 1.00 69.37 404 LYS B C 1
ATOM 6435 O O . LYS B 1 404 ? -46.255 3.061 59.435 1.00 69.27 404 LYS B O 1
ATOM 6441 N N . THR B 1 405 ? -46.229 3.350 57.193 1.00 69.35 405 THR B N 1
ATOM 6442 C CA . THR B 1 405 ? -45.691 2.019 56.883 1.00 69.37 405 THR B CA 1
ATOM 6443 C C . THR B 1 405 ? -44.152 1.955 56.892 1.00 69.21 405 THR B C 1
ATOM 6444 O O . THR B 1 405 ? -43.464 2.953 57.133 1.00 69.02 405 THR B O 1
#

InterPro domains:
  IPR004183 Extradiol ring-cleavage dioxygenase, class III enzyme, subunit B [PF02900] (8-264)
  IPR011986 Extradiol ring-cleavage dioxygenase LigAB, LigA subunit [PF07746] (321-407)
  IPR034939 Gallate dioxygenase, N-terminal [cd07950] (1-276)
  IPR034940 Gallate dioxygenase, C-terminal [cd07923] (314-407)
  IPR036622 Dioxygenase LigAB, LigA subunit superfamily [G3DSA:1.10.700.10] (306-418)
  IPR036622 Dioxygenase LigAB, LigA subunit superfamily [SSF48076] (296-417)